Protein 2Y5N (pdb70)

Radius of gyration: 31.11 Å; Cα contacts (8 Å, |Δi|>4): 1366; chains: 2; bounding box: 71×73×89 Å

Solvent-accessible surface area: 35174 Å² total; per-residue (Å²): 150,119,30,81,84,10,33,36,13,88,12,101,10,8,99,28,15,56,107,2,22,90,4,12,114,119,56,20,6,1,48,0,157,9,76,91,26,57,69,0,34,0,0,0,63,6,110,4,0,96,48,1,20,48,38,73,90,17,29,10,26,40,2,100,107,60,70,17,5,50,22,69,83,89,72,139,71,31,53,34,53,10,49,29,71,99,106,2,30,62,12,31,114,0,0,64,122,4,18,51,69,203,50,0,86,74,21,42,78,75,0,83,92,4,0,49,86,2,0,73,88,0,52,91,99,27,91,87,5,35,0,3,49,43,0,0,57,42,0,0,0,42,1,5,0,43,5,0,12,6,61,84,98,24,12,85,99,0,12,160,24,0,23,11,51,17,23,37,37,96,60,13,70,96,36,86,95,34,10,22,77,72,0,86,70,30,0,19,69,7,6,78,144,46,85,174,126,68,72,123,13,0,1,0,16,2,27,100,7,117,13,151,170,53,41,15,57,124,106,44,6,28,69,15,1,13,26,19,2,75,70,22,7,31,42,8,7,16,16,1,3,0,1,4,21,4,4,16,40,101,96,109,10,37,119,46,1,64,89,118,74,118,17,8,62,40,0,0,39,1,0,5,1,18,7,2,33,26,0,19,24,58,106,2,24,1,3,74,88,68,3,94,22,107,70,45,53,0,131,58,28,49,5,0,2,10,2,42,20,0,0,4,20,8,98,97,70,3,106,90,0,77,135,32,31,3,73,23,118,108,24,121,21,5,35,35,31,64,22,81,34,90,48,26,18,6,53,7,14,75,6,4,4,21,0,1,3,37,0,3,9,114,86,6,64,38,2,141,26,34,52,78,85,138,112,14,132,26,8,108,6,58,84,40,0,3,7,40,60,0,29,0,27,79,123,129,40,181,55,57,100,158,28,90,85,10,33,36,12,88,12,99,10,7,101,27,18,55,109,2,34,93,4,18,136,112,69,18,5,0,19,0,134,7,64,92,24,63,46,0,22,0,0,0,63,5,109,6,0,89,47,2,22,49,39,72,91,18,28,10,26,39,3,92,122,62,76,17,2,44,20,65,83,85,50,134,106,33,58,38,52,10,48,30,72,98,106,1,31,60,15,30,112,0,1,68,115,3,16,55,74,130,46,1,13,54,19,5,79,68,1,62,92,5,0,54,84,3,0,74,90,0,50,94,91,28,91,91,6,35,0,3,46,42,0,0,64,37,0,0,0,45,0,6,0,43,5,0,12,5,65,80,90,22,9,85,94,0,18,163,24,3,19,10,53,20,21,40,33,173,60,72,76,132,93,90,99,92,6,29,92,67,0,72,73,41,0,19,69,3,8,87,143,36,110,175,122,69,67,133,13,0,1,1,19,2,18,103,7,119,24,83,170,55,41,14,54,127,103,43,2,34,64,17,0,12,33,20,0,63,76,20,7,32,45,9,7,17,14,1,2,0,2,0,18,5,1,18,43,99,99,96,10,41,145,68,1,68,104,119,51,57,22,8,30,37,0,0,36,0,2,3,0,18,6,2,33,25,0,17,14,57,104,2,23,1,3,75,86,89,4,94,19,101,74,44,54,0,86,55,28,20,5,0,5,14,1,41,17,0,0,3,21,8,104,96,72,3,105,88,0,80,135,32,30,4,83,23,117,110,28,118,23,5,35,38,30,62,22,78,31,91,48,28,18,6,55,7,13,73,6,3,4,10,0,2,2,34,0,0,9,116,87,8,64,30,0,120,30,35,56,76,84,136,116,15,136,24,8,114,7,53,78,39,0,3,7,39,56,0,29,0,34,71

Nearest PDB structures (foldseek):
  3zsn-assembly3_C  TM=1.001E+00  e=1.448E-61  Micromonospora griseorubida
  4aw3-assembly1_B  TM=9.999E-01  e=2.035E-61  Micromonospora griseorubida
  2ygx-assembly4_D  TM=1.000E+00  e=7.828E-60  Micromonospora griseorubida
  6j82-assembly1_A  TM=9.101E-01  e=8.110E-37  Streptomyces blastmyceticus
  6j87-assembly1_A  TM=8.927E-01  e=1.888E-34  Streptoalloteichus hindustanus

Secondary structure (DSSP, 8-state):
--SEES--S-SSS-PPPHHHHHHHHH-SEEEEE-SBS--EEEE-SHHHHHHHHT-TTEESGGGGTS---BSSSS----SGGG--TTHHHHHHHHHHHHS-HHHHHHTHHHHHHHHHHHHHHHHHH-SSEEHIIIIITTHHHHHHHHHHT--GGGHHHHHHHHHTTSTT----HHHHHHHHHHHHHHHHHHHHHHHHS--SSHHHHHHH--BTTB---HHHHHHHHHHHHHHHHHHHHHHHHHHHHHHHH-HHHHHHHHH-GGGHHHHHHHHHHH---BSS--S-EEESS-EEETTEEEPTT-EEEE-HHHHTT-TTTSTTTTS--TT-SS----TT--STTS-TTHHHHHHHHHHHHHHHHHH-TT-EESS-GGG--B---SSB--BS--EEE-/--S---S-PEES--S-SSS-PPPHHHHHHHHH-SEEEEE-SBS--EEEE-SHHHHHHHHH-TTEESGGGGTS---BSSSSPP--SGGG--TTHHHHHHHHHHHHS-HHHHHHTHHHHHHHHHHHHHHHHHH-SSEEHIIIIITTHHHHHHHHHHT--GGGHHHHHHHHHTTSTT----HHHHHHHHHHHHHHHHHHHHHHHHS--SSHHHHHHH--BTTB---HHHHHHHHHHHHHHTTHHHHHHHHHHHHHHHH-HHHHHHHHH-GGGHHHHHHHHHHH---BSS--S-EEESS-EEETTEEEPTT-EEEE-HHHHTT-TTTSTTTTS--TT-S-----TT--STTS-TTHHHHHHHHHHHHHHHHHH-TT-EESS-GGGPPBP-SSSB--BS--EEE-

Organism: Micromonospora griseorubida (NCBI:txid28040)

Structure (mmCIF, N/CA/C/O backbone):
data_2Y5N
#
_entry.id   2Y5N
#
_cell.length_a   82.752
_cell.length_b   57.428
_cell.length_c   101.929
_cell.angle_alpha   90.00
_cell.angle_beta   113.47
_cell.angle_gamma   90.00
#
_symmetry.space_group_name_H-M   'P 1 21 1'
#
loop_
_entity.id
_entity.type
_entity.pdbx_description
1 polymer 'P-450-LIKE PROTEIN'
2 non-polymer 'PROTOPORPHYRIN IX CONTAINING FE'
3 non-polymer 'MYCINAMICIN V'
4 non-polymer GLYCEROL
5 non-polymer 'MAGNESIUM ION'
6 water water
#
loop_
_atom_site.group_PDB
_atom_site.id
_atom_site.type_symbol
_atom_site.label_atom_id
_atom_site.label_alt_id
_atom_site.label_comp_id
_atom_site.label_asym_id
_atom_site.label_entity_id
_atom_site.label_seq_id
_atom_site.pdbx_PDB_ins_code
_atom_site.Cartn_x
_atom_site.Cartn_y
_atom_site.Cartn_z
_atom_site.occupancy
_atom_site.B_iso_or_equiv
_atom_site.auth_seq_id
_atom_site.auth_comp_id
_atom_site.auth_asym_id
_atom_site.auth_atom_id
_atom_site.pdbx_PDB_model_num
ATOM 1 N N . ALA A 1 24 ? -62.561 -14.945 8.306 1.00 42.67 4 ALA A N 1
ATOM 2 C CA . ALA A 1 24 ? -62.478 -15.731 7.025 1.00 42.09 4 ALA A CA 1
ATOM 3 C C . ALA A 1 24 ? -61.284 -15.259 6.192 1.00 41.29 4 ALA A C 1
ATOM 4 O O . ALA A 1 24 ? -60.158 -15.818 6.275 1.00 42.90 4 ALA A O 1
ATOM 6 N N . GLU A 1 25 ? -61.545 -14.198 5.411 1.00 37.43 5 GLU A N 1
ATOM 7 C CA . GLU A 1 25 ? -60.620 -13.658 4.425 1.00 32.52 5 GLU A CA 1
ATOM 8 C C . GLU A 1 25 ? -59.206 -13.114 4.879 1.00 28.58 5 GLU A C 1
ATOM 9 O O . GLU A 1 25 ? -58.278 -13.345 4.110 1.00 29.41 5 GLU A O 1
ATOM 15 N N . PRO A 1 26 ? -59.023 -12.416 6.064 1.00 24.03 6 PRO A N 1
ATOM 16 C CA . PRO A 1 26 ? -57.626 -11.959 6.374 1.00 21.28 6 PRO A CA 1
ATOM 17 C C . PRO A 1 26 ? -56.564 -13.089 6.635 1.00 20.36 6 PRO A C 1
ATOM 18 O O . PRO A 1 26 ? -56.869 -14.109 7.254 1.00 21.43 6 PRO A O 1
ATOM 22 N N . ARG A 1 27 ? -55.316 -12.876 6.196 1.00 17.88 7 ARG A N 1
ATOM 23 C CA . ARG A 1 27 ? -54.243 -13.834 6.419 1.00 17.21 7 ARG A CA 1
ATOM 24 C C . ARG A 1 27 ? -53.609 -13.614 7.783 1.00 16.51 7 ARG A C 1
ATOM 25 O O . ARG A 1 27 ? -53.414 -12.436 8.189 1.00 16.59 7 ARG A O 1
ATOM 33 N N . ALA A 1 28 ? -53.274 -14.720 8.470 1.00 16.17 8 ALA A N 1
ATOM 34 C CA . ALA A 1 28 ? -52.507 -14.650 9.738 1.00 15.50 8 ALA A CA 1
ATOM 35 C C . ALA A 1 28 ? -51.193 -13.917 9.423 1.00 16.23 8 ALA A C 1
ATOM 36 O O . ALA A 1 28 ? -50.521 -14.230 8.417 1.00 16.45 8 ALA A O 1
ATOM 38 N N . TYR A 1 29 ? -50.841 -12.924 10.249 1.00 15.72 9 TYR A N 1
ATOM 39 C CA . TYR A 1 29 ? -49.617 -12.133 10.066 1.00 15.43 9 TYR A CA 1
ATOM 40 C C . TYR A 1 29 ? -48.989 -12.049 11.482 1.00 15.79 9 TYR A C 1
ATOM 41 O O . TYR A 1 29 ? -49.759 -12.036 12.453 1.00 18.49 9 TYR A O 1
ATOM 50 N N . PRO A 1 30 ? -47.627 -12.023 11.626 1.00 14.86 10 PRO A N 1
ATOM 51 C CA . PRO A 1 30 ? -46.570 -11.918 10.617 1.00 13.05 10 PRO A CA 1
ATOM 52 C C . PRO A 1 30 ? -46.489 -13.130 9.713 1.00 13.08 10 PRO A C 1
ATOM 53 O O . PRO A 1 30 ? -46.987 -14.239 10.087 1.00 14.10 10 PRO A O 1
ATOM 57 N N . PHE A 1 31 ? -45.881 -12.933 8.550 1.00 12.01 11 PHE A N 1
ATOM 58 C CA . PHE A 1 31 ? -45.548 -14.060 7.635 1.00 13.63 11 PHE A CA 1
ATOM 59 C C . PHE A 1 31 ? -44.143 -14.617 7.920 1.00 13.73 11 PHE A C 1
ATOM 60 O O . PHE A 1 31 ? -43.899 -15.814 7.762 1.00 14.35 11 PHE A O 1
ATOM 68 N N . ASN A 1 32 ? -43.212 -13.730 8.313 1.00 12.78 12 ASN A N 1
ATOM 69 C CA . ASN A 1 32 ? -41.802 -14.110 8.569 1.00 14.02 12 ASN A CA 1
ATOM 70 C C . ASN A 1 32 ? -41.676 -15.126 9.668 1.00 14.18 12 ASN A C 1
ATOM 71 O O . ASN A 1 32 ? -42.393 -15.078 10.647 1.00 15.84 12 ASN A O 1
ATOM 76 N N . ASP A 1 33 ? -40.754 -16.055 9.484 1.00 14.52 13 ASP A N 1
ATOM 77 C CA . ASP A 1 33 ? -40.284 -16.949 10.550 1.00 15.13 13 ASP A CA 1
ATOM 78 C C . ASP A 1 33 ? -39.242 -16.163 11.352 1.00 14.29 13 ASP A C 1
ATOM 79 O O . ASP A 1 33 ? -38.312 -15.593 10.772 1.00 13.19 13 ASP A O 1
ATOM 84 N N . VAL A 1 34 ? -39.362 -16.124 12.679 1.00 14.17 14 VAL A N 1
ATOM 85 C CA . VAL A 1 34 ? -38.373 -15.358 13.501 1.00 14.01 14 VAL A CA 1
ATOM 86 C C . VAL A 1 34 ? -37.002 -16.009 13.534 1.00 13.98 14 VAL A C 1
ATOM 87 O O . VAL A 1 34 ? -35.993 -15.334 13.857 1.00 14.46 14 VAL A O 1
ATOM 91 N N . HIS A 1 35 ? -36.927 -17.317 13.197 1.00 13.55 15 HIS A N 1
ATOM 92 C CA . HIS A 1 35 ? -35.679 -18.068 13.388 1.00 13.41 15 HIS A CA 1
ATOM 93 C C . HIS A 1 35 ? -34.733 -17.942 12.192 1.00 14.30 15 HIS A C 1
ATOM 94 O O . HIS A 1 35 ? -34.255 -18.935 11.616 1.00 16.53 15 HIS A O 1
ATOM 101 N N . GLY A 1 36 ? -34.470 -16.711 11.821 1.00 12.59 16 GLY A N 1
ATOM 102 C CA . GLY A 1 36 ? -33.616 -16.418 10.706 1.00 12.83 16 GLY A CA 1
ATOM 103 C C . GLY A 1 36 ? -34.018 -15.070 10.089 1.00 12.25 16 GLY A C 1
ATOM 104 O O . GLY A 1 36 ? -34.818 -14.336 10.650 1.00 13.36 16 GLY A O 1
ATOM 105 N N . LEU A 1 37 ? -33.463 -14.764 8.935 1.00 11.12 17 LEU A N 1
ATOM 106 C CA . LEU A 1 37 ? -33.691 -13.469 8.285 1.00 11.57 17 LEU A CA 1
ATOM 107 C C . LEU A 1 37 ? -34.355 -13.608 6.945 1.00 11.45 17 LEU A C 1
ATOM 108 O O . LEU A 1 37 ? -34.420 -12.616 6.183 1.00 12.78 17 LEU A O 1
ATOM 113 N N A THR A 1 38 ? -34.867 -14.804 6.666 0.50 11.47 18 THR A N 1
ATOM 114 N N B THR A 1 38 ? -34.804 -14.816 6.605 0.50 12.15 18 THR A N 1
ATOM 115 C CA A THR A 1 38 ? -35.636 -15.107 5.434 0.50 11.56 18 THR A CA 1
ATOM 116 C CA B THR A 1 38 ? -35.482 -15.014 5.304 0.50 12.97 18 THR A CA 1
ATOM 117 C C A THR A 1 38 ? -36.866 -14.211 5.200 0.50 12.02 18 THR A C 1
ATOM 118 C C B THR A 1 38 ? -36.740 -14.147 5.210 0.50 12.84 18 THR A C 1
ATOM 119 O O A THR A 1 38 ? -37.723 -14.087 6.073 0.50 13.49 18 THR A O 1
ATOM 120 O O B THR A 1 38 ? -37.458 -13.959 6.194 0.50 14.24 18 THR A O 1
ATOM 127 N N . LEU A 1 39 ? -36.955 -13.568 4.041 1.00 12.19 19 LEU A N 1
ATOM 128 C CA . LEU A 1 39 ? -38.168 -12.853 3.731 1.00 12.16 19 LEU A CA 1
ATOM 129 C C . LEU A 1 39 ? -39.251 -13.867 3.330 1.00 12.32 19 LEU A C 1
ATOM 130 O O . LEU A 1 39 ? -39.065 -14.654 2.371 1.00 11.71 19 LEU A O 1
ATOM 135 N N . ALA A 1 40 ? -40.386 -13.871 4.028 1.00 12.45 20 ALA A N 1
ATOM 136 C CA . ALA A 1 40 ? -41.472 -14.811 3.667 1.00 12.89 20 ALA A CA 1
ATOM 137 C C . ALA A 1 40 ? -41.889 -14.624 2.198 1.00 13.78 20 ALA A C 1
ATOM 138 O O . ALA A 1 40 ? -42.083 -13.474 1.694 1.00 13.75 20 ALA A O 1
ATOM 140 N N . GLY A 1 41 ? -42.061 -15.764 1.526 1.00 13.44 21 GLY A N 1
ATOM 141 C CA . GLY A 1 41 ? -42.471 -15.762 0.140 1.00 14.16 21 GLY A CA 1
ATOM 142 C C . GLY A 1 41 ? -43.852 -15.149 -0.081 1.00 13.66 21 GLY A C 1
ATOM 143 O O . GLY A 1 41 ? -44.166 -14.635 -1.192 1.00 14.38 21 GLY A O 1
ATOM 144 N N . ARG A 1 42 ? -44.691 -15.192 0.960 1.00 14.02 22 ARG A N 1
ATOM 145 C CA . ARG A 1 42 ? -46.008 -14.525 0.878 1.00 13.20 22 ARG A CA 1
ATOM 146 C C . ARG A 1 42 ? -45.898 -13.057 0.478 1.00 12.60 22 ARG A C 1
ATOM 147 O O . ARG A 1 42 ? -46.760 -12.552 -0.186 1.00 12.23 22 ARG A O 1
ATOM 155 N N . TYR A 1 43 ? -44.865 -12.333 0.931 1.00 13.01 23 TYR A N 1
ATOM 156 C CA . TYR A 1 43 ? -44.816 -10.911 0.597 1.00 10.96 23 TYR A CA 1
ATOM 157 C C . TYR A 1 43 ? -44.730 -10.685 -0.914 1.00 11.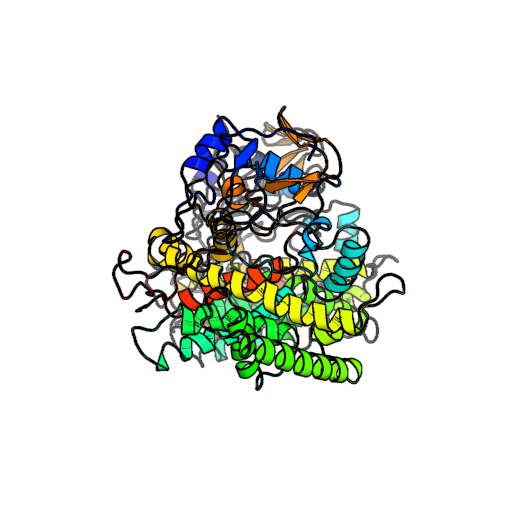71 23 TYR A C 1
ATOM 158 O O . TYR A 1 43 ? -45.420 -9.783 -1.467 1.00 12.62 23 TYR A O 1
ATOM 167 N N . GLY A 1 44 ? -43.870 -11.466 -1.593 1.00 11.53 24 GLY A N 1
ATOM 168 C CA . GLY A 1 44 ? -43.692 -11.362 -3.036 1.00 11.96 24 GLY A CA 1
ATOM 169 C C . GLY A 1 44 ? -44.984 -11.729 -3.735 1.00 13.68 24 GLY A C 1
ATOM 170 O O . GLY A 1 44 ? -45.383 -11.050 -4.702 1.00 15.37 24 GLY A O 1
ATOM 171 N N . GLU A 1 45 ? -45.664 -12.770 -3.264 1.00 14.19 25 GLU A N 1
ATOM 172 C CA . GLU A 1 45 ? -46.962 -13.114 -3.872 1.00 15.90 25 GLU A CA 1
ATOM 173 C C . GLU A 1 45 ? -47.956 -11.958 -3.810 1.00 15.88 25 GLU A C 1
ATOM 174 O O . GLU A 1 45 ? -48.599 -11.628 -4.834 1.00 17.12 25 GLU A O 1
ATOM 180 N N . LEU A 1 46 ? -48.103 -11.333 -2.627 1.00 15.13 26 LEU A N 1
ATOM 181 C CA . LEU A 1 46 ? -49.010 -10.183 -2.483 1.00 15.15 26 LEU A CA 1
ATOM 182 C C . LEU A 1 46 ? -48.530 -9.000 -3.321 1.00 14.68 26 LEU A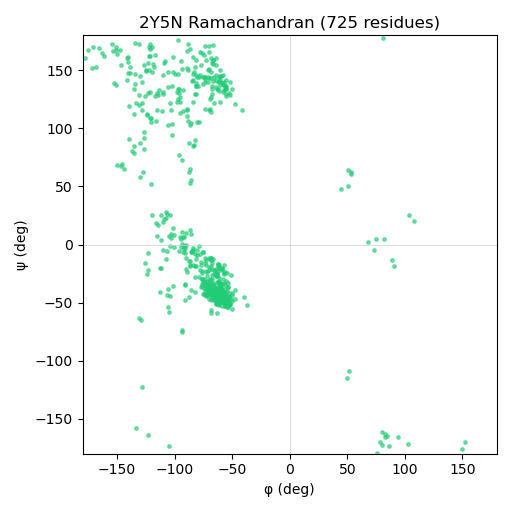 C 1
ATOM 183 O O . LEU A 1 46 ? -49.372 -8.303 -3.924 1.00 14.99 26 LEU A O 1
ATOM 188 N N . GLN A 1 47 ? -47.218 -8.758 -3.409 1.00 13.81 27 GLN A N 1
ATOM 189 C CA . GLN A 1 47 ? -46.745 -7.683 -4.280 1.00 14.29 27 GLN A CA 1
ATOM 190 C C . GLN A 1 47 ? -47.263 -7.878 -5.691 1.00 16.21 27 GLN A C 1
ATOM 191 O O . GLN A 1 47 ? -47.675 -6.913 -6.373 1.00 16.37 27 GLN A O 1
ATOM 197 N N A GLU A 1 48 ? -47.271 -9.131 -6.139 0.50 17.49 28 GLU A N 1
ATOM 198 N N B GLU A 1 48 ? -47.275 -9.138 -6.151 0.50 16.96 28 GLU A N 1
ATOM 199 C CA A GLU A 1 48 ? -47.689 -9.386 -7.482 0.50 19.15 28 GLU A CA 1
ATOM 200 C CA B GLU A 1 48 ? -47.664 -9.421 -7.523 0.50 18.11 28 GLU A CA 1
ATOM 201 C C A GLU A 1 48 ? -49.166 -9.134 -7.637 0.50 19.93 28 GLU A C 1
ATOM 202 C C B GLU A 1 48 ? -49.156 -9.280 -7.748 0.50 19.45 28 GLU A C 1
ATOM 203 O O A GLU A 1 48 ? -49.562 -8.295 -8.440 0.50 21.78 28 GLU A O 1
ATOM 204 O O B GLU A 1 48 ? -49.566 -8.702 -8.758 0.50 21.26 28 GLU A O 1
ATOM 215 N N . THR A 1 49 ? -49.978 -9.825 -6.854 1.00 20.05 29 THR A N 1
ATOM 216 C CA . THR A 1 49 ? -51.396 -9.872 -7.155 1.00 22.02 29 THR A CA 1
ATOM 217 C C . THR A 1 49 ? -52.374 -9.326 -6.120 1.00 21.39 29 THR A C 1
ATOM 218 O O . THR A 1 49 ? -53.593 -9.293 -6.405 1.00 22.37 29 THR A O 1
ATOM 222 N N . GLU A 1 50 ? -51.887 -8.976 -4.929 1.00 18.69 30 GLU A N 1
ATOM 223 C CA . GLU A 1 50 ? -52.765 -8.417 -3.889 1.00 17.11 30 GLU A CA 1
ATOM 224 C C . GLU A 1 50 ? -51.995 -7.328 -3.089 1.00 15.69 30 GLU A C 1
ATOM 225 O O . GLU A 1 50 ? -51.765 -7.453 -1.881 1.00 15.27 30 GLU A O 1
ATOM 231 N N . PRO A 1 51 ? -51.630 -6.237 -3.767 1.00 15.77 31 PRO A N 1
ATOM 232 C CA . PRO A 1 51 ? -50.718 -5.278 -3.138 1.00 15.93 31 PRO A CA 1
ATOM 233 C C . PRO A 1 51 ? -51.293 -4.552 -1.917 1.00 15.02 31 PRO A C 1
ATOM 234 O O . PRO A 1 51 ? -50.517 -4.090 -1.106 1.00 16.06 31 PRO A O 1
ATOM 238 N N . VAL A 1 52 ? -52.623 -4.466 -1.776 1.00 13.98 32 VAL A N 1
ATOM 239 C CA . VAL A 1 52 ? -53.247 -3.960 -0.558 1.00 13.98 32 VAL A CA 1
ATOM 240 C C . VAL A 1 52 ? -54.178 -5.104 -0.028 1.00 14.54 32 VAL A C 1
ATOM 241 O O . VAL A 1 52 ? -55.229 -5.414 -0.659 1.00 16.22 32 VAL A O 1
ATOM 245 N N . SER A 1 53 ? -53.792 -5.748 1.084 1.00 13.84 33 SER A N 1
ATOM 246 C CA . SER A 1 53 ? -54.482 -6.954 1.535 1.00 13.45 33 SER A CA 1
ATOM 247 C C . SER A 1 53 ? -54.826 -6.827 3.012 1.00 13.26 33 SER A C 1
ATOM 248 O O . SER A 1 53 ? -54.436 -5.871 3.669 1.00 14.45 33 SER A O 1
ATOM 251 N N . ARG A 1 54 ? -55.590 -7.779 3.536 1.00 12.33 34 ARG A N 1
ATOM 252 C CA . ARG A 1 54 ? -56.011 -7.809 4.961 1.00 12.93 34 ARG A CA 1
ATOM 253 C C . ARG A 1 54 ? -55.261 -8.853 5.720 1.00 13.55 34 ARG A C 1
ATOM 254 O O . ARG A 1 54 ? -55.025 -9.994 5.186 1.00 15.02 34 ARG A O 1
ATOM 262 N N . VAL A 1 55 ? -54.808 -8.452 6.920 1.00 13.55 35 VAL A N 1
ATOM 263 C CA . VAL A 1 55 ? -54.095 -9.390 7.801 1.00 12.87 35 VAL A CA 1
ATOM 264 C C . VAL A 1 55 ? -54.696 -9.419 9.200 1.00 13.54 35 VAL A C 1
ATOM 265 O O . VAL A 1 55 ? -55.310 -8.444 9.655 1.00 14.69 35 VAL A O 1
ATOM 269 N N A ARG A 1 56 ? -54.590 -10.576 9.855 0.50 13.31 36 ARG A N 1
ATOM 270 N N B ARG A 1 56 ? -54.466 -10.523 9.887 0.50 13.30 36 ARG A N 1
ATOM 271 C CA A ARG A 1 56 ? -54.971 -10.738 11.268 0.50 13.74 36 ARG A CA 1
ATOM 272 C CA B ARG A 1 56 ? -54.959 -10.715 11.233 0.50 13.77 36 ARG A CA 1
ATOM 273 C C A ARG A 1 56 ? -53.689 -10.986 12.073 0.50 13.85 36 ARG A C 1
ATOM 274 C C B ARG A 1 56 ? -53.747 -11.022 12.126 0.50 13.89 36 ARG A C 1
ATOM 275 O O A ARG A 1 56 ? -53.035 -12.018 11.907 0.50 14.58 36 ARG A O 1
ATOM 276 O O B ARG A 1 56 ? -53.200 -12.126 12.070 0.50 14.49 36 ARG A O 1
ATOM 291 N N . PRO A 1 57 ? -53.349 -10.064 12.983 1.00 13.88 37 PRO A N 1
ATOM 292 C CA . PRO A 1 57 ? -52.146 -10.194 13.839 1.00 14.32 37 PRO A CA 1
ATOM 293 C C . PRO A 1 57 ? -52.439 -11.024 15.116 1.00 14.37 37 PRO A C 1
ATOM 294 O O . PRO A 1 57 ? -53.615 -11.243 15.464 1.00 15.11 37 PRO A O 1
ATOM 298 N N . PRO A 1 58 ? -51.400 -11.444 15.832 1.00 14.62 38 PRO A N 1
ATOM 299 C CA . PRO A 1 58 ? -51.627 -12.236 17.044 1.00 14.41 38 PRO A CA 1
ATOM 300 C C . PRO A 1 58 ? -52.403 -11.463 18.119 1.00 14.90 38 PRO A C 1
ATOM 301 O O . PRO A 1 58 ? -53.188 -12.077 18.908 1.00 14.57 38 PRO A O 1
ATOM 305 N N . TYR A 1 59 ? -52.201 -10.133 18.169 1.00 14.34 39 TYR A N 1
ATOM 306 C CA . TYR A 1 59 ? -52.930 -9.264 19.111 1.00 14.57 39 TYR A CA 1
ATOM 307 C C . TYR A 1 59 ? -53.311 -8.011 18.353 1.00 13.19 39 TYR A C 1
ATOM 308 O O . TYR A 1 59 ? -52.629 -7.627 17.400 1.00 14.73 39 TYR A O 1
ATOM 317 N N . GLY A 1 60 ? -54.400 -7.384 18.794 1.00 13.57 40 GLY A N 1
ATOM 318 C CA . GLY A 1 60 ? -54.882 -6.129 18.246 1.00 13.96 40 GLY A CA 1
ATOM 319 C C . GLY A 1 60 ? -55.783 -6.367 17.040 1.00 14.48 40 GLY A C 1
ATOM 320 O O . GLY A 1 60 ? -56.078 -7.526 16.645 1.00 14.11 40 GLY A O 1
ATOM 321 N N . GLU A 1 61 ? -56.140 -5.253 16.417 1.00 14.89 41 GLU A N 1
ATOM 322 C CA . GLU A 1 61 ? -57.077 -5.176 15.307 1.00 15.57 41 GLU A CA 1
ATOM 323 C C . GLU A 1 61 ? -56.542 -5.774 13.990 1.00 14.67 41 GLU A C 1
ATOM 324 O O . GLU A 1 61 ? -55.312 -5.687 13.701 1.00 14.40 41 GLU A O 1
ATOM 330 N N . GLU A 1 62 ? -57.462 -6.282 13.150 1.00 14.78 42 GLU A N 1
ATOM 331 C CA . GLU A 1 62 ? -57.121 -6.606 11.761 1.00 13.98 42 GLU A CA 1
ATOM 332 C C . GLU A 1 62 ? -56.743 -5.320 11.034 1.00 13.84 42 GLU A C 1
ATOM 333 O O . GLU A 1 62 ? -57.181 -4.223 11.420 1.00 15.87 42 GLU A O 1
ATOM 339 N N . ALA A 1 63 ? -55.940 -5.433 9.981 1.00 13.60 43 ALA A N 1
ATOM 340 C CA . ALA A 1 63 ? -55.398 -4.242 9.364 1.00 12.34 43 ALA A CA 1
ATOM 341 C C . ALA A 1 63 ? -55.151 -4.474 7.894 1.00 11.33 43 ALA A C 1
ATOM 342 O O . ALA A 1 63 ? -55.162 -5.600 7.451 1.00 11.36 43 ALA A O 1
ATOM 344 N N . TRP A 1 64 ? -54.904 -3.388 7.155 1.00 10.70 44 TRP A N 1
ATOM 345 C CA . TRP A 1 64 ? -54.475 -3.482 5.771 1.00 10.64 44 TRP A CA 1
ATOM 346 C C . TRP A 1 64 ? -52.995 -3.703 5.784 1.00 11.13 44 TRP A C 1
ATOM 347 O O . TRP A 1 64 ? -52.307 -3.201 6.682 1.00 12.15 44 TRP A O 1
ATOM 358 N N . LEU A 1 65 ? -52.490 -4.425 4.795 1.00 10.06 45 LEU A N 1
ATOM 359 C CA . LEU A 1 65 ? -51.052 -4.601 4.636 1.00 10.96 45 LEU A CA 1
ATOM 360 C C . LEU A 1 65 ? -50.705 -4.177 3.209 1.00 11.33 45 LEU A C 1
ATOM 361 O O . LEU A 1 65 ? -51.301 -4.672 2.227 1.00 13.29 45 LEU A O 1
ATOM 366 N N . VAL A 1 66 ? -49.716 -3.289 3.109 1.00 10.25 46 VAL A N 1
ATOM 367 C CA . VAL A 1 66 ? -49.298 -2.667 1.852 1.00 11.20 46 VAL A CA 1
ATOM 368 C C . VAL A 1 66 ? -47.863 -3.136 1.639 1.00 11.18 46 VAL A C 1
ATOM 369 O O . VAL A 1 66 ? -47.013 -3.049 2.550 1.00 10.92 46 VAL A O 1
ATOM 373 N N . THR A 1 67 ? -47.576 -3.686 0.461 1.00 10.56 47 THR A N 1
ATOM 374 C CA . THR A 1 67 ? -46.276 -4.371 0.261 1.00 10.99 47 THR A CA 1
ATOM 375 C C . THR A 1 67 ? -45.365 -3.879 -0.878 1.00 10.62 47 THR A C 1
ATOM 376 O O . THR A 1 67 ? -44.148 -4.113 -0.851 1.00 11.34 47 THR A O 1
ATOM 380 N N . ARG A 1 68 ? -45.944 -3.191 -1.884 1.00 11.83 48 ARG A N 1
ATOM 381 C CA . ARG A 1 68 ? -45.134 -2.642 -2.985 1.00 10.96 48 ARG A CA 1
ATOM 382 C C . ARG A 1 68 ? -44.346 -1.437 -2.561 1.00 11.18 48 ARG A C 1
ATOM 383 O O . ARG A 1 68 ? -44.868 -0.600 -1.819 1.00 12.20 48 ARG A O 1
ATOM 391 N N . TYR A 1 69 ? -43.103 -1.342 -3.032 1.00 10.05 49 TYR A N 1
ATOM 392 C CA . TYR A 1 69 ? -42.299 -0.176 -2.756 1.00 11.15 49 TYR A CA 1
ATOM 393 C C . TYR A 1 69 ? -43.039 1.172 -2.999 1.00 10.61 49 TYR A C 1
ATOM 394 O O . TYR A 1 69 ? -43.043 2.049 -2.127 1.00 11.35 49 TYR A O 1
ATOM 403 N N A GLU A 1 70 ? -43.645 1.333 -4.182 0.50 11.57 50 GLU A N 1
ATOM 404 N N B GLU A 1 70 ? -43.631 1.342 -4.179 0.50 11.65 50 GLU A N 1
ATOM 405 C CA A GLU A 1 70 ? -44.368 2.581 -4.506 0.50 12.79 50 GLU A CA 1
ATOM 406 C CA B GLU A 1 70 ? -44.317 2.603 -4.488 0.50 12.79 50 GLU A CA 1
ATOM 407 C C A GLU A 1 70 ? -45.427 2.878 -3.480 0.50 12.65 50 GLU A C 1
ATOM 408 C C B GLU A 1 70 ? -45.463 2.886 -3.528 0.50 12.71 50 GLU A C 1
ATOM 409 O O A GLU A 1 70 ? -45.571 4.033 -3.049 0.50 13.68 50 GLU A O 1
ATOM 410 O O B GLU A 1 70 ? -45.678 4.050 -3.159 0.50 13.98 50 GLU A O 1
ATOM 421 N N . ASP A 1 71 ? -46.155 1.848 -3.061 1.00 12.49 51 ASP A N 1
ATOM 422 C CA . ASP A 1 71 ? -47.330 2.059 -2.180 1.00 12.29 51 ASP A CA 1
ATOM 423 C C . ASP A 1 71 ? -46.898 2.288 -0.753 1.00 11.18 51 ASP A C 1
ATOM 424 O O . ASP A 1 71 ? -47.478 3.083 -0.012 1.00 12.97 51 ASP A O 1
ATOM 429 N N . VAL A 1 72 ? -45.855 1.603 -0.336 1.00 11.28 52 VAL A N 1
ATOM 430 C CA . VAL A 1 72 ? -45.375 1.765 1.038 1.00 10.29 52 VAL A CA 1
ATOM 431 C C . VAL A 1 72 ? -44.863 3.224 1.166 1.00 10.17 52 VAL A C 1
ATOM 432 O O . VAL A 1 72 ? -45.159 3.903 2.132 1.00 9.68 52 VAL A O 1
ATOM 436 N N . ARG A 1 73 ? -44.134 3.670 0.151 1.00 11.23 53 ARG A N 1
ATOM 437 C CA . ARG A 1 73 ? -43.566 5.029 0.116 1.00 13.45 53 ARG A CA 1
ATOM 438 C C . ARG A 1 73 ? -44.715 6.028 0.115 1.00 13.85 53 ARG A C 1
ATOM 439 O O . ARG A 1 73 ? -44.683 7.030 0.860 1.00 13.72 53 ARG A O 1
ATOM 447 N N . ALA A 1 74 ? -45.751 5.735 -0.684 1.00 13.90 54 ALA A N 1
ATOM 448 C CA . ALA A 1 74 ? -46.915 6.612 -0.773 1.00 15.10 54 ALA A CA 1
ATOM 449 C C . ALA A 1 74 ? -47.626 6.779 0.556 1.00 15.08 54 ALA A C 1
ATOM 450 O O . ALA A 1 74 ? -47.910 7.958 0.970 1.00 15.89 54 ALA A O 1
ATOM 452 N N . VAL A 1 75 ? -47.859 5.665 1.270 1.00 13.61 55 VAL A N 1
ATOM 453 C CA . VAL A 1 75 ? -48.560 5.716 2.574 1.00 13.04 55 VAL A CA 1
ATOM 454 C C . VAL A 1 75 ? -47.732 6.461 3.594 1.00 13.65 55 VAL A C 1
ATOM 455 O O . VAL A 1 75 ? -48.288 7.296 4.318 1.00 13.78 55 VAL A O 1
ATOM 459 N N . LEU A 1 76 ? -46.402 6.130 3.687 1.00 12.30 56 LEU A N 1
ATOM 460 C CA . LEU A 1 76 ? -45.538 6.772 4.679 1.00 11.06 56 LEU A CA 1
ATOM 461 C C . LEU A 1 76 ? -45.361 8.292 4.394 1.00 12.55 56 LEU A C 1
ATOM 462 O O . LEU A 1 76 ? -44.987 9.038 5.322 1.00 13.06 56 LEU A O 1
ATOM 467 N N . GLY A 1 77 ? -45.577 8.749 3.143 1.00 12.27 57 GLY A N 1
ATOM 468 C CA . GLY A 1 77 ? -45.403 10.178 2.811 1.00 13.06 57 GLY A CA 1
ATOM 469 C C . GLY A 1 77 ? -46.703 10.941 2.631 1.00 13.54 57 GLY A C 1
ATOM 470 O O . GLY A 1 77 ? -46.719 12.113 2.295 1.00 16.16 57 GLY A O 1
ATOM 471 N N . ASP A 1 78 ? -47.826 10.319 2.926 1.00 13.57 58 ASP A N 1
ATOM 472 C CA . ASP A 1 78 ? -49.127 10.963 2.647 1.00 13.43 58 ASP A CA 1
ATOM 473 C C . ASP A 1 78 ? -49.706 11.650 3.908 1.00 13.02 58 ASP A C 1
ATOM 474 O O . ASP A 1 78 ? -49.808 11.007 4.970 1.00 13.29 58 ASP A O 1
ATOM 479 N N . GLY A 1 79 ? -50.144 12.909 3.779 1.00 12.10 59 GLY A N 1
ATOM 480 C CA . GLY A 1 79 ? -50.729 13.580 4.895 1.00 12.08 59 GLY A CA 1
ATOM 481 C C . GLY A 1 79 ? -52.004 12.968 5.441 1.00 11.76 59 GLY A C 1
ATOM 482 O O . GLY A 1 79 ? -52.391 13.259 6.593 1.00 12.87 59 GLY A O 1
ATOM 483 N N . ARG A 1 80 ? -52.641 12.097 4.665 1.00 11.30 60 ARG A N 1
ATOM 484 C CA . ARG A 1 80 ? -53.911 11.475 5.096 1.00 9.85 60 ARG A CA 1
ATOM 485 C C . ARG A 1 80 ? -53.654 10.273 5.949 1.00 11.09 60 ARG A C 1
ATOM 486 O O . ARG A 1 80 ? -54.617 9.681 6.473 1.00 12.58 60 ARG A O 1
ATOM 494 N N . PHE A 1 81 ? -52.391 9.872 6.095 1.00 10.29 61 PHE A N 1
ATOM 495 C CA . PHE A 1 81 ? -52.063 8.737 6.967 1.00 10.17 61 PHE A CA 1
ATOM 496 C C . PHE A 1 81 ? -51.318 9.185 8.197 1.00 10.55 61 PHE A C 1
ATOM 497 O O . PHE A 1 81 ? -50.151 9.636 8.077 1.00 11.20 61 PHE A O 1
ATOM 505 N N . VAL A 1 82 ? -51.938 9.011 9.370 1.00 10.09 62 VAL A N 1
ATOM 506 C CA . VAL A 1 82 ? -51.453 9.619 10.593 1.00 10.67 62 VAL A CA 1
ATOM 507 C C . VAL A 1 82 ? -51.096 8.562 11.651 1.00 10.17 62 VAL A C 1
ATOM 508 O O . VAL A 1 82 ? -51.457 7.369 11.505 1.00 10.47 62 VAL A O 1
ATOM 512 N N . ARG A 1 83 ? -50.440 9.001 12.737 1.00 10.07 63 ARG A N 1
ATOM 513 C CA . ARG A 1 83 ? -50.043 8.107 13.848 1.00 9.24 63 ARG A CA 1
ATOM 514 C C . ARG A 1 83 ? -50.777 8.367 15.153 1.00 10.67 63 ARG A C 1
ATOM 515 O O . ARG A 1 83 ? -50.773 7.508 16.017 1.00 10.73 63 ARG A O 1
ATOM 523 N N . GLY A 1 84 ? -51.358 9.580 15.298 1.00 10.56 64 GLY A N 1
ATOM 524 C CA . GLY A 1 84 ? -52.114 9.972 16.499 1.00 11.13 64 GLY A CA 1
ATOM 525 C C . GLY A 1 84 ? -53.025 8.930 17.150 1.00 11.01 64 GLY A C 1
ATOM 526 O O . GLY A 1 84 ? -53.054 8.839 18.397 1.00 12.63 64 GLY A O 1
ATOM 527 N N . PRO A 1 85 ? -53.822 8.196 16.350 1.00 10.79 65 PRO A N 1
ATOM 528 C CA . PRO A 1 85 ? -54.744 7.174 16.907 1.00 11.62 65 PRO A CA 1
ATOM 529 C C . PRO A 1 85 ? -54.010 6.028 17.642 1.00 12.04 65 PRO A C 1
ATOM 530 O O . PRO A 1 85 ? -54.629 5.337 18.459 1.00 11.53 65 PRO A O 1
ATOM 534 N N . SER A 1 86 ? -52.695 5.885 17.418 1.00 13.01 66 SER A N 1
ATOM 535 C CA . SER A 1 86 ? -51.909 4.897 18.189 1.00 12.81 66 SER A CA 1
ATOM 536 C C . SER A 1 86 ? -52.090 5.129 19.660 1.00 12.49 66 SER A C 1
ATOM 537 O O . SER A 1 86 ? -51.902 4.186 20.466 1.00 13.80 66 SER A O 1
ATOM 540 N N . MET A 1 87 ? -52.439 6.366 20.049 1.00 11.85 67 MET A N 1
ATOM 541 C CA . MET A 1 87 ? -52.606 6.646 21.484 1.00 13.34 67 MET A CA 1
ATOM 542 C C . MET A 1 87 ? -53.883 6.002 22.054 1.00 13.43 67 MET A C 1
ATOM 543 O O . MET A 1 87 ? -54.020 5.845 23.260 1.00 14.57 67 MET A O 1
ATOM 548 N N . THR A 1 88 ? -54.821 5.621 21.214 1.00 13.67 68 THR A N 1
ATOM 549 C CA . THR A 1 88 ? -55.979 4.941 21.777 1.00 15.66 68 THR A CA 1
ATOM 550 C C . THR A 1 88 ? -56.075 3.459 21.362 1.00 17.53 68 THR A C 1
ATOM 551 O O . THR A 1 88 ? -56.310 2.561 22.218 1.00 21.71 68 THR A O 1
ATOM 555 N N . ARG A 1 89 ? -55.782 3.202 20.105 1.00 14.71 69 ARG A N 1
ATOM 556 C CA . ARG A 1 89 ? -56.162 1.991 19.447 1.00 14.02 69 ARG A CA 1
ATOM 557 C C . ARG A 1 89 ? -55.489 0.676 19.964 1.00 14.47 69 ARG A C 1
ATOM 558 O O . ARG A 1 89 ? -54.347 0.659 20.475 1.00 13.54 69 ARG A O 1
ATOM 566 N N . ASP A 1 90 ? -56.193 -0.439 19.731 1.00 15.03 70 ASP A N 1
ATOM 567 C CA . ASP A 1 90 ? -55.686 -1.781 20.049 1.00 15.22 70 ASP A CA 1
ATOM 568 C C . ASP A 1 90 ? -54.904 -2.206 18.791 1.00 15.09 70 ASP A C 1
ATOM 569 O O . ASP A 1 90 ? -55.439 -2.832 17.842 1.00 15.45 70 ASP A O 1
ATOM 574 N N . GLU A 1 91 ? -53.623 -1.827 18.761 1.00 13.99 71 GLU A N 1
ATOM 575 C CA . GLU A 1 91 ? -52.889 -1.861 17.508 1.00 13.74 71 GLU A CA 1
ATOM 576 C C . GLU A 1 91 ? -52.493 -3.284 17.100 1.00 13.58 71 GLU A C 1
ATOM 577 O O . GLU A 1 91 ? -52.120 -4.105 17.956 1.00 14.51 71 GLU A O 1
ATOM 583 N N . PRO A 1 92 ? -52.523 -3.563 15.786 1.00 14.34 72 PRO A N 1
ATOM 584 C CA . PRO A 1 92 ? -51.980 -4.867 15.350 1.00 13.36 72 PRO A CA 1
ATOM 585 C C . PRO A 1 92 ? -50.534 -5.062 15.777 1.00 13.64 72 PRO A C 1
ATOM 586 O O . PRO A 1 92 ? -49.701 -4.155 15.574 1.00 14.51 72 PRO A O 1
ATOM 590 N N . ARG A 1 93 ? -50.211 -6.227 16.346 1.00 13.22 73 ARG A N 1
ATOM 591 C CA . ARG A 1 93 ? -48.898 -6.401 17.017 1.00 13.93 73 ARG A CA 1
ATOM 592 C C . ARG A 1 93 ? -48.676 -7.837 17.386 1.00 13.74 73 ARG A C 1
ATOM 593 O O . ARG A 1 93 ? -49.613 -8.624 17.366 1.00 15.28 73 ARG A O 1
ATOM 601 N N . THR A 1 94 ? -47.451 -8.148 17.803 1.00 13.51 74 THR A N 1
ATOM 602 C CA . THR A 1 94 ? -47.075 -9.526 18.060 1.00 15.58 74 THR A CA 1
ATOM 603 C C . THR A 1 94 ? -46.931 -9.836 19.561 1.00 16.89 74 THR A C 1
ATOM 604 O O . THR A 1 94 ? -46.745 -10.997 19.945 1.00 19.10 74 THR A O 1
ATOM 608 N N . ARG A 1 95 ? -46.907 -8.800 20.416 1.00 17.33 75 ARG A N 1
ATOM 609 C CA . ARG A 1 95 ? -46.808 -8.974 21.871 1.00 16.71 75 ARG A CA 1
ATOM 610 C C . ARG A 1 95 ? -48.055 -8.418 22.567 1.00 17.04 75 ARG A C 1
ATOM 611 O O . ARG A 1 95 ? -48.664 -7.523 22.055 1.00 15.53 75 ARG A O 1
ATOM 619 N N . PRO A 1 96 ? -48.421 -8.944 23.743 1.00 17.42 76 PRO A N 1
ATOM 620 C CA . PRO A 1 96 ? -49.671 -8.554 24.393 1.00 18.19 76 PRO A CA 1
ATOM 621 C C . PRO A 1 96 ? -49.702 -7.120 24.846 1.00 17.52 76 PRO A C 1
ATOM 622 O O . PRO A 1 96 ? -50.719 -6.487 24.697 1.00 17.03 76 PRO A O 1
ATOM 626 N N . GLU A 1 97 ? -48.582 -6.611 25.362 1.00 17.54 77 GLU A N 1
ATOM 627 C CA . GLU A 1 97 ? -48.491 -5.202 25.776 1.00 16.41 77 GLU A CA 1
ATOM 628 C C . GLU A 1 97 ? -48.439 -4.247 24.596 1.00 17.03 77 GLU A C 1
ATOM 629 O O . GLU A 1 97 ? -48.063 -4.638 23.465 1.00 15.89 77 GLU A O 1
ATOM 635 N N . MET A 1 98 ? -48.798 -2.990 24.861 1.00 16.42 78 MET A N 1
ATOM 636 C CA . MET A 1 98 ? -48.606 -1.908 23.857 1.00 16.57 78 MET A CA 1
ATOM 637 C C . MET A 1 98 ? -47.751 -0.801 24.484 1.00 17.97 78 MET A C 1
ATOM 638 O O . MET A 1 98 ? -48.052 -0.362 25.609 1.00 17.20 78 MET A O 1
ATOM 643 N N . VAL A 1 99 ? -46.694 -0.377 23.762 1.00 17.87 79 VAL A N 1
ATOM 644 C CA . VAL A 1 99 ? -45.955 0.816 24.111 1.00 18.22 79 VAL A CA 1
ATOM 645 C C . VAL A 1 99 ? -46.610 1.955 23.297 1.00 17.75 79 VAL A C 1
ATOM 646 O O . VAL A 1 99 ? -46.872 1.804 22.099 1.00 18.95 79 VAL A O 1
ATOM 650 N N . LYS A 1 100 ? -46.902 3.074 23.935 1.00 15.47 80 LYS A N 1
ATOM 651 C CA . LYS A 1 100 ? -47.531 4.213 23.283 1.00 15.09 80 LYS A CA 1
ATOM 652 C C . LYS A 1 100 ? -46.691 5.460 23.527 1.00 15.02 80 LYS A C 1
ATOM 653 O O . LYS A 1 100 ? -45.880 5.476 24.480 1.00 15.02 80 LYS A O 1
ATOM 659 N N . GLY A 1 101 ? -46.796 6.437 22.622 1.00 12.76 81 GLY A N 1
ATOM 660 C CA . GLY A 1 101 ? -46.177 7.747 22.809 1.00 12.47 81 GLY A CA 1
ATOM 661 C C . GLY A 1 101 ? -44.794 7.811 22.142 1.00 12.82 81 GLY A C 1
ATOM 662 O O . GLY A 1 101 ? -44.441 6.961 21.297 1.00 11.87 81 GLY A O 1
ATOM 663 N N . GLY A 1 102 ? -44.049 8.847 22.510 1.00 11.20 82 GLY A N 1
ATOM 664 C CA . GLY A 1 102 ? -42.774 9.226 21.863 1.00 11.13 82 GLY A CA 1
ATOM 665 C C . GLY A 1 102 ? -43.057 9.906 20.517 1.00 11.59 82 GLY A C 1
ATOM 666 O O . GLY A 1 102 ? -44.238 9.995 20.043 1.00 11.51 82 GLY A O 1
ATOM 667 N N . LEU A 1 103 ? -41.982 10.279 19.823 1.00 11.03 83 LEU A N 1
ATOM 668 C CA . LEU A 1 103 ? -42.109 11.004 18.545 1.00 11.55 83 LEU A CA 1
ATOM 669 C C . LEU A 1 103 ? -42.971 10.231 17.525 1.00 10.39 83 LEU A C 1
ATOM 670 O O . LEU A 1 103 ? -43.709 10.860 16.737 1.00 10.25 83 LEU A O 1
ATOM 675 N N . LEU A 1 104 ? -42.891 8.884 17.539 1.00 8.23 84 LEU A N 1
ATOM 676 C CA . LEU A 1 104 ? -43.570 8.131 16.505 1.00 9.91 84 LEU A CA 1
ATOM 677 C C . LEU A 1 104 ? -45.096 8.011 16.776 1.00 8.99 84 LEU A C 1
ATOM 678 O O . LEU A 1 104 ? -45.827 7.424 15.968 1.00 10.41 84 LEU A O 1
ATOM 683 N N . SER A 1 105 ? -45.564 8.576 17.889 1.00 9.58 85 SER A N 1
ATOM 684 C CA . SER A 1 105 ? -47.020 8.682 18.135 1.00 9.24 85 SER A CA 1
ATOM 685 C C . SER A 1 105 ? -47.592 9.998 17.624 1.00 9.78 85 SER A C 1
ATOM 686 O O . SER A 1 105 ? -48.786 10.227 17.721 1.00 11.82 85 SER A O 1
ATOM 689 N N . MET A 1 106 ? -46.762 10.890 17.116 1.00 9.83 86 MET A N 1
ATOM 690 C CA . MET A 1 106 ? -47.198 12.294 16.933 1.00 9.38 86 MET A CA 1
ATOM 691 C C . MET A 1 106 ? -47.379 12.626 15.465 1.00 9.38 86 MET A C 1
ATOM 692 O O . MET A 1 106 ? -46.809 11.937 14.578 1.00 9.13 86 MET A O 1
ATOM 697 N N . ASP A 1 107 ? -48.215 13.647 15.204 1.00 8.24 87 ASP A N 1
ATOM 698 C CA . ASP A 1 107 ? -48.492 14.127 13.828 1.00 8.94 87 ASP A CA 1
ATOM 699 C C . ASP A 1 107 ? -48.159 15.606 13.711 1.00 7.96 87 ASP A C 1
ATOM 700 O O . ASP A 1 107 ? -48.122 16.330 14.708 1.00 8.98 87 ASP A O 1
ATOM 705 N N . PRO A 1 108 ? -47.888 16.058 12.490 1.00 8.76 88 PRO A N 1
ATOM 706 C CA . PRO A 1 108 ? -47.780 17.506 12.313 1.00 8.37 88 PRO A CA 1
ATOM 707 C C . PRO A 1 108 ? -49.097 18.172 12.760 1.00 9.93 88 PRO A C 1
ATOM 708 O O . PRO A 1 108 ? -50.187 17.593 12.541 1.00 11.28 88 PRO A O 1
ATOM 712 N N . PRO A 1 109 ? -49.047 19.391 13.349 1.00 11.31 89 PRO A N 1
ATOM 713 C CA . PRO A 1 109 ? -47.843 20.224 13.553 1.00 10.85 89 PRO A CA 1
ATOM 714 C C . PRO A 1 109 ? -47.063 19.927 14.824 1.00 11.68 89 PRO A C 1
ATOM 715 O O . PRO A 1 109 ? -45.946 20.425 14.931 1.00 12.23 89 PRO A O 1
ATOM 719 N N . GLU A 1 110 ? -47.625 19.183 15.781 1.00 10.68 90 GLU A N 1
ATOM 720 C CA . GLU A 1 110 ? -46.927 18.993 17.067 1.00 11.74 90 GLU A CA 1
ATOM 721 C C . GLU A 1 110 ? -45.642 18.189 16.857 1.00 11.36 90 GLU A C 1
ATOM 722 O O . GLU A 1 110 ? -44.590 18.484 17.441 1.00 10.45 90 GLU A O 1
ATOM 728 N N . HIS A 1 111 ? -45.737 17.139 16.034 1.00 11.02 91 HIS A N 1
ATOM 729 C CA . HIS A 1 111 ? -44.557 16.383 15.655 1.00 10.25 91 HIS A CA 1
ATOM 730 C C . HIS A 1 111 ? -43.456 17.280 15.039 1.00 10.44 91 HIS A C 1
ATOM 731 O O . HIS A 1 111 ? -42.237 17.140 15.364 1.00 12.58 91 HIS A O 1
ATOM 738 N N . SER A 1 112 ? -43.871 18.163 14.133 1.00 10.50 92 SER A N 1
ATOM 739 C CA . SER A 1 112 ? -42.961 18.957 13.317 1.00 10.74 92 SER A CA 1
ATOM 740 C C . SER A 1 112 ? -42.109 19.848 14.216 1.00 11.60 92 SER A C 1
ATOM 741 O O . SER A 1 112 ? -40.869 19.985 14.025 1.00 12.07 92 SER A O 1
ATOM 744 N N . ARG A 1 113 ? -42.756 20.457 15.212 1.00 12.54 93 ARG A N 1
ATOM 745 C CA . ARG A 1 113 ? -42.053 21.339 16.135 1.00 13.45 93 ARG A CA 1
ATOM 746 C C . ARG A 1 113 ? -40.941 20.586 16.890 1.00 11.92 93 ARG A C 1
ATOM 747 O O . ARG A 1 113 ? -39.767 21.039 16.989 1.00 12.46 93 ARG A O 1
ATOM 755 N N . LEU A 1 114 ? -41.267 19.419 17.421 1.00 11.86 94 LEU A N 1
ATOM 756 C CA . LEU A 1 114 ? -40.234 18.668 18.161 1.00 11.86 94 LEU A CA 1
ATOM 757 C C . LEU A 1 114 ? -39.113 18.205 17.224 1.00 12.23 94 LEU A C 1
ATOM 758 O O . LEU A 1 114 ? -37.917 18.248 17.574 1.00 12.93 94 LEU A O 1
ATOM 763 N N . ARG A 1 115 ? -39.486 17.759 16.041 1.00 11.70 95 ARG A N 1
ATOM 764 C CA . ARG A 1 115 ? -38.505 17.285 15.091 1.00 13.27 95 ARG A CA 1
ATOM 765 C C . ARG A 1 115 ? -37.520 18.428 14.714 1.00 12.32 95 ARG A C 1
ATOM 766 O O . ARG A 1 115 ? -36.295 18.246 14.695 1.00 13.58 95 ARG A O 1
ATOM 774 N N . ARG A 1 116 ? -38.028 19.643 14.514 1.00 12.09 96 ARG A N 1
ATOM 775 C CA . ARG A 1 116 ? -37.185 20.769 14.121 1.00 12.05 96 ARG A CA 1
ATOM 776 C C . ARG A 1 116 ? -36.189 21.039 15.221 1.00 11.99 96 ARG A C 1
ATOM 777 O O . ARG A 1 116 ? -35.027 21.330 14.954 1.00 12.75 96 ARG A O 1
ATOM 785 N N . LEU A 1 117 ? -36.636 20.964 16.463 1.00 12.34 97 LEU A N 1
ATOM 786 C CA . LEU A 1 117 ? -35.746 21.290 17.579 1.00 11.19 97 LEU A CA 1
ATOM 787 C C . LEU A 1 117 ? -34.709 20.196 17.777 1.00 12.07 97 LEU A C 1
ATOM 788 O O . LEU A 1 117 ? -33.523 20.491 18.045 1.00 11.64 97 LEU A O 1
ATOM 793 N N . VAL A 1 118 ? -35.146 18.934 17.707 1.00 11.88 98 VAL A N 1
ATOM 794 C CA . VAL A 1 118 ? -34.193 17.838 17.914 1.00 12.03 98 VAL A CA 1
ATOM 795 C C . VAL A 1 118 ? -33.147 17.842 16.810 1.00 13.34 98 VAL A C 1
ATOM 796 O O . VAL A 1 118 ? -31.945 17.674 17.116 1.00 13.14 98 VAL A O 1
ATOM 800 N N . VAL A 1 119 ? -33.564 18.036 15.550 1.00 14.82 99 VAL A N 1
ATOM 801 C CA . VAL A 1 119 ? -32.544 17.988 14.456 1.00 16.74 99 VAL A CA 1
ATOM 802 C C . VAL A 1 119 ? -31.598 19.205 14.433 1.00 16.98 99 VAL A C 1
ATOM 803 O O . VAL A 1 119 ? -30.496 19.125 13.898 1.00 17.56 99 VAL A O 1
ATOM 807 N N . LYS A 1 120 ? -32.020 20.329 14.993 1.00 16.86 100 LYS A N 1
ATOM 808 C CA . LYS A 1 120 ? -31.153 21.498 15.103 1.00 18.44 100 LYS A CA 1
ATOM 809 C C . LYS A 1 120 ? -29.916 21.082 15.952 1.00 17.13 100 LYS A C 1
ATOM 810 O O . LYS A 1 120 ? -28.781 21.555 15.740 1.00 16.32 100 LYS A O 1
ATOM 816 N N . ALA A 1 121 ? -30.168 20.233 16.950 1.00 16.07 101 ALA A N 1
ATOM 817 C CA . ALA A 1 121 ? -29.123 19.748 17.880 1.00 15.25 101 ALA A CA 1
ATOM 818 C C . ALA A 1 121 ? -28.405 18.502 17.346 1.00 15.71 101 ALA A C 1
ATOM 819 O O . ALA A 1 121 ? -27.141 18.386 17.357 1.00 14.82 101 ALA A O 1
ATOM 821 N N . PHE A 1 122 ? -29.220 17.569 16.846 1.00 14.75 102 PHE A N 1
ATOM 822 C CA . PHE A 1 122 ? -28.712 16.277 16.426 1.00 15.07 102 PHE A CA 1
ATOM 823 C C . PHE A 1 122 ? -28.399 16.306 14.933 1.00 14.96 102 PHE A C 1
ATOM 824 O O . PHE A 1 122 ? -29.070 15.678 14.121 1.00 15.46 102 PHE A O 1
ATOM 832 N N . THR A 1 123 ? -27.327 17.008 14.594 1.00 14.61 103 THR A N 1
ATOM 833 C CA . THR A 1 123 ? -26.996 17.258 13.195 1.00 15.44 103 THR A CA 1
ATOM 834 C C . THR A 1 123 ? -26.213 16.107 12.560 1.00 14.99 103 THR A C 1
ATOM 835 O O . THR A 1 123 ? -25.610 15.303 13.292 1.00 13.80 103 THR A O 1
ATOM 839 N N . ALA A 1 124 ? -26.203 16.068 11.207 1.00 16.18 104 ALA A N 1
ATOM 840 C CA . ALA A 1 124 ? -25.332 15.146 10.447 1.00 16.60 104 ALA A CA 1
ATOM 841 C C . ALA A 1 124 ? -23.859 15.341 10.835 1.00 16.54 104 ALA A C 1
ATOM 842 O O . ALA A 1 124 ? -23.121 14.352 10.938 1.00 15.62 104 ALA A O 1
ATOM 844 N N . ARG A 1 125 ? -23.451 16.608 11.058 1.00 17.17 105 ARG A N 1
ATOM 845 C CA . ARG A 1 125 ? -22.089 16.961 11.500 1.00 16.88 105 ARG A CA 1
ATOM 846 C C . ARG A 1 125 ? -21.783 16.327 12.850 1.00 15.25 105 ARG A C 1
ATOM 847 O O . ARG A 1 125 ? -20.717 15.708 13.042 1.00 16.69 105 ARG A O 1
ATOM 855 N N . ARG A 1 126 ? -22.739 16.419 13.778 1.00 13.15 106 ARG A N 1
ATOM 856 C CA . ARG A 1 126 ? -22.550 15.851 15.103 1.00 12.32 106 ARG A CA 1
ATOM 857 C C . ARG A 1 126 ? -22.401 14.324 15.007 1.00 11.91 106 ARG A C 1
ATOM 858 O O . ARG A 1 126 ? -21.496 13.720 15.649 1.00 12.46 106 ARG A O 1
ATOM 866 N N . ALA A 1 127 ? -23.263 13.695 14.218 1.00 11.70 107 ALA A N 1
ATOM 867 C CA . ALA A 1 127 ? -23.153 12.232 14.012 1.00 12.14 107 ALA A CA 1
ATOM 868 C C . ALA A 1 127 ? -21.753 11.836 13.480 1.00 12.28 107 ALA A C 1
ATOM 869 O O . ALA A 1 127 ? -21.111 10.934 14.019 1.00 12.03 107 ALA A O 1
ATOM 871 N N . GLU A 1 128 ? -21.293 12.502 12.408 1.00 11.30 108 GLU A N 1
ATOM 872 C CA . GLU A 1 128 ? -19.989 12.192 11.794 1.00 12.45 108 GLU A CA 1
ATOM 873 C C . GLU A 1 128 ? -18.841 12.411 12.790 1.00 11.83 108 GLU A C 1
ATOM 874 O O . GLU A 1 128 ? -17.842 11.645 12.807 1.00 13.17 108 GLU A O 1
ATOM 880 N N . SER A 1 129 ? -19.016 13.430 13.630 1.00 11.17 109 SER A N 1
ATOM 881 C CA . SER A 1 129 ? -17.977 13.785 14.609 1.00 14.05 109 SER A CA 1
ATOM 882 C C . SER A 1 129 ? -17.793 12.703 15.687 1.00 14.62 109 SER A C 1
ATOM 883 O O . SER A 1 129 ? -16.752 12.681 16.386 1.00 15.71 109 SER A O 1
ATOM 886 N N . LEU A 1 130 ? -18.772 11.780 15.808 1.00 13.71 110 LEU A N 1
ATOM 887 C CA . LEU A 1 130 ? -18.650 10.641 16.711 1.00 13.65 110 LEU A CA 1
ATOM 888 C C . LEU A 1 130 ? -17.929 9.446 16.130 1.00 12.64 110 LEU A C 1
ATOM 889 O O . LEU A 1 130 ? -17.664 8.494 16.862 1.00 12.97 110 LEU A O 1
ATOM 894 N N . ARG A 1 131 ? -17.601 9.483 14.837 1.00 12.14 111 ARG A N 1
ATOM 895 C CA . ARG A 1 131 ? -16.929 8.322 14.220 1.00 11.43 111 ARG A CA 1
ATOM 896 C C . ARG A 1 131 ? -15.608 7.920 14.947 1.00 12.83 111 ARG A C 1
ATOM 897 O O . ARG A 1 131 ? -15.395 6.723 15.238 1.00 12.60 111 ARG A O 1
ATOM 905 N N . PRO A 1 132 ? -14.735 8.908 15.278 1.00 13.57 112 PRO A N 1
ATOM 906 C CA . PRO A 1 132 ? -13.510 8.463 15.958 1.00 13.62 112 PRO A CA 1
ATOM 907 C C . PRO A 1 132 ? -13.782 7.835 17.345 1.00 13.99 112 PRO A C 1
ATOM 908 O O . PRO A 1 132 ? -13.161 6.823 17.659 1.00 14.67 112 PRO A O 1
ATOM 912 N N . ARG A 1 133 ? -14.712 8.372 18.147 1.00 14.83 113 ARG A N 1
ATOM 913 C CA . ARG A 1 133 ? -15.054 7.715 19.419 1.00 14.69 113 ARG A CA 1
ATOM 914 C C . ARG A 1 133 ? -15.720 6.359 19.194 1.00 14.01 113 ARG A C 1
ATOM 915 O O . ARG A 1 133 ? -15.444 5.422 19.963 1.00 13.71 113 ARG A O 1
ATOM 923 N N . ALA A 1 134 ? -16.580 6.223 18.182 1.00 12.70 114 ALA A N 1
ATOM 924 C CA . ALA A 1 134 ? -17.242 4.944 17.952 1.00 12.49 114 ALA A CA 1
ATOM 925 C C . ALA A 1 134 ? -16.173 3.912 17.624 1.00 13.52 114 ALA A C 1
ATOM 926 O O . ALA A 1 134 ? -16.263 2.734 18.067 1.00 14.68 114 ALA A O 1
ATOM 928 N N . ARG A 1 135 ? -15.187 4.325 16.825 1.00 13.91 115 ARG A N 1
ATOM 929 C CA . ARG A 1 135 ? -14.025 3.427 16.489 1.00 14.43 115 ARG A CA 1
ATOM 930 C C . ARG A 1 135 ? -13.258 3.008 17.723 1.00 15.17 115 ARG A C 1
ATOM 931 O O . ARG A 1 135 ? -12.941 1.797 17.878 1.00 14.77 115 ARG A O 1
ATOM 939 N N . GLU A 1 136 ? -12.986 3.976 18.631 1.00 14.55 116 GLU A N 1
ATOM 940 C CA . GLU A 1 136 ? -12.260 3.647 19.837 1.00 15.56 116 GLU A CA 1
ATOM 941 C C . GLU A 1 136 ? -13.049 2.663 20.697 1.00 15.35 116 GLU A C 1
ATOM 942 O O . GLU A 1 136 ? -12.470 1.695 21.231 1.00 15.46 116 GLU A O 1
ATOM 948 N N . ILE A 1 137 ? -14.354 2.866 20.817 1.00 12.67 117 ILE A N 1
ATOM 949 C CA . ILE A 1 137 ? -15.166 2.019 21.674 1.00 12.62 117 ILE A CA 1
ATOM 950 C C . ILE A 1 137 ? -15.233 0.640 20.997 1.00 13.00 117 ILE A C 1
ATOM 951 O O . ILE A 1 137 ? -15.096 -0.388 21.666 1.00 13.12 117 ILE A O 1
ATOM 956 N N . ALA A 1 138 ? -15.373 0.606 19.670 1.00 12.18 118 ALA A N 1
ATOM 957 C CA . ALA A 1 138 ? -15.433 -0.700 18.934 1.00 12.80 118 ALA A CA 1
ATOM 958 C C . ALA A 1 138 ? -14.106 -1.459 19.168 1.00 13.63 118 ALA A C 1
ATOM 959 O O . ALA A 1 138 ? -14.092 -2.678 19.365 1.00 14.07 118 ALA A O 1
ATOM 961 N N . HIS A 1 139 ? -12.988 -0.756 19.068 1.00 13.94 119 HIS A N 1
ATOM 962 C CA . HIS A 1 139 ? -11.695 -1.404 19.331 1.00 15.10 119 HIS A CA 1
ATOM 963 C C . HIS A 1 139 ? -11.562 -1.943 20.774 1.00 15.69 119 HIS A C 1
ATOM 964 O O . HIS A 1 139 ? -11.035 -3.047 20.963 1.00 16.50 119 HIS A O 1
ATOM 971 N N . GLU A 1 140 ? -12.021 -1.176 21.768 1.00 15.68 120 GLU A N 1
ATOM 972 C CA . GLU A 1 140 ? -12.083 -1.631 23.170 1.00 15.41 120 GLU A CA 1
ATOM 973 C C . GLU A 1 140 ? -12.895 -2.914 23.306 1.00 15.88 120 GLU A C 1
ATOM 974 O O . GLU A 1 140 ? -12.520 -3.799 24.039 1.00 16.64 120 GLU A O 1
ATOM 980 N N . LEU A 1 141 ? -14.050 -2.989 22.651 1.00 14.43 121 LEU A N 1
ATOM 981 C CA . LEU A 1 141 ? -14.898 -4.170 22.730 1.00 14.25 121 LEU A CA 1
ATOM 982 C C . LEU A 1 141 ? -14.190 -5.361 22.099 1.00 14.59 121 LEU A C 1
ATOM 983 O O . LEU A 1 141 ? -14.207 -6.450 22.648 1.00 15.19 121 LEU A O 1
ATOM 988 N N . VAL A 1 142 ? -13.520 -5.160 20.970 1.00 14.63 122 VAL A N 1
ATOM 989 C CA . VAL A 1 142 ? -12.725 -6.259 20.394 1.00 14.99 122 VAL A CA 1
ATOM 990 C C . VAL A 1 142 ? -11.578 -6.655 21.356 1.00 16.23 122 VAL A C 1
ATOM 991 O O . VAL A 1 142 ? -11.311 -7.855 21.561 1.00 17.11 122 VAL A O 1
ATOM 995 N N . ASP A 1 143 ? -10.881 -5.659 21.936 1.00 17.68 123 ASP A N 1
ATOM 996 C CA . ASP A 1 143 ? -9.856 -5.934 22.967 1.00 17.47 123 ASP A CA 1
ATOM 997 C C . ASP A 1 143 ? -10.396 -6.909 24.026 1.00 18.16 123 ASP A C 1
ATOM 998 O O . ASP A 1 143 ? -9.718 -7.890 24.356 1.00 18.68 123 ASP A O 1
ATOM 1003 N N . GLN A 1 144 ? -11.627 -6.655 24.526 1.00 18.19 124 GLN A N 1
ATOM 1004 C CA . GLN A 1 144 ? -12.252 -7.469 25.563 1.00 18.65 124 GLN A CA 1
ATOM 1005 C C . GLN A 1 144 ? -12.595 -8.879 25.080 1.00 19.32 124 GLN A C 1
ATOM 1006 O O . GLN A 1 144 ? -12.475 -9.841 25.842 1.00 19.94 124 GLN A O 1
ATOM 1012 N N A MET A 1 145 ? -13.020 -9.002 23.822 0.50 19.65 125 MET A N 1
ATOM 1013 N N B MET A 1 145 ? -13.042 -8.990 23.830 0.50 19.07 125 MET A N 1
ATOM 1014 C CA A MET A 1 145 ? -13.237 -10.311 23.197 0.50 20.24 125 MET A CA 1
ATOM 1015 C CA B MET A 1 145 ? -13.238 -10.289 23.196 0.50 19.17 125 MET A CA 1
ATOM 1016 C C A MET A 1 145 ? -11.946 -11.114 23.073 0.50 20.60 125 MET A C 1
ATOM 1017 C C B MET A 1 145 ? -11.930 -11.069 23.176 0.50 19.96 125 MET A C 1
ATOM 1018 O O A MET A 1 145 ? -11.923 -12.311 23.368 0.50 21.06 125 MET A O 1
ATOM 1019 O O B MET A 1 145 ? -11.877 -12.196 23.669 0.50 20.54 125 MET A O 1
ATOM 1028 N N . ALA A 1 146 ? -10.881 -10.459 22.619 1.00 20.79 126 ALA A N 1
ATOM 1029 C CA . ALA A 1 146 ? -9.607 -11.095 22.514 1.00 21.97 126 ALA A CA 1
ATOM 1030 C C . ALA A 1 146 ? -9.082 -11.520 23.899 1.00 22.96 126 ALA A C 1
ATOM 1031 O O . ALA A 1 146 ? -8.463 -12.596 24.042 1.00 24.01 126 ALA A O 1
ATOM 1033 N N . ALA A 1 147 ? -9.354 -10.712 24.934 1.00 23.82 127 ALA A N 1
ATOM 1034 C CA . ALA A 1 147 ? -8.881 -11.019 26.309 1.00 24.73 127 ALA A CA 1
ATOM 1035 C C . ALA A 1 147 ? -9.533 -12.258 26.922 1.00 25.90 127 ALA A C 1
ATOM 1036 O O . ALA A 1 147 ? -8.853 -13.035 27.637 1.00 25.29 127 ALA A O 1
ATOM 1038 N N A THR A 1 148 ? -10.843 -12.411 26.691 0.50 26.31 128 THR A N 1
ATOM 1039 N N B THR A 1 148 ? -10.841 -12.426 26.708 0.50 26.61 128 THR A N 1
ATOM 1040 C CA A THR A 1 148 ? -11.597 -13.574 27.168 0.50 27.43 128 THR A CA 1
ATOM 1041 C CA B THR A 1 148 ? -11.523 -13.612 27.220 0.50 28.07 128 THR A CA 1
ATOM 1042 C C A THR A 1 148 ? -11.249 -14.818 26.352 0.50 28.03 128 THR A C 1
ATOM 1043 C C B THR A 1 148 ? -11.493 -14.782 26.251 0.50 28.65 128 THR A C 1
ATOM 1044 O O A THR A 1 148 ? -11.323 -15.942 26.847 0.50 28.11 128 THR A O 1
ATOM 1045 O O B THR A 1 148 ? -12.079 -15.817 26.536 0.50 29.93 128 THR A O 1
ATOM 1052 N N . GLY A 1 149 ? -10.833 -14.614 25.109 1.00 28.69 129 GLY A N 1
ATOM 1053 C CA . GLY A 1 149 ? -10.490 -15.748 24.259 1.00 28.28 129 GLY A CA 1
ATOM 1054 C C . GLY A 1 149 ? -11.652 -16.319 23.457 1.00 27.53 129 GLY A C 1
ATOM 1055 O O . GLY A 1 149 ? -12.809 -15.980 23.675 1.00 26.72 129 GLY A O 1
ATOM 1056 N N . GLN A 1 150 ? -11.335 -17.236 22.546 1.00 27.27 130 GLN A N 1
ATOM 1057 C CA . GLN A 1 150 ? -12.338 -17.829 21.633 1.00 25.59 130 GLN A CA 1
ATOM 1058 C C . GLN A 1 150 ? -12.944 -19.150 22.155 1.00 24.72 130 GLN A C 1
ATOM 1059 O O . GLN A 1 150 ? -12.300 -19.859 22.946 1.00 26.50 130 GLN A O 1
ATOM 1065 N N . PRO A 1 151 ? -14.192 -19.463 21.789 1.00 23.38 131 PRO A N 1
ATOM 1066 C CA . PRO A 1 151 ? -15.148 -18.601 21.057 1.00 21.74 131 PRO A CA 1
ATOM 1067 C C . PRO A 1 151 ? -15.646 -17.458 21.983 1.00 20.38 131 PRO A C 1
ATOM 1068 O O . PRO A 1 151 ? -15.669 -17.613 23.208 1.00 21.81 131 PRO A O 1
ATOM 1072 N N . ALA A 1 152 ? -15.985 -16.318 21.401 1.00 18.66 132 ALA A N 1
ATOM 1073 C CA . ALA A 1 152 ? -16.564 -15.232 22.163 1.00 17.15 132 ALA A CA 1
ATOM 1074 C C . ALA A 1 152 ? -17.926 -14.967 21.569 1.00 16.97 132 ALA A C 1
ATOM 1075 O O . ALA A 1 152 ? -18.134 -15.150 20.340 1.00 17.43 132 ALA A O 1
ATOM 1077 N N . ASP A 1 153 ? -18.860 -14.527 22.408 1.00 16.21 133 ASP A N 1
ATOM 1078 C CA . ASP A 1 153 ? -20.215 -14.177 21.915 1.00 14.93 133 ASP A CA 1
ATOM 1079 C C . ASP A 1 153 ? -20.253 -12.723 21.422 1.00 14.11 133 ASP A C 1
ATOM 1080 O O . ASP A 1 153 ? -20.330 -11.761 22.219 1.00 13.83 133 ASP A O 1
ATOM 1085 N N . LEU A 1 154 ? -20.219 -12.577 20.106 1.00 12.54 134 LEU A N 1
ATOM 1086 C CA . LEU A 1 154 ? -20.314 -11.281 19.451 1.00 13.11 134 LEU A CA 1
ATOM 1087 C C . LEU A 1 154 ? -21.555 -10.498 19.834 1.00 13.03 134 LEU A C 1
ATOM 1088 O O . LEU A 1 154 ? -21.528 -9.253 19.850 1.00 12.22 134 LEU A O 1
ATOM 1093 N N . VAL A 1 155 ? -22.641 -11.183 20.134 1.00 12.81 135 VAL A N 1
ATOM 1094 C CA . VAL A 1 155 ? -23.855 -10.420 20.554 1.00 12.20 135 VAL A CA 1
ATOM 1095 C C . VAL A 1 155 ? -23.663 -9.748 21.935 1.00 12.21 135 VAL A C 1
ATOM 1096 O O . VAL A 1 155 ? -23.767 -8.480 22.051 1.00 12.33 135 VAL A O 1
ATOM 1100 N N . ALA A 1 156 ? -23.380 -10.531 22.987 1.00 13.15 136 ALA A N 1
ATOM 1101 C CA . ALA A 1 156 ? -23.179 -9.964 24.331 1.00 13.31 136 ALA A CA 1
ATOM 1102 C C . ALA A 1 156 ? -22.017 -9.000 24.381 1.00 13.95 136 ALA A C 1
ATOM 1103 O O . ALA A 1 156 ? -22.107 -7.966 25.006 1.00 14.50 136 ALA A O 1
ATOM 1105 N N . MET A 1 157 ? -20.897 -9.360 23.749 1.00 13.99 137 MET A N 1
ATOM 1106 C CA . MET A 1 157 ? -19.653 -8.569 23.939 1.00 14.00 137 MET A CA 1
ATOM 1107 C C . MET A 1 157 ? -19.517 -7.386 23.006 1.00 13.35 137 MET A C 1
ATOM 1108 O O . MET A 1 157 ? -18.719 -6.482 23.307 1.00 14.50 137 MET A O 1
ATOM 1113 N N . PHE A 1 158 ? -20.275 -7.390 21.901 1.00 12.44 138 PHE A N 1
ATOM 1114 C CA . PHE A 1 158 ? -20.062 -6.353 20.882 1.00 11.80 138 PHE A CA 1
ATOM 1115 C C . PHE A 1 158 ? -21.354 -5.692 20.458 1.00 12.10 138 PHE A C 1
ATOM 1116 O O . PHE A 1 158 ? -21.543 -4.451 20.721 1.00 11.99 138 PHE A O 1
ATOM 1124 N N . ALA A 1 159 ? -22.267 -6.476 19.859 1.00 11.03 139 ALA A N 1
ATOM 1125 C CA . ALA A 1 159 ? -23.499 -5.867 19.263 1.00 11.62 139 ALA A CA 1
ATOM 1126 C C . ALA A 1 159 ? -24.367 -5.187 20.348 1.00 11.85 139 ALA A C 1
ATOM 1127 O O . ALA A 1 159 ? -24.941 -4.110 20.131 1.00 12.77 139 ALA A O 1
ATOM 1129 N N . ARG A 1 160 ? -24.463 -5.815 21.524 1.00 11.34 140 ARG A N 1
ATOM 1130 C CA . ARG A 1 160 ? -25.263 -5.224 22.630 1.00 11.76 140 ARG A CA 1
ATOM 1131 C C . ARG A 1 160 ? -24.556 -4.094 23.372 1.00 11.13 140 ARG A C 1
ATOM 1132 O O . ARG A 1 160 ? -25.167 -3.446 24.233 1.00 13.16 140 ARG A O 1
ATOM 1140 N N . GLN A 1 161 ? -23.269 -3.859 23.089 1.00 12.11 141 GLN A N 1
ATOM 1141 C CA . GLN A 1 161 ? -22.474 -2.872 23.844 1.00 11.82 141 GLN A CA 1
ATOM 1142 C C . GLN A 1 161 ? -22.215 -1.598 23.012 1.00 11.72 141 GLN A C 1
ATOM 1143 O O . GLN A 1 161 ? -22.416 -0.503 23.516 1.00 12.40 141 GLN A O 1
ATOM 1149 N N . LEU A 1 162 ? -21.861 -1.722 21.729 1.00 10.96 142 LEU A N 1
ATOM 1150 C CA . LEU A 1 162 ? -21.453 -0.545 20.960 1.00 11.35 142 LEU A CA 1
ATOM 1151 C C . LEU A 1 162 ? -22.567 0.535 20.864 1.00 11.68 142 LEU A C 1
ATOM 1152 O O . LEU A 1 162 ? -22.301 1.729 21.118 1.00 10.46 142 LEU A O 1
ATOM 1157 N N . PRO A 1 163 ? -23.843 0.117 20.541 1.00 11.61 143 PRO A N 1
ATOM 1158 C CA . PRO A 1 163 ? -24.773 1.224 20.301 1.00 10.53 143 PRO A CA 1
ATOM 1159 C C . PRO A 1 163 ? -25.174 1.975 21.543 1.00 9.90 143 PRO A C 1
ATOM 1160 O O . PRO A 1 163 ? -25.431 3.185 21.450 1.00 8.88 143 PRO A O 1
ATOM 1164 N N . VAL A 1 164 ? -25.239 1.314 22.708 1.00 9.01 144 VAL A N 1
ATOM 1165 C CA . VAL A 1 164 ? -25.657 2.027 23.911 1.00 10.53 144 VAL A CA 1
ATOM 1166 C C . VAL A 1 164 ? -24.498 2.896 24.443 1.00 11.45 144 VAL A C 1
ATOM 1167 O O . VAL A 1 164 ? -24.733 4.006 24.922 1.00 11.77 144 VAL A O 1
ATOM 1171 N N . ARG A 1 165 ? -23.255 2.414 24.344 1.00 11.91 145 ARG A N 1
ATOM 1172 C CA . ARG A 1 165 ? -22.090 3.235 24.669 1.00 11.51 145 ARG A CA 1
ATOM 1173 C C . ARG A 1 165 ? -21.961 4.414 23.697 1.00 11.70 145 ARG A C 1
ATOM 1174 O O . ARG A 1 165 ? -21.644 5.524 24.128 1.00 11.23 145 ARG A O 1
ATOM 1182 N N . VAL A 1 166 ? -22.240 4.206 22.406 1.00 10.65 146 VAL A N 1
ATOM 1183 C CA . VAL A 1 166 ? -22.279 5.372 21.465 1.00 11.39 146 VAL A CA 1
ATOM 1184 C C . VAL A 1 166 ? -23.362 6.386 21.859 1.00 11.34 146 VAL A C 1
ATOM 1185 O O . VAL A 1 166 ? -23.111 7.653 21.809 1.00 10.32 146 VAL A O 1
ATOM 1189 N N . ILE A 1 167 ? -24.567 5.907 22.228 1.00 10.39 147 ILE A N 1
ATOM 1190 C CA . ILE A 1 167 ? -25.576 6.868 22.769 1.00 12.42 147 ILE A CA 1
ATOM 1191 C C . ILE A 1 167 ? -25.075 7.605 24.037 1.00 12.07 147 ILE A C 1
ATOM 1192 O O . ILE A 1 167 ? -25.300 8.820 24.198 1.00 12.45 147 ILE A O 1
ATOM 1197 N N . CYS A 1 168 ? -24.360 6.899 24.932 1.00 12.11 148 CYS A N 1
ATOM 1198 C CA . CYS A 1 168 ? -23.805 7.573 26.103 1.00 11.68 148 CYS A CA 1
ATOM 1199 C C . CYS A 1 168 ? -22.878 8.714 25.668 1.00 11.64 148 CYS A C 1
ATOM 1200 O O . CYS A 1 168 ? -22.967 9.816 26.215 1.00 10.52 148 CYS A O 1
ATOM 1203 N N . GLU A 1 169 ? -22.000 8.449 24.697 1.00 11.97 149 GLU A N 1
ATOM 1204 C CA . GLU A 1 169 ? -21.082 9.444 24.150 1.00 14.22 149 GLU A CA 1
ATOM 1205 C C . GLU A 1 169 ? -21.847 10.588 23.486 1.00 13.31 149 GLU A C 1
ATOM 1206 O O . GLU A 1 169 ? -21.503 11.787 23.697 1.00 13.33 149 GLU A O 1
ATOM 1212 N N . LEU A 1 170 ? -22.846 10.247 22.662 1.00 10.84 150 LEU A N 1
ATOM 1213 C CA . LEU A 1 170 ? -23.693 11.234 21.983 1.00 10.84 150 LEU A CA 1
ATOM 1214 C C . LEU A 1 170 ? -24.310 12.208 22.984 1.00 10.17 150 LEU A C 1
ATOM 1215 O O . LEU A 1 170 ? -24.156 13.440 22.848 1.00 10.74 150 LEU A O 1
ATOM 1220 N N . LEU A 1 171 ? -24.980 11.662 23.981 1.00 9.21 151 LEU A N 1
ATOM 1221 C CA . LEU A 1 171 ? -25.742 12.469 24.980 1.00 11.27 151 LEU A CA 1
ATOM 1222 C C . LEU A 1 171 ? -24.841 13.291 25.907 1.00 11.57 151 LEU A C 1
ATOM 1223 O O . LEU A 1 171 ? -25.182 14.442 26.266 1.00 12.23 151 LEU A O 1
ATOM 1228 N N . GLY A 1 172 ? -23.666 12.717 26.235 1.00 12.05 152 GLY A N 1
ATOM 1229 C CA . GLY A 1 172 ? -22.679 13.305 27.155 1.00 11.35 152 GLY A CA 1
ATOM 1230 C C . GLY A 1 172 ? -22.669 12.661 28.522 1.00 11.45 152 GLY A C 1
ATOM 1231 O O . GLY A 1 172 ? -22.204 13.257 29.513 1.00 11.89 152 GLY A O 1
ATOM 1232 N N . VAL A 1 173 ? -23.105 11.399 28.595 1.00 10.36 153 VAL A N 1
ATOM 1233 C CA . VAL A 1 173 ? -22.901 10.597 29.834 1.00 10.58 153 VAL A CA 1
ATOM 1234 C C . VAL A 1 173 ? -21.421 10.438 30.169 1.00 10.56 153 VAL A C 1
ATOM 1235 O O . VAL A 1 173 ? -20.656 9.910 29.346 1.00 10.89 153 VAL A O 1
ATOM 1239 N N . PRO A 1 174 ? -20.996 10.859 31.374 1.00 11.17 154 PRO A N 1
ATOM 1240 C CA . PRO A 1 174 ? -19.568 10.692 31.704 1.00 12.07 154 PRO A CA 1
ATOM 1241 C C . PRO A 1 174 ? -19.145 9.222 31.646 1.00 12.80 154 PRO A C 1
ATOM 1242 O O . PRO A 1 174 ? -19.930 8.319 31.990 1.00 12.43 154 PRO A O 1
ATOM 1246 N N A SER A 1 175 ? -17.900 8.988 31.228 0.50 12.09 155 SER A N 1
ATOM 1247 N N B SER A 1 175 ? -17.897 9.015 31.226 0.50 12.18 155 SER A N 1
ATOM 1248 C CA A SER A 1 175 ? -17.363 7.646 31.049 0.50 12.29 155 SER A CA 1
ATOM 1249 C CA B SER A 1 175 ? -17.297 7.708 31.066 0.50 12.57 155 SER A CA 1
ATOM 1250 C C A SER A 1 175 ? -17.561 6.724 32.260 0.50 12.93 155 SER A C 1
ATOM 1251 C C B SER A 1 175 ? -17.544 6.753 32.246 0.50 13.02 155 SER A C 1
ATOM 1252 O O A SER A 1 175 ? -17.843 5.508 32.094 0.50 13.46 155 SER A O 1
ATOM 1253 O O B SER A 1 175 ? -17.834 5.544 32.044 0.50 13.72 155 SER A O 1
ATOM 1258 N N . ALA A 1 176 ? -17.410 7.270 33.468 1.00 12.45 156 ALA A N 1
ATOM 1259 C CA . ALA A 1 176 ? -17.549 6.448 34.695 1.00 13.28 156 ALA A CA 1
ATOM 1260 C C . ALA A 1 176 ? -18.912 5.844 34.840 1.00 13.88 156 ALA A C 1
ATOM 1261 O O . ALA A 1 176 ? -19.086 4.879 35.568 1.00 14.90 156 ALA A O 1
ATOM 1263 N N . ASP A 1 177 ? -19.878 6.419 34.151 1.00 12.35 157 ASP A N 1
ATOM 1264 C CA . ASP A 1 177 ? -21.272 5.965 34.299 1.00 12.48 157 ASP A CA 1
ATOM 1265 C C . ASP A 1 177 ? -21.759 5.109 33.133 1.00 12.12 157 ASP A C 1
ATOM 1266 O O . ASP A 1 177 ? -22.921 4.689 33.137 1.00 12.30 157 ASP A O 1
ATOM 1271 N N . HIS A 1 178 ? -20.915 4.891 32.111 1.00 10.89 158 HIS A N 1
ATOM 1272 C CA . HIS A 1 178 ? -21.325 4.065 30.976 1.00 11.34 158 HIS A CA 1
ATOM 1273 C C . HIS A 1 178 ? -21.768 2.662 31.359 1.00 11.58 158 HIS A C 1
ATOM 1274 O O . HIS A 1 178 ? -22.771 2.162 30.853 1.00 11.80 158 HIS A O 1
ATOM 1281 N N . ASP A 1 179 ? -21.034 2.023 32.240 1.00 12.17 159 ASP A N 1
ATOM 1282 C CA . ASP A 1 179 ? -21.369 0.655 32.563 1.00 13.43 159 ASP A CA 1
ATOM 1283 C C . ASP A 1 179 ? -22.741 0.581 33.245 1.00 13.31 159 ASP A C 1
ATOM 1284 O O . ASP A 1 179 ? -23.562 -0.282 32.895 1.00 13.75 159 ASP A O 1
ATOM 1289 N N . ARG A 1 180 ? -22.995 1.449 34.227 1.00 13.06 160 ARG A N 1
ATOM 1290 C CA . ARG A 1 180 ? -24.318 1.327 34.883 1.00 13.12 160 ARG A CA 1
ATOM 1291 C C . ARG A 1 180 ? -25.405 1.813 33.970 1.00 11.73 160 ARG A C 1
ATOM 1292 O O . ARG A 1 180 ? -26.474 1.220 34.034 1.00 11.07 160 ARG A O 1
ATOM 1300 N N . PHE A 1 181 ? -25.150 2.842 33.129 1.00 10.65 161 PHE A N 1
ATOM 1301 C CA . PHE A 1 181 ? -26.146 3.252 32.162 1.00 11.96 161 PHE A CA 1
ATOM 1302 C C . PHE A 1 181 ? -26.496 2.140 31.148 1.00 13.25 161 PHE A C 1
ATOM 1303 O O . PHE A 1 181 ? -27.707 1.958 30.787 1.00 12.98 161 PHE A O 1
ATOM 1311 N N . THR A 1 182 ? -25.460 1.400 30.705 1.00 13.08 162 THR A N 1
ATOM 1312 C CA . THR A 1 182 ? -25.596 0.231 29.824 1.00 13.20 162 THR A CA 1
ATOM 1313 C C . THR A 1 182 ? -26.425 -0.894 30.495 1.00 13.41 162 THR A C 1
ATOM 1314 O O . THR A 1 182 ? -27.271 -1.516 29.842 1.00 13.55 162 THR A O 1
ATOM 1318 N N . ARG A 1 183 ? -26.177 -1.116 31.792 1.00 13.19 163 ARG A N 1
ATOM 1319 C CA . ARG A 1 183 ? -26.905 -2.102 32.559 1.00 13.13 163 ARG A CA 1
ATOM 1320 C C . ARG A 1 183 ? -28.398 -1.724 32.622 1.00 13.27 163 ARG A C 1
ATOM 1321 O O . ARG A 1 183 ? -29.253 -2.579 32.325 1.00 14.64 163 ARG A O 1
ATOM 1329 N N . TRP A 1 184 ? -28.715 -0.484 33.001 1.00 12.20 164 TRP A N 1
ATOM 1330 C CA . TRP A 1 184 ? -30.142 -0.045 33.033 1.00 12.21 164 TRP A CA 1
ATOM 1331 C C . TRP A 1 184 ? -30.777 -0.256 31.660 1.00 12.42 164 TRP A C 1
ATOM 1332 O O . TRP A 1 184 ? -31.886 -0.813 31.544 1.00 13.54 164 TRP A O 1
ATOM 1343 N N . SER A 1 185 ? -30.055 0.147 30.618 1.00 11.85 165 SER A N 1
ATOM 1344 C CA . SER A 1 185 ? -30.640 0.229 29.231 1.00 12.96 165 SER A CA 1
ATOM 1345 C C . SER A 1 185 ? -30.942 -1.177 28.722 1.00 12.87 165 SER A C 1
ATOM 1346 O O . SER A 1 185 ? -31.869 -1.377 27.929 1.00 12.74 165 SER A O 1
ATOM 1349 N N . GLY A 1 186 ? -30.144 -2.139 29.205 1.00 12.48 166 GLY A N 1
ATOM 1350 C CA . GLY A 1 186 ? -30.293 -3.599 28.858 1.00 12.03 166 GLY A CA 1
ATOM 1351 C C . GLY A 1 186 ? -31.673 -4.077 29.226 1.00 11.65 166 GLY A C 1
ATOM 1352 O O . GLY A 1 186 ? -32.198 -4.999 28.582 1.00 13.21 166 GLY A O 1
ATOM 1353 N N . ALA A 1 187 ? -32.279 -3.462 30.271 1.00 10.67 167 ALA A N 1
ATOM 1354 C CA . ALA A 1 187 ? -33.598 -3.916 30.734 1.00 10.96 167 ALA A CA 1
ATOM 1355 C C . ALA A 1 187 ? -34.737 -3.508 29.783 1.00 11.52 167 ALA A C 1
ATOM 1356 O O . ALA A 1 187 ? -35.842 -4.005 29.921 1.00 12.81 167 ALA A O 1
ATOM 1358 N N . PHE A 1 188 ? -34.427 -2.628 28.833 1.00 11.48 168 PHE A N 1
ATOM 1359 C CA . PHE A 1 188 ? -35.392 -2.105 27.855 1.00 10.67 168 PHE A CA 1
ATOM 1360 C C . PHE A 1 188 ? -35.433 -2.901 26.543 1.00 10.51 168 PHE A C 1
ATOM 1361 O O . PHE A 1 188 ? -36.262 -2.632 25.704 1.00 11.33 168 PHE A O 1
ATOM 1369 N N . LEU A 1 189 ? -34.525 -3.873 26.385 1.00 10.10 169 LEU A N 1
ATOM 1370 C CA . LEU A 1 189 ? -34.448 -4.681 25.152 1.00 10.15 169 LEU A CA 1
ATOM 1371 C C . LEU A 1 189 ? -35.541 -5.761 25.176 1.00 11.38 169 LEU A C 1
ATOM 1372 O O . LEU A 1 189 ? -35.837 -6.344 26.246 1.00 10.79 169 LEU A O 1
ATOM 1377 N N . SER A 1 190 ? -36.112 -6.075 24.019 1.00 11.46 170 SER A N 1
ATOM 1378 C CA . SER A 1 190 ? -37.213 -7.049 23.936 1.00 12.20 170 SER A CA 1
ATOM 1379 C C . SER A 1 190 ? -36.708 -8.454 24.245 1.00 13.26 170 SER A C 1
ATOM 1380 O O . SER A 1 190 ? -37.502 -9.367 24.497 1.00 14.77 170 SER A O 1
ATOM 1383 N N . THR A 1 191 ? -35.382 -8.636 24.279 1.00 13.52 171 THR A N 1
ATOM 1384 C CA . THR A 1 191 ? -34.770 -9.929 24.613 1.00 14.01 171 THR A CA 1
ATOM 1385 C C . THR A 1 191 ? -34.502 -10.085 26.109 1.00 14.62 171 THR A C 1
ATOM 1386 O O . THR A 1 191 ? -34.186 -11.203 26.598 1.00 15.26 171 THR A O 1
ATOM 1390 N N . ALA A 1 192 ? -34.617 -8.994 26.862 1.00 14.18 172 ALA A N 1
ATOM 1391 C CA . ALA A 1 192 ? -34.422 -9.075 28.338 1.00 15.55 172 ALA A CA 1
ATOM 1392 C C . ALA A 1 192 ? -35.372 -10.080 29.047 1.00 16.74 172 ALA A C 1
ATOM 1393 O O . ALA A 1 192 ? -36.590 -10.106 28.786 1.00 17.10 172 ALA A O 1
ATOM 1395 N N . GLU A 1 193 ? -34.835 -10.848 29.983 1.00 16.58 173 GLU A N 1
ATOM 1396 C CA . GLU A 1 193 ? -35.674 -11.765 30.765 1.00 18.66 173 GLU A CA 1
ATOM 1397 C C . GLU A 1 193 ? -36.033 -11.258 32.171 1.00 18.76 173 GLU A C 1
ATOM 1398 O O . GLU A 1 193 ? -36.545 -12.029 33.007 1.00 20.17 173 GLU A O 1
ATOM 1404 N N . VAL A 1 194 ? -35.804 -9.968 32.421 1.00 18.07 174 VAL A N 1
ATOM 1405 C CA . VAL A 1 194 ? -36.021 -9.326 33.723 1.00 18.24 174 VAL A CA 1
ATOM 1406 C C . VAL A 1 194 ? -37.531 -9.291 34.089 1.00 17.92 174 VAL A C 1
ATOM 1407 O O . VAL A 1 194 ? -38.413 -9.370 33.208 1.00 17.01 174 VAL A O 1
ATOM 1411 N N . THR A 1 195 ? -37.820 -9.147 35.373 1.00 17.23 175 THR A N 1
ATOM 1412 C CA . THR A 1 195 ? -39.217 -9.000 35.835 1.00 17.12 175 THR A CA 1
ATOM 1413 C C . THR A 1 195 ? -39.700 -7.568 35.486 1.00 16.92 175 THR A C 1
ATOM 1414 O O . THR A 1 195 ? -38.930 -6.668 35.169 1.00 16.12 175 THR A O 1
ATOM 1418 N N . ALA A 1 196 ? -40.998 -7.384 35.515 1.00 17.07 176 ALA A N 1
ATOM 1419 C CA . ALA A 1 196 ? -41.558 -6.086 35.257 1.00 17.01 176 ALA A CA 1
ATOM 1420 C C . ALA A 1 196 ? -41.058 -5.065 36.288 1.00 16.59 176 ALA A C 1
ATOM 1421 O O . ALA A 1 196 ? -40.866 -3.888 35.965 1.00 13.51 176 ALA A O 1
ATOM 1423 N N . GLU A 1 197 ? -40.890 -5.517 37.528 1.00 14.30 177 GLU A N 1
ATOM 1424 C CA . GLU A 1 197 ? -40.434 -4.625 38.637 1.00 13.94 177 GLU A CA 1
ATOM 1425 C C . GLU A 1 197 ? -38.964 -4.298 38.471 1.00 13.56 177 GLU A C 1
ATOM 1426 O O . GLU A 1 197 ? -38.549 -3.158 38.742 1.00 13.92 177 GLU A O 1
ATOM 1432 N N . GLU A 1 198 ? -38.187 -5.251 37.973 1.00 14.48 178 GLU A N 1
ATOM 1433 C CA . GLU A 1 198 ? -36.782 -4.983 37.640 1.00 15.26 178 GLU A CA 1
ATOM 1434 C C . GLU A 1 198 ? -36.697 -3.909 36.528 1.00 15.21 178 GLU A C 1
ATOM 1435 O O . GLU A 1 198 ? -35.915 -2.959 36.647 1.00 14.11 178 GLU A O 1
ATOM 1441 N N . MET A 1 199 ? -37.533 -4.047 35.492 1.00 13.34 179 MET A N 1
ATOM 1442 C CA . MET A 1 199 ? -37.472 -3.140 34.362 1.00 14.65 179 MET A CA 1
ATOM 1443 C C . MET A 1 199 ? -37.892 -1.748 34.823 1.00 14.77 179 MET A C 1
ATOM 1444 O O . MET A 1 199 ? -37.286 -0.738 34.398 1.00 14.53 179 MET A O 1
ATOM 1449 N N A GLN A 1 200 ? -38.945 -1.683 35.639 0.50 14.20 180 GLN A N 1
ATOM 1450 N N B GLN A 1 200 ? -38.953 -1.707 35.634 0.50 14.49 180 GLN A N 1
ATOM 1451 C CA A GLN A 1 200 ? -39.425 -0.404 36.185 0.50 14.39 180 GLN A CA 1
ATOM 1452 C CA B GLN A 1 200 ? -39.474 -0.477 36.259 0.50 14.90 180 GLN A CA 1
ATOM 1453 C C A GLN A 1 200 ? -38.386 0.314 37.033 0.50 14.70 180 GLN A C 1
ATOM 1454 C C B GLN A 1 200 ? -38.423 0.287 37.045 0.50 14.95 180 GLN A C 1
ATOM 1455 O O A GLN A 1 200 ? -38.233 1.532 36.929 0.50 15.35 180 GLN A O 1
ATOM 1456 O O B GLN A 1 200 ? -38.298 1.505 36.911 0.50 15.62 180 GLN A O 1
ATOM 1467 N N . GLU A 1 201 ? -37.664 -0.435 37.853 1.00 14.38 181 GLU A N 1
ATOM 1468 C CA . GLU A 1 201 ? -36.555 0.148 38.627 1.00 15.37 181 GLU A CA 1
ATOM 1469 C C . GLU A 1 201 ? -35.442 0.732 37.704 1.00 14.25 181 GLU A C 1
ATOM 1470 O O . GLU A 1 201 ? -34.961 1.875 37.947 1.00 13.39 181 GLU A O 1
ATOM 1476 N N . ALA A 1 202 ? -35.097 0.001 36.637 1.00 13.49 182 ALA A N 1
ATOM 1477 C CA . ALA A 1 202 ? -34.096 0.445 35.621 1.00 13.77 182 ALA A CA 1
ATOM 1478 C C . ALA A 1 202 ? -34.578 1.700 34.890 1.00 13.53 182 ALA A C 1
ATOM 1479 O O . ALA A 1 202 ? -33.787 2.614 34.666 1.00 12.67 182 ALA A O 1
ATOM 1481 N N . ALA A 1 203 ? -35.889 1.760 34.575 1.00 12.85 183 ALA A N 1
ATOM 1482 C CA . ALA A 1 203 ? -36.499 2.947 33.890 1.00 14.19 183 ALA A CA 1
ATOM 1483 C C . ALA A 1 203 ? -36.415 4.175 34.806 1.00 13.73 183 ALA A C 1
ATOM 1484 O O . ALA A 1 203 ? -36.018 5.260 34.384 1.00 13.88 183 ALA A O 1
ATOM 1486 N N . GLU A 1 204 ? -36.781 3.979 36.061 1.00 12.47 184 GLU A N 1
ATOM 1487 C CA . GLU A 1 204 ? -36.744 5.045 37.060 1.00 14.92 184 GLU A CA 1
ATOM 1488 C C . GLU A 1 204 ? -35.299 5.562 37.229 1.00 14.01 184 GLU A C 1
ATOM 1489 O O . GLU A 1 204 ? -35.070 6.776 37.307 1.00 14.09 184 GLU A O 1
ATOM 1495 N N . GLN A 1 205 ? -34.340 4.655 37.272 1.00 13.51 185 GLN A N 1
ATOM 1496 C CA . GLN A 1 205 ? -32.948 5.084 37.431 1.00 14.44 185 GLN A CA 1
ATOM 1497 C C . GLN A 1 205 ? -32.442 5.832 36.200 1.00 13.80 185 GLN A C 1
ATOM 1498 O O . GLN A 1 205 ? -31.748 6.871 36.353 1.00 14.32 185 GLN A O 1
ATOM 1504 N N . ALA A 1 206 ? -32.792 5.340 35.002 1.00 12.71 186 ALA A N 1
ATOM 1505 C CA . ALA A 1 206 ? -32.357 5.990 33.757 1.00 12.54 186 ALA A CA 1
ATOM 1506 C C . ALA A 1 206 ? -33.006 7.378 33.645 1.00 12.93 186 ALA A C 1
ATOM 1507 O O . ALA A 1 206 ? -32.326 8.349 33.276 1.00 11.28 186 ALA A O 1
ATOM 1509 N N . TYR A 1 207 ? -34.319 7.488 33.934 1.00 13.95 187 TYR A N 1
ATOM 1510 C CA . TYR A 1 207 ? -34.964 8.810 33.867 1.00 15.01 187 TYR A CA 1
ATOM 1511 C C . TYR A 1 207 ? -34.363 9.815 34.884 1.00 14.13 187 TYR A C 1
ATOM 1512 O O . TYR A 1 207 ? -34.178 11.016 34.532 1.00 13.77 187 TYR A O 1
ATOM 1521 N N . ALA A 1 208 ? -34.148 9.363 36.125 1.00 12.67 188 ALA A N 1
ATOM 1522 C CA . ALA A 1 208 ? -33.566 10.246 37.191 1.00 12.48 188 ALA A CA 1
ATOM 1523 C C . ALA A 1 208 ? -32.169 10.688 36.773 1.00 12.44 188 ALA A C 1
ATOM 1524 O O . ALA A 1 208 ? -31.808 11.880 36.899 1.00 12.11 188 ALA A O 1
ATOM 1526 N N . TYR A 1 209 ? -31.376 9.727 36.290 1.00 12.12 189 TYR A N 1
ATOM 1527 C CA . TYR A 1 209 ? -30.011 10.002 35.824 1.00 11.45 189 TYR A CA 1
ATOM 1528 C C . TYR A 1 209 ? -30.006 11.054 34.682 1.00 12.73 189 TYR A C 1
ATOM 1529 O O . TYR A 1 209 ? -29.243 12.070 34.730 1.00 12.47 189 TYR A O 1
ATOM 1538 N N . MET A 1 210 ? -30.867 10.840 33.670 1.00 11.41 190 MET A N 1
ATOM 1539 C CA . MET A 1 210 ? -30.926 11.743 32.537 1.00 12.04 190 MET A CA 1
ATOM 1540 C C . MET A 1 210 ? -31.404 13.139 32.942 1.00 12.93 190 MET A C 1
ATOM 1541 O O . MET A 1 210 ? -30.897 14.128 32.439 1.00 12.68 190 MET A O 1
ATOM 1546 N N . GLY A 1 211 ? -32.398 13.218 33.841 1.00 12.93 191 GLY A N 1
ATOM 1547 C CA . GLY A 1 211 ? -32.850 14.514 34.348 1.00 13.41 191 GLY A CA 1
ATOM 1548 C C . GLY A 1 211 ? -31.743 15.310 35.018 1.00 12.92 191 GLY A C 1
ATOM 1549 O O . GLY A 1 211 ? -31.638 16.542 34.845 1.00 12.60 191 GLY A O 1
ATOM 1550 N N . ASP A 1 212 ? -30.931 14.621 35.822 1.00 12.43 192 ASP A N 1
ATOM 1551 C CA . ASP A 1 212 ? -29.827 15.279 36.549 1.00 14.03 192 ASP A CA 1
ATOM 1552 C C . ASP A 1 212 ? -28.741 15.709 35.539 1.00 12.52 192 ASP A C 1
ATOM 1553 O O . ASP A 1 212 ? -28.154 16.781 35.647 1.00 13.16 192 ASP A O 1
ATOM 1558 N N . LEU A 1 213 ? -28.490 14.870 34.551 1.00 12.06 193 LEU A N 1
ATOM 1559 C CA . LEU A 1 213 ? -27.549 15.186 33.457 1.00 12.27 193 LEU A CA 1
ATOM 1560 C C . LEU A 1 213 ? -28.013 16.464 32.704 1.00 12.74 193 LEU A C 1
ATOM 1561 O O . LEU A 1 213 ? -27.209 17.363 32.437 1.00 12.33 193 LEU A O 1
ATOM 1566 N N . ILE A 1 214 ? -29.307 16.552 32.369 1.00 12.84 194 ILE A N 1
ATOM 1567 C CA . ILE A 1 214 ? -29.804 17.740 31.735 1.00 12.63 194 ILE A CA 1
ATOM 1568 C C . ILE A 1 214 ? -29.629 18.971 32.700 1.00 12.94 194 ILE A C 1
ATOM 1569 O O . ILE A 1 214 ? -29.273 20.044 32.241 1.00 12.71 194 ILE A O 1
ATOM 1574 N N . ASP A 1 215 ? -29.933 18.832 33.995 1.00 12.13 195 ASP A N 1
ATOM 1575 C CA . ASP A 1 215 ? -29.701 19.945 34.956 1.00 13.35 195 ASP A CA 1
ATOM 1576 C C . ASP A 1 215 ? -28.219 20.387 34.919 1.00 13.21 195 ASP A C 1
ATOM 1577 O O . ASP A 1 215 ? -27.922 21.592 34.865 1.00 13.50 195 ASP A O 1
ATOM 1582 N N . ARG A 1 216 ? -27.295 19.443 34.877 1.00 13.96 196 ARG A N 1
ATOM 1583 C CA . ARG A 1 216 ? -25.851 19.810 34.834 1.00 14.10 196 ARG A CA 1
ATOM 1584 C C . ARG A 1 216 ? -25.483 20.539 33.597 1.00 14.22 196 ARG A C 1
ATOM 1585 O O . ARG A 1 216 ? -24.729 21.530 33.679 1.00 14.85 196 ARG A O 1
ATOM 1593 N N . ARG A 1 217 ? -26.020 20.110 32.447 1.00 13.28 197 ARG A N 1
ATOM 1594 C CA . ARG A 1 217 ? -25.669 20.752 31.178 1.00 14.06 197 ARG A CA 1
ATOM 1595 C C . ARG A 1 217 ? -26.366 22.100 31.011 1.00 15.11 197 ARG A C 1
ATOM 1596 O O . ARG A 1 217 ? -25.850 22.977 30.305 1.00 15.96 197 ARG A O 1
ATOM 1604 N N A ARG A 1 218 ? -27.547 22.261 31.603 0.50 14.84 198 ARG A N 1
ATOM 1605 N N B ARG A 1 218 ? -27.546 22.262 31.609 0.50 15.21 198 ARG A N 1
ATOM 1606 C CA A ARG A 1 218 ? -28.196 23.566 31.630 0.50 16.24 198 ARG A CA 1
ATOM 1607 C CA B ARG A 1 218 ? -28.171 23.579 31.672 0.50 16.82 198 ARG A CA 1
ATOM 1608 C C A ARG A 1 218 ? -27.310 24.581 32.414 0.50 16.17 198 ARG A C 1
ATOM 1609 C C B ARG A 1 218 ? -27.255 24.573 32.392 0.50 16.46 198 ARG A C 1
ATOM 1610 O O A ARG A 1 218 ? -27.168 25.772 32.022 0.50 16.05 198 ARG A O 1
ATOM 1611 O O B ARG A 1 218 ? -27.074 25.744 31.967 0.50 16.35 198 ARG A O 1
ATOM 1626 N N . LYS A 1 219 ? -26.708 24.100 33.504 1.00 16.43 199 LYS A N 1
ATOM 1627 C CA . LYS A 1 219 ? -25.851 24.932 34.382 1.00 16.95 199 LYS A CA 1
ATOM 1628 C C . LYS A 1 219 ? -24.508 25.254 33.718 1.00 16.59 199 LYS A C 1
ATOM 1629 O O . LYS A 1 219 ? -24.046 26.403 33.785 1.00 17.32 199 LYS A O 1
ATOM 1635 N N . GLU A 1 220 ? -23.868 24.258 33.103 1.00 16.81 200 GLU A N 1
ATOM 1636 C CA . GLU A 1 220 ? -22.552 24.473 32.409 1.00 18.22 200 GLU A CA 1
ATOM 1637 C C . GLU A 1 220 ? -22.608 23.678 31.135 1.00 17.68 200 GLU A C 1
ATOM 1638 O O . GLU A 1 220 ? -22.241 22.516 31.127 1.00 17.06 200 GLU A O 1
ATOM 1644 N N . PRO A 1 221 ? -23.071 24.294 30.050 1.00 17.51 201 PRO A N 1
ATOM 1645 C CA . PRO A 1 221 ? -23.109 23.592 28.771 1.00 17.26 201 PRO A CA 1
ATOM 1646 C C . PRO A 1 221 ? -21.737 23.137 28.261 1.00 16.84 201 PRO A C 1
ATOM 1647 O O . PRO A 1 221 ? -20.741 23.765 28.575 1.00 15.99 201 PRO A O 1
ATOM 1651 N N . THR A 1 222 ? -21.705 22.032 27.496 1.00 16.24 202 THR A N 1
ATOM 1652 C CA . THR A 1 222 ? -20.505 21.591 26.835 1.00 16.84 202 THR A CA 1
ATOM 1653 C C . THR A 1 222 ? -20.952 21.266 25.426 1.00 17.35 202 THR A C 1
ATOM 1654 O O . THR A 1 222 ? -21.962 21.843 24.992 1.00 18.65 202 THR A O 1
ATOM 1658 N N . ASP A 1 223 ? -20.228 20.443 24.681 1.00 16.11 203 ASP A N 1
ATOM 1659 C CA . ASP A 1 223 ? -20.494 20.274 23.255 1.00 16.74 203 ASP A CA 1
ATOM 1660 C C . ASP A 1 223 ? -21.214 18.967 22.938 1.00 16.06 203 ASP A C 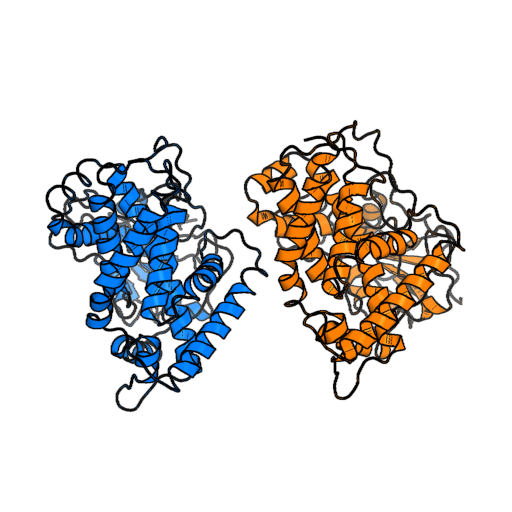1
ATOM 1661 O O . ASP A 1 223 ? -21.111 18.490 21.797 1.00 17.70 203 ASP A O 1
ATOM 1666 N N . ASP A 1 224 ? -21.960 18.406 23.899 1.00 13.50 204 ASP A N 1
ATOM 1667 C CA . ASP A 1 224 ? -22.641 17.129 23.722 1.00 12.35 204 ASP A CA 1
ATOM 1668 C C . ASP A 1 224 ? -24.126 17.350 23.326 1.00 11.83 204 ASP A C 1
ATOM 1669 O O . ASP A 1 224 ? -24.584 18.499 23.213 1.00 11.98 204 ASP A O 1
ATOM 1674 N N . LEU A 1 225 ? -24.853 16.270 23.055 1.00 10.94 205 LEU A N 1
ATOM 1675 C CA . LEU A 1 225 ? -26.229 16.431 22.484 1.00 10.43 205 LEU A CA 1
ATOM 1676 C C . LEU A 1 225 ? -27.192 17.006 23.531 1.00 11.77 205 LEU A C 1
ATOM 1677 O O . LEU A 1 225 ? -28.100 17.809 23.198 1.00 13.37 205 LEU A O 1
ATOM 1682 N N . VAL A 1 226 ? -27.026 16.593 24.779 1.00 11.19 206 VAL A N 1
ATOM 1683 C CA . VAL A 1 226 ? -27.883 17.142 25.828 1.00 11.34 206 VAL A CA 1
ATOM 1684 C C . VAL A 1 226 ? -27.711 18.653 25.895 1.00 11.34 206 VAL A C 1
ATOM 1685 O O . VAL A 1 226 ? -28.713 19.366 25.937 1.00 11.47 206 VAL A O 1
ATOM 1689 N N . SER A 1 227 ? -26.457 19.135 25.900 1.00 11.73 207 SER A N 1
ATOM 1690 C CA . SER A 1 227 ? -26.245 20.601 25.933 1.00 12.41 207 SER A CA 1
ATOM 1691 C C . SER A 1 227 ? -26.895 21.283 24.723 1.00 12.26 207 SER A C 1
ATOM 1692 O O . SER A 1 227 ? -27.584 22.297 24.875 1.00 13.29 207 SER A O 1
ATOM 1695 N N . ALA A 1 228 ? -26.663 20.720 23.526 1.00 12.62 208 ALA A N 1
ATOM 1696 C CA . ALA A 1 228 ? -27.239 21.243 22.274 1.00 12.90 208 ALA A CA 1
ATOM 1697 C C . ALA A 1 228 ? -28.774 21.234 22.257 1.00 13.25 208 ALA A C 1
ATOM 1698 O O . ALA A 1 228 ? -29.373 22.136 21.694 1.00 14.12 208 ALA A O 1
ATOM 1700 N N . LEU A 1 229 ? -29.388 20.217 22.876 1.00 12.59 209 LEU A N 1
ATOM 1701 C CA . LEU A 1 229 ? -30.851 20.196 22.978 1.00 12.20 209 LEU A CA 1
ATOM 1702 C C . LEU A 1 229 ? -31.350 21.306 23.889 1.00 12.92 209 LEU A C 1
ATOM 1703 O O . LEU A 1 229 ? -32.383 21.914 23.613 1.00 14.34 209 LEU A O 1
ATOM 1708 N N . VAL A 1 230 ? -30.664 21.546 25.004 1.00 12.41 210 VAL A N 1
ATOM 1709 C CA . VAL A 1 230 ? -31.009 22.679 25.880 1.00 14.51 210 VAL A CA 1
ATOM 1710 C C . VAL A 1 230 ? -30.949 23.997 25.109 1.00 14.92 210 VAL A C 1
ATOM 1711 O O . VAL A 1 230 ? -31.841 24.867 25.223 1.00 16.12 210 VAL A O 1
ATOM 1715 N N . GLN A 1 231 ? -29.881 24.161 24.339 1.00 15.74 211 GLN A N 1
ATOM 1716 C CA . GLN A 1 231 ? -29.629 25.418 23.613 1.00 16.73 211 GLN A CA 1
ATOM 1717 C C . GLN A 1 231 ? -30.470 25.611 22.345 1.00 17.01 211 GLN A C 1
ATOM 1718 O O . GLN A 1 231 ? -30.508 26.744 21.796 1.00 17.24 211 GLN A O 1
ATOM 1724 N N . ALA A 1 232 ? -31.109 24.528 21.841 1.00 16.55 212 ALA A N 1
ATOM 1725 C CA . ALA A 1 232 ? -31.771 24.555 20.525 1.00 17.50 212 ALA A CA 1
ATOM 1726 C C . ALA A 1 232 ? -32.922 25.567 20.540 1.00 18.80 212 ALA A C 1
ATOM 1727 O O . ALA A 1 232 ? -33.695 25.595 21.499 1.00 18.63 212 ALA A O 1
ATOM 1729 N N . ARG A 1 233 ? -33.013 26.411 19.509 1.00 19.20 213 ARG A N 1
ATOM 1730 C CA . ARG A 1 233 ? -34.124 27.339 19.418 1.00 20.11 213 ARG A CA 1
ATOM 1731 C C . ARG A 1 233 ? -34.699 27.212 18.044 1.00 21.04 213 ARG A C 1
ATOM 1732 O O . ARG A 1 233 ? -33.989 26.945 17.068 1.00 22.64 213 ARG A O 1
ATOM 1740 N N . ASP A 1 234 ? -35.997 27.348 17.945 1.00 21.48 214 ASP A N 1
ATOM 1741 C CA . ASP A 1 234 ? -36.581 27.274 16.630 1.00 24.29 214 ASP A CA 1
ATOM 1742 C C . ASP A 1 234 ? -37.571 28.393 16.526 1.00 26.49 214 ASP A C 1
ATOM 1743 O O . ASP A 1 234 ? -38.609 28.425 17.177 1.00 24.64 214 ASP A O 1
ATOM 1748 N N . GLN A 1 235 ? -37.176 29.308 15.657 1.00 30.00 215 GLN A N 1
ATOM 1749 C CA . GLN A 1 235 ? -37.512 30.706 15.752 1.00 33.22 215 GLN A CA 1
ATOM 1750 C C . GLN A 1 235 ? -37.130 31.125 17.191 1.00 33.07 215 GLN A C 1
ATOM 1751 O O . GLN A 1 235 ? -35.869 31.147 17.548 1.00 33.47 215 GLN A O 1
ATOM 1757 N N . GLN A 1 236 ? -38.168 31.363 18.003 1.00 32.24 216 GLN A N 1
ATOM 1758 C CA . GLN A 1 236 ? -38.017 31.734 19.412 1.00 32.15 216 GLN A CA 1
ATOM 1759 C C . GLN A 1 236 ? -38.724 30.654 20.266 1.00 31.17 216 GLN A C 1
ATOM 1760 O O . GLN A 1 236 ? -39.189 30.917 21.372 1.00 33.55 216 GLN A O 1
ATOM 1766 N N . ASP A 1 237 ? -38.838 29.444 19.742 1.00 27.82 217 ASP A N 1
ATOM 1767 C CA . ASP A 1 237 ? -39.405 28.346 20.539 1.00 25.04 217 ASP A CA 1
ATOM 1768 C C . ASP A 1 237 ? -38.237 27.504 21.042 1.00 21.57 217 ASP A C 1
ATOM 1769 O O . ASP A 1 237 ? -37.144 27.570 20.488 1.00 18.79 217 ASP A O 1
ATOM 1774 N N . SER A 1 238 ? -38.483 26.710 22.080 1.00 18.32 218 SER A N 1
ATOM 1775 C CA . SER A 1 238 ? -37.488 25.808 22.651 1.00 16.43 218 SER A CA 1
ATOM 1776 C C . SER A 1 238 ? -38.216 24.592 23.268 1.00 15.17 218 SER A C 1
ATOM 1777 O O . SER A 1 238 ? -39.474 24.551 23.370 1.00 15.16 218 SER A O 1
ATOM 1780 N N . LEU A 1 239 ? -37.438 23.599 23.630 1.00 14.09 219 LEU A N 1
ATOM 1781 C CA . LEU A 1 239 ? -37.951 22.398 24.341 1.00 12.38 219 LEU A CA 1
ATOM 1782 C C . LEU A 1 239 ? -38.136 22.708 25.826 1.00 13.59 219 LEU A C 1
ATOM 1783 O O . LEU A 1 239 ? -37.260 23.344 26.480 1.00 13.59 219 LEU A O 1
ATOM 1788 N N . SER A 1 240 ? -39.265 22.261 26.381 1.00 12.85 220 SER A N 1
ATOM 1789 C CA . SER A 1 240 ? -39.490 22.353 27.809 1.00 14.16 220 SER A CA 1
ATOM 1790 C C . SER A 1 240 ? -38.559 21.359 28.549 1.00 13.97 220 SER A C 1
ATOM 1791 O O . SER A 1 240 ? -38.002 20.421 27.917 1.00 14.95 220 SER A O 1
ATOM 1794 N N . GLU A 1 241 ? -38.423 21.520 29.866 1.00 14.76 221 GLU A N 1
ATOM 1795 C CA . GLU A 1 241 ? -37.604 20.641 30.711 1.00 16.03 221 GLU A CA 1
ATOM 1796 C C . GLU A 1 241 ? -38.109 19.223 30.539 1.00 14.92 221 GLU A C 1
ATOM 1797 O O . GLU A 1 241 ? -37.313 18.300 30.342 1.00 14.45 221 GLU A O 1
ATOM 1803 N N . GLN A 1 242 ? -39.435 19.032 30.513 1.00 14.35 222 GLN A N 1
ATOM 1804 C CA . GLN A 1 242 ? -39.963 17.668 30.414 1.00 13.73 222 GLN A CA 1
ATOM 1805 C C . GLN A 1 242 ? -39.807 17.104 29.019 1.00 13.11 222 GLN A C 1
ATOM 1806 O O . GLN A 1 242 ? -39.518 15.917 28.882 1.00 12.84 222 GLN A O 1
ATOM 1812 N N . GLU A 1 243 ? -39.986 17.920 27.987 1.00 12.50 223 GLU A N 1
ATOM 1813 C CA . GLU A 1 243 ? -39.732 17.462 26.608 1.00 12.76 223 GLU A CA 1
ATOM 1814 C C . GLU A 1 243 ? -38.285 16.983 26.426 1.00 12.32 223 GLU A C 1
ATOM 1815 O O . GLU A 1 243 ? -38.027 15.936 25.795 1.00 12.48 223 GLU A O 1
ATOM 1821 N N . LEU A 1 244 ? -37.341 17.739 26.969 1.00 11.96 224 LEU A N 1
ATOM 1822 C CA . LEU A 1 244 ? -35.929 17.370 26.864 1.00 12.15 224 LEU A CA 1
ATOM 1823 C C . LEU A 1 244 ? -35.679 15.968 27.434 1.00 12.73 224 LEU A C 1
ATOM 1824 O O . LEU A 1 244 ? -34.975 15.150 26.828 1.00 11.81 224 LEU A O 1
ATOM 1829 N N . LEU A 1 245 ? -36.234 15.709 28.607 1.00 11.92 225 LEU A N 1
ATOM 1830 C CA . LEU A 1 245 ? -36.024 14.428 29.296 1.00 11.54 225 LEU A CA 1
ATOM 1831 C C . LEU A 1 245 ? -36.741 13.314 28.480 1.00 12.51 225 LEU A C 1
ATOM 1832 O O . LEU A 1 245 ? -36.192 12.257 28.234 1.00 12.73 225 LEU A O 1
ATOM 1837 N N . ASP A 1 246 ? -37.988 13.543 28.095 1.00 12.20 226 ASP A N 1
ATOM 1838 C CA . ASP A 1 246 ? -38.711 12.501 27.355 1.00 13.18 226 ASP A CA 1
ATOM 1839 C C . ASP A 1 246 ? -38.052 12.191 26.030 1.00 12.79 226 ASP A C 1
ATOM 1840 O O . ASP A 1 246 ? -37.911 11.009 25.627 1.00 13.69 226 ASP A O 1
ATOM 1845 N N . LEU A 1 247 ? -37.640 13.227 25.331 1.00 12.52 227 LEU A N 1
ATOM 1846 C CA . LEU A 1 247 ? -36.983 13.011 24.047 1.00 12.41 227 LEU A CA 1
ATOM 1847 C C . LEU A 1 247 ? -35.635 12.325 24.190 1.00 12.61 227 LEU A C 1
ATOM 1848 O O . LEU A 1 247 ? -35.288 11.467 23.341 1.00 13.55 227 LEU A O 1
ATOM 1853 N N . ALA A 1 248 ? -34.864 12.658 25.227 1.00 10.98 228 ALA A N 1
ATOM 1854 C CA . ALA A 1 248 ? -33.568 11.967 25.440 1.00 12.51 228 ALA A CA 1
ATOM 1855 C C . ALA A 1 248 ? -33.776 10.472 25.651 1.00 11.72 228 ALA A C 1
ATOM 1856 O O . ALA A 1 248 ? -33.006 9.694 25.116 1.00 10.76 228 ALA A O 1
ATOM 1858 N N . ILE A 1 249 ? -34.771 10.097 26.478 1.00 11.91 229 ILE A N 1
ATOM 1859 C CA . ILE A 1 249 ? -35.058 8.663 26.715 1.00 13.49 229 ILE A CA 1
ATOM 1860 C C . ILE A 1 249 ? -35.518 8.041 25.403 1.00 13.40 229 ILE A C 1
ATOM 1861 O O . ILE A 1 249 ? -35.162 6.905 25.061 1.00 12.47 229 ILE A O 1
ATOM 1866 N N . GLY A 1 250 ? -36.298 8.802 24.637 1.00 13.64 230 GLY A N 1
ATOM 1867 C CA . GLY A 1 250 ? -36.746 8.274 23.345 1.00 12.72 230 GLY A CA 1
ATOM 1868 C C . GLY A 1 250 ? -35.613 7.975 22.378 1.00 12.85 230 GLY A C 1
ATOM 1869 O O . GLY A 1 250 ? -35.647 6.945 21.681 1.00 12.18 230 GLY A O 1
ATOM 1870 N N . LEU A 1 251 ? -34.617 8.850 22.327 1.00 11.96 231 LEU A N 1
ATOM 1871 C CA . LEU A 1 251 ? -33.440 8.625 21.478 1.00 12.02 231 LEU A CA 1
ATOM 1872 C C . LEU A 1 251 ? -32.711 7.348 21.929 1.00 11.87 231 LEU A C 1
ATOM 1873 O O . LEU A 1 251 ? -32.253 6.543 21.095 1.00 11.83 231 LEU A O 1
ATOM 1878 N N . LEU A 1 252 ? -32.569 7.185 23.246 1.00 12.40 232 LEU A N 1
ATOM 1879 C CA . LEU A 1 252 ? -31.949 5.978 23.793 1.00 11.98 232 LEU A CA 1
ATOM 1880 C C . LEU A 1 252 ? -32.640 4.696 23.283 1.00 12.79 232 LEU A C 1
ATOM 1881 O O . LEU A 1 252 ? -31.972 3.830 22.712 1.00 12.86 232 LEU A O 1
ATOM 1886 N N . VAL A 1 253 ? -33.971 4.576 23.438 1.00 12.08 233 VAL A N 1
ATOM 1887 C CA . VAL A 1 253 ? -34.618 3.301 23.073 1.00 11.38 233 VAL A CA 1
ATOM 1888 C C . VAL A 1 253 ? -34.635 3.179 21.569 1.00 11.30 233 VAL A C 1
ATOM 1889 O O . VAL A 1 253 ? -34.380 2.097 21.062 1.00 12.62 233 VAL A O 1
ATOM 1893 N N . ALA A 1 254 ? -34.820 4.295 20.847 1.00 10.02 234 ALA A N 1
ATOM 1894 C CA . ALA A 1 254 ? -34.913 4.202 19.403 1.00 10.19 234 ALA A CA 1
ATOM 1895 C C . ALA A 1 254 ? -33.553 3.798 18.851 1.00 12.06 234 ALA A C 1
ATOM 1896 O O . ALA A 1 254 ? -33.487 3.083 17.830 1.00 11.84 234 ALA A O 1
ATOM 1898 N N . GLY A 1 255 ? -32.468 4.236 19.512 1.00 11.13 235 GLY A N 1
ATOM 1899 C CA . GLY A 1 255 ? -31.142 4.034 18.918 1.00 10.84 235 GLY A CA 1
ATOM 1900 C C . GLY A 1 255 ? -30.399 2.801 19.407 1.00 11.20 235 GLY A C 1
ATOM 1901 O O . GLY A 1 255 ? -29.300 2.490 18.911 1.00 12.60 235 GLY A O 1
ATOM 1902 N N . TYR A 1 256 ? -30.954 2.104 20.389 1.00 10.23 236 TYR A N 1
ATOM 1903 C CA . TYR A 1 256 ? -30.238 0.978 21.003 1.00 8.30 236 TYR A CA 1
ATOM 1904 C C . TYR A 1 256 ? -30.620 -0.386 20.328 1.00 9.77 236 TYR A C 1
ATOM 1905 O O . TYR A 1 256 ? -29.851 -0.932 19.537 1.00 8.78 236 TYR A O 1
ATOM 1914 N N . GLU A 1 257 ? -31.808 -0.920 20.617 1.00 9.13 237 GLU A N 1
ATOM 1915 C CA . GLU A 1 257 ? -32.118 -2.263 20.116 1.00 9.89 237 GLU A CA 1
ATOM 1916 C C . GLU A 1 257 ? -31.967 -2.431 18.601 1.00 9.55 237 GLU A C 1
ATOM 1917 O O . GLU A 1 257 ? -31.419 -3.459 18.118 1.00 10.66 237 GLU A O 1
ATOM 1923 N N . SER A 1 258 ? -32.511 -1.493 17.815 1.00 9.30 238 SER A N 1
ATOM 1924 C CA . SER A 1 258 ? -32.428 -1.586 16.367 1.00 10.31 238 SER A CA 1
ATOM 1925 C C . SER A 1 258 ? -30.962 -1.695 15.907 1.00 9.67 238 SER A C 1
ATOM 1926 O O . SER A 1 258 ? -30.635 -2.577 15.114 1.00 9.23 238 SER A O 1
ATOM 1929 N N . THR A 1 259 ? -30.104 -0.749 16.350 1.00 8.62 239 THR A N 1
ATOM 1930 C CA . THR A 1 259 ? -28.693 -0.766 15.903 1.00 8.96 239 THR A CA 1
ATOM 1931 C C . THR A 1 259 ? -27.993 -2.078 16.343 1.00 8.90 239 THR A C 1
ATOM 1932 O O . THR A 1 259 ? -27.198 -2.670 15.583 1.00 9.99 239 THR A O 1
ATOM 1936 N N . THR A 1 260 ? -28.216 -2.478 17.598 1.00 9.23 240 THR A N 1
ATOM 1937 C CA . THR A 1 260 ? -27.663 -3.742 18.125 1.00 9.21 240 THR A CA 1
ATOM 1938 C C . THR A 1 260 ? -28.068 -4.915 17.231 1.00 9.37 240 THR A C 1
ATOM 1939 O O . THR A 1 260 ? -27.207 -5.759 16.861 1.00 10.52 240 THR A O 1
ATOM 1943 N N . THR A 1 261 ? -29.374 -5.032 16.920 1.00 8.59 241 THR A N 1
ATOM 1944 C CA . THR A 1 261 ? -29.816 -6.180 16.144 1.00 9.88 241 THR A CA 1
ATOM 1945 C C . THR A 1 261 ? -29.226 -6.143 14.736 1.00 9.91 241 THR A C 1
ATOM 1946 O O . THR A 1 261 ? -28.837 -7.188 14.186 1.00 10.60 241 THR A O 1
ATOM 1950 N N . GLN A 1 262 ? -29.190 -4.973 14.133 1.00 9.35 242 GLN A N 1
ATOM 1951 C CA . GLN A 1 262 ? -28.657 -4.828 12.773 1.00 11.43 242 GLN A CA 1
ATOM 1952 C C . GLN A 1 262 ? -27.195 -5.133 12.736 1.00 10.75 242 GLN A C 1
ATOM 1953 O O . GLN A 1 262 ? -26.765 -5.735 11.780 1.00 12.61 242 GLN A O 1
ATOM 1959 N N . ILE A 1 263 ? -26.403 -4.666 13.699 1.00 10.21 243 ILE A N 1
ATOM 1960 C CA . ILE A 1 263 ? -24.979 -5.138 13.794 1.00 10.71 243 ILE A CA 1
ATOM 1961 C C . ILE A 1 263 ? -24.891 -6.686 13.809 1.00 11.42 243 ILE A C 1
ATOM 1962 O O . ILE A 1 263 ? -24.114 -7.274 13.040 1.00 12.06 243 ILE A O 1
ATOM 1967 N N . ALA A 1 264 ? -25.662 -7.335 14.699 1.00 11.85 244 ALA A N 1
ATOM 1968 C CA . ALA A 1 264 ? -25.566 -8.801 14.816 1.00 11.97 244 ALA A CA 1
ATOM 1969 C C . ALA A 1 264 ? -25.943 -9.393 13.448 1.00 12.37 244 ALA A C 1
ATOM 1970 O O . ALA A 1 264 ? -25.299 -10.357 12.982 1.00 11.81 244 ALA A O 1
ATOM 1972 N N . ASP A 1 265 ? -26.995 -8.846 12.808 1.00 11.26 245 ASP A N 1
ATOM 1973 C CA . ASP A 1 265 ? -27.476 -9.420 11.492 1.00 10.63 245 ASP A CA 1
ATOM 1974 C C . ASP A 1 265 ? -26.444 -9.229 10.341 1.00 11.31 245 ASP A C 1
ATOM 1975 O O . ASP A 1 265 ? -26.208 -10.133 9.535 1.00 10.71 245 ASP A O 1
ATOM 1980 N N . PHE A 1 266 ? -25.806 -8.058 10.297 1.00 11.26 246 PHE A N 1
ATOM 1981 C CA . PHE A 1 266 ? -24.820 -7.744 9.232 1.00 10.64 246 PHE A CA 1
ATOM 1982 C C . PHE A 1 266 ? -23.612 -8.631 9.428 1.00 10.86 246 PHE A C 1
ATOM 1983 O O . PHE A 1 266 ? -23.102 -9.200 8.454 1.00 12.62 246 PHE A O 1
ATOM 1991 N N . VAL A 1 267 ? -23.205 -8.856 10.677 1.00 11.03 247 VAL A N 1
ATOM 1992 C CA . VAL A 1 267 ? -21.981 -9.684 10.871 1.00 11.62 247 VAL A CA 1
ATOM 1993 C C . VAL A 1 267 ? -22.304 -11.177 10.652 1.00 12.47 247 VAL A C 1
ATOM 1994 O O . VAL A 1 267 ? -21.516 -11.883 10.034 1.00 12.63 247 VAL A O 1
ATOM 1998 N N . TYR A 1 268 ? -23.502 -11.603 11.058 1.00 11.69 248 TYR A N 1
ATOM 1999 C CA . TYR A 1 268 ? -24.030 -12.928 10.684 1.00 12.23 248 TYR A CA 1
ATOM 2000 C C . TYR A 1 268 ? -23.942 -13.196 9.149 1.00 12.83 248 TYR A C 1
ATOM 2001 O O . TYR A 1 268 ? -23.452 -14.282 8.693 1.00 13.93 248 TYR A O 1
ATOM 2010 N N . LEU A 1 269 ? -24.413 -12.219 8.353 1.00 12.03 249 LEU A N 1
ATOM 2011 C CA . LEU A 1 269 ? -24.308 -12.294 6.905 1.00 12.85 249 LEU A CA 1
ATOM 2012 C C . LEU A 1 269 ? -22.870 -12.337 6.420 1.00 14.28 249 LEU A C 1
ATOM 2013 O O . LEU A 1 269 ? -22.493 -13.216 5.598 1.00 15.45 249 LEU A O 1
ATOM 2018 N N . LEU A 1 270 ? -22.050 -11.420 6.922 1.00 14.38 250 LEU A N 1
ATOM 2019 C CA . LEU A 1 270 ? -20.592 -11.448 6.615 1.00 16.46 250 LEU A CA 1
ATOM 2020 C C . LEU A 1 270 ? -19.939 -12.791 6.840 1.00 15.71 250 LEU A C 1
ATOM 2021 O O . LEU A 1 270 ? -19.127 -13.263 6.025 1.00 17.15 250 LEU A O 1
ATOM 2026 N N . MET A 1 271 ? -20.314 -13.429 7.947 1.00 15.52 251 MET A N 1
ATOM 2027 C CA . MET A 1 271 ? -19.637 -14.637 8.399 1.00 15.96 251 MET A CA 1
ATOM 2028 C C . MET A 1 271 ? -20.154 -15.850 7.678 1.00 16.24 251 MET A C 1
ATOM 2029 O O . MET A 1 271 ? -19.465 -16.823 7.642 1.00 17.75 251 MET A O 1
ATOM 2034 N N . THR A 1 272 ? -21.325 -15.760 7.057 1.00 15.51 252 THR A N 1
ATOM 2035 C CA . THR A 1 272 ? -21.947 -16.945 6.371 1.00 16.42 252 THR A CA 1
ATOM 2036 C C . THR A 1 272 ? -21.947 -16.825 4.826 1.00 16.77 252 THR A C 1
ATOM 2037 O O . THR A 1 272 ? -22.376 -17.753 4.103 1.00 18.74 252 THR A O 1
ATOM 2041 N N . ARG A 1 273 ? -21.495 -15.674 4.310 1.00 16.60 253 ARG A N 1
ATOM 2042 C CA . ARG A 1 273 ? -21.448 -15.384 2.857 1.00 16.74 253 ARG A CA 1
ATOM 2043 C C . ARG A 1 273 ? -20.017 -14.939 2.450 1.00 17.19 253 ARG A C 1
ATOM 2044 O O . ARG A 1 273 ? -19.654 -13.742 2.514 1.00 16.48 253 ARG A O 1
ATOM 2052 N N . PRO A 1 274 ? -19.194 -15.902 2.054 1.00 18.07 254 PRO A N 1
ATOM 2053 C CA . PRO A 1 274 ? -17.768 -15.645 1.814 1.00 18.22 254 PRO A CA 1
ATOM 2054 C C . PRO A 1 274 ? -17.507 -14.495 0.857 1.00 18.80 254 PRO A C 1
ATOM 2055 O O . PRO A 1 274 ? -16.510 -13.790 1.032 1.00 18.85 254 PRO A O 1
ATOM 2059 N N . GLU A 1 275 ? -18.369 -14.267 -0.140 1.00 18.20 255 GLU A N 1
ATOM 2060 C CA . GLU A 1 275 ? -18.027 -13.237 -1.113 1.00 19.58 255 GLU A CA 1
ATOM 2061 C C . GLU A 1 275 ? -18.262 -11.835 -0.527 1.00 19.31 255 GLU A C 1
ATOM 2062 O O . GLU A 1 275 ? -17.608 -10.849 -0.938 1.00 19.97 255 GLU A O 1
ATOM 2068 N N . LEU A 1 276 ? -19.233 -11.731 0.394 1.00 17.78 256 LEU A N 1
ATOM 2069 C CA . LEU A 1 276 ? -19.468 -10.480 1.099 1.00 17.47 256 LEU A CA 1
ATOM 2070 C C . LEU A 1 276 ? -18.213 -10.134 1.918 1.00 17.71 256 LEU A C 1
ATOM 2071 O O . LEU A 1 276 ? -17.671 -9.000 1.825 1.00 18.88 256 LEU A O 1
ATOM 2076 N N . ARG A 1 277 ? -17.741 -11.104 2.707 1.00 18.01 257 ARG A N 1
ATOM 2077 C CA . ARG A 1 277 ? -16.542 -10.862 3.499 1.00 18.51 257 ARG A CA 1
ATOM 2078 C C . ARG A 1 277 ? -15.333 -10.537 2.571 1.00 19.24 257 ARG A C 1
ATOM 2079 O O . ARG A 1 277 ? -14.565 -9.578 2.857 1.00 19.84 257 ARG A O 1
ATOM 2087 N N A ARG A 1 278 ? -15.174 -11.304 1.485 0.50 19.23 258 ARG A N 1
ATOM 2088 N N B ARG A 1 278 ? -15.188 -11.295 1.481 0.50 18.87 258 ARG A N 1
ATOM 2089 C CA A ARG A 1 278 ? -14.020 -11.114 0.569 0.50 19.67 258 ARG A CA 1
ATOM 2090 C CA B ARG A 1 278 ? -14.034 -11.158 0.557 0.50 19.08 258 ARG A CA 1
ATOM 2091 C C A ARG A 1 278 ? -13.999 -9.715 0.008 0.50 19.52 258 ARG A C 1
ATOM 2092 C C B ARG A 1 278 ? -13.987 -9.779 -0.094 0.50 19.14 258 ARG A C 1
ATOM 2093 O O A ARG A 1 278 ? -12.954 -9.052 0.017 0.50 20.10 258 ARG A O 1
ATOM 2094 O O B ARG A 1 278 ? -12.911 -9.176 -0.221 0.50 19.76 258 ARG A O 1
ATOM 2109 N N . GLN A 1 279 ? -15.164 -9.277 -0.487 1.00 18.92 259 GLN A N 1
ATOM 2110 C CA . GLN A 1 279 ? -15.274 -7.997 -1.153 1.00 18.65 259 GLN A CA 1
ATOM 2111 C C . GLN A 1 279 ? -14.923 -6.876 -0.224 1.00 18.66 259 GLN A C 1
ATOM 2112 O O . GLN A 1 279 ? -14.255 -5.922 -0.638 1.00 19.89 259 GLN A O 1
ATOM 2118 N N . LEU A 1 280 ? -15.349 -6.983 1.029 1.00 18.26 260 LEU A N 1
ATOM 2119 C CA . LEU A 1 280 ? -15.084 -5.900 2.015 1.00 17.93 260 LEU A CA 1
ATOM 2120 C C . LEU A 1 280 ? -13.688 -5.964 2.636 1.00 18.84 260 LEU A C 1
ATOM 2121 O O . LEU A 1 280 ? -13.165 -4.917 3.025 1.00 20.05 260 LEU A O 1
ATOM 2126 N N . LEU A 1 281 ? -13.103 -7.176 2.731 1.00 19.70 261 LEU A N 1
ATOM 2127 C CA . LEU A 1 281 ? -11.642 -7.293 3.074 1.00 21.25 261 LEU A CA 1
ATOM 2128 C C . LEU A 1 281 ? -10.765 -6.669 1.979 1.00 22.09 261 LEU A C 1
ATOM 2129 O O . LEU A 1 281 ? -9.807 -5.969 2.297 1.00 23.44 261 LEU A O 1
ATOM 2134 N N . ASP A 1 282 ? -11.106 -6.905 0.710 1.00 22.87 262 ASP A N 1
ATOM 2135 C CA . ASP A 1 282 ? -10.346 -6.390 -0.438 1.00 24.54 262 ASP A CA 1
ATOM 2136 C C . ASP A 1 282 ? -10.480 -4.874 -0.638 1.00 24.43 262 ASP A C 1
ATOM 2137 O O . ASP A 1 282 ? -9.491 -4.193 -0.976 1.00 24.70 262 ASP A O 1
ATOM 2142 N N . ARG A 1 283 ? -11.694 -4.351 -0.437 1.00 23.07 263 ARG A N 1
ATOM 2143 C CA . ARG A 1 283 ? -11.933 -2.940 -0.698 1.00 22.43 263 ARG A CA 1
ATOM 2144 C C . ARG A 1 283 ? -12.775 -2.418 0.454 1.00 21.33 263 ARG A C 1
ATOM 2145 O O . ARG A 1 283 ? -13.997 -2.341 0.333 1.00 21.35 263 ARG A O 1
ATOM 2153 N N . PRO A 1 284 ? -12.129 -2.107 1.581 1.00 20.51 264 PRO A N 1
ATOM 2154 C CA . PRO A 1 284 ? -12.837 -1.564 2.736 1.00 19.74 264 PRO A CA 1
ATOM 2155 C C . PRO A 1 284 ? -13.596 -0.270 2.380 1.00 19.21 264 PRO A C 1
ATOM 2156 O O . PRO A 1 284 ? -14.542 0.086 3.082 1.00 18.40 264 PRO A O 1
ATOM 2160 N N . GLU A 1 285 ? -13.242 0.375 1.261 1.00 18.54 265 GLU A N 1
ATOM 2161 C CA . GLU A 1 285 ? -13.975 1.581 0.837 1.00 19.01 265 GLU A CA 1
ATOM 2162 C C . GLU A 1 285 ? -15.406 1.256 0.433 1.00 17.48 265 GLU A C 1
ATOM 2163 O O . GLU A 1 285 ? -16.223 2.164 0.301 1.00 17.82 265 GLU A O 1
ATOM 2169 N N . LEU A 1 286 ? -15.695 -0.040 0.273 1.00 17.14 266 LEU A N 1
ATOM 2170 C CA . LEU A 1 286 ? -17.058 -0.505 -0.055 1.00 16.93 266 LEU A CA 1
ATOM 2171 C C . LEU A 1 286 ? -17.998 -0.583 1.129 1.00 16.55 266 LEU A C 1
ATOM 2172 O O . LEU A 1 286 ? -19.220 -0.890 0.936 1.00 15.97 266 LEU A O 1
ATOM 2177 N N . ILE A 1 287 ? -17.459 -0.324 2.349 1.00 15.31 267 ILE A N 1
ATOM 2178 C CA . ILE A 1 287 ? -18.244 -0.585 3.542 1.00 14.30 267 ILE A CA 1
ATOM 2179 C C . ILE A 1 287 ? -19.542 0.264 3.586 1.00 13.97 267 ILE A C 1
ATOM 2180 O O . ILE A 1 287 ? -20.623 -0.289 3.883 1.00 12.84 267 ILE A O 1
ATOM 2185 N N . PRO A 1 288 ? -19.462 1.585 3.276 1.00 14.14 268 PRO A N 1
ATOM 2186 C CA . PRO A 1 288 ? -20.701 2.389 3.325 1.00 12.80 268 PRO A CA 1
ATOM 2187 C C . PRO A 1 288 ? -21.744 1.900 2.343 1.00 13.45 268 PRO A C 1
ATOM 2188 O O . PRO A 1 288 ? -22.925 1.776 2.724 1.00 14.35 268 PRO A O 1
ATOM 2192 N N . SER A 1 289 ? -21.325 1.575 1.111 1.00 13.86 269 SER A N 1
ATOM 2193 C CA . SER A 1 289 ? -22.271 1.025 0.148 1.00 13.51 269 SER A CA 1
ATOM 2194 C C . SER A 1 289 ? -22.874 -0.331 0.603 1.00 12.93 269 SER A C 1
ATOM 2195 O O . SER A 1 289 ? -24.095 -0.602 0.426 1.00 13.02 269 SER A O 1
ATOM 2198 N N . ALA A 1 290 ? -22.045 -1.175 1.193 1.00 12.47 270 ALA A N 1
ATOM 2199 C CA . ALA A 1 290 ? -22.488 -2.472 1.747 1.00 12.58 270 ALA A CA 1
ATOM 2200 C C . ALA A 1 290 ? -23.474 -2.257 2.906 1.00 12.50 270 ALA A C 1
ATOM 2201 O O . ALA A 1 290 ? -24.428 -2.981 3.000 1.00 13.05 270 ALA A O 1
ATOM 2203 N N . VAL A 1 291 ? -23.228 -1.263 3.773 1.00 12.08 271 VAL A N 1
ATOM 2204 C CA . VAL A 1 291 ? -24.183 -0.916 4.833 1.00 11.03 271 VAL A CA 1
ATOM 2205 C C . VAL A 1 291 ? -25.547 -0.561 4.219 1.00 11.52 271 VAL A C 1
ATOM 2206 O O . VAL A 1 291 ? -26.583 -1.035 4.712 1.00 11.41 271 VAL A O 1
ATOM 2210 N N . GLU A 1 292 ? -25.576 0.276 3.168 1.00 11.56 272 GLU A N 1
ATOM 2211 C CA . GLU A 1 292 ? -26.865 0.587 2.514 1.00 11.64 272 GLU A CA 1
ATOM 2212 C C . GLU A 1 292 ? -27.543 -0.647 1.941 1.00 11.22 272 GLU A C 1
ATOM 2213 O O . GLU A 1 292 ? -28.759 -0.832 2.130 1.00 11.65 272 GLU A O 1
ATOM 2219 N N . GLU A 1 293 ? -26.771 -1.497 1.256 1.00 10.61 273 GLU A N 1
ATOM 2220 C CA . GLU A 1 293 ? -27.308 -2.688 0.632 1.00 11.03 273 GLU A CA 1
ATOM 2221 C C . GLU A 1 293 ? -27.828 -3.699 1.678 1.00 10.69 273 GLU A C 1
ATOM 2222 O O . GLU A 1 293 ? -28.929 -4.218 1.511 1.00 11.75 273 GLU A O 1
ATOM 2228 N N . LEU A 1 294 ? -27.100 -3.927 2.773 1.00 9.67 274 LEU A N 1
ATOM 2229 C CA . LEU A 1 294 ? -27.611 -4.759 3.844 1.00 9.54 274 LEU A CA 1
ATOM 2230 C C . LEU A 1 294 ? -28.839 -4.142 4.588 1.00 9.85 274 LEU A C 1
ATOM 2231 O O . LEU A 1 294 ? -29.716 -4.855 5.005 1.00 9.56 274 LEU A O 1
ATOM 2236 N N . THR A 1 295 ? -28.870 -2.805 4.747 1.00 9.51 275 THR A N 1
ATOM 2237 C CA . THR A 1 295 ? -30.037 -2.166 5.328 1.00 10.39 275 THR A CA 1
ATOM 2238 C C . THR A 1 295 ? -31.255 -2.388 4.422 1.00 10.08 275 THR A C 1
ATOM 2239 O O . THR A 1 295 ? -32.364 -2.589 4.933 1.00 11.45 275 THR A O 1
ATOM 2243 N N . ARG A 1 296 ? -31.069 -2.322 3.105 1.00 9.38 276 ARG A N 1
ATOM 2244 C CA . ARG A 1 296 ? -32.163 -2.672 2.158 1.00 8.26 276 ARG A CA 1
ATOM 2245 C C . ARG A 1 296 ? -32.565 -4.138 2.292 1.00 9.21 276 ARG A C 1
ATOM 2246 O O . ARG A 1 296 ? -33.740 -4.482 2.445 1.00 10.11 276 ARG A O 1
ATOM 2254 N N . TRP A 1 297 ? -31.572 -5.009 2.280 1.00 7.51 277 TRP A N 1
ATOM 2255 C CA . TRP A 1 297 ? -31.885 -6.467 2.119 1.00 8.47 277 TRP A CA 1
ATOM 2256 C C . TRP A 1 297 ? -32.470 -7.126 3.373 1.00 9.31 277 TRP A C 1
ATOM 2257 O O . TRP A 1 297 ? -33.435 -7.923 3.297 1.00 9.22 277 TRP A O 1
ATOM 2268 N N . VAL A 1 298 ? -31.900 -6.798 4.539 1.00 9.68 278 VAL A N 1
ATOM 2269 C CA . VAL A 1 298 ? -32.289 -7.445 5.793 1.00 10.29 278 VAL A CA 1
ATOM 2270 C C . VAL A 1 298 ? -33.728 -7.005 6.186 1.00 10.26 278 VAL A C 1
ATOM 2271 O O . VAL A 1 298 ? -33.950 -5.794 6.432 1.00 10.99 278 VAL A O 1
ATOM 2275 N N . PRO A 1 299 ? -34.701 -7.983 6.227 1.00 10.59 279 PRO A N 1
ATOM 2276 C CA . PRO A 1 299 ? -36.056 -7.659 6.699 1.00 9.68 279 PRO A CA 1
ATOM 2277 C C . PRO A 1 299 ? -35.999 -7.765 8.197 1.00 10.30 279 PRO A C 1
ATOM 2278 O O . PRO A 1 299 ? -36.259 -8.845 8.773 1.00 10.18 279 PRO A O 1
ATOM 2282 N N . LEU A 1 300 ? -35.571 -6.649 8.799 1.00 9.23 280 LEU A N 1
ATOM 2283 C CA . LEU A 1 300 ? -35.245 -6.595 10.211 1.00 9.32 280 LEU A CA 1
ATOM 2284 C C . LEU A 1 300 ? -36.465 -6.865 11.109 1.00 10.15 280 LEU A C 1
ATOM 2285 O O . LEU A 1 300 ? -36.356 -7.569 12.119 1.00 11.01 280 LEU A O 1
ATOM 2290 N N . GLY A 1 301 ? -37.605 -6.302 10.758 1.00 10.34 281 GLY A N 1
ATOM 2291 C CA . GLY A 1 301 ? -38.806 -6.497 11.560 1.00 11.27 281 GLY A CA 1
ATOM 2292 C C . GLY A 1 301 ? -39.350 -7.936 11.433 1.00 13.36 281 GLY A C 1
ATOM 2293 O O . GLY A 1 301 ? -39.285 -8.565 10.367 1.00 13.90 281 GLY A O 1
ATOM 2294 N N . VAL A 1 302 ? -39.885 -8.454 12.528 1.00 12.52 282 VAL A N 1
ATOM 2295 C CA . VAL A 1 302 ? -40.680 -9.672 12.485 1.00 13.36 282 VAL A CA 1
ATOM 2296 C C . VAL A 1 302 ? -41.890 -9.476 11.546 1.00 14.55 282 VAL A C 1
ATOM 2297 O O . VAL A 1 302 ? -42.130 -10.265 10.659 1.00 14.54 282 VAL A O 1
ATOM 2301 N N . GLY A 1 303 ? -42.674 -8.430 11.759 1.00 16.19 283 GLY A N 1
ATOM 2302 C CA . GLY A 1 303 ? -43.765 -8.079 10.831 1.00 16.56 283 GLY A CA 1
ATOM 2303 C C . GLY A 1 303 ? -43.609 -6.634 10.464 1.00 16.90 283 GLY A C 1
ATOM 2304 O O . GLY A 1 303 ? -42.564 -6.194 9.926 1.00 19.11 283 GLY A O 1
ATOM 2305 N N . THR A 1 304 ? -44.641 -5.878 10.730 1.00 16.72 284 THR A N 1
ATOM 2306 C CA . THR A 1 304 ? -44.646 -4.437 10.392 1.00 17.74 284 THR A CA 1
ATOM 2307 C C . THR A 1 304 ? -45.311 -3.754 11.578 1.00 19.09 284 THR A C 1
ATOM 2308 O O . THR A 1 304 ? -46.431 -4.106 11.965 1.00 23.96 284 THR A O 1
ATOM 2312 N N . ALA A 1 305 ? -44.593 -2.876 12.231 1.00 18.50 285 ALA A N 1
ATOM 2313 C CA . ALA A 1 305 ? -45.125 -2.292 13.415 1.00 18.26 285 ALA A CA 1
ATOM 2314 C C . ALA A 1 305 ? -45.536 -0.848 12.997 1.00 16.50 285 ALA A C 1
ATOM 2315 O O . ALA A 1 305 ? -45.586 -0.503 11.801 1.00 17.00 285 ALA A O 1
ATOM 2317 N N . PHE A 1 306 ? -45.942 -0.056 13.961 1.00 15.12 286 PHE A N 1
ATOM 2318 C CA . PHE A 1 306 ? -46.260 1.351 13.703 1.00 12.16 286 PHE A CA 1
ATOM 2319 C C . PHE A 1 306 ? -47.262 1.553 12.564 1.00 11.02 286 PHE A C 1
ATOM 2320 O O . PHE A 1 306 ? -46.948 2.226 11.563 1.00 11.20 286 PHE A O 1
ATOM 2328 N N . PRO A 1 307 ? -48.474 1.001 12.709 1.00 10.38 287 PRO A N 1
ATOM 2329 C CA . PRO A 1 307 ? -49.500 1.190 11.691 1.00 9.99 287 PRO A CA 1
ATOM 2330 C C . PRO A 1 307 ? -49.820 2.652 11.533 1.00 9.57 287 PRO A C 1
ATOM 2331 O O . PRO A 1 307 ? -49.840 3.382 12.527 1.00 10.78 287 PRO A O 1
ATOM 2335 N N . ARG A 1 308 ? -50.109 3.065 10.306 1.00 7.97 288 ARG A N 1
ATOM 2336 C CA . ARG A 1 308 ? -50.674 4.398 10.049 1.00 9.46 288 ARG A CA 1
ATOM 2337 C C . ARG A 1 308 ? -52.212 4.259 9.979 1.00 10.04 288 ARG A C 1
ATOM 2338 O O . ARG A 1 308 ? -52.766 3.163 9.765 1.00 11.68 288 ARG A O 1
ATOM 2346 N N . TYR A 1 309 ? -52.904 5.365 10.204 1.00 9.17 289 TYR A N 1
ATOM 2347 C CA . TYR A 1 309 ? -54.382 5.386 10.254 1.00 10.00 289 TYR A CA 1
ATOM 2348 C C . TYR A 1 309 ? -54.892 6.359 9.199 1.00 9.96 289 TYR A C 1
ATOM 2349 O O . TYR A 1 309 ? -54.381 7.449 9.095 1.00 10.81 289 TYR A O 1
ATOM 2358 N N . ALA A 1 310 ? -55.856 5.958 8.375 1.00 9.35 290 ALA A N 1
ATOM 2359 C CA . ALA A 1 310 ? -56.414 6.870 7.398 1.00 9.54 290 ALA A CA 1
ATOM 2360 C C . ALA A 1 310 ? -57.188 7.977 8.153 1.00 11.25 290 ALA A C 1
ATOM 2361 O O . ALA A 1 310 ? -58.084 7.701 8.955 1.00 13.42 290 ALA A O 1
ATOM 2363 N N . VAL A 1 311 ? -56.921 9.234 7.832 1.00 11.74 291 VAL A N 1
ATOM 2364 C CA . VAL A 1 311 ? -57.777 10.334 8.421 1.00 13.52 291 VAL A CA 1
ATOM 2365 C C . VAL A 1 311 ? -59.156 10.446 7.748 1.00 14.27 291 VAL A C 1
ATOM 2366 O O . VAL A 1 311 ? -60.086 11.008 8.359 1.00 14.72 291 VAL A O 1
ATOM 2370 N N . GLU A 1 312 ? -59.266 9.956 6.507 1.00 13.99 292 GLU A N 1
ATOM 2371 C CA . GLU A 1 312 ? -60.476 9.999 5.695 1.00 13.84 292 GLU A CA 1
ATOM 2372 C C . GLU A 1 312 ? -60.339 8.833 4.761 1.00 14.06 292 GLU A C 1
ATOM 2373 O O . GLU A 1 312 ? -59.247 8.254 4.673 1.00 15.01 292 GLU A O 1
ATOM 2379 N N . ASP A 1 313 ? -61.422 8.450 4.073 1.00 14.69 293 ASP A N 1
ATOM 2380 C CA . ASP A 1 313 ? -61.325 7.397 3.009 1.00 15.56 293 ASP A CA 1
ATOM 2381 C C . ASP A 1 313 ? -60.235 7.747 1.993 1.00 15.69 293 ASP A C 1
ATOM 2382 O O . ASP A 1 313 ? -60.144 8.911 1.518 1.00 16.08 293 ASP A O 1
ATOM 2387 N N . VAL A 1 314 ? -59.380 6.760 1.729 1.00 15.09 294 VAL A N 1
ATOM 2388 C CA . VAL A 1 314 ? -58.295 6.913 0.779 1.00 15.88 294 VAL A CA 1
ATOM 2389 C C . VAL A 1 314 ? -58.400 5.739 -0.195 1.00 17.48 294 VAL A C 1
ATOM 2390 O O . VAL A 1 314 ? -58.618 4.589 0.223 1.00 18.84 294 VAL A O 1
ATOM 2394 N N . THR A 1 315 ? -58.181 5.971 -1.479 1.00 17.79 295 THR A N 1
ATOM 2395 C CA . THR A 1 315 ? -58.226 4.893 -2.459 1.00 19.33 295 THR A CA 1
ATOM 2396 C C . THR A 1 315 ? -56.782 4.605 -2.795 1.00 19.81 295 THR A C 1
ATOM 2397 O O . THR A 1 315 ? -56.057 5.520 -3.244 1.00 18.57 295 THR A O 1
ATOM 2401 N N . LEU A 1 316 ? -56.353 3.361 -2.579 1.00 19.05 296 LEU A N 1
ATOM 2402 C CA . LEU A 1 316 ? -54.988 2.994 -2.847 1.00 20.33 296 LEU A CA 1
ATOM 2403 C C . LEU A 1 316 ? -55.024 1.748 -3.726 1.00 21.38 296 LEU A C 1
ATOM 2404 O O . LEU A 1 316 ? -55.627 0.717 -3.376 1.00 21.21 296 LEU A O 1
ATOM 2409 N N . ARG A 1 317 ? -54.416 1.864 -4.883 1.00 22.83 297 ARG A N 1
ATOM 2410 C CA . ARG A 1 317 ? -54.437 0.786 -5.861 1.00 24.96 297 ARG A CA 1
ATOM 2411 C C . ARG A 1 317 ? -55.859 0.193 -6.000 1.00 25.10 297 ARG A C 1
ATOM 2412 O O . ARG A 1 317 ? -56.076 -1.041 -5.951 1.00 26.01 297 ARG A O 1
ATOM 2420 N N . GLY A 1 318 ? -56.830 1.111 -6.145 1.00 24.89 298 GLY A N 1
ATOM 2421 C CA . GLY A 1 318 ? -58.269 0.770 -6.302 1.00 23.99 298 GLY A CA 1
ATOM 2422 C C . GLY A 1 318 ? -59.026 0.274 -5.070 1.00 23.58 298 GLY A C 1
ATOM 2423 O O . GLY A 1 318 ? -60.229 0.040 -5.143 1.00 24.91 298 GLY A O 1
ATOM 2424 N N . VAL A 1 319 ? -58.343 0.090 -3.945 1.00 21.98 299 VAL A N 1
ATOM 2425 C CA . VAL A 1 319 ? -58.960 -0.424 -2.708 1.00 20.97 299 VAL A CA 1
ATOM 2426 C C . VAL A 1 319 ? -59.320 0.781 -1.856 1.00 19.63 299 VAL A C 1
ATOM 2427 O O . VAL A 1 319 ? -58.491 1.686 -1.676 1.00 19.47 299 VAL A O 1
ATOM 2431 N N . THR A 1 320 ? -60.528 0.822 -1.303 1.00 19.27 300 THR A N 1
ATOM 2432 C CA . THR A 1 320 ? -60.873 1.923 -0.424 1.00 18.94 300 THR A CA 1
ATOM 2433 C C . THR A 1 320 ? -60.494 1.588 1.003 1.00 17.81 300 THR A C 1
ATOM 2434 O O . THR A 1 320 ? -60.980 0.601 1.575 1.00 17.83 300 THR A O 1
ATOM 2438 N N . ILE A 1 321 ? -59.547 2.359 1.541 1.00 15.88 301 ILE A N 1
ATOM 2439 C CA . ILE A 1 321 ? -59.193 2.244 2.927 1.00 15.68 301 ILE A CA 1
ATOM 2440 C C . ILE A 1 321 ? -60.057 3.287 3.644 1.00 14.57 301 ILE A C 1
ATOM 2441 O O . ILE A 1 321 ? -59.931 4.490 3.379 1.00 15.52 301 ILE A O 1
ATOM 2446 N N A ARG A 1 322 ? -60.927 2.836 4.552 0.50 14.93 302 ARG A N 1
ATOM 2447 N N B ARG A 1 322 ? -60.930 2.846 4.546 0.50 15.07 302 ARG A N 1
ATOM 2448 C CA A ARG A 1 322 ? -61.892 3.733 5.215 0.50 14.49 302 ARG A CA 1
ATOM 2449 C CA B ARG A 1 322 ? -61.895 3.769 5.152 0.50 14.68 302 ARG A CA 1
ATOM 2450 C C A ARG A 1 322 ? -61.229 4.584 6.275 0.50 14.14 302 ARG A C 1
ATOM 2451 C C B ARG A 1 322 ? -61.282 4.559 6.294 0.50 14.29 302 ARG A C 1
ATOM 2452 O O A ARG A 1 322 ? -60.223 4.165 6.865 0.50 14.07 302 ARG A O 1
ATOM 2453 O O B ARG A 1 322 ? -60.349 4.082 6.946 0.50 14.30 302 ARG A O 1
ATOM 2468 N N . ALA A 1 323 ? -61.790 5.777 6.502 1.00 14.19 303 ALA A N 1
ATOM 2469 C CA . ALA A 1 323 ? -61.395 6.667 7.619 1.00 13.24 303 ALA A CA 1
ATOM 2470 C C . ALA A 1 323 ? -61.294 5.859 8.897 1.00 13.59 303 ALA A C 1
ATOM 2471 O O . ALA A 1 323 ? -62.197 5.089 9.230 1.00 14.47 303 ALA A O 1
ATOM 2473 N N . GLY A 1 324 ? -60.172 6.018 9.600 1.00 14.44 304 GLY A N 1
ATOM 2474 C CA . GLY A 1 324 ? -59.899 5.301 10.867 1.00 12.82 304 GLY A CA 1
ATOM 2475 C C . GLY A 1 324 ? -59.172 3.962 10.752 1.00 12.92 304 GLY A C 1
ATOM 2476 O O . GLY A 1 324 ? -58.703 3.447 11.757 1.00 13.70 304 GLY A O 1
ATOM 2477 N N . GLU A 1 325 ? -59.159 3.339 9.567 1.00 12.41 305 GLU A N 1
ATOM 2478 C CA . GLU A 1 325 ? -58.609 1.960 9.458 1.00 12.44 305 GLU A CA 1
ATOM 2479 C C . GLU A 1 325 ? -57.063 1.998 9.527 1.00 11.69 305 GLU A C 1
ATOM 2480 O O . GLU A 1 325 ? -56.459 2.946 9.000 1.00 11.17 305 GLU A O 1
ATOM 2486 N N . PRO A 1 326 ? -56.445 0.962 10.167 1.00 11.13 306 PRO A N 1
ATOM 2487 C CA . PRO A 1 326 ? -54.965 0.874 10.285 1.00 10.23 306 PRO A CA 1
ATOM 2488 C C . PRO A 1 326 ? -54.355 0.242 9.036 1.00 10.53 306 PRO A C 1
ATOM 2489 O O . PRO A 1 326 ? -54.994 -0.625 8.403 1.00 11.76 306 PRO A O 1
ATOM 2493 N N . VAL A 1 327 ? -53.148 0.697 8.683 1.00 10.59 307 VAL A N 1
ATOM 2494 C CA . VAL A 1 327 ? -52.470 0.265 7.486 1.00 9.52 307 VAL A CA 1
ATOM 2495 C C . VAL A 1 327 ? -51.057 -0.034 7.886 1.00 9.53 307 VAL A C 1
ATOM 2496 O O . VAL A 1 327 ? -50.352 0.844 8.477 1.00 10.21 307 VAL A O 1
ATOM 2500 N N . LEU A 1 328 ? -50.639 -1.284 7.642 1.00 9.11 308 LEU A N 1
ATOM 2501 C CA . LEU A 1 328 ? -49.238 -1.663 7.868 1.00 9.30 308 LEU A CA 1
ATOM 2502 C C . LEU A 1 328 ? -48.457 -1.486 6.551 1.00 10.50 308 LEU A C 1
ATOM 2503 O O . LEU A 1 328 ? -48.725 -2.153 5.564 1.00 10.92 308 LEU A O 1
ATOM 2508 N N . ALA A 1 329 ? -47.506 -0.558 6.535 1.00 9.77 309 ALA A N 1
ATOM 2509 C CA . ALA A 1 329 ? -46.735 -0.321 5.317 1.00 10.39 309 ALA A CA 1
ATOM 2510 C C . ALA A 1 329 ? -45.374 -1.012 5.518 1.00 10.42 309 ALA A C 1
ATOM 2511 O O . ALA A 1 329 ? -44.519 -0.479 6.255 1.00 9.72 309 ALA A O 1
ATOM 2513 N N . SER A 1 330 ? -45.182 -2.191 4.863 1.00 9.78 310 SER A N 1
ATOM 2514 C CA . SER A 1 330 ? -44.049 -3.079 5.151 1.00 10.54 310 SER A CA 1
ATOM 2515 C C . SER A 1 330 ? -42.784 -2.586 4.448 1.00 10.98 310 SER A C 1
ATOM 2516 O O . SER A 1 330 ? -42.643 -2.754 3.212 1.00 11.13 310 SER A O 1
ATOM 2519 N N . THR A 1 331 ? -41.839 -1.988 5.197 1.00 10.68 311 THR A N 1
ATOM 2520 C CA . THR A 1 331 ? -40.577 -1.617 4.543 1.00 10.59 311 THR A CA 1
ATOM 2521 C C . THR A 1 331 ? -39.754 -2.857 4.236 1.00 10.81 311 THR A C 1
ATOM 2522 O O . THR A 1 331 ? -38.903 -2.825 3.322 1.00 11.57 311 THR A O 1
ATOM 2526 N N . GLY A 1 332 ? -39.931 -3.944 5.008 1.00 10.30 312 GLY A N 1
ATOM 2527 C CA . GLY A 1 332 ? -39.158 -5.147 4.728 1.00 11.04 312 GLY A CA 1
ATOM 2528 C C . GLY A 1 332 ? -39.519 -5.668 3.331 1.00 10.94 312 GLY A C 1
ATOM 2529 O O . GLY A 1 332 ? -38.624 -6.050 2.526 1.00 11.24 312 GLY A O 1
ATOM 2530 N N . ALA A 1 333 ? -40.830 -5.729 3.048 1.00 10.46 313 ALA A N 1
ATOM 2531 C CA . ALA A 1 333 ? -41.311 -6.171 1.705 1.00 10.87 313 ALA A CA 1
ATOM 2532 C C . ALA A 1 333 ? -40.944 -5.120 0.652 1.00 9.44 313 ALA A C 1
ATOM 2533 O O . ALA A 1 333 ? -40.461 -5.468 -0.430 1.00 9.95 313 ALA A O 1
ATOM 2535 N N . ALA A 1 334 ? -41.176 -3.834 0.956 1.00 9.59 314 ALA A N 1
ATOM 2536 C CA . ALA A 1 334 ? -40.900 -2.800 -0.035 1.00 8.94 314 ALA A CA 1
ATOM 2537 C C . ALA A 1 334 ? -39.438 -2.842 -0.533 1.00 8.99 314 ALA A C 1
ATOM 2538 O O . ALA A 1 334 ? -39.181 -2.707 -1.753 1.00 9.81 314 ALA A O 1
ATOM 2540 N N . ASN A 1 335 ? -38.500 -3.073 0.407 1.00 9.43 315 ASN A N 1
ATOM 2541 C CA . ASN A 1 335 ? -37.063 -3.113 0.063 1.00 8.43 315 ASN A CA 1
ATOM 2542 C C . ASN A 1 335 ? -36.632 -4.332 -0.769 1.00 8.69 315 ASN A C 1
ATOM 2543 O O . ASN A 1 335 ? -35.508 -4.361 -1.329 1.00 10.38 315 ASN A O 1
ATOM 2548 N N . ARG A 1 336 ? -37.539 -5.301 -0.868 1.00 8.47 316 ARG A N 1
ATOM 2549 C CA . ARG A 1 336 ? -37.322 -6.506 -1.627 1.00 9.62 316 ARG A CA 1
ATOM 2550 C C . ARG A 1 336 ? -38.276 -6.613 -2.845 1.00 10.73 316 ARG A C 1
ATOM 2551 O O . ARG A 1 336 ? -38.426 -7.665 -3.461 1.00 11.41 316 ARG A O 1
ATOM 2559 N N . ASP A 1 337 ? -38.891 -5.497 -3.222 1.00 9.95 317 ASP A N 1
ATOM 2560 C CA . ASP A 1 337 ? -39.824 -5.440 -4.370 1.00 9.86 317 ASP A CA 1
ATOM 2561 C C . ASP A 1 337 ? -39.017 -5.520 -5.673 1.00 8.73 317 ASP A C 1
ATOM 2562 O O . ASP A 1 337 ? -38.168 -4.626 -5.979 1.00 9.15 317 ASP A O 1
ATOM 2567 N N . GLN A 1 338 ? -39.262 -6.591 -6.427 1.00 8.04 318 GLN A N 1
ATOM 2568 C CA . GLN A 1 338 ? -38.609 -6.781 -7.738 1.00 8.91 318 GLN A CA 1
ATOM 2569 C C . GLN A 1 338 ? -38.871 -5.612 -8.722 1.00 9.48 318 GLN A C 1
ATOM 2570 O O . GLN A 1 338 ? -38.126 -5.445 -9.689 1.00 11.66 318 GLN A O 1
ATOM 2576 N N . ALA A 1 339 ? -39.981 -4.861 -8.537 1.00 10.57 319 ALA A N 1
ATOM 2577 C CA . ALA A 1 339 ? -40.310 -3.729 -9.399 1.00 11.31 319 ALA A CA 1
ATOM 2578 C C . ALA A 1 339 ? -39.407 -2.555 -9.139 1.00 11.80 319 ALA A C 1
ATOM 2579 O O . ALA A 1 339 ? -39.272 -1.709 -10.012 1.00 12.58 319 ALA A O 1
ATOM 2581 N N . GLN A 1 340 ? -38.792 -2.483 -7.951 1.00 11.31 320 GLN A N 1
ATOM 2582 C CA . GLN A 1 340 ? -37.992 -1.319 -7.592 1.00 11.10 320 GLN A CA 1
ATOM 2583 C C . GLN A 1 340 ? -36.524 -1.670 -7.659 1.00 11.93 320 GLN A C 1
ATOM 2584 O O . GLN A 1 340 ? -35.723 -0.806 -8.087 1.00 13.10 320 GLN A O 1
ATOM 2590 N N . PHE A 1 341 ? -36.165 -2.890 -7.239 1.00 10.56 321 PHE A N 1
ATOM 2591 C CA . PHE A 1 341 ? -34.730 -3.237 -7.145 1.00 10.40 321 PHE A CA 1
ATOM 2592 C C . PHE A 1 341 ? -34.439 -4.431 -8.046 1.00 10.90 321 PHE A C 1
ATOM 2593 O O . PHE A 1 341 ? -34.847 -5.537 -7.729 1.00 11.16 321 PHE A O 1
ATOM 2601 N N . PRO A 1 342 ? -33.715 -4.205 -9.160 1.00 11.96 322 PRO A N 1
ATOM 2602 C CA . PRO A 1 342 ? -33.408 -5.344 -10.067 1.00 12.22 322 PRO A CA 1
ATOM 2603 C C . PRO A 1 342 ? -32.781 -6.510 -9.292 1.00 11.86 322 PRO A C 1
ATOM 2604 O O . PRO A 1 342 ? -31.732 -6.323 -8.602 1.00 13.11 322 PRO A O 1
ATOM 2608 N N . ASP A 1 343 ? -33.342 -7.711 -9.466 1.00 11.43 323 ASP A N 1
ATOM 2609 C CA . ASP A 1 343 ? -32.837 -8.942 -8.778 1.00 11.28 323 ASP A CA 1
ATOM 2610 C C . ASP A 1 343 ? -32.790 -8.622 -7.259 1.00 11.15 323 ASP A C 1
ATOM 2611 O O . ASP A 1 343 ? -31.747 -8.634 -6.606 1.00 10.12 323 ASP A O 1
ATOM 2616 N N . ALA A 1 344 ? -33.976 -8.347 -6.717 1.00 9.43 324 ALA A N 1
ATOM 2617 C CA . ALA A 1 344 ? -34.118 -7.761 -5.398 1.00 10.14 324 ALA A CA 1
ATOM 2618 C C . ALA A 1 344 ? -33.601 -8.677 -4.266 1.00 10.01 324 ALA A C 1
ATOM 2619 O O . ALA A 1 344 ? -33.205 -8.182 -3.225 1.00 9.52 324 ALA A O 1
ATOM 2621 N N . ASP A 1 345 ? -33.604 -10.005 -4.479 1.00 10.04 325 ASP A N 1
ATOM 2622 C CA . ASP A 1 345 ? -33.118 -10.900 -3.444 1.00 11.06 325 ASP A CA 1
ATOM 2623 C C . ASP A 1 345 ? -31.589 -11.107 -3.436 1.00 11.38 325 ASP A C 1
ATOM 2624 O O . ASP A 1 345 ? -31.082 -11.761 -2.527 1.00 12.40 325 ASP A O 1
ATOM 2629 N N . ARG A 1 346 ? -30.889 -10.545 -4.411 1.00 11.93 326 ARG A N 1
ATOM 2630 C CA . ARG A 1 346 ? -29.441 -10.582 -4.431 1.00 11.71 326 ARG A CA 1
ATOM 2631 C C . ARG A 1 346 ? -28.856 -9.476 -3.515 1.00 11.80 326 ARG A C 1
ATOM 2632 O O . ARG A 1 346 ? -29.326 -8.339 -3.554 1.00 12.42 326 ARG A O 1
ATOM 2640 N N . ILE A 1 347 ? -27.830 -9.808 -2.722 1.00 12.46 327 ILE A N 1
ATOM 2641 C CA . ILE A 1 347 ? -27.056 -8.795 -1.964 1.00 11.95 327 ILE A CA 1
ATOM 2642 C C . ILE A 1 347 ? -25.942 -8.337 -2.885 1.00 12.47 327 ILE A C 1
ATOM 2643 O O . ILE A 1 347 ? -25.048 -9.099 -3.213 1.00 13.26 327 ILE A O 1
ATOM 2648 N N . ASP A 1 348 ? -26.070 -7.125 -3.419 1.00 12.27 328 ASP A N 1
ATOM 2649 C CA . ASP A 1 348 ? -25.034 -6.595 -4.293 1.00 13.91 328 ASP A CA 1
ATOM 2650 C C . ASP A 1 348 ? -24.421 -5.369 -3.645 1.00 14.19 328 ASP A C 1
ATOM 2651 O O . ASP A 1 348 ? -25.078 -4.327 -3.567 1.00 14.03 328 ASP A O 1
ATOM 2656 N N . VAL A 1 349 ? -23.202 -5.482 -3.129 1.00 15.53 329 VAL A N 1
ATOM 2657 C CA . VAL A 1 349 ? -22.686 -4.330 -2.334 1.00 18.45 329 VAL A CA 1
ATOM 2658 C C . VAL A 1 349 ? -22.511 -3.085 -3.173 1.00 19.22 329 VAL A C 1
ATOM 2659 O O . VAL A 1 349 ? -22.445 -1.992 -2.611 1.00 20.23 329 VAL A O 1
ATOM 2663 N N . ASP A 1 350 ? -22.405 -3.244 -4.502 1.00 18.98 330 ASP A N 1
ATOM 2664 C CA . ASP A 1 350 ? -22.255 -2.083 -5.428 1.00 20.54 330 ASP A CA 1
ATOM 2665 C C . ASP A 1 350 ? -23.578 -1.612 -5.962 1.00 19.62 330 ASP A C 1
ATOM 2666 O O . ASP A 1 350 ? -23.599 -0.772 -6.875 1.00 21.18 330 ASP A O 1
ATOM 2671 N N . ARG A 1 351 ? -24.684 -2.107 -5.397 1.00 16.75 331 ARG A N 1
ATOM 2672 C CA . ARG A 1 351 ? -25.994 -1.777 -5.959 1.00 15.36 331 ARG A CA 1
ATOM 2673 C C . ARG A 1 351 ? -26.199 -0.251 -6.049 1.00 17.29 331 ARG A C 1
ATOM 2674 O O . ARG A 1 351 ? -26.023 0.476 -5.062 1.00 16.70 331 ARG A O 1
ATOM 2682 N N . THR A 1 352 ? -26.608 0.206 -7.221 1.00 16.90 332 THR A N 1
ATOM 2683 C CA . THR A 1 352 ? -26.965 1.619 -7.403 1.00 19.62 332 THR A CA 1
ATOM 2684 C C . THR A 1 352 ? -28.005 1.721 -8.542 1.00 19.67 332 THR A C 1
ATOM 2685 O O . THR A 1 352 ? -27.887 0.988 -9.526 1.00 20.85 332 THR A O 1
ATOM 2689 N N . PRO A 1 353 ? -29.038 2.585 -8.382 1.00 18.61 333 PRO A N 1
ATOM 2690 C CA . PRO A 1 353 ? -29.370 3.305 -7.135 1.00 17.68 333 PRO A CA 1
ATOM 2691 C C . PRO A 1 353 ? -29.831 2.353 -6.038 1.00 16.86 333 PRO A C 1
ATOM 2692 O O . PRO A 1 353 ? -30.063 1.137 -6.288 1.00 16.05 333 PRO A O 1
ATOM 2696 N N . ASN A 1 354 ? -29.974 2.915 -4.831 1.00 14.66 334 ASN A N 1
ATOM 2697 C CA . ASN A 1 354 ? -30.428 2.136 -3.715 1.00 14.32 334 ASN A CA 1
ATOM 2698 C C . ASN A 1 354 ? -31.277 3.002 -2.797 1.00 13.88 334 ASN A C 1
ATOM 2699 O O . ASN A 1 354 ? -30.866 3.351 -1.689 1.00 14.10 334 ASN A O 1
ATOM 2704 N N . GLN A 1 355 ? -32.465 3.377 -3.280 1.00 13.69 335 GLN A N 1
ATOM 2705 C CA . GLN A 1 355 ? -33.323 4.268 -2.490 1.00 13.91 335 GLN A CA 1
ATOM 2706 C C . GLN A 1 355 ? -34.208 3.460 -1.540 1.00 13.22 335 GLN A C 1
ATOM 2707 O O . GLN A 1 355 ? -35.475 3.491 -1.580 1.00 13.53 335 GLN A O 1
ATOM 2713 N N . HIS A 1 356 ? -33.543 2.740 -0.624 1.00 12.58 336 HIS A N 1
ATOM 2714 C CA . HIS A 1 356 ? -34.317 1.825 0.268 1.00 11.30 336 HIS A CA 1
ATOM 2715 C C . HIS A 1 356 ? -35.058 2.614 1.367 1.00 10.39 336 HIS A C 1
ATOM 2716 O O . HIS A 1 356 ? -34.811 3.841 1.583 1.00 10.91 336 HIS A O 1
ATOM 2723 N N . LEU A 1 357 ? -36.000 1.915 1.996 1.00 10.37 337 LEU A N 1
ATOM 2724 C CA . LEU A 1 357 ? -36.868 2.444 3.048 1.00 8.85 337 LEU A CA 1
ATOM 2725 C C . LEU A 1 357 ? -36.456 1.862 4.417 1.00 9.63 337 LEU A C 1
ATOM 2726 O O . LEU A 1 357 ? -37.254 1.881 5.392 1.00 10.57 337 LEU A O 1
ATOM 2731 N N . GLY A 1 358 ? -35.189 1.403 4.524 1.00 9.39 338 GLY A N 1
ATOM 2732 C CA . GLY A 1 358 ? -34.710 0.766 5.757 1.00 10.21 338 GLY A CA 1
ATOM 2733 C C . GLY A 1 358 ? -34.583 1.739 6.936 1.00 9.88 338 GLY A C 1
ATOM 2734 O O . GLY A 1 358 ? -34.573 1.319 8.108 1.00 12.43 338 GLY A O 1
ATOM 2735 N N . PHE A 1 359 ? -34.542 3.050 6.650 1.00 10.32 339 PHE A N 1
ATOM 2736 C CA . PHE A 1 359 ? -34.628 4.073 7.709 1.00 10.28 339 PHE A CA 1
ATOM 2737 C C . PHE A 1 359 ? -35.938 4.836 7.587 1.00 10.74 339 PHE A C 1
ATOM 2738 O O . PHE A 1 359 ? -36.029 5.974 8.034 1.00 12.10 339 PHE A O 1
ATOM 2746 N N . GLY A 1 360 ? -36.965 4.199 6.999 1.00 11.54 340 GLY A N 1
ATOM 2747 C CA . GLY A 1 360 ? -38.323 4.809 6.935 1.00 10.73 340 GLY A CA 1
ATOM 2748 C C . GLY A 1 360 ? -38.429 5.792 5.765 1.00 11.05 340 GLY A C 1
ATOM 2749 O O . GLY A 1 360 ? -37.591 5.802 4.841 1.00 10.89 340 GLY A O 1
ATOM 2750 N N . HIS A 1 361 ? -39.446 6.638 5.823 1.00 10.52 341 HIS A N 1
ATOM 2751 C CA . HIS A 1 361 ? -39.785 7.567 4.746 1.00 10.17 341 HIS A CA 1
ATOM 2752 C C . HIS A 1 361 ? -40.862 8.483 5.268 1.00 10.84 341 HIS A C 1
ATOM 2753 O O . HIS A 1 361 ? -41.645 8.084 6.144 1.00 10.92 341 HIS A O 1
ATOM 2760 N N . GLY A 1 362 ? -40.925 9.704 4.739 1.00 10.87 342 GLY A N 1
ATOM 2761 C CA . GLY A 1 362 ? -41.922 10.718 5.182 1.00 10.02 342 GLY A CA 1
ATOM 2762 C C . GLY A 1 362 ? -41.442 11.358 6.465 1.00 10.01 342 GLY A C 1
ATOM 2763 O O . GLY A 1 362 ? -40.245 11.280 6.798 1.00 11.14 342 GLY A O 1
ATOM 2764 N N . VAL A 1 363 ? -42.355 11.996 7.196 1.00 9.26 343 VAL A N 1
ATOM 2765 C CA . VAL A 1 363 ? -41.956 12.873 8.306 1.00 9.31 343 VAL A CA 1
ATOM 2766 C C . VAL A 1 363 ? -41.288 12.110 9.471 1.00 8.63 343 VAL A C 1
ATOM 2767 O O . VAL A 1 363 ? -40.487 12.697 10.206 1.00 7.90 343 VAL A O 1
ATOM 2771 N N . HIS A 1 364 ? -41.584 10.806 9.621 1.00 8.54 344 HIS A N 1
ATOM 2772 C CA . HIS A 1 364 ? -41.040 10.049 10.747 1.00 8.91 344 HIS A CA 1
ATOM 2773 C C . HIS A 1 364 ? -39.731 9.350 10.385 1.00 9.74 344 HIS A C 1
ATOM 2774 O O . HIS A 1 364 ? -39.251 8.535 11.176 1.00 11.13 344 HIS A O 1
ATOM 2781 N N . HIS A 1 365 ? -39.197 9.607 9.181 1.00 9.38 345 HIS A N 1
ATOM 2782 C CA . HIS A 1 365 ? -37.984 8.893 8.757 1.00 10.12 345 HIS A CA 1
ATOM 2783 C C . HIS A 1 365 ? -36.908 9.010 9.840 1.00 10.06 345 HIS A C 1
ATOM 2784 O O . HIS A 1 365 ? -36.770 10.063 10.526 1.00 10.57 345 HIS A O 1
ATOM 2791 N N . CYS A 1 366 ? -36.213 7.900 10.054 1.00 9.96 346 CYS A N 1
ATOM 2792 C CA . CYS A 1 366 ? -35.253 7.798 11.145 1.00 9.32 346 CYS A CA 1
ATOM 2793 C C . CYS A 1 366 ? -34.389 9.043 11.348 1.00 10.28 346 CYS A C 1
ATOM 2794 O O . CYS A 1 366 ? -33.549 9.406 10.485 1.00 10.95 346 CYS A O 1
ATOM 2797 N N . LEU A 1 367 ? -34.535 9.687 12.500 1.00 11.13 347 LEU A N 1
ATOM 2798 C CA . LEU A 1 367 ? -33.669 10.873 12.713 1.00 13.22 347 LEU A CA 1
ATOM 2799 C C . LEU A 1 367 ? -32.252 10.491 13.195 1.00 11.58 347 LEU A C 1
ATOM 2800 O O . LEU A 1 367 ? -31.370 11.347 13.284 1.00 13.18 347 LEU A O 1
ATOM 2805 N N . GLY A 1 368 ? -32.045 9.233 13.594 1.00 11.03 348 GLY A N 1
ATOM 2806 C CA . GLY A 1 368 ? -30.703 8.822 13.977 1.00 11.78 348 GLY A CA 1
ATOM 2807 C C . GLY A 1 368 ? -29.941 8.184 12.850 1.00 10.39 348 GLY A C 1
ATOM 2808 O O . GLY A 1 368 ? -28.821 7.659 13.056 1.00 11.34 348 GLY A O 1
ATOM 2809 N N . ALA A 1 369 ? -30.536 8.165 11.654 1.00 10.63 349 ALA A N 1
ATOM 2810 C CA . ALA A 1 369 ? -29.903 7.450 10.494 1.00 10.78 349 ALA A CA 1
ATOM 2811 C C . ALA A 1 369 ? -28.411 7.792 10.221 1.00 10.03 349 ALA A C 1
ATOM 2812 O O . ALA A 1 369 ? -27.620 6.887 9.977 1.00 9.59 349 ALA A O 1
ATOM 2814 N N . PRO A 1 370 ? -28.031 9.112 10.282 1.00 10.01 350 PRO A N 1
ATOM 2815 C CA . PRO A 1 370 ? -26.593 9.470 10.064 1.00 10.29 350 PRO A CA 1
ATOM 2816 C C . PRO A 1 370 ? -25.736 8.784 11.091 1.00 10.73 350 PRO A C 1
ATOM 2817 O O . PRO A 1 370 ? -24.649 8.263 10.736 1.00 10.95 350 PRO A O 1
ATOM 2821 N N . LEU A 1 371 ? -26.212 8.738 12.337 1.00 10.39 351 LEU A N 1
ATOM 2822 C CA . LEU A 1 371 ? -25.413 8.071 13.368 1.00 9.86 351 LEU A CA 1
ATOM 2823 C C . LEU A 1 371 ? -25.441 6.559 13.224 1.00 9.17 351 LEU A C 1
ATOM 2824 O O . LEU A 1 371 ? -24.412 5.887 13.444 1.00 10.21 351 LEU A O 1
ATOM 2829 N N . ALA A 1 372 ? -26.617 6.020 12.912 1.00 9.56 352 ALA A N 1
ATOM 2830 C CA . ALA A 1 372 ? -26.751 4.563 12.761 1.00 9.24 352 ALA A CA 1
ATOM 2831 C C . ALA A 1 372 ? -25.755 4.095 11.637 1.00 10.21 352 ALA A C 1
ATOM 2832 O O . ALA A 1 372 ? -25.085 3.046 11.751 1.00 9.99 352 ALA A O 1
ATOM 2834 N N . ARG A 1 373 ? -25.674 4.881 10.556 1.00 11.32 353 ARG A N 1
ATOM 2835 C CA . ARG A 1 373 ? -24.801 4.581 9.427 1.00 10.62 353 ARG A CA 1
ATOM 2836 C C . ARG A 1 373 ? -23.345 4.620 9.893 1.00 10.36 353 ARG A C 1
ATOM 2837 O O . ARG A 1 373 ? -22.573 3.706 9.572 1.00 11.24 353 ARG A O 1
ATOM 2845 N N . VAL A 1 374 ? -22.947 5.652 10.647 1.00 9.70 354 VAL A N 1
ATOM 2846 C CA . VAL A 1 374 ? -21.600 5.694 11.227 1.00 10.32 354 VAL A CA 1
ATOM 2847 C C . VAL A 1 374 ? -21.338 4.422 12.039 1.00 10.47 354 VAL A C 1
ATOM 2848 O O . VAL A 1 374 ? -20.277 3.805 11.891 1.00 10.88 354 VAL A O 1
ATOM 2852 N N . GLU A 1 375 ? -22.296 4.037 12.896 1.00 9.83 355 GLU A N 1
ATOM 2853 C CA . GLU A 1 375 ? -22.087 2.859 13.778 1.00 9.17 355 GLU A CA 1
ATOM 2854 C C . GLU A 1 375 ? -21.955 1.566 13.042 1.00 9.34 355 GLU A C 1
ATOM 2855 O O . GLU A 1 375 ? -21.050 0.747 13.347 1.00 10.33 355 GLU A O 1
ATOM 2861 N N . LEU A 1 376 ? -22.825 1.379 12.050 1.00 9.29 356 LEU A N 1
ATOM 2862 C CA . LEU A 1 376 ? -22.802 0.137 11.259 1.00 9.60 356 LEU A CA 1
ATOM 2863 C C . LEU A 1 376 ? -21.502 0.072 10.404 1.00 10.99 356 LEU A C 1
ATOM 2864 O O . LEU A 1 376 ? -20.895 -1.001 10.291 1.00 10.40 356 LEU A O 1
ATOM 2869 N N . GLN A 1 377 ? -21.080 1.215 9.833 1.00 10.74 357 GLN A N 1
ATOM 2870 C CA . GLN A 1 377 ? -19.828 1.265 9.086 1.00 10.97 357 GLN A CA 1
ATOM 2871 C C . GLN A 1 377 ? -18.615 0.955 9.994 1.00 11.67 357 GLN A C 1
ATOM 2872 O O . GLN A 1 377 ? -17.744 0.143 9.602 1.00 12.51 357 GLN A O 1
ATOM 2878 N N . VAL A 1 378 ? -18.575 1.588 11.184 1.00 10.75 358 VAL A N 1
ATOM 2879 C CA . VAL A 1 378 ? -17.473 1.379 12.155 1.00 11.99 358 VAL A CA 1
ATOM 2880 C C . VAL A 1 378 ? -17.428 -0.100 12.631 1.00 12.12 358 VAL A C 1
ATOM 2881 O O . VAL A 1 378 ? -16.358 -0.705 12.737 1.00 13.69 358 VAL A O 1
ATOM 2885 N N . ALA A 1 379 ? -18.601 -0.679 12.895 1.00 11.72 359 ALA A N 1
ATOM 2886 C CA . ALA A 1 379 ? -18.678 -2.063 13.322 1.00 12.43 359 ALA A CA 1
ATOM 2887 C C . ALA A 1 379 ? -17.991 -2.959 12.295 1.00 12.94 359 ALA A C 1
ATOM 2888 O O . ALA A 1 379 ? -17.158 -3.829 12.680 1.00 12.62 359 ALA A O 1
ATOM 2890 N N . LEU A 1 380 ? -18.407 -2.825 11.023 1.00 11.86 360 LEU A N 1
ATOM 2891 C CA . LEU A 1 380 ? -17.804 -3.658 9.940 1.00 12.60 360 LEU A CA 1
ATOM 2892 C C . LEU A 1 380 ? -16.338 -3.319 9.731 1.00 13.16 360 LEU A C 1
ATOM 2893 O O . LEU A 1 380 ? -15.509 -4.245 9.637 1.00 13.33 360 LEU A O 1
ATOM 2898 N N . GLU A 1 381 ? -16.007 -2.021 9.723 1.00 12.78 361 GLU A N 1
ATOM 2899 C CA . GLU A 1 381 ? -14.604 -1.620 9.592 1.00 12.65 361 GLU A CA 1
ATOM 2900 C C . GLU A 1 381 ? -13.673 -2.273 10.672 1.00 14.20 361 GLU A C 1
ATOM 2901 O O . GLU A 1 381 ? -12.636 -2.900 10.357 1.00 14.82 361 GLU A O 1
ATOM 2907 N N . VAL A 1 382 ? -14.076 -2.143 11.940 1.00 14.10 362 VAL A N 1
ATOM 2908 C CA . VAL A 1 382 ? -13.212 -2.532 13.051 1.00 13.91 362 VAL A CA 1
ATOM 2909 C C . VAL A 1 382 ? -13.127 -4.051 13.123 1.00 13.83 362 VAL A C 1
ATOM 2910 O O . VAL A 1 382 ? -12.031 -4.595 13.311 1.00 13.59 362 VAL A O 1
ATOM 2914 N N . LEU A 1 383 ? -14.271 -4.731 12.979 1.00 13.55 363 LEU A N 1
ATOM 2915 C CA . LEU A 1 383 ? -14.271 -6.210 13.042 1.00 13.56 363 LEU A CA 1
ATOM 2916 C C . LEU A 1 383 ? -13.430 -6.844 11.922 1.00 14.59 363 LEU A C 1
ATOM 2917 O O . LEU A 1 383 ? -12.654 -7.774 12.165 1.00 14.84 363 LEU A O 1
ATOM 2922 N N . LEU A 1 384 ? -13.556 -6.321 10.698 1.00 15.85 364 LEU A N 1
ATOM 2923 C CA . LEU A 1 384 ? -12.746 -6.831 9.561 1.00 16.14 364 LEU A CA 1
ATOM 2924 C C . LEU A 1 384 ? -11.264 -6.530 9.694 1.00 17.48 364 LEU A C 1
ATOM 2925 O O . LEU A 1 384 ? -10.427 -7.389 9.377 1.00 17.64 364 LEU A O 1
ATOM 2930 N N . GLN A 1 385 ? -10.934 -5.307 10.129 1.00 17.58 365 GLN A N 1
ATOM 2931 C CA . GLN A 1 385 ? -9.531 -4.929 10.450 1.00 17.80 365 GLN A CA 1
ATOM 2932 C C . GLN A 1 385 ? -8.886 -5.800 11.527 1.00 17.30 365 GLN A C 1
ATOM 2933 O O . GLN A 1 385 ? -7.723 -6.257 11.382 1.00 17.61 365 GLN A O 1
ATOM 2939 N N . ARG A 1 386 ? -9.609 -5.976 12.632 1.00 16.43 366 ARG A N 1
ATOM 2940 C CA . ARG A 1 386 ? -9.068 -6.670 13.819 1.00 17.00 366 ARG A CA 1
ATOM 2941 C C . ARG A 1 386 ? -9.162 -8.203 13.706 1.00 17.69 366 ARG A C 1
ATOM 2942 O O . ARG A 1 386 ? -8.228 -8.907 14.115 1.00 18.70 366 ARG A O 1
ATOM 2950 N N . LEU A 1 387 ? -10.297 -8.685 13.184 1.00 17.64 367 LEU A N 1
ATOM 2951 C CA . LEU A 1 387 ? -10.656 -10.124 13.130 1.00 17.60 367 LEU A CA 1
ATOM 2952 C C . LEU A 1 387 ? -11.036 -10.539 11.716 1.00 17.79 367 LEU A C 1
ATOM 2953 O O . LEU A 1 387 ? -12.188 -10.942 11.494 1.00 17.59 367 LEU A O 1
ATOM 2958 N N . PRO A 1 388 ? -10.081 -10.427 10.750 1.00 19.20 368 PRO A N 1
ATOM 2959 C CA . PRO A 1 388 ? -10.453 -10.653 9.352 1.00 18.49 368 PRO A CA 1
ATOM 2960 C C . PRO A 1 388 ? -10.900 -12.090 9.098 1.00 19.40 368 PRO A C 1
ATOM 2961 O O . PRO A 1 388 ? -11.692 -12.322 8.133 1.00 21.13 368 PRO A O 1
ATOM 2965 N N . GLY A 1 389 ? -10.437 -13.039 9.925 1.00 19.67 369 GLY A N 1
ATOM 2966 C CA . GLY A 1 389 ? -10.945 -14.454 9.855 1.00 20.28 369 GLY A CA 1
ATOM 2967 C C . GLY A 1 389 ? -12.215 -14.766 10.674 1.00 19.95 369 GLY A C 1
ATOM 2968 O O . GLY A 1 389 ? -12.595 -15.956 10.814 1.00 19.41 369 GLY A O 1
ATOM 2969 N N . ILE A 1 390 ? -12.913 -13.722 11.180 1.00 19.30 370 ILE A N 1
ATOM 2970 C CA . ILE A 1 390 ? -14.091 -13.948 12.079 1.00 18.90 370 ILE A CA 1
ATOM 2971 C C . ILE A 1 390 ? -15.138 -14.868 11.389 1.00 19.21 370 ILE A C 1
ATOM 2972 O O . ILE A 1 390 ? -15.479 -14.694 10.198 1.00 20.52 370 ILE A O 1
ATOM 2977 N N . ARG A 1 391 ? -15.622 -15.855 12.137 1.00 18.46 371 ARG A N 1
ATOM 2978 C CA . ARG A 1 391 ? -16.516 -16.867 11.578 1.00 18.16 371 ARG A CA 1
ATOM 2979 C C . ARG A 1 391 ? -17.251 -17.543 12.746 1.00 17.37 371 ARG A C 1
ATOM 2980 O O . ARG A 1 391 ? -16.836 -17.413 13.923 1.00 16.82 371 ARG A O 1
ATOM 2988 N N . LEU A 1 392 ? -18.354 -18.215 12.437 1.00 16.10 372 LEU A N 1
ATOM 2989 C CA . LEU A 1 392 ? -19.148 -18.834 13.463 1.00 17.51 372 LEU A CA 1
ATOM 2990 C C . LEU A 1 392 ? -18.385 -19.931 14.173 1.00 19.14 372 LEU A C 1
ATOM 2991 O O . LEU A 1 392 ? -17.635 -20.723 13.513 1.00 20.31 372 LEU A O 1
ATOM 2996 N N . GLY A 1 393 ? -18.573 -20.027 15.489 1.00 19.86 373 GLY A N 1
ATOM 2997 C CA . GLY A 1 393 ? -17.934 -21.111 16.238 1.00 21.20 373 GLY A CA 1
ATOM 2998 C C . GLY A 1 393 ? -18.781 -22.358 16.333 1.00 22.26 373 GLY A C 1
ATOM 2999 O O . GLY A 1 393 ? -18.332 -23.336 16.906 1.00 24.47 373 GLY A O 1
ATOM 3000 N N . ILE A 1 394 ? -19.993 -22.356 15.750 1.00 22.70 374 ILE A N 1
ATOM 3001 C CA . ILE A 1 394 ? -20.937 -23.479 15.796 1.00 22.14 374 ILE A CA 1
ATOM 3002 C C . ILE A 1 394 ? -21.583 -23.531 14.406 1.00 22.85 374 ILE A C 1
ATOM 3003 O O . ILE A 1 394 ? -21.519 -22.523 13.648 1.00 22.93 374 ILE A O 1
ATOM 3008 N N . PRO A 1 395 ? -22.181 -24.696 14.038 1.00 22.90 375 PRO A N 1
ATOM 3009 C CA . PRO A 1 395 ? -22.917 -24.836 12.744 1.00 22.25 375 PRO A CA 1
ATOM 3010 C C . PRO A 1 395 ? -24.002 -23.805 12.660 1.00 21.78 375 PRO A C 1
ATOM 3011 O O . PRO A 1 395 ? -24.647 -23.527 13.677 1.00 20.76 375 PRO A O 1
ATOM 3015 N N . GLU A 1 396 ? -24.197 -23.217 11.474 1.00 20.91 376 GLU A N 1
ATOM 3016 C CA . GLU A 1 396 ? -25.255 -22.249 11.324 1.00 23.05 376 GLU A CA 1
ATOM 3017 C C . GLU A 1 396 ? -26.651 -22.763 11.772 1.00 22.11 376 GLU A C 1
ATOM 3018 O O . GLU A 1 396 ? -27.470 -22.027 12.356 1.00 21.28 376 GLU A O 1
ATOM 3024 N N . THR A 1 397 ? -26.932 -24.035 11.523 1.00 23.22 377 THR A N 1
ATOM 3025 C CA . THR A 1 397 ? -28.213 -24.585 11.987 1.00 23.03 377 THR A CA 1
ATOM 3026 C C . THR A 1 397 ? -28.356 -24.627 13.521 1.00 21.88 377 THR A C 1
ATOM 3027 O O . THR A 1 397 ? -29.459 -24.807 13.974 1.00 22.69 377 THR A O 1
ATOM 3031 N N A GLN A 1 398 ? -27.256 -24.498 14.289 0.50 21.12 378 GLN A N 1
ATOM 3032 N N B GLN A 1 398 ? -27.276 -24.464 14.295 0.50 21.31 378 GLN A N 1
ATOM 3033 C CA A GLN A 1 398 ? -27.313 -24.477 15.770 0.50 19.97 378 GLN A CA 1
ATOM 3034 C CA B GLN A 1 398 ? -27.393 -24.474 15.759 0.50 20.39 378 GLN A CA 1
ATOM 3035 C C A GLN A 1 398 ? -27.561 -23.084 16.385 0.50 19.46 378 GLN A C 1
ATOM 3036 C C B GLN A 1 398 ? -27.487 -23.074 16.391 0.50 19.65 378 GLN A C 1
ATOM 3037 O O A GLN A 1 398 ? -27.698 -22.976 17.599 0.50 19.17 378 GLN A O 1
ATOM 3038 O O B GLN A 1 398 ? -27.447 -22.952 17.612 0.50 19.07 378 GLN A O 1
ATOM 3049 N N . LEU A 1 399 ? -27.590 -22.030 15.562 1.00 18.65 379 LEU A N 1
ATOM 3050 C CA . LEU A 1 399 ? -27.789 -20.670 16.070 1.00 17.44 379 LEU A CA 1
ATOM 3051 C C . LEU A 1 399 ? -29.132 -20.584 16.778 1.00 16.97 379 LEU A C 1
ATOM 3052 O O . LEU A 1 399 ? -30.104 -21.191 16.349 1.00 17.06 379 LEU A O 1
ATOM 3057 N N . ARG A 1 400 ? -29.150 -19.893 17.914 1.00 17.47 380 ARG A N 1
ATOM 3058 C CA . ARG A 1 400 ? -30.408 -19.555 18.651 1.00 18.07 380 ARG A CA 1
ATOM 3059 C C . ARG A 1 400 ? -30.883 -18.141 18.256 1.00 16.98 380 ARG A C 1
ATOM 3060 O O . ARG A 1 400 ? -30.125 -17.176 18.372 1.00 17.48 380 ARG A O 1
ATOM 3068 N N . TRP A 1 401 ? -32.128 -18.026 17.831 1.00 15.18 381 TRP A N 1
ATOM 3069 C CA . TRP A 1 401 ? -32.681 -16.783 17.268 1.00 14.13 381 TRP A CA 1
ATOM 3070 C C . TRP A 1 401 ? -33.588 -16.184 18.325 1.00 13.09 3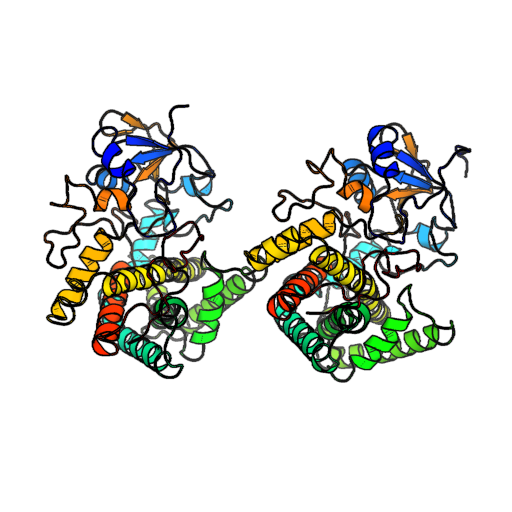81 TRP A C 1
ATOM 3071 O O . TRP A 1 401 ? -34.196 -16.924 19.144 1.00 14.14 381 TRP A O 1
ATOM 3082 N N . SER A 1 402 ? -33.661 -14.863 18.325 1.00 12.09 382 SER A N 1
ATOM 3083 C CA . SER A 1 402 ? -34.463 -14.155 19.297 1.00 12.28 382 SER A CA 1
ATOM 3084 C C . SER A 1 402 ? -35.937 -14.427 19.051 1.00 13.34 382 SER A C 1
ATOM 3085 O O . SER A 1 402 ? -36.402 -14.427 17.899 1.00 14.02 382 SER A O 1
ATOM 3088 N N . GLU A 1 403 ? -36.633 -14.670 20.156 1.00 13.44 383 GLU A N 1
ATOM 3089 C CA . GLU A 1 403 ? -38.109 -14.775 20.147 1.00 14.54 383 GLU A CA 1
ATOM 3090 C C . GLU A 1 403 ? -38.726 -13.545 20.790 1.00 14.96 383 GLU A C 1
ATOM 3091 O O . GLU A 1 403 ? -39.854 -13.586 21.310 1.00 15.75 383 GLU A O 1
ATOM 3097 N N . GLY A 1 404 ? -38.002 -12.424 20.711 1.00 13.40 384 GLY A N 1
ATOM 3098 C CA . GLY A 1 404 ? -38.544 -11.106 21.188 1.00 12.78 384 GLY A CA 1
ATOM 3099 C C . GLY A 1 404 ? -39.781 -10.642 20.408 1.00 12.72 384 GLY A C 1
ATOM 3100 O O . GLY A 1 404 ? -40.613 -9.871 20.927 1.00 13.58 384 GLY A O 1
ATOM 3101 N N . MET A 1 405 ? -39.922 -11.119 19.164 1.00 12.09 385 MET A N 1
ATOM 3102 C CA . MET A 1 405 ? -41.116 -10.926 18.306 1.00 12.24 385 MET A CA 1
ATOM 3103 C C . MET A 1 405 ? -41.259 -9.521 17.699 1.00 11.46 385 MET A C 1
ATOM 3104 O O . MET A 1 405 ? -42.227 -9.274 17.005 1.00 11.30 385 MET A O 1
ATOM 3109 N N . LEU A 1 406 ? -40.270 -8.641 17.913 1.00 10.74 386 LEU A N 1
ATOM 3110 C CA . LEU A 1 406 ? -40.298 -7.307 17.329 1.00 9.89 386 LEU A CA 1
ATOM 3111 C C . LEU A 1 406 ? -39.292 -7.236 16.180 1.00 10.26 386 LEU A C 1
ATOM 3112 O O . LEU A 1 406 ? -39.684 -6.936 15.027 1.00 10.10 386 LEU A O 1
ATOM 3117 N N . LEU A 1 407 ? -38.039 -7.598 16.453 1.00 10.24 387 LEU A N 1
ATOM 3118 C CA . LEU A 1 407 ? -36.987 -7.612 15.406 1.00 9.53 387 LEU A CA 1
ATOM 3119 C C . LEU A 1 407 ? -36.424 -9.007 15.315 1.00 10.10 387 LEU A C 1
ATOM 3120 O O . LEU A 1 407 ? -36.537 -9.776 16.274 1.00 10.89 387 LEU A O 1
ATOM 3125 N N . ARG A 1 408 ? -35.749 -9.318 14.216 1.00 9.42 388 ARG A N 1
ATOM 3126 C CA . ARG A 1 408 ? -35.186 -10.693 14.062 1.00 9.92 388 ARG A CA 1
ATOM 3127 C C . ARG A 1 408 ? -33.672 -10.578 14.162 1.00 10.36 388 ARG A C 1
ATOM 3128 O O . ARG A 1 408 ? -33.098 -9.706 13.501 1.00 10.87 388 ARG A O 1
ATOM 3136 N N . GLY A 1 409 ? -33.036 -11.420 14.981 1.00 11.00 389 GLY A N 1
ATOM 3137 C CA . GLY A 1 409 ? -31.557 -11.486 15.033 1.00 11.11 389 GLY A CA 1
ATOM 3138 C C . GLY A 1 409 ? -31.125 -12.608 15.952 1.00 11.04 389 GLY A C 1
ATOM 3139 O O . GLY A 1 409 ? -31.937 -13.097 16.756 1.00 12.61 389 GLY A O 1
ATOM 3140 N N . PRO A 1 410 ? -29.839 -12.974 15.916 1.00 12.59 390 PRO A N 1
ATOM 3141 C CA . PRO A 1 410 ? -29.355 -14.102 16.748 1.00 13.58 390 PRO A CA 1
ATOM 3142 C C . PRO A 1 410 ? -29.333 -13.693 18.240 1.00 15.42 390 PRO A C 1
ATOM 3143 O O . PRO A 1 410 ? -28.987 -12.538 18.536 1.00 15.82 390 PRO A O 1
ATOM 3147 N N . LEU A 1 411 ? -29.723 -14.579 19.172 1.00 15.79 391 LEU A N 1
ATOM 3148 C CA . LEU A 1 411 ? -29.536 -14.279 20.606 1.00 16.17 391 LEU A CA 1
ATOM 3149 C C . LEU A 1 411 ? -28.071 -14.309 21.029 1.00 16.40 391 LEU A C 1
ATOM 3150 O O . LEU A 1 411 ? -27.688 -13.558 21.919 1.00 16.98 391 LEU A O 1
ATOM 3155 N N . GLU A 1 412 ? -27.290 -15.196 20.409 1.00 15.19 392 GLU A N 1
ATOM 3156 C CA . GLU A 1 412 ? -25.847 -15.396 20.661 1.00 16.76 392 GLU A CA 1
ATOM 3157 C C . GLU A 1 412 ? -25.217 -15.643 19.305 1.00 15.84 392 GLU A C 1
ATOM 3158 O O . GLU A 1 412 ? -25.842 -16.308 18.403 1.00 15.32 392 GLU A O 1
ATOM 3164 N N . LEU A 1 413 ? -24.019 -15.084 19.131 1.00 15.71 393 LEU A N 1
ATOM 3165 C CA . LEU A 1 413 ? -23.204 -15.372 17.928 1.00 15.63 393 LEU A CA 1
ATOM 3166 C C . LEU A 1 413 ? -21.835 -15.824 18.360 1.00 15.18 393 LEU A C 1
ATOM 3167 O O . LEU A 1 413 ? -20.939 -14.978 18.434 1.00 14.89 393 LEU A O 1
ATOM 3172 N N . PRO A 1 414 ? -21.664 -17.126 18.710 1.00 15.30 394 PRO A N 1
ATOM 3173 C CA . PRO A 1 414 ? -20.315 -17.537 19.148 1.00 15.44 394 PRO A CA 1
ATOM 3174 C C . PRO A 1 414 ? -19.400 -17.482 17.952 1.00 16.47 394 PRO A C 1
ATOM 3175 O O . PRO A 1 414 ? -19.708 -18.077 16.907 1.00 17.70 394 PRO A O 1
ATOM 3179 N N . VAL A 1 415 ? -18.304 -16.755 18.073 1.00 15.69 395 VAL A N 1
ATOM 3180 C CA . VAL A 1 415 ? -17.391 -16.555 16.941 1.00 16.16 395 VAL A CA 1
ATOM 3181 C C . VAL A 1 415 ? -15.980 -16.980 17.302 1.00 16.60 395 VAL A C 1
ATOM 3182 O O . VAL A 1 415 ? -15.543 -16.861 18.474 1.00 18.07 395 VAL A O 1
ATOM 3186 N N . VAL A 1 416 ? -15.244 -17.436 16.283 1.00 17.48 396 VAL A N 1
ATOM 3187 C CA . VAL A 1 416 ? -13.811 -17.670 16.391 1.00 17.35 396 VAL A CA 1
ATOM 3188 C C . VAL A 1 416 ? -13.148 -16.808 15.316 1.00 17.67 396 VAL A C 1
ATOM 3189 O O . VAL A 1 416 ? -13.842 -16.258 14.497 1.00 18.60 396 VAL A O 1
ATOM 3193 N N . TRP A 1 417 ? -11.818 -16.691 15.338 1.00 17.76 397 TRP A N 1
ATOM 3194 C CA . TRP A 1 417 ? -11.088 -15.942 14.347 1.00 18.38 397 TRP A CA 1
ATOM 3195 C C . TRP A 1 417 ? -9.637 -16.411 14.395 1.00 19.47 397 TRP A C 1
ATOM 3196 O O . TRP A 1 417 ? -8.817 -15.766 13.705 1.00 22.08 397 TRP A O 1
ATOM 3207 N N . GLY B 1 18 ? -75.078 -17.268 71.098 1.00 11.85 -2 GLY B N 1
ATOM 3208 C CA . GLY B 1 18 ? -75.824 -16.003 70.856 1.00 12.12 -2 GLY B CA 1
ATOM 3209 C C . GLY B 1 18 ? -77.301 -16.289 70.641 1.00 12.24 -2 GLY B C 1
ATOM 3210 O O . GLY B 1 18 ? -77.760 -17.403 70.956 1.00 12.61 -2 GLY B O 1
ATOM 3211 N N . SER B 1 19 ? -78.038 -15.324 70.083 1.00 11.80 -1 SER B N 1
ATOM 3212 C CA . SER B 1 19 ? -79.511 -15.480 69.903 1.00 12.51 -1 SER B CA 1
ATOM 3213 C C . SER B 1 19 ? -79.878 -16.547 68.818 1.00 14.13 -1 SER B C 1
ATOM 3214 O O . SER B 1 19 ? -80.913 -17.230 68.892 1.00 16.36 -1 SER B O 1
ATOM 3217 N N . HIS B 1 20 ? -79.015 -16.691 67.825 1.00 14.28 0 HIS B N 1
ATOM 3218 C CA . HIS B 1 20 ? -79.181 -17.708 66.765 1.00 14.49 0 HIS B CA 1
ATOM 3219 C C . HIS B 1 20 ? -78.998 -19.123 67.357 1.00 14.65 0 HIS B C 1
ATOM 3220 O O . HIS B 1 20 ? -77.938 -19.429 67.961 1.00 14.69 0 HIS B O 1
ATOM 3227 N N A MET B 1 21 ? -80.013 -19.965 67.168 0.50 14.73 1 MET B N 1
ATOM 3228 N N B MET B 1 21 ? -80.010 -19.967 67.162 0.50 14.90 1 MET B N 1
ATOM 3229 C CA A MET B 1 21 ? -79.910 -21.389 67.465 0.50 14.77 1 MET B CA 1
ATOM 3230 C CA B MET B 1 21 ? -79.911 -21.392 67.463 0.50 15.12 1 MET B CA 1
ATOM 3231 C C A MET B 1 21 ? -79.386 -22.074 66.211 0.50 15.31 1 MET B C 1
ATOM 3232 C C B MET B 1 21 ? -79.389 -22.084 66.215 0.50 15.50 1 MET B C 1
ATOM 3233 O O A MET B 1 21 ? -80.035 -22.061 65.155 0.50 14.82 1 MET B O 1
ATOM 3234 O O B MET B 1 21 ? -80.052 -22.096 65.170 0.50 15.09 1 MET B O 1
ATOM 3243 N N . THR B 1 22 ? -78.164 -22.584 66.298 1.00 15.83 2 THR B N 1
ATOM 3244 C CA . THR B 1 22 ? -77.377 -22.846 65.090 1.00 18.27 2 THR B CA 1
ATOM 3245 C C . THR B 1 22 ? -77.682 -24.240 64.649 1.00 20.90 2 THR B C 1
ATOM 3246 O O . THR B 1 22 ? -78.225 -25.046 65.420 1.00 21.50 2 THR B O 1
ATOM 3250 N N . SER B 1 23 ? -77.359 -24.498 63.376 1.00 23.30 3 SER B N 1
ATOM 3251 C CA . SER B 1 23 ? -77.449 -25.822 62.777 1.00 24.69 3 SER B CA 1
ATOM 3252 C C . SER B 1 23 ? -76.580 -26.802 63.593 1.00 24.42 3 SER B C 1
ATOM 3253 O O . SER B 1 23 ? -75.414 -26.475 63.961 1.00 24.92 3 SER B O 1
ATOM 3256 N N . ALA B 1 24 ? -77.128 -28.007 63.826 1.00 24.20 4 ALA B N 1
ATOM 3257 C CA . ALA B 1 24 ? -76.489 -29.054 64.647 1.00 24.74 4 ALA B CA 1
ATOM 3258 C C . ALA B 1 24 ? -75.717 -30.046 63.781 1.00 24.89 4 ALA B C 1
ATOM 3259 O O . ALA B 1 24 ? -75.211 -31.049 64.278 1.00 25.74 4 ALA B O 1
ATOM 3261 N N . GLU B 1 25 ? -75.616 -29.754 62.496 1.00 25.34 5 GLU B N 1
ATOM 3262 C CA . GLU B 1 25 ? -74.765 -30.593 61.655 1.00 25.11 5 GLU B CA 1
ATOM 3263 C C . GLU B 1 25 ? -73.638 -29.844 60.984 1.00 21.61 5 GLU B C 1
ATOM 3264 O O . GLU B 1 25 ? -73.437 -30.014 59.775 1.00 21.22 5 GLU B O 1
ATOM 3270 N N . PRO B 1 26 ? -72.828 -29.080 61.773 1.00 17.33 6 PRO B N 1
ATOM 3271 C CA . PRO B 1 26 ? -71.669 -28.475 61.103 1.00 16.65 6 PRO B CA 1
ATOM 3272 C C . PRO B 1 26 ? -70.670 -29.593 60.715 1.00 16.44 6 PRO B C 1
ATOM 3273 O O . PRO B 1 26 ? -70.594 -30.606 61.410 1.00 15.57 6 PRO B O 1
ATOM 3277 N N . ARG B 1 27 ? -69.943 -29.417 59.616 1.00 15.20 7 ARG B N 1
ATOM 3278 C CA . ARG B 1 27 ? -68.940 -30.430 59.200 1.00 14.42 7 ARG B CA 1
ATOM 3279 C C . ARG B 1 27 ? -67.686 -30.202 59.995 1.00 14.51 7 ARG B C 1
ATOM 3280 O O . ARG B 1 27 ? -67.278 -29.079 60.174 1.00 15.40 7 ARG B O 1
ATOM 3288 N N . ALA B 1 28 ? -67.046 -31.261 60.444 1.00 14.64 8 ALA B N 1
ATOM 3289 C CA . ALA B 1 28 ? -65.734 -31.139 61.095 1.00 14.41 8 ALA B CA 1
ATOM 3290 C C . ALA B 1 28 ? -64.762 -30.485 60.127 1.00 13.62 8 ALA B C 1
ATOM 3291 O O . ALA B 1 28 ? -64.720 -30.837 58.917 1.00 13.70 8 ALA B O 1
ATOM 3293 N N . TYR B 1 29 ? -63.947 -29.583 60.646 1.00 13.11 9 TYR B N 1
ATOM 3294 C CA . TYR B 1 29 ? -63.058 -28.763 59.795 1.00 12.60 9 TYR B CA 1
ATOM 3295 C C . TYR B 1 29 ? -61.725 -28.716 60.591 1.00 13.17 9 TYR B C 1
ATOM 3296 O O . TYR B 1 29 ? -61.782 -28.745 61.815 1.00 14.94 9 TYR B O 1
ATOM 3305 N N . PRO B 1 30 ? -60.546 -28.652 59.930 1.00 13.49 10 PRO B N 1
ATOM 3306 C CA . PRO B 1 30 ? -60.241 -28.514 58.510 1.00 12.16 10 PRO B CA 1
ATOM 3307 C C . PRO B 1 30 ? -60.723 -29.730 57.695 1.00 11.87 10 PRO B C 1
ATOM 3308 O O . PRO B 1 30 ? -60.935 -30.852 58.242 1.00 12.96 10 PRO B O 1
ATOM 3312 N N . PHE B 1 31 ? -60.859 -29.504 56.387 1.00 10.56 11 PHE B N 1
ATOM 3313 C CA . PHE B 1 31 ? -61.073 -30.616 55.421 1.00 10.84 11 PHE B CA 1
ATOM 3314 C C . PHE B 1 31 ? -59.751 -31.137 54.864 1.00 11.34 11 PHE B C 1
ATOM 3315 O O . PHE B 1 31 ? -59.615 -32.356 54.562 1.00 13.03 11 PHE B O 1
ATOM 3323 N N . ASN B 1 32 ? -58.782 -30.227 54.677 1.00 11.49 12 ASN B N 1
ATOM 3324 C CA . ASN B 1 32 ? -57.466 -30.616 54.099 1.00 11.22 12 ASN B CA 1
ATOM 3325 C C . ASN B 1 32 ? -56.705 -31.619 54.974 1.00 12.35 12 ASN B C 1
ATOM 3326 O O . ASN B 1 32 ? -56.745 -31.518 56.185 1.00 13.29 12 ASN B O 1
ATOM 3331 N N . ASP B 1 33 ? -56.057 -32.589 54.341 1.00 12.67 13 ASP B N 1
ATOM 3332 C CA . ASP B 1 33 ? -55.093 -33.477 54.987 1.00 13.71 13 ASP B CA 1
ATOM 3333 C C . ASP B 1 33 ? -53.778 -32.713 55.011 1.00 12.98 13 ASP B C 1
ATOM 3334 O O . ASP B 1 33 ? -53.328 -32.231 53.958 1.00 12.54 13 ASP B O 1
ATOM 3339 N N . VAL B 1 34 ? -53.138 -32.636 56.183 1.00 12.74 14 VAL B N 1
ATOM 3340 C CA . VAL B 1 34 ? -51.860 -31.861 56.323 1.00 14.14 14 VAL B CA 1
ATOM 3341 C C . VAL B 1 34 ? -50.673 -32.597 55.664 1.00 13.85 14 VAL B C 1
ATOM 3342 O O . VAL B 1 34 ? -49.655 -31.991 55.380 1.00 13.60 14 VAL B O 1
ATOM 3346 N N . HIS B 1 35 ? -50.833 -33.899 55.375 1.00 13.99 15 HIS B N 1
ATOM 3347 C CA . HIS B 1 35 ? -49.703 -34.688 54.812 1.00 13.37 15 HIS B CA 1
ATOM 3348 C C . HIS B 1 35 ? -49.598 -34.589 53.280 1.00 13.13 15 HIS B C 1
ATOM 3349 O O . HIS B 1 35 ? -49.582 -35.606 52.543 1.00 14.66 15 HIS B O 1
ATOM 3356 N N . GLY B 1 36 ? -49.501 -33.354 52.817 1.00 13.17 16 GLY B N 1
ATOM 3357 C CA . GLY B 1 36 ? -49.536 -33.093 51.420 1.00 12.81 16 GLY B CA 1
ATOM 3358 C C . GLY B 1 36 ? -50.135 -31.723 51.160 1.00 12.27 16 GLY B C 1
ATOM 3359 O O . GLY B 1 36 ? -50.470 -30.942 52.116 1.00 12.40 16 GLY B O 1
ATOM 3360 N N . LEU B 1 37 ? -50.286 -31.436 49.864 1.00 11.06 17 LEU B N 1
ATOM 3361 C CA . LEU B 1 37 ? -50.803 -30.133 49.426 1.00 10.08 17 LEU B CA 1
ATOM 3362 C C . LEU B 1 37 ? -52.127 -30.273 48.718 1.00 9.76 17 LEU B C 1
ATOM 3363 O O . LEU B 1 37 ? -52.582 -29.321 48.106 1.00 11.49 17 LEU B O 1
ATOM 3368 N N . THR B 1 38 ? -52.709 -31.485 48.728 1.00 11.46 18 THR B N 1
ATOM 3369 C CA . THR B 1 38 ? -54.005 -31.737 48.087 1.00 11.40 18 THR B CA 1
ATOM 3370 C C . THR B 1 38 ? -55.095 -30.806 48.606 1.00 10.89 18 THR B C 1
ATOM 3371 O O . THR B 1 38 ? -55.233 -30.590 49.823 1.00 12.86 18 THR B O 1
ATOM 3375 N N . LEU B 1 39 ? -55.904 -30.287 47.693 1.00 11.26 19 LEU B N 1
ATOM 3376 C CA . LEU B 1 39 ? -57.104 -29.529 48.069 1.00 10.91 19 LEU B CA 1
ATOM 3377 C C . LEU B 1 39 ? -58.216 -30.546 48.314 1.00 11.86 19 LEU B C 1
ATOM 3378 O O . LEU B 1 39 ? -58.583 -31.321 47.426 1.00 12.59 19 LEU B O 1
ATOM 3383 N N . ALA B 1 40 ? -58.781 -30.527 49.513 1.00 11.86 20 ALA B N 1
ATOM 3384 C CA . ALA B 1 40 ? -59.863 -31.439 49.851 1.00 11.69 20 ALA B CA 1
ATOM 3385 C C . ALA B 1 40 ? -60.995 -31.267 48.848 1.00 10.93 20 ALA B C 1
ATOM 3386 O O . ALA B 1 40 ? -61.422 -30.119 48.554 1.00 11.16 20 ALA B O 1
ATOM 3388 N N . GLY B 1 41 ? -61.494 -32.399 48.366 1.00 11.10 21 GLY B N 1
ATOM 3389 C CA . GLY B 1 41 ? -62.651 -32.449 47.445 1.00 11.93 21 GLY B CA 1
ATOM 3390 C C . GLY B 1 41 ? -63.908 -31.789 48.005 1.00 12.00 21 GLY B C 1
ATOM 3391 O O . GLY B 1 41 ? -64.762 -31.269 47.248 1.00 11.43 21 GLY B O 1
ATOM 3392 N N . ARG B 1 42 ? -64.005 -31.736 49.331 1.00 11.73 22 ARG B N 1
ATOM 3393 C CA . ARG B 1 42 ? -65.194 -31.156 49.986 1.00 11.32 22 ARG B CA 1
ATOM 3394 C C . ARG B 1 42 ? -65.327 -29.678 49.589 1.00 11.48 22 ARG B C 1
ATOM 3395 O O . ARG B 1 42 ? -66.468 -29.142 49.456 1.00 11.41 22 ARG B O 1
ATOM 3403 N N . TYR B 1 43 ? -64.194 -29.006 49.381 1.00 10.02 23 TYR B N 1
ATOM 3404 C CA . TYR B 1 43 ? -64.304 -27.576 49.047 1.00 9.95 23 TYR B CA 1
ATOM 3405 C C . TYR B 1 43 ? -65.066 -27.381 47.723 1.00 11.10 23 TYR B C 1
ATOM 3406 O O . TYR B 1 43 ? -65.954 -26.495 47.597 1.00 12.50 23 TYR B O 1
ATOM 3415 N N . GLY B 1 44 ? -64.712 -28.196 46.733 1.00 10.85 24 GLY B N 1
ATOM 3416 C CA . GLY B 1 44 ? -65.382 -28.053 45.433 1.00 11.12 24 GLY B CA 1
ATOM 3417 C C . GLY B 1 44 ? -66.858 -28.416 45.517 1.00 12.80 24 GLY B C 1
ATOM 3418 O O . GLY B 1 44 ? -67.736 -27.801 44.853 1.00 12.81 24 GLY B O 1
ATOM 3419 N N . GLU B 1 45 ? -67.164 -29.440 46.297 1.00 12.79 25 GLU B N 1
ATOM 3420 C CA . GLU B 1 45 ? -68.568 -29.775 46.502 1.00 14.09 25 GLU B CA 1
ATOM 3421 C C . GLU B 1 45 ? -69.368 -28.603 47.098 1.00 13.70 25 GLU B C 1
ATOM 3422 O O . GLU B 1 45 ? -70.528 -28.351 46.667 1.00 14.92 25 GLU B O 1
ATOM 3428 N N . LEU B 1 46 ? -68.790 -27.921 48.111 1.00 12.79 26 LEU B N 1
ATOM 3429 C CA . LEU B 1 46 ? -69.465 -26.815 48.794 1.00 13.09 26 LEU B CA 1
ATOM 3430 C C . LEU B 1 46 ? -69.548 -25.610 47.860 1.00 12.54 26 LEU B C 1
ATOM 3431 O O . LEU B 1 46 ? -70.567 -24.914 47.840 1.00 13.05 26 LEU B O 1
ATOM 3436 N N . GLN B 1 47 ? -68.502 -25.356 47.074 1.00 11.30 27 GLN B N 1
ATOM 3437 C CA . GLN B 1 47 ? -68.582 -24.257 46.066 1.00 11.93 27 GLN B CA 1
ATOM 3438 C C . GLN B 1 47 ? -69.778 -24.450 45.175 1.00 13.15 27 GLN B C 1
ATOM 3439 O O . GLN B 1 47 ? -70.435 -23.478 44.801 1.00 13.57 27 GLN B O 1
ATOM 3445 N N . GLU B 1 48 ? -70.022 -25.714 44.802 1.00 13.63 28 GLU B N 1
ATOM 3446 C CA . GLU B 1 48 ? -71.075 -26.063 43.910 1.00 15.85 28 GLU B CA 1
ATOM 3447 C C . GLU B 1 48 ? -72.430 -25.844 44.537 1.00 16.73 28 GLU B C 1
ATOM 3448 O O . GLU B 1 48 ? -73.306 -25.179 43.967 1.00 18.11 28 GLU B O 1
ATOM 3454 N N . THR B 1 49 ? -72.674 -26.464 45.674 1.00 17.73 29 THR B N 1
ATOM 3455 C CA . THR B 1 49 ? -74.050 -26.510 46.199 1.00 19.39 29 THR B CA 1
ATOM 3456 C C . THR B 1 49 ? -74.296 -25.956 47.604 1.00 18.59 29 THR B C 1
ATOM 3457 O O . THR B 1 49 ? -75.432 -25.864 48.030 1.00 20.28 29 THR B O 1
ATOM 3461 N N . GLU B 1 50 ? -73.258 -25.591 48.345 1.00 16.83 30 GLU B N 1
ATOM 3462 C CA . GLU B 1 50 ? -73.475 -24.966 49.659 1.00 15.02 30 GLU B CA 1
ATOM 3463 C C . GLU B 1 50 ? -72.367 -23.957 49.904 1.00 14.07 30 GLU B C 1
ATOM 3464 O O . GLU B 1 50 ? -71.510 -24.163 50.772 1.00 14.59 30 GLU B O 1
ATOM 3470 N N . PRO B 1 51 ? -72.360 -22.868 49.115 1.00 12.82 31 PRO B N 1
ATOM 3471 C CA . PRO B 1 51 ? -71.227 -21.928 49.170 1.00 15.05 31 PRO B CA 1
ATOM 3472 C C . PRO B 1 51 ? -70.986 -21.220 50.528 1.00 14.13 31 PRO B C 1
ATOM 3473 O O . PRO B 1 51 ? -69.884 -20.716 50.773 1.00 16.12 31 PRO B O 1
ATOM 3477 N N . VAL B 1 52 ? -72.013 -21.119 51.370 1.00 13.62 32 VAL B N 1
ATOM 3478 C CA . VAL B 1 52 ? -71.855 -20.597 52.724 1.00 13.56 32 VAL B CA 1
ATOM 3479 C C . VAL B 1 52 ? -72.401 -21.706 53.640 1.00 12.76 32 VAL B C 1
ATOM 3480 O O . VAL B 1 52 ? -73.646 -21.961 53.681 1.00 13.24 32 VAL B O 1
ATOM 3484 N N . SER B 1 53 ? -71.513 -22.336 54.399 1.00 11.32 33 SER B N 1
ATOM 3485 C CA . SER B 1 53 ? -71.905 -23.530 55.131 1.00 11.16 33 SER B CA 1
ATOM 3486 C C . SER B 1 53 ? -71.365 -23.424 56.565 1.00 11.42 33 SER B C 1
ATOM 3487 O O . SER B 1 53 ? -70.646 -22.504 56.884 1.00 13.48 33 SER B O 1
ATOM 3490 N N . ARG B 1 54 ? -71.736 -24.348 57.432 1.00 11.11 34 ARG B N 1
ATOM 3491 C CA . ARG B 1 54 ? -71.316 -24.364 58.857 1.00 11.83 34 ARG B CA 1
ATOM 3492 C C . ARG B 1 54 ? -70.210 -25.378 59.081 1.00 12.66 34 ARG B C 1
ATOM 3493 O O . ARG B 1 54 ? -70.261 -26.539 58.583 1.00 13.52 34 ARG B O 1
ATOM 3501 N N . VAL B 1 55 ? -69.215 -24.959 59.840 1.00 12.17 35 VAL B N 1
ATOM 3502 C CA . VAL B 1 55 ? -68.121 -25.894 60.169 1.00 11.83 35 VAL B CA 1
ATOM 3503 C C . VAL B 1 55 ? -67.830 -25.858 61.669 1.00 12.17 35 VAL B C 1
ATOM 3504 O O . VAL B 1 55 ? -68.071 -24.835 62.340 1.00 11.10 35 VAL B O 1
ATOM 3508 N N A ARG B 1 56 ? -67.326 -26.978 62.194 0.50 12.19 36 ARG B N 1
ATOM 3509 N N B ARG B 1 56 ? -67.297 -26.976 62.171 0.50 12.29 36 ARG B N 1
ATOM 3510 C CA A ARG B 1 56 ? -66.841 -27.004 63.549 0.50 11.89 36 ARG B CA 1
ATOM 3511 C CA B ARG B 1 56 ? -66.837 -27.068 63.531 0.50 12.09 36 ARG B CA 1
ATOM 3512 C C A ARG B 1 56 ? -65.335 -27.281 63.542 0.50 12.17 36 ARG B C 1
ATOM 3513 C C B ARG B 1 56 ? -65.316 -27.299 63.530 0.50 12.23 36 ARG B C 1
ATOM 3514 O O A ARG B 1 56 ? -64.896 -28.384 63.168 0.50 13.04 36 ARG B O 1
ATOM 3515 O O B ARG B 1 56 ? -64.846 -28.385 63.144 0.50 13.05 36 ARG B O 1
ATOM 3530 N N . PRO B 1 57 ? -64.533 -26.304 63.968 1.00 11.58 37 PRO B N 1
ATOM 3531 C CA . PRO B 1 57 ? -63.075 -26.447 63.944 1.00 11.19 37 PRO B CA 1
ATOM 3532 C C . PRO B 1 57 ? -62.585 -27.185 65.220 1.00 11.15 37 PRO B C 1
ATOM 3533 O O . PRO B 1 57 ? -63.402 -27.429 66.147 1.00 11.77 37 PRO B O 1
ATOM 3537 N N . PRO B 1 58 ? -61.274 -27.511 65.290 1.00 12.30 38 PRO B N 1
ATOM 3538 C CA . PRO B 1 58 ? -60.803 -28.268 66.482 1.00 12.55 38 PRO B CA 1
ATOM 3539 C C . PRO B 1 58 ? -60.951 -27.511 67.803 1.00 12.61 38 PRO B C 1
ATOM 3540 O O . PRO B 1 58 ? -61.166 -28.147 68.855 1.00 12.34 38 PRO B O 1
ATOM 3544 N N . TYR B 1 59 ? -60.829 -26.171 67.759 1.00 12.38 39 TYR B N 1
ATOM 3545 C CA . TYR B 1 59 ? -60.948 -25.332 68.964 1.00 12.08 39 TYR B CA 1
ATOM 3546 C C . TYR B 1 59 ? -61.720 -24.087 68.586 1.00 12.16 39 TYR B C 1
ATOM 3547 O O . TYR B 1 59 ? -61.796 -23.710 67.377 1.00 12.51 39 TYR B O 1
ATOM 3556 N N . GLY B 1 60 ? -62.334 -23.463 69.591 1.00 12.79 40 GLY B N 1
ATOM 3557 C CA . GLY B 1 60 ? -63.086 -22.244 69.369 1.00 12.63 40 GLY B CA 1
ATOM 3558 C C . GLY B 1 60 ? -64.493 -22.465 68.816 1.00 12.63 40 GLY B C 1
ATOM 3559 O O . GLY B 1 60 ? -65.025 -23.613 68.745 1.00 13.32 40 GLY B O 1
ATOM 3560 N N . GLU B 1 61 ? -65.101 -21.338 68.472 1.00 11.04 41 GLU B N 1
ATOM 3561 C CA . GLU B 1 61 ? -66.533 -21.344 68.040 1.00 12.29 41 GLU B CA 1
ATOM 3562 C C . GLU B 1 61 ? -66.716 -22.066 66.697 1.00 12.45 41 GLU B C 1
ATOM 3563 O O . GLU B 1 61 ? -65.798 -22.129 65.884 1.00 12.50 41 GLU B O 1
ATOM 3569 N N . GLU B 1 62 ? -67.940 -22.570 66.463 1.00 12.25 42 GLU B N 1
ATOM 3570 C CA . GLU B 1 62 ? -68.344 -23.026 65.126 1.00 11.89 42 GLU B CA 1
ATOM 3571 C C . GLU B 1 62 ? -68.431 -21.798 64.250 1.00 11.30 42 GLU B C 1
ATOM 3572 O O . GLU B 1 62 ? -68.522 -20.661 64.778 1.00 12.69 42 GLU B O 1
ATOM 3578 N N . ALA B 1 63 ? -68.381 -21.965 62.930 1.00 10.92 43 ALA B N 1
ATOM 3579 C CA . ALA B 1 63 ? -68.279 -20.783 62.050 1.00 10.67 43 ALA B CA 1
ATOM 3580 C C . ALA B 1 63 ? -68.939 -21.030 60.720 1.00 10.50 43 ALA B C 1
ATOM 3581 O O . ALA B 1 63 ? -69.196 -22.147 60.368 1.00 10.16 43 ALA B O 1
ATOM 3583 N N . TRP B 1 64 ? -69.198 -19.977 59.979 1.00 10.58 44 TRP B N 1
ATOM 3584 C CA . TRP B 1 64 ? -69.597 -20.105 58.597 1.00 11.05 44 TRP B CA 1
ATOM 3585 C C . TRP B 1 64 ? -68.324 -20.244 57.760 1.00 11.38 44 TRP B C 1
ATOM 3586 O O . TRP B 1 64 ? -67.282 -19.653 58.071 1.00 12.91 44 TRP B O 1
ATOM 3597 N N . LEU B 1 65 ? -68.380 -21.094 56.747 1.00 11.04 45 LEU B N 1
ATOM 3598 C CA . LEU B 1 65 ? -67.286 -21.236 55.819 1.00 10.50 45 LEU B CA 1
ATOM 3599 C C . LEU B 1 65 ? -67.763 -20.754 54.477 1.00 10.11 45 LEU B C 1
ATOM 3600 O O . LEU B 1 65 ? -68.786 -21.223 53.966 1.00 11.70 45 LEU B O 1
ATOM 3605 N N . VAL B 1 66 ? -66.984 -19.867 53.887 1.00 9.76 46 VAL B N 1
ATOM 3606 C CA . VAL B 1 66 ? -67.273 -19.280 52.585 1.00 10.44 46 VAL B CA 1
ATOM 3607 C C . VAL B 1 66 ? -66.160 -19.734 51.622 1.00 10.57 46 VAL B C 1
ATOM 3608 O O . VAL B 1 66 ? -64.947 -19.638 51.912 1.00 11.20 46 VAL B O 1
ATOM 3612 N N . THR B 1 67 ? -66.573 -20.242 50.465 1.00 10.15 47 THR B N 1
ATOM 3613 C CA . THR B 1 67 ? -65.671 -21.015 49.582 1.00 9.52 47 THR B CA 1
ATOM 3614 C C . THR B 1 67 ? -65.542 -20.494 48.161 1.00 9.78 47 THR B C 1
ATOM 3615 O O . THR B 1 67 ? -64.527 -20.737 47.516 1.00 11.44 47 THR B O 1
ATOM 3619 N N . ARG B 1 68 ? -66.565 -19.767 47.653 1.00 9.69 48 ARG B N 1
ATOM 3620 C CA . ARG B 1 68 ? -66.483 -19.252 46.263 1.00 9.35 48 ARG B CA 1
ATOM 3621 C C . ARG B 1 68 ? -65.593 -18.032 46.203 1.00 9.62 48 ARG B C 1
ATOM 3622 O O . ARG B 1 68 ? -65.599 -17.192 47.123 1.00 9.66 48 ARG B O 1
ATOM 3630 N N . TYR B 1 69 ? -64.880 -17.898 45.099 1.00 10.03 49 TYR B N 1
ATOM 3631 C CA . TYR B 1 69 ? -63.949 -16.774 44.930 1.00 10.28 49 TYR B CA 1
ATOM 3632 C C . TYR B 1 69 ? -64.710 -15.457 45.149 1.00 10.88 49 TYR B C 1
ATOM 3633 O O . TYR B 1 69 ? -64.262 -14.595 45.904 1.00 10.17 49 TYR B O 1
ATOM 3642 N N . GLU B 1 70 ? -65.879 -15.305 44.516 1.00 11.80 50 GLU B N 1
ATOM 3643 C CA . GLU B 1 70 ? -66.594 -14.032 44.595 1.00 13.24 50 GLU B CA 1
ATOM 3644 C C . GLU B 1 70 ? -66.973 -13.691 46.049 1.00 13.15 50 GLU B C 1
ATOM 3645 O O . GLU B 1 70 ? -66.888 -12.538 46.499 1.00 12.83 50 GLU B O 1
ATOM 3651 N N . ASP B 1 71 ? -67.400 -14.716 46.789 1.00 11.75 51 ASP B N 1
ATOM 3652 C CA . ASP B 1 71 ? -67.836 -14.560 48.172 1.00 12.18 51 ASP B CA 1
ATOM 3653 C C . ASP B 1 71 ? -66.645 -14.334 49.146 1.00 11.46 51 ASP B C 1
ATOM 3654 O O . ASP B 1 71 ? -66.775 -13.526 50.082 1.00 12.26 51 ASP B O 1
ATOM 3659 N N . VAL B 1 72 ? -65.519 -15.027 48.921 1.00 10.08 52 VAL B N 1
ATOM 3660 C CA . VAL B 1 72 ? -64.347 -14.873 49.783 1.00 9.72 52 VAL B CA 1
ATOM 3661 C C . VAL B 1 72 ? -63.822 -13.447 49.582 1.00 10.41 52 VAL B C 1
ATOM 3662 O O . VAL B 1 72 ? -63.520 -12.744 50.557 1.00 10.12 52 VAL B O 1
ATOM 3666 N N . ARG B 1 73 ? -63.767 -12.975 48.344 1.00 10.85 53 ARG B N 1
ATOM 3667 C CA . ARG B 1 73 ? -63.366 -11.546 48.128 1.00 13.16 53 ARG B CA 1
ATOM 3668 C C . ARG B 1 73 ? -64.360 -10.593 48.750 1.00 12.93 53 ARG B C 1
ATOM 3669 O O . ARG B 1 73 ? -63.968 -9.582 49.349 1.00 14.01 53 ARG B O 1
ATOM 3677 N N . ALA B 1 74 ? -65.664 -10.854 48.556 1.00 12.93 54 ALA B N 1
ATOM 3678 C CA . ALA B 1 74 ? -66.672 -10.003 49.172 1.00 14.33 54 ALA B CA 1
ATOM 3679 C C . ALA B 1 74 ? -66.454 -9.844 50.669 1.00 14.49 54 ALA B C 1
ATOM 3680 O O . ALA B 1 74 ? -66.426 -8.699 51.177 1.00 15.49 54 ALA B O 1
ATOM 3682 N N . VAL B 1 75 ? -66.308 -10.964 51.374 1.00 13.69 55 VAL B N 1
ATOM 3683 C CA . VAL B 1 75 ? -66.173 -10.945 52.837 1.00 13.51 55 VAL B CA 1
ATOM 3684 C C . VAL B 1 75 ? -64.905 -10.194 53.259 1.00 13.35 55 VAL B C 1
ATOM 3685 O O . VAL B 1 75 ? -64.961 -9.358 54.159 1.00 14.06 55 VAL B O 1
ATOM 3689 N N . LEU B 1 76 ? -63.772 -10.488 52.619 1.00 12.61 56 LEU B N 1
ATOM 3690 C CA . LEU B 1 76 ? -62.497 -9.865 53.003 1.00 11.03 56 LEU B CA 1
ATOM 3691 C C . LEU B 1 76 ? -62.471 -8.349 52.675 1.00 11.81 56 LEU B C 1
ATOM 3692 O O . LEU B 1 76 ? -61.683 -7.603 53.274 1.00 11.96 56 LEU B O 1
ATOM 3697 N N . GLY B 1 77 ? -63.329 -7.894 51.751 1.00 10.11 57 GLY B N 1
ATOM 3698 C CA . GLY B 1 77 ? -63.398 -6.436 51.390 1.00 12.39 57 GLY B CA 1
ATOM 3699 C C . GLY B 1 77 ? -64.578 -5.674 51.972 1.00 13.30 57 GLY B C 1
ATOM 3700 O O . GLY B 1 77 ? -64.710 -4.455 51.751 1.00 15.26 57 GLY B O 1
ATOM 3701 N N . ASP B 1 78 ? -65.370 -6.324 52.820 1.00 12.62 58 ASP B N 1
ATOM 3702 C CA . ASP B 1 78 ? -66.605 -5.706 53.280 1.00 12.98 58 ASP B CA 1
ATOM 3703 C C . ASP B 1 78 ? -66.414 -5.015 54.628 1.00 12.20 58 ASP B C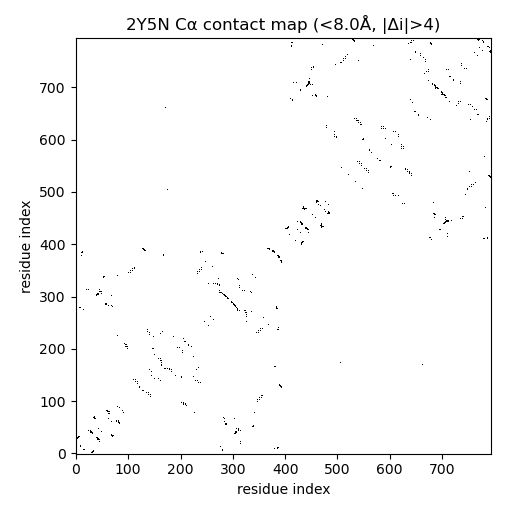 1
ATOM 3704 O O . ASP B 1 78 ? -65.921 -5.647 55.559 1.00 11.83 58 ASP B O 1
ATOM 3709 N N . GLY B 1 79 ? -66.852 -3.744 54.760 1.00 12.30 59 GLY B N 1
ATOM 3710 C CA . GLY B 1 79 ? -66.722 -3.011 56.032 1.00 10.97 59 GLY B CA 1
ATOM 3711 C C . GLY B 1 79 ? -67.475 -3.636 57.198 1.00 11.07 59 GLY B C 1
ATOM 3712 O O . GLY B 1 79 ? -67.205 -3.323 58.395 1.00 12.45 59 GLY B O 1
ATOM 3713 N N . ARG B 1 80 ? -68.419 -4.519 56.883 1.00 10.50 60 ARG B N 1
ATOM 3714 C CA . ARG B 1 80 ? -69.255 -5.204 57.942 1.00 10.14 60 ARG B CA 1
ATOM 3715 C C . ARG B 1 80 ? -68.595 -6.424 58.557 1.00 10.96 60 ARG B C 1
ATOM 3716 O O . ARG B 1 80 ? -69.180 -7.007 59.495 1.00 11.46 60 ARG B O 1
ATOM 3724 N N . PHE B 1 81 ? -67.391 -6.774 58.055 1.00 10.23 61 PHE B N 1
ATOM 3725 C CA . PHE B 1 81 ? -66.645 -7.909 58.556 1.00 9.68 61 PHE B CA 1
ATOM 3726 C C . PHE B 1 81 ? -65.362 -7.427 59.189 1.00 10.48 61 PHE B C 1
ATOM 3727 O O . PHE B 1 81 ? -64.510 -6.874 58.522 1.00 12.76 61 PHE B O 1
ATOM 3735 N N . VAL B 1 82 ? -65.252 -7.645 60.492 1.00 9.73 62 VAL B N 1
ATOM 3736 C CA . VAL B 1 82 ? -64.124 -7.075 61.264 1.00 9.33 62 VAL B CA 1
ATOM 3737 C C . VAL B 1 82 ? -63.263 -8.138 61.975 1.00 8.97 62 VAL B C 1
ATOM 3738 O O . VAL B 1 82 ? -63.648 -9.313 62.090 1.00 10.35 62 VAL B O 1
ATOM 3742 N N . ARG B 1 83 ? -62.116 -7.700 62.468 1.00 9.55 63 ARG B N 1
ATOM 3743 C CA . ARG B 1 83 ? -61.153 -8.544 63.170 1.00 9.80 63 ARG B CA 1
ATOM 3744 C C . ARG B 1 83 ? -61.046 -8.182 64.656 1.00 10.09 63 ARG B C 1
ATOM 3745 O O . ARG B 1 83 ? -60.604 -9.031 65.445 1.00 10.96 63 ARG B O 1
ATOM 3753 N N . GLY B 1 84 ? -61.457 -6.978 65.077 1.00 10.53 64 GLY B N 1
ATOM 3754 C CA . GLY B 1 84 ? -61.348 -6.607 66.518 1.00 11.68 64 GLY B CA 1
ATOM 3755 C C . GLY B 1 84 ? -61.851 -7.611 67.561 1.00 12.38 64 GLY B C 1
ATOM 3756 O O . GLY B 1 84 ? -61.182 -7.806 68.596 1.00 13.06 64 GLY B O 1
ATOM 3757 N N . PRO B 1 85 ? -63.007 -8.320 67.291 1.00 12.29 65 PRO B N 1
ATOM 3758 C CA . PRO B 1 85 ? -63.479 -9.339 68.258 1.00 11.81 65 PRO B CA 1
ATOM 3759 C C . PRO B 1 85 ? -62.474 -10.443 68.510 1.00 12.38 65 PRO B C 1
ATOM 3760 O O . PRO B 1 85 ? -62.618 -11.129 69.502 1.00 13.18 65 PRO B O 1
ATOM 3764 N N . SER B 1 86 ? -61.502 -10.646 67.616 1.00 12.99 66 SER B N 1
ATOM 3765 C CA . SER B 1 86 ? -60.441 -11.636 67.817 1.00 13.22 66 SER B CA 1
ATOM 3766 C C . SER B 1 86 ? -59.794 -11.430 69.198 1.00 14.00 66 SER B C 1
ATOM 3767 O O . SER B 1 86 ? -59.222 -12.378 69.774 1.00 15.35 66 SER B O 1
ATOM 3770 N N . MET B 1 87 ? -59.836 -10.211 69.733 1.00 13.50 67 MET B N 1
ATOM 3771 C CA . MET B 1 87 ? -59.104 -9.987 70.972 1.00 14.15 67 MET B CA 1
ATOM 3772 C C . MET B 1 87 ? -59.815 -10.538 72.192 1.00 14.99 67 MET B C 1
ATOM 3773 O O . MET B 1 87 ? -59.196 -10.644 73.245 1.00 16.42 67 MET B O 1
ATOM 3778 N N . THR B 1 88 ? -61.111 -10.821 72.095 1.00 15.52 68 THR B N 1
ATOM 3779 C CA . THR B 1 88 ? -61.870 -11.280 73.254 1.00 16.51 68 THR B CA 1
ATOM 3780 C C . THR B 1 88 ? -62.602 -12.578 73.012 1.00 16.58 68 THR B C 1
ATOM 3781 O O . THR B 1 88 ? -62.966 -13.246 73.983 1.00 19.38 68 THR B O 1
ATOM 3785 N N . ARG B 1 89 ? -62.762 -12.984 71.738 1.00 14.31 69 ARG B N 1
ATOM 3786 C CA . ARG B 1 89 ? -63.529 -14.180 71.363 1.00 13.57 69 ARG B CA 1
ATOM 3787 C C . ARG B 1 89 ? -62.679 -15.455 71.337 1.00 13.15 69 ARG B C 1
ATOM 3788 O O . ARG B 1 89 ? -61.444 -15.426 71.199 1.00 13.06 69 ARG B O 1
ATOM 3796 N N . ASP B 1 90 ? -63.354 -16.565 71.579 1.00 13.90 70 ASP B N 1
ATOM 3797 C CA . ASP B 1 90 ? -62.716 -17.878 71.491 1.00 14.92 70 ASP B CA 1
ATOM 3798 C C . ASP B 1 90 ? -62.726 -18.276 70.014 1.00 13.77 70 ASP B C 1
ATOM 3799 O O . ASP B 1 90 ? -63.682 -18.887 69.518 1.00 13.87 70 ASP B O 1
ATOM 3804 N N . GLU B 1 91 ? -61.672 -17.905 69.283 1.00 12.22 71 GLU B N 1
ATOM 3805 C CA . GLU B 1 91 ? -61.777 -17.907 67.819 1.00 12.38 71 GLU B CA 1
ATOM 3806 C C . GLU B 1 91 ? -61.773 -19.298 67.236 1.00 12.53 71 GLU B C 1
ATOM 3807 O O . GLU B 1 91 ? -61.010 -20.148 67.683 1.00 12.33 71 GLU B O 1
ATOM 3813 N N . PRO B 1 92 ? -62.578 -19.542 66.168 1.00 12.39 72 PRO B N 1
ATOM 3814 C CA . PRO B 1 92 ? -62.448 -20.812 65.429 1.00 12.97 72 PRO B CA 1
ATOM 3815 C C . PRO B 1 92 ? -60.971 -20.994 64.958 1.00 13.05 72 PRO B C 1
ATOM 3816 O O . PRO B 1 92 ? -60.390 -20.083 64.337 1.00 12.84 72 PRO B O 1
ATOM 3820 N N . ARG B 1 93 ? -60.365 -22.142 65.264 1.00 12.76 73 ARG B N 1
ATOM 3821 C CA . ARG B 1 93 ? -58.910 -22.302 65.032 1.00 13.00 73 ARG B CA 1
ATOM 3822 C C . ARG B 1 93 ? -58.510 -23.769 65.113 1.00 13.88 73 ARG B C 1
ATOM 3823 O O . ARG B 1 93 ? -59.286 -24.610 65.507 1.00 13.36 73 ARG B O 1
ATOM 3831 N N . THR B 1 94 ? -57.295 -24.065 64.711 1.00 14.64 74 THR B N 1
ATOM 3832 C CA . THR B 1 94 ? -56.825 -25.442 64.689 1.00 17.29 74 THR B CA 1
ATOM 3833 C C . THR B 1 94 ? -55.883 -25.821 65.852 1.00 18.90 74 THR B C 1
ATOM 3834 O O . THR B 1 94 ? -55.679 -27.005 66.080 1.00 20.62 74 THR B O 1
ATOM 3838 N N A ARG B 1 95 ? -55.342 -24.840 66.575 0.50 19.16 75 ARG B N 1
ATOM 3839 N N B ARG B 1 95 ? -55.303 -24.841 66.550 0.50 19.94 75 ARG B N 1
ATOM 3840 C CA A ARG B 1 95 ? -54.402 -25.120 67.687 0.50 18.94 75 ARG B CA 1
ATOM 3841 C CA B ARG B 1 95 ? -54.403 -25.126 67.697 0.50 20.37 75 ARG B CA 1
ATOM 3842 C C A ARG B 1 95 ? -55.011 -24.633 69.001 0.50 19.42 75 ARG B C 1
ATOM 3843 C C B ARG B 1 95 ? -55.121 -24.745 68.982 0.50 20.21 75 ARG B C 1
ATOM 3844 O O A ARG B 1 95 ? -55.770 -23.661 68.989 0.50 18.28 75 ARG B O 1
ATOM 3845 O O B ARG B 1 95 ? -56.056 -23.953 68.933 0.50 19.05 75 ARG B O 1
ATOM 3860 N N . PRO B 1 96 ? -54.706 -25.310 70.141 1.00 20.21 76 PRO B N 1
ATOM 3861 C CA . PRO B 1 96 ? -55.436 -24.962 71.357 1.00 20.74 76 PRO B CA 1
ATOM 3862 C C . PRO B 1 96 ? -55.174 -23.546 71.818 1.00 21.57 76 PRO B C 1
ATOM 3863 O O . PRO B 1 96 ? -56.020 -22.931 72.476 1.00 22.34 76 PRO B O 1
ATOM 3867 N N . GLU B 1 97 ? -54.000 -23.011 71.538 1.00 22.30 77 GLU B N 1
ATOM 3868 C CA . GLU B 1 97 ? -53.774 -21.634 71.991 1.00 22.57 77 GLU B CA 1
ATOM 3869 C C . GLU B 1 97 ? -54.241 -20.583 70.970 1.00 22.91 77 GLU B C 1
ATOM 3870 O O . GLU B 1 97 ? -54.205 -20.789 69.757 1.00 23.74 77 GLU B O 1
ATOM 3876 N N . MET B 1 98 ? -54.646 -19.432 71.460 1.00 23.36 78 MET B N 1
ATOM 3877 C CA . MET B 1 98 ? -54.839 -18.303 70.530 1.00 24.70 78 MET B CA 1
ATOM 3878 C C . MET B 1 98 ? -53.629 -17.408 70.514 1.00 25.26 78 MET B C 1
ATOM 3879 O O . MET B 1 98 ? -53.093 -17.092 71.578 1.00 28.01 78 MET B O 1
ATOM 3884 N N . VAL B 1 99 ? -53.161 -17.028 69.336 1.00 25.28 79 VAL B N 1
ATOM 3885 C CA . VAL B 1 99 ? -52.228 -15.898 69.236 1.00 25.23 79 VAL B CA 1
ATOM 3886 C C . VAL B 1 99 ? -53.075 -14.680 68.870 1.00 24.87 79 VAL B C 1
ATOM 3887 O O . VAL B 1 99 ? -53.917 -14.725 67.949 1.00 26.73 79 VAL B O 1
ATOM 3891 N N . LYS B 1 100 ? -52.961 -13.632 69.669 1.00 24.09 80 LYS B N 1
ATOM 3892 C CA . LYS B 1 100 ? -53.847 -12.462 69.546 1.00 22.66 80 LYS B CA 1
ATOM 3893 C C . LYS B 1 100 ? -52.944 -11.263 69.221 1.00 21.42 80 LYS B C 1
ATOM 3894 O O . LYS B 1 100 ? -51.734 -11.316 69.484 1.00 23.07 80 LYS B O 1
ATOM 3900 N N . GLY B 1 101 ? -53.502 -10.231 68.586 1.00 19.43 81 GLY B N 1
ATOM 3901 C CA . GLY B 1 101 ? -52.836 -8.933 68.500 1.00 17.73 81 GLY B CA 1
ATOM 3902 C C . GLY B 1 101 ? -52.210 -8.724 67.147 1.00 16.97 81 GLY B C 1
ATOM 3903 O O . GLY B 1 101 ? -52.442 -9.512 66.202 1.00 17.94 81 GLY B O 1
ATOM 3904 N N . GLY B 1 102 ? -51.438 -7.641 67.051 1.00 16.92 82 GLY B N 1
ATOM 3905 C CA . GLY B 1 102 ? -50.784 -7.243 65.827 1.00 15.98 82 GLY B CA 1
ATOM 3906 C C . GLY B 1 102 ? -51.772 -6.551 64.879 1.00 15.14 82 GLY B C 1
ATOM 3907 O O . GLY B 1 102 ? -52.963 -6.313 65.207 1.00 14.96 82 GLY B O 1
ATOM 3908 N N . LEU B 1 103 ? -51.298 -6.344 63.655 1.00 14.89 83 LEU B N 1
ATOM 3909 C CA . LEU B 1 103 ? -52.064 -5.610 62.691 1.00 14.41 83 LEU B CA 1
ATOM 3910 C C . LEU B 1 103 ? -53.295 -6.387 62.350 1.00 12.85 83 LEU B C 1
ATOM 3911 O O . LEU B 1 103 ? -54.340 -5.767 62.084 1.00 12.09 83 LEU B O 1
ATOM 3916 N N . LEU B 1 104 ? -53.181 -7.731 62.323 1.00 12.35 84 LEU B N 1
ATOM 3917 C CA . LEU B 1 104 ? -54.290 -8.543 61.866 1.00 12.53 84 LEU B CA 1
ATOM 3918 C C . LEU B 1 104 ? -55.423 -8.636 62.911 1.00 12.47 84 LEU B C 1
ATOM 3919 O O . LEU B 1 104 ? -56.444 -9.205 62.615 1.00 13.14 84 LEU B O 1
ATOM 3924 N N . SER B 1 105 ? -55.231 -8.112 64.128 1.00 11.93 85 SER B N 1
ATOM 3925 C CA . SER B 1 105 ? -56.335 -8.017 65.115 1.00 11.95 85 SER B CA 1
ATOM 3926 C C . SER B 1 105 ? -57.055 -6.654 65.060 1.00 11.57 85 SER B C 1
ATOM 3927 O O . SER B 1 105 ? -57.993 -6.415 65.875 1.00 13.08 85 SER B O 1
ATOM 3930 N N . MET B 1 106 ? -56.635 -5.746 64.155 1.00 10.66 86 MET B N 1
ATOM 3931 C CA . MET B 1 106 ? -57.124 -4.326 64.227 1.00 10.12 86 MET B CA 1
ATOM 3932 C C . MET B 1 106 ? -58.093 -4.010 63.091 1.00 10.07 86 MET B C 1
ATOM 3933 O O . MET B 1 106 ? -58.104 -4.669 62.052 1.00 10.06 86 MET B O 1
ATOM 3938 N N . ASP B 1 107 ? -58.901 -2.994 63.304 1.00 8.91 87 ASP B N 1
ATOM 3939 C CA . ASP B 1 107 ? -59.840 -2.532 62.299 1.00 8.56 87 ASP B CA 1
ATOM 3940 C C . ASP B 1 107 ? -59.588 -1.054 61.979 1.00 7.91 87 ASP B C 1
ATOM 3941 O O . ASP B 1 107 ? -58.991 -0.309 62.819 1.00 9.47 87 ASP B O 1
ATOM 3946 N N . PRO B 1 108 ? -60.115 -0.585 60.814 1.00 8.81 88 PRO B N 1
ATOM 3947 C CA . PRO B 1 108 ? -60.122 0.891 60.603 1.00 8.74 88 PRO B CA 1
ATOM 3948 C C . PRO B 1 108 ? -60.928 1.562 61.697 1.00 9.96 88 PRO B C 1
ATOM 3949 O O . PRO B 1 108 ? -61.945 1.018 62.122 1.00 11.40 88 PRO B O 1
ATOM 3953 N N . PRO B 1 109 ? -60.519 2.774 62.141 1.00 10.63 89 PRO B N 1
ATOM 3954 C CA . PRO B 1 109 ? -59.435 3.606 61.593 1.00 11.15 89 PRO B CA 1
ATOM 3955 C C . PRO B 1 109 ? -58.067 3.312 62.159 1.00 11.38 89 PRO B C 1
ATOM 3956 O O . PRO B 1 109 ? -57.053 3.795 61.598 1.00 11.85 89 PRO B O 1
ATOM 3960 N N . GLU B 1 110 ? -57.996 2.583 63.264 1.00 11.88 90 GLU B N 1
ATOM 3961 C CA . GLU B 1 110 ? -56.693 2.381 63.935 1.00 12.69 90 GLU B CA 1
ATOM 3962 C C . GLU B 1 110 ? -55.767 1.558 63.059 1.00 12.31 90 GLU B C 1
ATOM 3963 O O . GLU B 1 110 ? -54.563 1.876 62.926 1.00 11.77 90 GLU B O 1
ATOM 3969 N N . HIS B 1 111 ? -56.311 0.478 62.467 1.00 10.87 91 HIS B N 1
ATOM 3970 C CA . HIS B 1 111 ? -55.549 -0.311 61.510 1.00 10.64 91 HIS B CA 1
ATOM 3971 C C . HIS B 1 111 ? -54.970 0.568 60.383 1.00 11.29 91 HIS B C 1
ATOM 3972 O O . HIS B 1 111 ? -53.818 0.427 60.020 1.00 11.88 91 HIS B O 1
ATOM 3979 N N . SER B 1 112 ? -55.833 1.440 59.824 1.00 11.73 92 SER B N 1
ATOM 3980 C CA . SER B 1 112 ? -55.523 2.231 58.644 1.00 10.34 92 SER B CA 1
ATOM 3981 C C . SER B 1 112 ? -54.352 3.154 58.910 1.00 11.79 92 SER B C 1
ATOM 3982 O O . SER B 1 112 ? -53.482 3.319 58.020 1.00 10.54 92 SER B O 1
ATOM 3985 N N . ARG B 1 113 ? -54.299 3.745 60.107 1.00 12.31 93 ARG B N 1
ATOM 3986 C CA . ARG B 1 113 ? -53.204 4.677 60.426 1.00 12.56 93 ARG B CA 1
ATOM 3987 C C . ARG B 1 113 ? -51.870 3.907 60.449 1.00 13.53 93 ARG B C 1
ATOM 3988 O O . ARG B 1 113 ? -50.891 4.360 59.888 1.00 13.75 93 ARG B O 1
ATOM 3996 N N . LEU B 1 114 ? -51.848 2.711 61.044 1.00 13.06 94 LEU B N 1
ATOM 3997 C CA . LEU B 1 114 ? -50.581 1.954 61.141 1.00 13.03 94 LEU B CA 1
ATOM 3998 C C . LEU B 1 114 ? -50.163 1.501 59.776 1.00 12.49 94 LEU B C 1
ATOM 3999 O O . LEU B 1 114 ? -48.998 1.675 59.405 1.00 12.96 94 LEU B O 1
ATOM 4004 N N . ARG B 1 115 ? -51.115 1.004 58.962 1.00 12.06 95 ARG B N 1
ATOM 4005 C CA . ARG B 1 115 ? -50.795 0.666 57.551 1.00 14.30 95 ARG B CA 1
ATOM 4006 C C . ARG B 1 115 ? -50.178 1.840 56.787 1.00 13.74 95 ARG B C 1
ATOM 4007 O O . ARG B 1 115 ? -49.169 1.662 56.060 1.00 13.34 95 ARG B O 1
ATOM 4015 N N . ARG B 1 116 ? -50.809 3.023 56.894 1.00 13.15 96 ARG B N 1
ATOM 4016 C CA . ARG B 1 116 ? -50.318 4.199 56.186 1.00 12.53 96 ARG B CA 1
ATOM 4017 C C . ARG B 1 116 ? -48.872 4.467 56.574 1.00 12.45 96 ARG B C 1
ATOM 4018 O O . ARG B 1 116 ? -48.081 4.740 55.726 1.00 12.68 96 ARG B O 1
ATOM 4026 N N . LEU B 1 117 ? -48.556 4.408 57.852 1.00 13.09 97 LEU B N 1
ATOM 4027 C CA . LEU B 1 117 ? -47.168 4.689 58.303 1.00 12.28 97 LEU B CA 1
ATOM 4028 C C . LEU B 1 117 ? -46.191 3.637 57.792 1.00 12.50 97 LEU B C 1
ATOM 4029 O O . LEU B 1 117 ? -45.069 3.944 57.319 1.00 12.85 97 LEU B O 1
ATOM 4034 N N . VAL B 1 118 ? -46.590 2.377 57.896 1.00 12.61 98 VAL B N 1
ATOM 4035 C CA . VAL B 1 118 ? -45.675 1.289 57.471 1.00 13.66 98 VAL B CA 1
ATOM 4036 C C . VAL B 1 118 ? -45.389 1.355 55.988 1.00 14.29 98 VAL B C 1
ATOM 4037 O O . VAL B 1 118 ? -44.229 1.240 55.551 1.00 15.22 98 VAL B O 1
ATOM 4041 N N . VAL B 1 119 ? -46.430 1.490 55.160 1.00 15.78 99 VAL B N 1
ATOM 4042 C CA . VAL B 1 119 ? -46.163 1.494 53.702 1.00 17.07 99 VAL B CA 1
ATOM 4043 C C . VAL B 1 119 ? -45.443 2.729 53.157 1.00 17.48 99 VAL B C 1
ATOM 4044 O O . VAL B 1 119 ? -44.876 2.646 52.064 1.00 18.51 99 VAL B O 1
ATOM 4048 N N . LYS B 1 120 ? -45.496 3.862 53.875 1.00 16.93 100 LYS B N 1
ATOM 4049 C CA . LYS B 1 120 ? -44.733 5.044 53.552 1.00 19.30 100 LYS B CA 1
ATOM 4050 C C . LYS B 1 120 ? -43.226 4.635 53.580 1.00 18.08 100 LYS B C 1
ATOM 4051 O O . LYS B 1 120 ? -42.416 5.130 52.771 1.00 18.51 100 LYS B O 1
ATOM 4057 N N . ALA B 1 121 ? -42.893 3.712 54.489 1.00 17.30 101 ALA B N 1
ATOM 4058 C CA . ALA B 1 121 ? -41.497 3.165 54.703 1.00 18.13 101 ALA B CA 1
ATOM 4059 C C . ALA B 1 121 ? -41.238 1.928 53.857 1.00 17.76 101 ALA B C 1
ATOM 4060 O O . ALA B 1 121 ? -40.241 1.836 53.125 1.00 19.11 101 ALA B O 1
ATOM 4062 N N . PHE B 1 122 ? -42.183 1.003 53.899 1.00 16.61 102 PHE B N 1
ATOM 4063 C CA . PHE B 1 122 ? -41.994 -0.285 53.257 1.00 16.10 102 PHE B CA 1
ATOM 4064 C C . PHE B 1 122 ? -42.652 -0.197 51.875 1.00 16.25 102 PHE B C 1
ATOM 4065 O O . PHE B 1 122 ? -43.740 -0.742 51.661 1.00 16.60 102 PHE B O 1
ATOM 4073 N N . THR B 1 123 ? -41.982 0.468 50.939 1.00 16.21 103 THR B N 1
ATOM 4074 C CA . THR B 1 123 ? -42.544 0.718 49.602 1.00 16.87 103 THR B CA 1
ATOM 4075 C C . THR B 1 123 ? -42.277 -0.441 48.632 1.00 17.15 103 THR B C 1
ATOM 4076 O O . THR B 1 123 ? -41.412 -1.286 48.879 1.00 17.15 103 THR B O 1
ATOM 4080 N N . ALA B 1 124 ? -42.947 -0.422 47.481 1.00 16.94 104 ALA B N 1
ATOM 4081 C CA . ALA B 1 124 ? -42.630 -1.337 46.401 1.00 17.28 104 ALA B CA 1
ATOM 4082 C C . ALA B 1 124 ? -41.187 -1.190 45.863 1.00 16.67 104 ALA B C 1
ATOM 4083 O O . ALA B 1 124 ? -40.538 -2.173 45.532 1.00 15.75 104 ALA B O 1
ATOM 4085 N N A ARG B 1 125 ? -40.701 0.048 45.778 0.50 16.40 105 ARG B N 1
ATOM 4086 N N B ARG B 1 125 ? -40.719 0.049 45.774 0.50 16.21 105 ARG B N 1
ATOM 4087 C CA A ARG B 1 125 ? -39.346 0.300 45.325 0.50 16.04 105 ARG B CA 1
ATOM 4088 C CA B ARG B 1 125 ? -39.372 0.356 45.347 0.50 15.64 105 ARG B CA 1
ATOM 4089 C C A ARG B 1 125 ? -38.312 -0.337 46.301 0.50 15.08 105 ARG B C 1
ATOM 4090 C C B ARG B 1 125 ? -38.314 -0.291 46.298 0.50 14.85 105 ARG B C 1
ATOM 4091 O O A ARG B 1 125 ? -37.335 -0.964 45.858 0.50 14.65 105 ARG B O 1
ATOM 4092 O O B ARG B 1 125 ? -37.335 -0.901 45.833 0.50 14.47 105 ARG B O 1
ATOM 4107 N N . ARG B 1 126 ? -38.571 -0.200 47.606 1.00 13.07 106 ARG B N 1
ATOM 4108 C CA . ARG B 1 126 ? -37.755 -0.832 48.650 1.00 12.96 106 ARG B CA 1
ATOM 4109 C C . ARG B 1 126 ? -37.724 -2.361 48.476 1.00 11.57 106 ARG B C 1
ATOM 4110 O O . ARG B 1 126 ? -36.641 -2.980 48.503 1.00 11.22 106 ARG B O 1
ATOM 4118 N N . ALA B 1 127 ? -38.877 -2.989 48.308 1.00 12.71 107 ALA B N 1
ATOM 4119 C CA . ALA B 1 127 ? -38.915 -4.444 48.013 1.00 11.98 107 ALA B CA 1
ATOM 4120 C C . ALA B 1 127 ? -38.026 -4.828 46.835 1.00 12.27 107 ALA B C 1
ATOM 4121 O O . ALA B 1 127 ? -37.199 -5.761 46.953 1.00 13.29 107 ALA B O 1
ATOM 4123 N N . GLU B 1 128 ? -38.190 -4.124 45.704 1.00 12.28 108 GLU B N 1
ATOM 4124 C CA . GLU B 1 128 ? -37.408 -4.417 44.500 1.00 12.52 108 GLU B CA 1
ATOM 4125 C C . GLU B 1 128 ? -35.892 -4.245 44.728 1.00 12.83 108 GLU B C 1
ATOM 4126 O O . GLU B 1 128 ? -35.099 -5.046 44.206 1.00 13.93 108 GLU B O 1
ATOM 4132 N N . SER B 1 129 ? -35.526 -3.230 45.508 1.00 13.65 109 SER B N 1
ATOM 4133 C CA . SER B 1 129 ? -34.136 -2.914 45.833 1.00 14.26 109 SER B CA 1
ATOM 4134 C C . SER B 1 129 ? -33.431 -4.069 46.530 1.00 15.25 109 SER B C 1
ATOM 4135 O O . SER B 1 129 ? -32.179 -4.134 46.547 1.00 15.73 109 SER B O 1
ATOM 4138 N N . LEU B 1 130 ? -34.223 -4.958 47.140 1.00 14.53 110 LEU B N 1
ATOM 4139 C CA . LEU B 1 130 ? -33.661 -6.119 47.879 1.00 14.66 110 LEU B CA 1
ATOM 4140 C C . LEU B 1 130 ? -33.354 -7.327 46.971 1.00 13.84 110 LEU B C 1
ATOM 4141 O O . LEU B 1 130 ? -32.743 -8.307 47.393 1.00 13.97 110 LEU B O 1
ATOM 4146 N N . ARG B 1 131 ? -33.730 -7.234 45.682 1.00 12.69 111 ARG B N 1
ATOM 4147 C CA . ARG B 1 131 ? -33.539 -8.388 44.788 1.00 11.75 111 ARG B CA 1
ATOM 4148 C C . ARG B 1 131 ? -32.039 -8.782 44.675 1.00 12.56 111 ARG B C 1
ATOM 4149 O O . ARG B 1 131 ? -31.727 -9.964 44.814 1.00 12.52 111 ARG B O 1
ATOM 4157 N N . PRO B 1 132 ? -31.107 -7.796 44.458 1.00 12.82 112 PRO B N 1
ATOM 4158 C CA . PRO B 1 132 ? -29.690 -8.228 44.379 1.00 12.77 112 PRO B CA 1
ATOM 4159 C C . PRO B 1 132 ? -29.175 -8.867 45.685 1.00 13.16 112 PRO B C 1
ATOM 4160 O O . PRO B 1 132 ? -28.467 -9.882 45.594 1.00 15.16 112 PRO B O 1
ATOM 4164 N N . ARG B 1 133 ? -29.535 -8.352 46.863 1.00 13.15 113 ARG B N 1
ATOM 4165 C CA . ARG B 1 133 ? -29.075 -9.030 48.103 1.00 14.73 113 ARG B CA 1
ATOM 4166 C C . ARG B 1 133 ? -29.762 -10.391 48.344 1.00 13.95 113 ARG B C 1
ATOM 4167 O O . ARG B 1 133 ? -29.109 -11.322 48.822 1.00 13.61 113 ARG B O 1
ATOM 4175 N N . ALA B 1 134 ? -31.067 -10.501 48.017 1.00 13.19 114 ALA B N 1
ATOM 4176 C CA . ALA B 1 134 ? -31.738 -11.781 48.123 1.00 12.27 114 ALA B CA 1
ATOM 4177 C C . ALA B 1 134 ? -31.017 -12.821 47.250 1.00 12.24 114 ALA B C 1
ATOM 4178 O O . ALA B 1 134 ? -30.898 -13.988 47.664 1.00 12.39 114 ALA B O 1
ATOM 4180 N N . ARG B 1 135 ? -30.584 -12.430 46.031 1.00 12.08 115 ARG B N 1
ATOM 4181 C CA . ARG B 1 135 ? -29.831 -13.379 45.173 1.00 13.05 115 ARG B CA 1
ATOM 4182 C C . ARG B 1 135 ? -28.530 -13.746 45.829 1.00 13.93 115 ARG B C 1
ATOM 4183 O O . ARG B 1 135 ? -28.157 -14.939 45.849 1.00 14.76 115 ARG B O 1
ATOM 4191 N N . GLU B 1 136 ? -27.855 -12.757 46.385 1.00 13.36 116 GLU B N 1
ATOM 4192 C CA . GLU B 1 136 ? -26.535 -13.048 47.028 1.00 15.04 116 GLU B CA 1
ATOM 4193 C C . GLU B 1 136 ? -26.689 -14.054 48.158 1.00 14.88 116 GLU B C 1
ATOM 4194 O O . GLU B 1 136 ? -25.965 -15.037 48.217 1.00 16.06 116 GLU B O 1
ATOM 4200 N N . ILE B 1 137 ? -27.669 -13.805 49.024 1.00 12.95 117 ILE B N 1
ATOM 4201 C CA . ILE B 1 137 ? -27.966 -14.681 50.141 1.00 12.99 117 ILE B CA 1
ATOM 4202 C C . ILE B 1 137 ? -28.337 -16.069 49.603 1.00 12.73 117 ILE B C 1
ATOM 4203 O O . ILE B 1 137 ? -27.829 -17.072 50.111 1.00 12.85 117 ILE B O 1
ATOM 4208 N N . ALA B 1 138 ? -29.237 -16.134 48.601 1.00 12.58 118 ALA B N 1
ATOM 4209 C CA . ALA B 1 138 ? -29.628 -17.435 48.065 1.00 12.96 118 ALA B CA 1
ATOM 4210 C C . ALA B 1 138 ? -28.402 -18.191 47.555 1.00 13.95 118 ALA B C 1
ATOM 4211 O O . ALA B 1 138 ? -28.258 -19.422 47.812 1.00 14.01 118 ALA B O 1
ATOM 4213 N N . HIS B 1 139 ? -27.521 -17.495 46.833 1.00 13.44 119 HIS B N 1
ATOM 4214 C CA . HIS B 1 139 ? -26.329 -18.157 46.317 1.00 13.82 119 HIS B CA 1
ATOM 4215 C C . HIS B 1 139 ? -25.432 -18.645 47.440 1.00 14.21 119 HIS B C 1
ATOM 4216 O O . HIS B 1 139 ? -24.847 -19.729 47.327 1.00 15.08 119 HIS B O 1
ATOM 4223 N N . GLU B 1 140 ? -25.317 -17.872 48.531 1.00 14.11 120 GLU B N 1
ATOM 4224 C CA . GLU B 1 140 ? -24.511 -18.322 49.688 1.00 14.75 120 GLU B CA 1
ATOM 4225 C C . GLU B 1 140 ? -25.134 -19.577 50.324 1.00 14.12 120 GLU B C 1
ATOM 4226 O O . GLU B 1 140 ? -24.415 -20.492 50.781 1.00 14.74 120 GLU B O 1
ATOM 4232 N N . LEU B 1 141 ? -26.466 -19.618 50.423 1.00 13.20 121 LEU B N 1
ATOM 4233 C CA . LEU B 1 141 ? -27.117 -20.804 50.962 1.00 12.68 121 LEU B CA 1
ATOM 4234 C C . LEU B 1 141 ? -26.846 -22.067 50.117 1.00 13.56 121 LEU B C 1
ATOM 4235 O O . LEU B 1 141 ? -26.591 -23.149 50.674 1.00 13.97 121 LEU B O 1
ATOM 4240 N N . VAL B 1 142 ? -26.885 -21.928 48.793 1.00 13.34 122 VAL B N 1
ATOM 4241 C CA . VAL B 1 142 ? -26.522 -23.046 47.893 1.00 13.20 122 VAL B CA 1
ATOM 4242 C C . VAL B 1 142 ? -25.038 -23.471 48.057 1.00 12.85 122 VAL B C 1
ATOM 4243 O O . VAL B 1 142 ? -24.726 -24.657 48.097 1.00 14.08 122 VAL B O 1
ATOM 4247 N N . ASP B 1 143 ? -24.171 -22.495 48.271 1.00 14.58 123 ASP B N 1
ATOM 4248 C CA . ASP B 1 143 ? -22.737 -22.769 48.501 1.00 15.14 123 ASP B CA 1
ATOM 4249 C C . ASP B 1 143 ? -22.613 -23.614 49.736 1.00 16.06 123 ASP B C 1
ATOM 4250 O O . ASP B 1 143 ? -21.789 -24.575 49.755 1.00 18.27 123 ASP B O 1
ATOM 4255 N N . GLN B 1 144 ? -23.371 -23.266 50.783 1.00 16.40 124 GLN B N 1
ATOM 4256 C CA . GLN B 1 144 ? -23.345 -24.027 52.050 1.00 16.87 124 GLN B CA 1
ATOM 4257 C C . GLN B 1 144 ? -23.910 -25.454 51.831 1.00 17.89 124 GLN B C 1
ATOM 4258 O O . GLN B 1 144 ? -23.367 -26.411 52.395 1.00 18.07 124 GLN B O 1
ATOM 4264 N N A MET B 1 145 ? -24.988 -25.583 51.044 0.50 18.38 125 MET B N 1
ATOM 4265 N N B MET B 1 145 ? -24.987 -25.590 51.043 0.50 17.91 125 MET B N 1
ATOM 4266 C CA A MET B 1 145 ? -25.520 -26.905 50.709 0.50 19.15 125 MET B CA 1
ATOM 4267 C CA B MET B 1 145 ? -25.506 -26.920 50.717 0.50 18.24 125 MET B CA 1
ATOM 4268 C C A MET B 1 145 ? -24.486 -27.744 49.983 0.50 19.88 125 MET B C 1
ATOM 4269 C C B MET B 1 145 ? -24.475 -27.749 49.985 0.50 19.37 125 MET B C 1
ATOM 4270 O O A MET B 1 145 ? -24.250 -28.894 50.356 0.50 20.89 125 MET B O 1
ATOM 4271 O O B MET B 1 145 ? -24.233 -28.901 50.351 0.50 20.45 125 MET B O 1
ATOM 4280 N N . ALA B 1 146 ? -23.870 -27.170 48.948 1.00 20.25 126 ALA B N 1
ATOM 4281 C CA . ALA B 1 146 ? -22.855 -27.889 48.194 1.00 21.78 126 ALA B CA 1
ATOM 4282 C C . ALA B 1 146 ? -21.663 -28.318 49.108 1.00 23.41 126 ALA B C 1
ATOM 4283 O O . ALA B 1 146 ? -21.191 -29.459 49.010 1.00 25.57 126 ALA B O 1
ATOM 4285 N N . ALA B 1 147 ? -21.235 -27.462 50.036 1.00 22.82 127 ALA B N 1
ATOM 4286 C CA . ALA B 1 147 ? -20.135 -27.811 50.954 1.00 24.22 127 ALA B CA 1
ATOM 4287 C C . ALA B 1 147 ? -20.469 -28.996 51.871 1.00 24.71 127 ALA B C 1
ATOM 4288 O O . ALA B 1 147 ? -19.564 -29.691 52.312 1.00 24.96 127 ALA B O 1
ATOM 4290 N N . THR B 1 148 ? -21.756 -29.222 52.173 1.00 25.66 128 THR B N 1
ATOM 4291 C CA . THR B 1 148 ? -22.128 -30.301 53.090 1.00 26.56 128 THR B CA 1
ATOM 4292 C C . THR B 1 148 ? -22.266 -31.571 52.291 1.00 27.26 128 THR B C 1
ATOM 4293 O O . THR B 1 148 ? -22.284 -32.665 52.861 1.00 29.07 128 THR B O 1
ATOM 4297 N N . GLY B 1 149 ? -22.391 -31.434 50.974 1.00 27.72 129 GLY B N 1
ATOM 4298 C CA . GLY B 1 149 ? -22.505 -32.590 50.105 1.00 27.57 129 GLY B CA 1
ATOM 4299 C C . GLY B 1 149 ? -23.941 -33.117 50.095 1.00 26.89 129 GLY B C 1
ATOM 4300 O O . GLY B 1 149 ? -24.802 -32.608 50.810 1.00 26.77 129 GLY B O 1
ATOM 4301 N N . GLN B 1 150 ? -24.183 -34.151 49.300 1.00 25.96 130 GLN B N 1
ATOM 4302 C CA . GLN B 1 150 ? -25.535 -34.690 49.061 1.00 24.97 130 GLN B CA 1
ATOM 4303 C C . GLN B 1 150 ? -25.746 -35.955 49.885 1.00 24.66 130 GLN B C 1
ATOM 4304 O O . GLN B 1 150 ? -24.778 -36.678 50.099 1.00 26.04 130 GLN B O 1
ATOM 4310 N N . PRO B 1 151 ? -26.994 -36.234 50.339 1.00 24.43 131 PRO B N 1
ATOM 4311 C CA . PRO B 1 151 ? -28.177 -35.357 50.156 1.00 22.45 131 PRO B CA 1
ATOM 4312 C C . PRO B 1 151 ? -28.159 -34.292 51.225 1.00 20.88 131 PRO B C 1
ATOM 4313 O O . PRO B 1 151 ? -27.544 -34.497 52.279 1.00 22.25 131 PRO B O 1
ATOM 4317 N N . ALA B 1 152 ? -28.754 -33.154 50.925 1.00 18.16 132 ALA B N 1
ATOM 4318 C CA . ALA B 1 152 ? -28.805 -32.048 51.860 1.00 16.62 132 ALA B CA 1
ATOM 4319 C C . ALA B 1 152 ? -30.296 -31.734 52.071 1.00 16.04 132 ALA B C 1
ATOM 4320 O O . ALA B 1 152 ? -31.120 -31.960 51.179 1.00 16.59 132 ALA B O 1
ATOM 4322 N N . ASP B 1 153 ? -30.633 -31.236 53.254 1.00 14.82 133 ASP B N 1
ATOM 4323 C CA . ASP B 1 153 ? -32.023 -30.879 53.579 1.00 13.40 133 ASP B CA 1
ATOM 4324 C C . ASP B 1 153 ? -32.286 -29.446 53.079 1.00 13.08 133 ASP B C 1
ATOM 4325 O O . ASP B 1 153 ? -31.848 -28.470 53.680 1.00 12.14 133 ASP B O 1
ATOM 4330 N N . LEU B 1 154 ? -33.025 -29.331 51.968 1.00 12.51 134 LEU B N 1
ATOM 4331 C CA . LEU B 1 154 ? -33.393 -28.030 51.433 1.00 11.67 134 LEU B CA 1
ATOM 4332 C C . LEU B 1 154 ? -34.242 -27.211 52.429 1.00 11.46 134 LEU B C 1
ATOM 4333 O O . LEU B 1 154 ? -34.191 -25.989 52.384 1.00 11.96 134 LEU B O 1
ATOM 4338 N N . VAL B 1 155 ? -35.061 -27.835 53.275 1.00 12.16 135 VAL B N 1
ATOM 4339 C CA . VAL B 1 155 ? -35.838 -27.079 54.308 1.00 11.87 135 VAL B CA 1
ATOM 4340 C C . VAL B 1 155 ? -34.895 -26.383 55.321 1.00 12.68 135 VAL B C 1
ATOM 4341 O O . VAL B 1 155 ? -34.917 -25.129 55.445 1.00 12.49 135 VAL B O 1
ATOM 4345 N N . ALA B 1 156 ? -34.047 -27.174 56.010 1.00 12.63 136 ALA B N 1
ATOM 4346 C CA . ALA B 1 156 ? -33.187 -26.604 57.050 1.00 13.65 136 ALA B CA 1
ATOM 4347 C C . ALA B 1 156 ? -32.166 -25.624 56.450 1.00 13.93 136 ALA B C 1
ATOM 4348 O O . ALA B 1 156 ? -31.934 -24.540 56.999 1.00 15.38 136 ALA B O 1
ATOM 4350 N N . MET B 1 157 ? -31.606 -25.969 55.295 1.00 14.05 137 MET B N 1
ATOM 4351 C CA . MET B 1 157 ? -30.425 -25.269 54.740 1.00 12.96 137 MET B CA 1
ATOM 4352 C C . MET B 1 157 ? -30.809 -24.098 53.848 1.00 13.07 137 MET B C 1
ATOM 4353 O O . MET B 1 157 ? -29.999 -23.188 53.636 1.00 15.09 137 MET B O 1
ATOM 4358 N N . PHE B 1 158 ? -32.040 -24.107 53.338 1.00 11.75 138 PHE B N 1
ATOM 4359 C CA . PHE B 1 158 ? -32.445 -23.108 52.355 1.00 11.88 138 PHE B CA 1
ATOM 4360 C C . PHE B 1 158 ? -33.761 -22.409 52.702 1.00 11.81 138 PHE B C 1
ATOM 4361 O O . PHE B 1 158 ? -33.774 -21.200 52.990 1.00 12.07 138 PHE B O 1
ATOM 4369 N N . ALA B 1 159 ? -34.845 -23.150 52.724 1.00 11.37 139 ALA B N 1
ATOM 4370 C CA . ALA B 1 159 ? -36.177 -22.521 52.934 1.00 11.54 139 ALA B CA 1
ATOM 4371 C C . ALA B 1 159 ? -36.256 -21.826 54.285 1.00 11.71 139 ALA B C 1
ATOM 4372 O O . ALA B 1 159 ? -36.819 -20.752 54.379 1.00 12.01 139 ALA B O 1
ATOM 4374 N N . ARG B 1 160 ? -35.741 -22.453 55.359 1.00 12.14 140 ARG B N 1
ATOM 4375 C CA . ARG B 1 160 ? -35.730 -21.798 56.694 1.00 11.62 140 ARG B CA 1
ATOM 4376 C C . ARG B 1 160 ? -34.684 -20.696 56.895 1.00 11.92 140 ARG B C 1
ATOM 4377 O O . ARG B 1 160 ? -34.746 -20.006 57.941 1.00 14.16 140 ARG B O 1
ATOM 4385 N N . GLN B 1 161 ? -33.768 -20.475 55.945 1.00 11.04 141 GLN B N 1
ATOM 4386 C CA . GLN B 1 161 ? -32.726 -19.466 56.095 1.00 11.35 141 GLN B CA 1
ATOM 4387 C C . GLN B 1 161 ? -33.023 -18.203 55.264 1.00 11.37 141 GLN B C 1
ATOM 4388 O O . GLN B 1 161 ? -32.837 -17.058 55.766 1.00 12.57 141 GLN B O 1
ATOM 4394 N N . LEU B 1 162 ? -33.458 -18.384 54.006 1.00 10.47 142 LEU B N 1
ATOM 4395 C CA . LEU B 1 162 ? -33.535 -17.252 53.111 1.00 10.34 142 LEU B CA 1
ATOM 4396 C C . LEU B 1 162 ? -34.518 -16.144 53.672 1.00 10.87 142 LEU B C 1
ATOM 4397 O O . LEU B 1 162 ? -34.150 -14.979 53.730 1.00 11.08 142 LEU B O 1
ATOM 4402 N N . PRO B 1 163 ? -35.746 -16.520 54.097 1.00 10.34 143 PRO B N 1
ATOM 4403 C CA . PRO B 1 163 ? -36.677 -15.428 54.408 1.00 10.73 143 PRO B CA 1
ATOM 4404 C C . PRO B 1 163 ? -36.339 -14.619 55.672 1.00 11.37 143 PRO B C 1
ATOM 4405 O O . PRO B 1 163 ? -36.586 -13.416 55.719 1.00 11.33 143 PRO B O 1
ATOM 4409 N N . VAL B 1 164 ? -35.783 -15.264 56.688 1.00 11.41 144 VAL B N 1
ATOM 4410 C CA . VAL B 1 164 ? -35.396 -14.529 57.882 1.00 12.57 144 VAL B CA 1
ATOM 4411 C C . VAL B 1 164 ? -34.181 -13.654 57.608 1.00 12.63 144 VAL B C 1
ATOM 4412 O O . VAL B 1 164 ? -34.166 -12.489 58.070 1.00 12.33 144 VAL B O 1
ATOM 4416 N N . ARG B 1 165 ? -33.234 -14.145 56.796 1.00 12.74 145 ARG B N 1
ATOM 4417 C CA . ARG B 1 165 ? -32.051 -13.324 56.415 1.00 13.42 145 ARG B CA 1
ATOM 4418 C C . ARG B 1 165 ? -32.428 -12.118 55.536 1.00 12.65 145 ARG B C 1
ATOM 4419 O O . ARG B 1 165 ? -31.935 -11.005 55.704 1.00 13.07 145 ARG B O 1
ATOM 4427 N N . VAL B 1 166 ? -33.353 -12.337 54.627 1.00 11.82 146 VAL B N 1
ATOM 4428 C CA . VAL B 1 166 ? -33.841 -11.249 53.789 1.00 11.28 146 VAL B CA 1
ATOM 4429 C C . VAL B 1 166 ? -34.575 -10.205 54.657 1.00 11.24 146 VAL B C 1
ATOM 4430 O O . VAL B 1 166 ? -34.396 -8.966 54.448 1.00 10.44 146 VAL B O 1
ATOM 4434 N N . ILE B 1 167 ? -35.403 -10.662 55.620 1.00 10.86 147 ILE B N 1
ATOM 4435 C CA . ILE B 1 167 ? -36.096 -9.692 56.508 1.00 12.69 147 ILE B CA 1
ATOM 4436 C C . ILE B 1 167 ? -35.100 -8.912 57.397 1.00 12.62 147 ILE B C 1
ATOM 4437 O O . ILE B 1 167 ? -35.241 -7.666 57.617 1.00 12.68 147 ILE B O 1
ATOM 4442 N N . CYS B 1 168 ? -34.070 -9.609 57.880 1.00 13.44 148 CYS B N 1
ATOM 4443 C CA . CYS B 1 168 ? -32.973 -8.920 58.614 1.00 13.67 148 CYS B CA 1
ATOM 4444 C C . CYS B 1 168 ? -32.322 -7.852 57.751 1.00 13.70 148 CYS B C 1
ATOM 4445 O O . CYS B 1 168 ? -32.042 -6.714 58.196 1.00 14.15 148 CYS B O 1
ATOM 4448 N N . GLU B 1 169 ? -32.106 -8.210 56.499 1.00 13.14 149 GLU B N 1
ATOM 4449 C CA . GLU B 1 169 ? -31.502 -7.301 55.552 1.00 15.61 149 GLU B CA 1
ATOM 4450 C C . GLU B 1 169 ? -32.439 -6.081 55.303 1.00 14.48 149 GLU B C 1
ATOM 4451 O O . GLU B 1 169 ? -31.974 -4.922 55.272 1.00 15.62 149 GLU B O 1
ATOM 4457 N N . LEU B 1 170 ? -33.736 -6.341 55.091 1.00 13.21 150 LEU B N 1
ATOM 4458 C CA . LEU B 1 170 ? -34.730 -5.289 54.913 1.00 12.57 150 LEU B CA 1
ATOM 4459 C C . LEU B 1 170 ? -34.691 -4.317 56.125 1.00 12.77 150 LEU B C 1
ATOM 4460 O O . LEU B 1 170 ? -34.609 -3.062 55.946 1.00 13.58 150 LEU B O 1
ATOM 4465 N N . LEU B 1 171 ? -34.769 -4.892 57.328 1.00 12.38 151 LEU B N 1
ATOM 4466 C CA . LEU B 1 171 ? -34.847 -4.086 58.536 1.00 13.11 151 LEU B CA 1
ATOM 4467 C C . LEU B 1 171 ? -33.557 -3.289 58.762 1.00 13.76 151 LEU B C 1
ATOM 4468 O O . LEU B 1 171 ? -33.613 -2.142 59.244 1.00 14.61 151 LEU B O 1
ATOM 4473 N N . GLY B 1 172 ? -32.408 -3.875 58.407 1.00 13.38 152 GLY B N 1
ATOM 4474 C CA . GLY B 1 172 ? -31.106 -3.207 58.653 1.00 13.20 152 GLY B CA 1
ATOM 4475 C C . GLY B 1 172 ? -30.329 -3.889 59.779 1.00 13.51 152 GLY B C 1
ATOM 4476 O O . GLY B 1 172 ? -29.380 -3.297 60.329 1.00 14.03 152 GLY B O 1
ATOM 4477 N N . VAL B 1 173 ? -30.664 -5.150 60.093 1.00 12.71 153 VAL B N 1
ATOM 4478 C CA . VAL B 1 173 ? -29.826 -5.911 61.040 1.00 12.82 153 VAL B CA 1
ATOM 4479 C C . VAL B 1 173 ? -28.474 -6.194 60.393 1.00 13.81 153 VAL B C 1
ATOM 4480 O O . VAL B 1 173 ? -28.446 -6.746 59.279 1.00 15.37 153 VAL B O 1
ATOM 4484 N N . PRO B 1 174 ? -27.342 -5.844 61.082 1.00 13.89 154 PRO B N 1
ATOM 4485 C CA . PRO B 1 174 ? -26.067 -6.117 60.417 1.00 14.67 154 PRO B CA 1
ATOM 4486 C C . PRO B 1 174 ? -25.839 -7.623 60.212 1.00 15.56 154 PRO B C 1
ATOM 4487 O O . PRO B 1 174 ? -26.318 -8.471 60.992 1.00 14.51 154 PRO B O 1
ATOM 4491 N N . SER B 1 175 ? -25.180 -7.938 59.104 1.00 18.41 155 SER B N 1
ATOM 4492 C CA . SER B 1 175 ? -24.845 -9.331 58.732 1.00 20.28 155 SER B CA 1
ATOM 4493 C C . SER B 1 175 ? -24.480 -10.213 59.878 1.00 19.63 155 SER B C 1
ATOM 4494 O O . SER B 1 175 ? -24.988 -11.323 59.983 1.00 20.45 155 SER B O 1
ATOM 4497 N N . ALA B 1 176 ? -23.537 -9.761 60.703 1.00 18.52 156 ALA B N 1
ATOM 4498 C CA . ALA B 1 176 ? -23.022 -10.603 61.802 1.00 18.57 156 ALA B CA 1
ATOM 4499 C C . ALA B 1 176 ? -24.106 -11.091 62.720 1.00 18.05 156 ALA B C 1
ATOM 4500 O O . ALA B 1 176 ? -23.910 -12.094 63.441 1.00 20.07 156 ALA B O 1
ATOM 4502 N N . ASP B 1 177 ? -25.239 -10.382 62.780 1.00 15.88 157 ASP B N 1
ATOM 4503 C CA . ASP B 1 177 ? -26.239 -10.734 63.762 1.00 14.68 157 ASP B CA 1
ATOM 4504 C C . ASP B 1 177 ? -27.418 -11.494 63.118 1.00 13.88 157 ASP B C 1
ATOM 4505 O O . ASP B 1 177 ? -28.456 -11.730 63.769 1.00 15.50 157 ASP B O 1
ATOM 4510 N N . HIS B 1 178 ? -27.295 -11.879 61.851 1.00 13.03 158 HIS B N 1
ATOM 4511 C CA . HIS B 1 178 ? -28.417 -12.621 61.242 1.00 13.48 158 HIS B CA 1
ATOM 4512 C C . HIS B 1 178 ? -28.577 -13.999 61.901 1.00 13.31 158 HIS B C 1
ATOM 4513 O O . HIS B 1 178 ? -29.683 -14.500 62.052 1.00 12.77 158 HIS B O 1
ATOM 4520 N N . ASP B 1 179 ? -27.460 -14.614 62.323 1.00 12.99 159 ASP B N 1
ATOM 4521 C CA . ASP B 1 179 ? -27.524 -15.944 63.004 1.00 13.84 159 ASP B CA 1
ATOM 4522 C C . ASP B 1 179 ? -28.380 -15.922 64.224 1.00 13.66 159 ASP B C 1
ATOM 4523 O O . ASP B 1 179 ? -29.253 -16.790 64.383 1.00 15.08 159 ASP B O 1
ATOM 4528 N N . ARG B 1 180 ? -28.179 -14.927 65.102 1.00 13.44 160 ARG B N 1
ATOM 4529 C CA . ARG B 1 180 ? -28.994 -14.891 66.316 1.00 14.00 160 ARG B CA 1
ATOM 4530 C C . ARG B 1 180 ? -30.484 -14.684 65.963 1.00 13.24 160 ARG B C 1
ATOM 4531 O O . ARG B 1 180 ? -31.318 -15.283 66.583 1.00 12.17 160 ARG B O 1
ATOM 4539 N N . PHE B 1 181 ? -30.796 -13.830 64.977 1.00 13.16 161 PHE B N 1
ATOM 4540 C CA . PHE B 1 181 ? -32.184 -13.650 64.555 1.00 13.59 161 PHE B CA 1
ATOM 4541 C C . PHE B 1 181 ? -32.803 -14.904 63.992 1.00 14.62 161 PHE B C 1
ATOM 4542 O O . PHE B 1 181 ? -33.987 -15.187 64.283 1.00 16.12 161 PHE B O 1
ATOM 4550 N N . THR B 1 182 ? -32.026 -15.658 63.214 1.00 14.36 162 THR B N 1
ATOM 4551 C CA . THR B 1 182 ? -32.474 -16.946 62.704 1.00 15.46 162 THR B CA 1
ATOM 4552 C C . THR B 1 182 ? -32.848 -17.879 63.863 1.00 15.38 162 THR B C 1
ATOM 4553 O O . THR B 1 182 ? -33.926 -18.493 63.823 1.00 15.80 162 THR B O 1
ATOM 4557 N N . ARG B 1 183 ? -32.003 -17.951 64.914 1.00 14.92 163 ARG B N 1
ATOM 4558 C CA . ARG B 1 183 ? -32.325 -18.749 66.077 1.00 14.80 163 ARG B CA 1
ATOM 4559 C C . ARG B 1 183 ? -33.557 -18.234 66.792 1.00 15.28 163 ARG B C 1
ATOM 4560 O O . ARG B 1 183 ? -34.500 -18.997 67.072 1.00 16.65 163 ARG B O 1
ATOM 4568 N N . TRP B 1 184 ? -33.590 -16.935 67.095 1.00 14.88 164 TRP B N 1
ATOM 4569 C CA . TRP B 1 184 ? -34.742 -16.385 67.834 1.00 15.80 164 TRP B CA 1
ATOM 4570 C C . TRP B 1 184 ? -36.069 -16.574 67.093 1.00 15.53 164 TRP B C 1
ATOM 4571 O O . TRP B 1 184 ? -37.056 -17.046 67.678 1.00 16.33 164 TRP B O 1
ATOM 4582 N N . SER B 1 185 ? -36.084 -16.194 65.816 1.00 16.26 165 SER B N 1
ATOM 4583 C CA . SER B 1 185 ? -37.252 -16.320 64.928 1.00 17.10 165 SER B CA 1
ATOM 4584 C C . SER B 1 185 ? -37.665 -17.748 64.770 1.00 16.33 165 SER B C 1
ATOM 4585 O O . SER B 1 185 ? -38.870 -18.062 64.641 1.00 15.40 165 SER B O 1
ATOM 4588 N N . GLY B 1 186 ? -36.676 -18.639 64.806 1.00 16.46 166 GLY B N 1
ATOM 4589 C CA . GLY B 1 186 ? -36.947 -20.097 64.673 1.00 15.46 166 GLY B CA 1
ATOM 4590 C C . GLY B 1 186 ? -37.842 -20.606 65.799 1.00 15.16 166 GLY B C 1
ATOM 4591 O O . GLY B 1 186 ? -38.691 -21.506 65.579 1.00 16.20 166 GLY B O 1
ATOM 4592 N N . ALA B 1 187 ? -37.765 -19.966 66.966 1.00 14.58 167 ALA B N 1
ATOM 4593 C CA . ALA B 1 187 ? -38.584 -20.372 68.116 1.00 14.18 167 ALA B CA 1
ATOM 4594 C C . ALA B 1 187 ? -40.055 -20.014 67.971 1.00 14.24 167 ALA B C 1
ATOM 4595 O O . ALA B 1 187 ? -40.886 -20.549 68.712 1.00 16.79 167 ALA B O 1
ATOM 4597 N N . PHE B 1 188 ? -40.387 -19.172 67.010 1.00 14.51 168 PHE B N 1
ATOM 4598 C CA . PHE B 1 188 ? -41.767 -18.720 66.796 1.00 13.38 168 PHE B CA 1
ATOM 4599 C C . PHE B 1 188 ? -42.427 -19.470 65.646 1.00 13.72 168 PHE B C 1
ATOM 4600 O O . PHE B 1 188 ? -43.615 -19.236 65.368 1.00 15.07 168 PHE B O 1
ATOM 4608 N N . LEU B 1 189 ? -41.692 -20.377 64.977 1.00 13.46 169 LEU B N 1
ATOM 4609 C CA . LEU B 1 189 ? -42.292 -21.225 63.898 1.00 13.45 169 LEU B CA 1
ATOM 4610 C C . LEU B 1 189 ? -43.262 -22.241 64.522 1.00 13.89 169 LEU B C 1
ATOM 4611 O O . LEU B 1 189 ? -43.007 -22.744 65.637 1.00 15.45 169 LEU B O 1
ATOM 4616 N N . SER B 1 190 ? -44.363 -22.534 63.841 1.00 13.60 170 SER B N 1
ATOM 4617 C CA . SER B 1 190 ? -45.382 -23.444 64.389 1.00 14.15 170 SER B CA 1
ATOM 4618 C C . SER B 1 190 ? -44.839 -24.862 64.468 1.00 14.83 170 SER B C 1
ATOM 4619 O O . SER B 1 190 ? -45.405 -25.704 65.179 1.00 16.01 170 SER B O 1
ATOM 4622 N N . THR B 1 191 ? -43.706 -25.086 63.802 1.00 14.86 171 THR B N 1
ATOM 4623 C CA . THR B 1 191 ? -43.030 -26.384 63.800 1.00 15.41 171 THR B CA 1
ATOM 4624 C C . THR B 1 191 ? -41.991 -26.524 64.925 1.00 16.29 171 THR B C 1
ATOM 4625 O O . THR B 1 191 ? -41.441 -27.622 65.114 1.00 18.30 171 THR B O 1
ATOM 4629 N N . ALA B 1 192 ? -41.725 -25.444 65.658 1.00 16.39 172 ALA B N 1
ATOM 4630 C CA . ALA B 1 192 ? -40.554 -25.468 66.591 1.00 16.65 172 ALA B CA 1
ATOM 4631 C C . ALA B 1 192 ? -40.805 -26.436 67.733 1.00 19.23 172 ALA B C 1
ATOM 4632 O O . ALA B 1 192 ? -41.949 -26.573 68.187 1.00 18.97 172 ALA B O 1
ATOM 4634 N N . GLU B 1 193 ? -39.769 -27.142 68.182 1.00 21.66 173 GLU B N 1
ATOM 4635 C CA . GLU B 1 193 ? -39.892 -27.967 69.421 1.00 23.64 173 GLU B CA 1
ATOM 4636 C C . GLU B 1 193 ? -39.217 -27.175 70.529 1.00 24.37 173 GLU B C 1
ATOM 4637 O O . GLU B 1 193 ? -37.992 -27.206 70.642 1.00 26.40 173 GLU B O 1
ATOM 4643 N N . VAL B 1 194 ? -39.984 -26.399 71.279 1.00 24.12 174 VAL B N 1
ATOM 4644 C CA . VAL B 1 194 ? -39.357 -25.441 72.220 1.00 24.27 174 VAL B CA 1
ATOM 4645 C C . VAL B 1 194 ? -40.261 -25.343 73.407 1.00 24.99 174 VAL B C 1
ATOM 4646 O O . VAL B 1 194 ? -41.464 -25.599 73.272 1.00 26.78 174 VAL B O 1
ATOM 4650 N N . THR B 1 195 ? -39.685 -24.972 74.570 1.00 25.49 175 THR B N 1
ATOM 4651 C CA . THR B 1 195 ? -40.447 -24.852 75.789 1.00 25.73 175 THR B CA 1
ATOM 4652 C C . THR B 1 195 ? -40.924 -23.435 75.780 1.00 25.71 175 THR B C 1
ATOM 4653 O O . THR B 1 195 ? -40.416 -22.579 75.011 1.00 25.77 175 THR B O 1
ATOM 4657 N N . ALA B 1 196 ? -41.884 -23.163 76.655 1.00 26.00 176 ALA B N 1
ATOM 4658 C CA . ALA B 1 196 ? -42.434 -21.822 76.726 1.00 26.23 176 ALA B CA 1
ATOM 4659 C C . ALA B 1 196 ? -41.365 -20.848 77.278 1.00 25.64 176 ALA B C 1
ATOM 4660 O O . ALA B 1 196 ? -41.342 -19.681 76.926 1.00 26.55 176 ALA B O 1
ATOM 4662 N N A GLU B 1 197 ? -40.491 -21.365 78.137 0.50 26.53 177 GLU B N 1
ATOM 4663 N N B GLU B 1 197 ? -40.474 -21.344 78.132 0.50 26.82 177 GLU B N 1
ATOM 4664 C CA A GLU B 1 197 ? -39.364 -20.599 78.667 0.50 25.96 177 GLU B CA 1
ATOM 4665 C CA B GLU B 1 197 ? -39.358 -20.535 78.639 0.50 26.49 177 GLU B CA 1
ATOM 4666 C C A GLU B 1 197 ? -38.449 -20.225 77.513 0.50 25.39 177 GLU B C 1
ATOM 4667 C C B GLU B 1 197 ? -38.437 -20.203 77.488 0.50 25.71 177 GLU B C 1
ATOM 4668 O O A GLU B 1 197 ? -38.025 -19.070 77.380 0.50 25.63 177 GLU B O 1
ATOM 4669 O O B GLU B 1 197 ? -37.990 -19.058 77.334 0.50 25.83 177 GLU B O 1
ATOM 4680 N N . GLU B 1 198 ? -38.171 -21.206 76.646 1.00 24.85 178 GLU B N 1
ATOM 4681 C CA . GLU B 1 198 ? -37.312 -20.976 75.481 1.00 24.12 178 GLU B CA 1
ATOM 4682 C C . GLU B 1 198 ? -37.900 -19.888 74.574 1.00 23.28 178 GLU B C 1
ATOM 4683 O O . GLU B 1 198 ? -37.195 -18.961 74.111 1.00 23.00 178 GLU B O 1
ATOM 4689 N N . MET B 1 199 ? -39.208 -19.958 74.372 1.00 22.93 179 MET B N 1
ATOM 4690 C CA . MET B 1 199 ? -39.851 -19.061 73.441 1.00 22.26 179 MET B CA 1
ATOM 4691 C C . MET B 1 199 ? -39.926 -17.631 73.990 1.00 22.73 179 MET B C 1
ATOM 4692 O O . MET B 1 199 ? -39.657 -16.635 73.243 1.00 21.72 179 MET B O 1
ATOM 4697 N N . GLN B 1 200 ? -40.266 -17.511 75.277 1.00 23.27 180 GLN B N 1
ATOM 4698 C CA . GLN B 1 200 ? -40.188 -16.226 75.979 1.00 24.12 180 GLN B CA 1
ATOM 4699 C C . GLN B 1 200 ? -38.773 -15.554 75.931 1.00 22.56 180 GLN B C 1
ATOM 4700 O O . GLN B 1 200 ? -38.627 -14.332 75.692 1.00 21.78 180 GLN B O 1
ATOM 4706 N N . GLU B 1 201 ? -37.742 -16.357 76.175 1.00 21.73 181 GLU B N 1
ATOM 4707 C CA . GLU B 1 201 ? -36.356 -15.845 76.155 1.00 21.20 181 GLU B CA 1
ATOM 4708 C C . GLU B 1 201 ? -36.033 -15.310 74.745 1.00 19.62 181 GLU B C 1
ATOM 4709 O O . GLU B 1 201 ? -35.392 -14.277 74.615 1.00 19.11 181 GLU B O 1
ATOM 4715 N N . ALA B 1 202 ? -36.420 -16.067 73.702 1.00 17.94 182 ALA B N 1
ATOM 4716 C CA . ALA B 1 202 ? -36.223 -15.604 72.302 1.00 17.22 182 ALA B CA 1
ATOM 4717 C C . ALA B 1 202 ? -36.865 -14.229 71.990 1.00 17.34 182 ALA B C 1
ATOM 4718 O O . ALA B 1 202 ? -36.227 -13.322 71.396 1.00 15.85 182 ALA B O 1
ATOM 4720 N N . ALA B 1 203 ? -38.135 -14.095 72.412 1.00 18.29 183 ALA B N 1
ATOM 4721 C CA . ALA B 1 203 ? -38.918 -12.849 72.275 1.00 18.84 183 ALA B CA 1
ATOM 4722 C C . ALA B 1 203 ? -38.247 -11.686 72.995 1.00 18.57 183 ALA B C 1
ATOM 4723 O O . ALA B 1 203 ? -38.106 -10.604 72.408 1.00 19.20 183 ALA B O 1
ATOM 4725 N N . GLU B 1 204 ? -37.818 -11.905 74.248 1.00 18.13 184 GLU B N 1
ATOM 4726 C CA . GLU B 1 204 ? -37.127 -10.831 75.046 1.00 18.83 184 GLU B CA 1
ATOM 4727 C C . GLU B 1 204 ? -35.842 -10.411 74.391 1.00 18.61 184 GLU B C 1
ATOM 4728 O O . GLU B 1 204 ? -35.554 -9.209 74.301 1.00 19.56 184 GLU B O 1
ATOM 4734 N N . GLN B 1 205 ? -35.096 -11.392 73.860 1.00 18.40 185 GLN B N 1
ATOM 4735 C CA . GLN B 1 205 ? -33.829 -11.062 73.186 1.00 18.92 185 GLN B CA 1
ATOM 4736 C C . GLN B 1 205 ? -34.080 -10.301 71.916 1.00 17.80 185 GLN B C 1
ATOM 4737 O O . GLN B 1 205 ? -33.375 -9.316 71.624 1.00 19.06 185 GLN B O 1
ATOM 4743 N N . ALA B 1 206 ? -35.085 -10.746 71.160 1.00 16.52 186 ALA B N 1
ATOM 4744 C CA . ALA B 1 206 ? -35.354 -10.100 69.887 1.00 16.04 186 ALA B CA 1
ATOM 4745 C C . ALA B 1 206 ? -35.816 -8.661 70.105 1.00 16.58 186 ALA B C 1
ATOM 4746 O O . ALA B 1 206 ? -35.315 -7.738 69.434 1.00 16.55 186 ALA B O 1
ATOM 4748 N N . TYR B 1 207 ? -36.702 -8.462 71.076 1.00 17.38 187 TYR B N 1
ATOM 4749 C CA . TYR B 1 207 ? -37.164 -7.111 71.416 1.00 18.26 187 TYR B CA 1
ATOM 4750 C C . TYR B 1 207 ? -36.065 -6.204 71.927 1.00 18.48 187 TYR B C 1
ATOM 4751 O O . TYR B 1 207 ? -36.013 -5.015 71.591 1.00 20.30 187 TYR B O 1
ATOM 4760 N N . ALA B 1 208 ? -35.177 -6.743 72.758 1.00 18.20 188 ALA B N 1
ATOM 4761 C CA . ALA B 1 208 ? -34.117 -5.908 73.297 1.00 17.58 188 ALA B CA 1
ATOM 4762 C C . ALA B 1 208 ? -33.183 -5.481 72.175 1.00 17.54 188 ALA B C 1
ATOM 4763 O O . ALA B 1 208 ? -32.749 -4.311 72.126 1.00 17.40 188 ALA B O 1
ATOM 4765 N N . TYR B 1 209 ? -32.887 -6.412 71.263 1.00 16.97 189 TYR B N 1
ATOM 4766 C CA . TYR B 1 209 ? -32.014 -6.136 70.152 1.00 15.40 189 TYR B CA 1
ATOM 4767 C C . TYR B 1 209 ? -32.659 -5.063 69.256 1.00 15.59 189 TYR B C 1
ATOM 4768 O O . TYR B 1 209 ? -31.994 -4.117 68.794 1.00 15.54 189 TYR B O 1
ATOM 4777 N N . MET B 1 210 ? -33.952 -5.231 68.984 1.00 16.54 190 MET B N 1
ATOM 4778 C CA . MET B 1 210 ? -34.622 -4.370 67.998 1.00 16.56 190 MET B CA 1
ATOM 4779 C C . MET B 1 210 ? -34.741 -2.933 68.567 1.00 16.84 190 MET B C 1
ATOM 4780 O O . MET B 1 210 ? -34.556 -1.924 67.858 1.00 17.35 190 MET B O 1
ATOM 4785 N N . GLY B 1 211 ? -35.032 -2.856 69.869 1.00 16.43 191 GLY B N 1
ATOM 4786 C CA . GLY B 1 211 ? -35.104 -1.539 70.551 1.00 16.48 191 GLY B CA 1
ATOM 4787 C C . GLY B 1 211 ? -33.785 -0.792 70.438 1.00 17.21 191 GLY B C 1
ATOM 4788 O O . GLY B 1 211 ? -33.782 0.432 70.172 1.00 16.71 191 GLY B O 1
ATOM 4789 N N . ASP B 1 212 ? -32.669 -1.512 70.650 1.00 16.01 192 ASP B N 1
ATOM 4790 C CA . ASP B 1 212 ? -31.332 -0.936 70.452 1.00 16.95 192 ASP B CA 1
ATOM 4791 C C . ASP B 1 212 ? -31.082 -0.478 68.985 1.00 16.29 192 ASP B C 1
ATOM 4792 O O . ASP B 1 212 ? -30.506 0.590 68.723 1.00 17.65 192 ASP B O 1
ATOM 4797 N N . LEU B 1 213 ? -31.523 -1.295 68.032 1.00 16.03 193 LEU B N 1
ATOM 4798 C CA . LEU B 1 213 ? -31.344 -0.996 66.629 1.00 15.46 193 LEU B CA 1
ATOM 4799 C C . LEU B 1 213 ? -32.131 0.253 66.267 1.00 15.36 193 LEU B C 1
ATOM 4800 O O . LEU B 1 213 ? -31.607 1.112 65.561 1.00 16.64 193 LEU B O 1
ATOM 4805 N N . ILE B 1 214 ? -33.385 0.347 66.728 1.00 16.01 194 ILE B N 1
ATOM 4806 C CA . ILE B 1 214 ? -34.189 1.550 66.505 1.00 16.58 194 ILE B CA 1
ATOM 4807 C C . ILE B 1 214 ? -33.478 2.807 67.066 1.00 17.38 194 ILE B C 1
ATOM 4808 O O . ILE B 1 214 ? -33.335 3.824 66.348 1.00 17.90 194 ILE B O 1
ATOM 4813 N N . ASP B 1 215 ? -32.950 2.714 68.303 1.00 18.02 195 ASP B N 1
ATOM 4814 C CA . ASP B 1 215 ? -32.132 3.804 68.861 1.00 18.53 195 ASP B CA 1
ATOM 4815 C C . ASP B 1 215 ? -31.007 4.183 67.939 1.00 18.39 195 ASP B C 1
ATOM 4816 O O . ASP B 1 215 ? -30.796 5.387 67.679 1.00 18.89 195 ASP B O 1
ATOM 4821 N N . ARG B 1 216 ? -30.256 3.190 67.440 1.00 16.99 196 ARG B N 1
ATOM 4822 C CA . ARG B 1 216 ? -29.126 3.485 66.541 1.00 17.01 196 ARG B CA 1
ATOM 4823 C C . ARG B 1 216 ? -29.578 4.199 65.293 1.00 17.26 196 ARG B C 1
ATOM 4824 O O . ARG B 1 216 ? -28.922 5.116 64.855 1.00 17.67 196 ARG B O 1
ATOM 4832 N N . ARG B 1 217 ? -30.679 3.755 64.707 1.00 16.67 197 ARG B N 1
ATOM 4833 C CA . ARG B 1 217 ? -31.123 4.357 63.436 1.00 17.82 197 ARG B CA 1
ATOM 4834 C C . ARG B 1 217 ? -31.825 5.678 63.627 1.00 18.79 197 ARG B C 1
ATOM 4835 O O . ARG B 1 217 ? -31.817 6.534 62.729 1.00 19.75 197 ARG B O 1
ATOM 4843 N N . ARG B 1 218 ? -32.449 5.861 64.778 1.00 19.36 198 ARG B N 1
ATOM 4844 C CA . ARG B 1 218 ? -32.998 7.170 65.096 1.00 22.28 198 ARG B CA 1
ATOM 4845 C C . ARG B 1 218 ? -31.805 8.153 65.127 1.00 22.27 198 ARG B C 1
ATOM 4846 O O . ARG B 1 218 ? -31.856 9.260 64.555 1.00 24.14 198 ARG B O 1
ATOM 4854 N N . LYS B 1 219 ? -30.702 7.762 65.766 1.00 21.83 199 LYS B N 1
ATOM 4855 C CA . LYS B 1 219 ? -29.544 8.661 65.898 1.00 20.69 199 LYS B CA 1
ATOM 4856 C C . LYS B 1 219 ? -28.775 8.861 64.570 1.00 20.45 199 LYS B C 1
ATOM 4857 O O . LYS B 1 219 ? -28.368 9.961 64.213 1.00 20.89 199 LYS B O 1
ATOM 4863 N N . GLU B 1 220 ? -28.552 7.783 63.832 1.00 20.50 200 GLU B N 1
ATOM 4864 C CA . GLU B 1 220 ? -27.793 7.840 62.594 1.00 21.02 200 GLU B CA 1
ATOM 4865 C C . GLU B 1 220 ? -28.555 7.017 61.522 1.00 20.36 200 GLU B C 1
ATOM 4866 O O . GLU B 1 220 ? -28.345 5.807 61.346 1.00 19.20 200 GLU B O 1
ATOM 4872 N N . PRO B 1 221 ? -29.519 7.678 60.871 1.00 21.11 201 PRO B N 1
ATOM 4873 C CA . PRO B 1 221 ? -30.368 6.967 59.888 1.00 19.90 201 PRO B CA 1
ATOM 4874 C C . PRO B 1 221 ? -29.536 6.418 58.731 1.00 19.93 201 PRO B C 1
ATOM 4875 O O . PRO B 1 221 ? -28.511 7.029 58.298 1.00 19.72 201 PRO B O 1
ATOM 4879 N N . THR B 1 222 ? -29.921 5.245 58.231 1.00 19.44 202 THR B N 1
ATOM 4880 C CA . THR B 1 222 ? -29.217 4.648 57.079 1.00 19.43 202 THR B CA 1
ATOM 4881 C C . THR B 1 222 ? -30.375 4.465 56.036 1.00 19.95 202 THR B C 1
ATOM 4882 O O . THR B 1 222 ? -31.463 5.045 56.207 1.00 21.49 202 THR B O 1
ATOM 4886 N N . ASP B 1 223 ? -30.158 3.646 55.000 1.00 19.27 203 ASP B N 1
ATOM 4887 C CA . ASP B 1 223 ? -31.153 3.396 53.938 1.00 19.89 203 ASP B CA 1
ATOM 4888 C C . ASP B 1 223 ? -32.102 2.199 54.250 1.00 18.67 203 ASP B C 1
ATOM 4889 O O . ASP B 1 223 ? -32.890 1.767 53.380 1.00 19.82 203 ASP B O 1
ATOM 4894 N N . ASP B 1 224 ? -32.058 1.686 55.480 1.00 16.17 204 ASP B N 1
ATOM 4895 C CA . ASP B 1 224 ? -32.823 0.475 55.809 1.00 14.96 204 ASP B CA 1
ATOM 4896 C C . ASP B 1 224 ? -34.263 0.777 56.279 1.00 14.47 204 ASP B C 1
ATOM 4897 O O . ASP B 1 224 ? -34.643 1.962 56.460 1.00 14.84 204 ASP B O 1
ATOM 4902 N N . LEU B 1 225 ? -35.067 -0.266 56.456 1.00 14.47 205 LEU B N 1
ATOM 4903 C CA . LEU B 1 225 ? -36.488 -0.073 56.796 1.00 13.61 205 LEU B CA 1
ATOM 4904 C C . LEU B 1 225 ? -36.665 0.475 58.212 1.00 14.22 205 LEU B C 1
ATOM 4905 O O . LEU B 1 225 ? -37.525 1.313 58.413 1.00 15.23 205 LEU B O 1
ATOM 4910 N N . VAL B 1 226 ? -35.924 -0.014 59.212 1.00 13.35 206 VAL B N 1
ATOM 4911 C CA . VAL B 1 226 ? -36.021 0.603 60.551 1.00 14.48 206 VAL B CA 1
ATOM 4912 C C . VAL B 1 226 ? -35.806 2.137 60.483 1.00 15.02 206 VAL B C 1
ATOM 4913 O O . VAL B 1 226 ? -36.580 2.926 61.105 1.00 16.19 206 VAL B O 1
ATOM 4917 N N . SER B 1 227 ? -34.781 2.572 59.742 1.00 15.18 207 SER B N 1
ATOM 4918 C CA . SER B 1 227 ? -34.485 4.011 59.580 1.00 15.17 207 SER B CA 1
ATOM 4919 C C . SER B 1 227 ? -35.728 4.743 59.027 1.00 15.84 207 SER B C 1
ATOM 4920 O O . SER B 1 227 ? -36.168 5.793 59.572 1.00 15.79 207 SER B O 1
ATOM 4923 N N . ALA B 1 228 ? -36.323 4.147 57.974 1.00 16.16 208 ALA B N 1
ATOM 4924 C CA . ALA B 1 228 ? -37.476 4.797 57.303 1.00 16.36 208 ALA B CA 1
ATOM 4925 C C . ALA B 1 228 ? -38.732 4.712 58.168 1.00 16.22 208 ALA B C 1
ATOM 4926 O O . ALA B 1 228 ? -39.578 5.616 58.102 1.00 18.52 208 ALA B O 1
ATOM 4928 N N . LEU B 1 229 ? -38.898 3.648 58.978 1.00 17.13 209 LEU B N 1
ATOM 4929 C CA . LEU B 1 229 ? -40.066 3.596 59.868 1.00 15.77 209 LEU B CA 1
ATOM 4930 C C . LEU B 1 229 ? -39.992 4.736 60.893 1.00 16.55 209 LEU B C 1
ATOM 4931 O O . LEU B 1 229 ? -41.008 5.345 61.217 1.00 16.97 209 LEU B O 1
ATOM 4936 N N . VAL B 1 230 ? -38.792 4.982 61.464 1.00 17.14 210 VAL B N 1
ATOM 4937 C CA . VAL B 1 230 ? -38.631 6.088 62.415 1.00 17.67 210 VAL B CA 1
ATOM 4938 C C . VAL B 1 230 ? -38.973 7.404 61.740 1.00 18.61 210 VAL B C 1
ATOM 4939 O O . VAL B 1 230 ? -39.594 8.287 62.351 1.00 19.28 210 VAL B O 1
ATOM 4943 N N . GLN B 1 231 ? -38.595 7.537 60.481 1.00 18.50 211 GLN B N 1
ATOM 4944 C CA . GLN B 1 231 ? -38.746 8.839 59.784 1.00 19.87 211 GLN B CA 1
ATOM 4945 C C . GLN B 1 231 ? -40.188 9.051 59.256 1.00 20.22 211 GLN B C 1
ATOM 4946 O O . GLN B 1 231 ? -40.599 10.199 59.009 1.00 21.43 211 GLN B O 1
ATOM 4952 N N . ALA B 1 232 ? -40.961 7.953 59.137 1.00 20.21 212 ALA B N 1
ATOM 4953 C CA . ALA B 1 232 ? -42.282 8.015 58.430 1.00 20.68 212 ALA B CA 1
ATOM 4954 C C . ALA B 1 232 ? -43.218 9.001 59.123 1.00 21.39 212 ALA B C 1
ATOM 4955 O O . ALA B 1 232 ? -43.296 9.012 60.344 1.00 20.98 212 ALA B O 1
ATOM 4957 N N . ARG B 1 233 ? -43.929 9.823 58.329 1.00 23.19 213 ARG B N 1
ATOM 4958 C CA . ARG B 1 233 ? -44.914 10.763 58.846 1.00 24.11 213 ARG B CA 1
ATOM 4959 C C . ARG B 1 233 ? -46.157 10.660 57.996 1.00 25.03 213 ARG B C 1
ATOM 4960 O O . ARG B 1 233 ? -46.118 10.540 56.765 1.00 26.57 213 ARG B O 1
ATOM 4968 N N . ASP B 1 234 ? -47.272 10.678 58.669 1.00 25.74 214 ASP B N 1
ATOM 4969 C CA . ASP B 1 234 ? -48.521 10.635 57.966 1.00 27.30 214 ASP B CA 1
ATOM 4970 C C . ASP B 1 234 ? -49.356 11.751 58.550 1.00 29.05 214 ASP B C 1
ATOM 4971 O O . ASP B 1 234 ? -49.655 11.765 59.764 1.00 28.47 214 ASP B O 1
ATOM 4976 N N . GLN B 1 235 ? -49.739 12.671 57.660 1.00 31.36 215 GLN B N 1
ATOM 4977 C CA . GLN B 1 235 ? -49.987 14.059 58.063 1.00 33.88 215 GLN B CA 1
ATOM 4978 C C . GLN B 1 235 ? -48.736 14.515 58.894 1.00 34.24 215 GLN B C 1
ATOM 4979 O O . GLN B 1 235 ? -47.533 14.592 58.385 1.00 34.34 215 GLN B O 1
ATOM 4981 N N . GLN B 1 236 ? -49.031 14.765 60.177 1.00 34.16 216 GLN B N 1
ATOM 4982 C CA . GLN B 1 236 ? -48.035 15.188 61.124 1.00 33.39 216 GLN B CA 1
ATOM 4983 C C . GLN B 1 236 ? -47.807 14.064 62.165 1.00 32.45 216 GLN B C 1
ATOM 4984 O O . GLN B 1 236 ? -47.016 14.209 63.111 1.00 34.30 216 GLN B O 1
ATOM 4990 N N . ASP B 1 237 ? -48.482 12.930 61.965 1.00 29.48 217 ASP B N 1
ATOM 4991 C CA . ASP B 1 237 ? -48.407 11.759 62.858 1.00 26.98 217 ASP B CA 1
ATOM 4992 C C . ASP B 1 237 ? -47.159 10.908 62.565 1.00 24.65 217 ASP B C 1
ATOM 4993 O O . ASP B 1 237 ? -46.593 10.971 61.451 1.00 23.27 217 ASP B O 1
ATOM 4998 N N . SER B 1 238 ? -46.758 10.111 63.550 1.00 22.11 218 SER B N 1
ATOM 4999 C CA . SER B 1 238 ? -45.614 9.202 63.429 1.00 20.56 218 SER B CA 1
ATOM 5000 C C . SER B 1 238 ? -45.853 7.926 64.283 1.00 19.50 218 SER B C 1
ATOM 5001 O O . SER B 1 238 ? -46.749 7.891 65.119 1.00 19.65 218 SER B O 1
ATOM 5004 N N . LEU B 1 239 ? -45.047 6.879 64.090 1.00 18.89 219 LEU B N 1
ATOM 5005 C CA . LEU B 1 239 ? -45.119 5.708 64.955 1.00 17.17 219 LEU B CA 1
ATOM 5006 C C . LEU B 1 239 ? -44.491 5.976 66.312 1.00 18.00 219 LEU B C 1
ATOM 5007 O O . LEU B 1 239 ? -43.420 6.589 66.398 1.00 18.05 219 LEU B O 1
ATOM 5012 N N . SER B 1 240 ? -45.145 5.503 67.376 1.00 18.67 220 SER B N 1
ATOM 5013 C CA . SER B 1 240 ? -44.547 5.596 68.705 1.00 19.44 220 SER B CA 1
ATOM 5014 C C . SER B 1 240 ? -43.404 4.593 68.882 1.00 19.92 220 SER B C 1
ATOM 5015 O O . SER B 1 240 ? -43.238 3.659 68.069 1.00 19.01 220 SER B O 1
ATOM 5018 N N . GLU B 1 241 ? -42.666 4.721 69.988 1.00 20.81 221 GLU B N 1
ATOM 5019 C CA . GLU B 1 241 ? -41.590 3.738 70.247 1.00 22.13 221 GLU B CA 1
ATOM 5020 C C . GLU B 1 241 ? -42.125 2.310 70.287 1.00 21.05 221 GLU B C 1
ATOM 5021 O O . GLU B 1 241 ? -41.534 1.369 69.704 1.00 21.40 221 GLU B O 1
ATOM 5027 N N . GLN B 1 242 ? -43.252 2.130 70.970 1.00 20.43 222 GLN B N 1
ATOM 5028 C CA . GLN B 1 242 ? -43.769 0.805 71.123 1.00 20.05 222 GLN B CA 1
ATOM 5029 C C . GLN B 1 242 ? -44.277 0.351 69.776 1.00 19.53 222 GLN B C 1
ATOM 5030 O O . GLN B 1 242 ? -44.073 -0.823 69.410 1.00 19.60 222 GLN B O 1
ATOM 5036 N N . GLU B 1 243 ? -44.918 1.254 69.013 1.00 18.43 223 GLU B N 1
ATOM 5037 C CA . GLU B 1 243 ? -45.366 0.832 67.670 1.00 17.04 223 GLU B CA 1
ATOM 5038 C C . GLU B 1 243 ? -44.234 0.381 66.757 1.00 16.67 223 GLU B C 1
ATOM 5039 O O . GLU B 1 243 ? -44.377 -0.621 66.016 1.00 16.47 223 GLU B O 1
ATOM 5045 N N . LEU B 1 244 ? -43.132 1.124 66.772 1.00 16.86 224 LEU B N 1
ATOM 5046 C CA . LEU B 1 244 ? -41.962 0.744 65.996 1.00 17.09 224 LEU B CA 1
ATOM 5047 C C . LEU B 1 244 ? -41.461 -0.678 66.331 1.00 17.58 224 LEU B C 1
ATOM 5048 O O . LEU B 1 244 ? -41.216 -1.480 65.413 1.00 18.48 224 LEU B O 1
ATOM 5053 N N . LEU B 1 245 ? -41.272 -0.979 67.629 1.00 18.11 225 LEU B N 1
ATOM 5054 C CA . LEU B 1 245 ? -40.838 -2.307 68.080 1.00 18.12 225 LEU B CA 1
ATOM 5055 C C . LEU B 1 245 ? -41.785 -3.401 67.655 1.00 18.39 225 LEU B C 1
ATOM 5056 O O . LEU B 1 245 ? -41.355 -4.437 67.123 1.00 19.24 225 LEU B O 1
ATOM 5061 N N . ASP B 1 246 ? -43.080 -3.175 67.925 1.00 17.92 226 ASP B N 1
ATOM 5062 C CA . ASP B 1 246 ? -44.078 -4.195 67.652 1.00 18.37 226 ASP B CA 1
ATOM 5063 C C . ASP B 1 246 ? -44.189 -4.446 66.161 1.00 18.10 226 ASP B C 1
ATOM 5064 O O . ASP B 1 246 ? -44.373 -5.613 65.738 1.00 19.08 226 ASP B O 1
ATOM 5069 N N . LEU B 1 247 ? -44.098 -3.378 65.373 1.00 17.84 227 LEU B N 1
ATOM 5070 C CA . LEU B 1 247 ? -44.187 -3.518 63.911 1.00 17.58 227 LEU B CA 1
ATOM 5071 C C . LEU B 1 247 ? -42.937 -4.154 63.331 1.00 17.61 227 LEU B C 1
ATOM 5072 O O . LEU B 1 247 ? -43.054 -5.023 62.453 1.00 19.02 227 LEU B O 1
ATOM 5077 N N . ALA B 1 248 ? -41.748 -3.761 63.798 1.00 17.34 228 ALA B N 1
ATOM 5078 C CA . ALA B 1 248 ? -40.482 -4.404 63.324 1.00 16.78 228 ALA B CA 1
ATOM 5079 C C . ALA B 1 248 ? -40.442 -5.888 63.655 1.00 17.65 228 ALA B C 1
ATOM 5080 O O . ALA B 1 248 ? -40.103 -6.718 62.800 1.00 18.73 228 ALA B O 1
ATOM 5082 N N . ILE B 1 249 ? -40.716 -6.245 64.898 1.00 17.36 229 ILE B N 1
ATOM 5083 C CA . ILE B 1 249 ? -40.859 -7.681 65.252 1.00 18.97 229 ILE B CA 1
ATOM 5084 C C . ILE B 1 249 ? -42.020 -8.371 64.486 1.00 18.44 229 ILE B C 1
ATOM 5085 O O . ILE B 1 249 ? -41.864 -9.508 63.975 1.00 19.34 229 ILE B O 1
ATOM 5090 N N . GLY B 1 250 ? -43.165 -7.688 64.376 1.00 19.13 230 GLY B N 1
ATOM 5091 C CA . GLY B 1 250 ? -44.316 -8.171 63.604 1.00 17.78 230 GLY B CA 1
ATOM 5092 C C . GLY B 1 250 ? -43.946 -8.518 62.169 1.00 17.26 230 GLY B C 1
ATOM 5093 O O . GLY B 1 250 ? -44.377 -9.577 61.655 1.00 17.59 230 GLY B O 1
ATOM 5094 N N . LEU B 1 251 ? -43.168 -7.657 61.508 1.00 16.31 231 LEU B N 1
ATOM 5095 C CA . LEU B 1 251 ? -42.711 -7.985 60.134 1.00 16.74 231 LEU B CA 1
ATOM 5096 C C . LEU B 1 251 ? -41.860 -9.241 60.032 1.00 17.67 231 LEU B C 1
ATOM 5097 O O . LEU B 1 251 ? -42.037 -10.111 59.121 1.00 18.46 231 LEU B O 1
ATOM 5102 N N . LEU B 1 252 ? -40.932 -9.332 60.964 1.00 18.57 232 LEU B N 1
ATOM 5103 C CA . LEU B 1 252 ? -40.054 -10.483 61.073 1.00 19.86 232 LEU B CA 1
ATOM 5104 C C . LEU B 1 252 ? -40.868 -11.788 61.177 1.00 19.88 232 LEU B C 1
ATOM 5105 O O . LEU B 1 252 ? -40.652 -12.731 60.402 1.00 22.01 232 LEU B O 1
ATOM 5110 N N . VAL B 1 253 ? -41.830 -11.827 62.078 1.00 18.28 233 VAL B N 1
ATOM 5111 C CA . VAL B 1 253 ? -42.701 -12.986 62.249 1.00 18.47 233 VAL B CA 1
ATOM 5112 C C . VAL B 1 253 ? -43.713 -13.228 61.103 1.00 17.66 233 VAL B C 1
ATOM 5113 O O . VAL B 1 253 ? -43.843 -14.350 60.593 1.00 18.78 233 VAL B O 1
ATOM 5117 N N . ALA B 1 254 ? -44.405 -12.197 60.667 1.00 15.48 234 ALA B N 1
ATOM 5118 C CA . ALA B 1 254 ? -45.322 -12.378 59.521 1.00 15.43 234 ALA B CA 1
ATOM 5119 C C . ALA B 1 254 ? -44.627 -12.842 58.223 1.00 15.22 234 ALA B C 1
ATOM 5120 O O . ALA B 1 254 ? -45.196 -13.557 57.395 1.00 17.25 234 ALA B O 1
ATOM 5122 N N . GLY B 1 255 ? -43.399 -12.433 57.993 1.00 15.13 235 GLY B N 1
ATOM 5123 C CA . GLY B 1 255 ? -42.778 -12.796 56.742 1.00 14.91 235 GLY B CA 1
ATOM 5124 C C . GLY B 1 255 ? -41.808 -13.966 56.769 1.00 14.30 235 GLY B C 1
ATOM 5125 O O . GLY B 1 255 ? -41.158 -14.265 55.724 1.00 17.38 235 GLY B O 1
ATOM 5126 N N . TYR B 1 256 ? -41.731 -14.660 57.902 1.00 12.75 236 TYR B N 1
ATOM 5127 C CA . TYR B 1 256 ? -40.822 -15.801 58.021 1.00 11.47 236 TYR B CA 1
ATOM 5128 C C . TYR B 1 256 ? -41.552 -17.103 57.682 1.00 10.62 236 TYR B C 1
ATOM 5129 O O . TYR B 1 256 ? -41.352 -17.642 56.635 1.00 11.25 236 TYR B O 1
ATOM 5138 N N . GLU B 1 257 ? -42.420 -17.595 58.546 1.00 11.76 237 GLU B N 1
ATOM 5139 C CA . GLU B 1 257 ? -42.958 -18.938 58.331 1.00 10.74 237 GLU B CA 1
ATOM 5140 C C . GLU B 1 257 ? -43.671 -19.104 56.981 1.00 11.92 237 GLU B C 1
ATOM 5141 O O . GLU B 1 257 ? -43.486 -20.126 56.301 1.00 10.33 237 GLU B O 1
ATOM 5147 N N . SER B 1 258 ? -44.560 -18.153 56.646 1.00 11.33 238 SER B N 1
ATOM 5148 C CA . SER B 1 258 ? -45.284 -18.204 55.368 1.00 11.89 238 SER B CA 1
ATOM 5149 C C . SER B 1 258 ? -44.296 -18.356 54.157 1.00 10.45 238 SER B C 1
ATOM 5150 O O . SER B 1 258 ? -44.452 -19.272 53.335 1.00 10.01 238 SER B O 1
ATOM 5153 N N . THR B 1 259 ? -43.287 -17.476 54.074 1.00 9.39 239 THR B N 1
ATOM 5154 C CA . THR B 1 259 ? -42.363 -17.488 52.951 1.00 8.48 239 THR B CA 1
ATOM 5155 C C . THR B 1 259 ? -41.558 -18.780 52.949 1.00 9.12 239 THR B C 1
ATOM 5156 O O . THR B 1 259 ? -41.340 -19.416 51.867 1.00 8.63 239 THR B O 1
ATOM 5160 N N . THR B 1 260 ? -41.107 -19.182 54.146 1.00 8.89 240 THR B N 1
ATOM 5161 C CA . THR B 1 260 ? -40.321 -20.436 54.270 1.00 8.91 240 THR B CA 1
ATOM 5162 C C . THR B 1 260 ? -41.112 -21.637 53.757 1.00 8.80 240 THR B C 1
ATOM 5163 O O . THR B 1 260 ? -40.617 -22.472 52.941 1.00 8.93 240 THR B O 1
ATOM 5167 N N . THR B 1 261 ? -42.366 -21.728 54.216 1.00 8.24 241 THR B N 1
ATOM 5168 C CA . THR B 1 261 ? -43.178 -22.874 53.836 1.00 8.91 241 THR B CA 1
ATOM 5169 C C . THR B 1 261 ? -43.500 -22.850 52.323 1.00 9.28 241 THR B C 1
ATOM 5170 O O . THR B 1 261 ? -43.500 -23.893 51.655 1.00 9.27 241 THR B O 1
ATOM 5174 N N . GLN B 1 262 ? -43.781 -21.670 51.795 1.00 9.85 242 GLN B N 1
ATOM 5175 C CA . GLN B 1 262 ? -44.108 -21.508 50.379 1.00 10.88 242 GLN B CA 1
ATOM 5176 C C . GLN B 1 262 ? -42.888 -21.837 49.493 1.00 11.20 242 GLN B C 1
ATOM 5177 O O . GLN B 1 262 ? -43.048 -22.514 48.468 1.00 12.53 242 GLN B O 1
ATOM 5183 N N . ILE B 1 263 ? -41.664 -21.398 49.874 1.00 10.42 243 ILE B N 1
ATOM 5184 C CA . ILE B 1 263 ? -40.433 -21.853 49.197 1.00 10.21 243 ILE B CA 1
ATOM 5185 C C . ILE B 1 263 ? -40.384 -23.387 49.177 1.00 9.93 243 ILE B C 1
ATOM 5186 O O . ILE B 1 263 ? -40.232 -23.975 48.103 1.00 10.42 243 ILE B O 1
ATOM 5191 N N . ALA B 1 264 ? -40.557 -24.030 50.345 1.00 10.23 244 ALA B N 1
ATOM 5192 C CA . ALA B 1 264 ? -40.497 -25.497 50.430 1.00 9.91 244 ALA B CA 1
ATOM 5193 C C . ALA B 1 264 ? -41.530 -26.150 49.492 1.00 10.03 244 ALA B C 1
ATOM 5194 O O . ALA B 1 264 ? -41.197 -27.090 48.739 1.00 10.05 244 ALA B O 1
ATOM 5196 N N . ASP B 1 265 ? -42.764 -25.608 49.504 1.00 8.98 245 ASP B N 1
ATOM 5197 C CA . ASP B 1 265 ? -43.852 -26.154 48.667 1.00 9.59 245 ASP B CA 1
ATOM 5198 C C . ASP B 1 265 ? -43.593 -25.995 47.199 1.00 10.03 245 ASP B C 1
ATOM 5199 O O . ASP B 1 265 ? -43.845 -26.928 46.397 1.00 10.27 245 ASP B O 1
ATOM 5204 N N . PHE B 1 266 ? -43.139 -24.794 46.826 1.00 10.23 246 PHE B N 1
ATOM 5205 C CA . PHE B 1 266 ? -42.879 -24.538 45.404 1.00 9.84 246 PHE B CA 1
ATOM 5206 C C . PHE B 1 266 ? -41.806 -25.445 44.901 1.00 10.72 246 PHE B C 1
ATOM 5207 O O . PHE B 1 266 ? -41.915 -25.967 43.755 1.00 10.86 246 PHE B O 1
ATOM 5215 N N . VAL B 1 267 ? -40.758 -25.661 45.699 1.00 11.48 247 VAL B N 1
ATOM 5216 C CA . VAL B 1 267 ? -39.643 -26.448 45.176 1.00 12.11 247 VAL B CA 1
ATOM 5217 C C . VAL B 1 267 ? -40.011 -27.920 45.176 1.00 12.02 247 VAL B C 1
ATOM 5218 O O . VAL B 1 267 ? -39.639 -28.684 44.229 1.00 13.32 247 VAL B O 1
ATOM 5222 N N . TYR B 1 268 ? -40.791 -28.323 46.177 1.00 11.61 248 TYR B N 1
ATOM 5223 C CA . TYR B 1 268 ? -41.419 -29.688 46.183 1.00 12.18 248 TYR B CA 1
ATOM 5224 C C . TYR B 1 268 ? -42.199 -29.960 44.879 1.00 12.34 248 TYR B C 1
ATOM 5225 O O . TYR B 1 268 ? -42.007 -31.020 44.230 1.00 12.14 248 TYR B O 1
ATOM 5234 N N . LEU B 1 269 ? -42.992 -28.972 44.440 1.00 11.74 249 LEU B N 1
ATOM 5235 C CA . LEU B 1 269 ? -43.722 -29.108 43.185 1.00 11.92 249 LEU B CA 1
ATOM 5236 C C . LEU B 1 269 ? -42.796 -29.161 42.000 1.00 13.43 249 LEU B C 1
ATOM 5237 O O . LEU B 1 269 ? -42.959 -30.010 41.132 1.00 14.43 249 LEU B O 1
ATOM 5242 N N . LEU B 1 270 ? -41.854 -28.242 41.964 1.00 13.88 250 LEU B N 1
ATOM 5243 C CA . LEU B 1 270 ? -40.836 -28.207 40.890 1.00 16.31 250 LEU B CA 1
ATOM 5244 C C . LEU B 1 270 ? -40.152 -29.548 40.766 1.00 16.13 250 LEU B C 1
ATOM 5245 O O . LEU B 1 270 ? -39.900 -30.001 39.623 1.00 17.11 250 LEU B O 1
ATOM 5250 N N . MET B 1 271 ? -39.835 -30.180 41.899 1.00 14.72 251 MET B N 1
ATOM 5251 C CA . MET B 1 271 ? -39.039 -31.429 41.885 1.00 15.52 251 MET B CA 1
ATOM 5252 C C . MET B 1 271 ? -39.844 -32.664 41.512 1.00 15.17 251 MET B C 1
ATOM 5253 O O . MET B 1 271 ? -39.265 -33.648 41.022 1.00 16.40 251 MET B O 1
ATOM 5258 N N . THR B 1 272 ? -41.165 -32.578 41.687 1.00 14.37 252 THR B N 1
ATOM 5259 C CA . THR B 1 272 ? -42.063 -33.682 41.446 1.00 16.63 252 THR B CA 1
ATOM 5260 C C . THR B 1 272 ? -42.931 -33.544 40.160 1.00 15.87 252 THR B C 1
ATOM 5261 O O . THR B 1 272 ? -43.629 -34.483 39.798 1.00 17.73 252 THR B O 1
ATOM 5265 N N . ARG B 1 273 ? -42.862 -32.401 39.484 1.00 15.34 253 ARG B N 1
ATOM 5266 C CA . ARG B 1 273 ? -43.645 -32.167 38.257 1.00 16.51 253 ARG B CA 1
ATOM 5267 C C . ARG B 1 273 ? -42.714 -31.722 37.136 1.00 16.46 253 ARG B C 1
ATOM 5268 O O . ARG B 1 273 ? -42.391 -30.542 37.036 1.00 17.30 253 ARG B O 1
ATOM 5276 N N . PRO B 1 274 ? -42.284 -32.667 36.284 1.00 17.79 254 PRO B N 1
ATOM 5277 C CA . PRO B 1 274 ? -41.222 -32.431 35.290 1.00 17.24 254 PRO B CA 1
ATOM 5278 C C . PRO B 1 274 ? -41.488 -31.288 34.334 1.00 17.32 254 PRO B C 1
ATOM 5279 O O . PRO B 1 274 ? -40.543 -30.624 33.910 1.00 17.76 254 PRO B O 1
ATOM 5283 N N . GLU B 1 275 ? -42.764 -31.059 33.982 1.00 16.92 255 GLU B N 1
ATOM 5284 C CA . GLU B 1 275 ? -43.030 -30.041 32.996 1.00 17.44 255 GLU B CA 1
ATOM 5285 C C . GLU B 1 275 ? -42.896 -28.715 33.633 1.00 16.94 255 GLU B C 1
ATOM 5286 O O . GLU B 1 275 ? -42.521 -27.775 32.959 1.00 19.11 255 GLU B O 1
ATOM 5292 N N . LEU B 1 276 ? -43.168 -28.611 34.929 1.00 16.82 256 LEU B N 1
ATOM 5293 C CA . LEU B 1 276 ? -42.896 -27.371 35.643 1.00 16.90 256 LEU B CA 1
ATOM 5294 C C . LEU B 1 276 ? -41.403 -27.016 35.614 1.00 17.42 256 LEU B C 1
ATOM 5295 O O . LEU B 1 276 ? -41.001 -25.897 35.221 1.00 17.44 256 LEU B O 1
ATOM 5300 N N . ARG B 1 277 ? -40.563 -27.962 36.004 1.00 17.06 257 ARG B N 1
ATOM 5301 C CA . ARG B 1 277 ? -39.114 -27.747 35.873 1.00 17.83 257 ARG B CA 1
ATOM 5302 C C . ARG B 1 277 ? -38.687 -27.393 34.444 1.00 17.85 257 ARG B C 1
ATOM 5303 O O . ARG B 1 277 ? -37.931 -26.457 34.224 1.00 18.55 257 ARG B O 1
ATOM 5311 N N . ARG B 1 278 ? -39.212 -28.139 33.469 1.00 18.24 258 ARG B N 1
ATOM 5312 C CA . ARG B 1 278 ? -38.791 -27.974 32.067 1.00 17.68 258 ARG B CA 1
ATOM 5313 C C . ARG B 1 278 ? -39.093 -26.561 31.565 1.00 18.13 258 ARG B C 1
ATOM 5314 O O . ARG B 1 278 ? -38.227 -25.915 30.961 1.00 17.36 258 ARG B O 1
ATOM 5322 N N . GLN B 1 279 ? -40.324 -26.101 31.817 1.00 17.07 259 GLN B N 1
ATOM 5323 C CA . GLN B 1 279 ? -40.773 -24.791 31.379 1.00 17.87 259 GLN B CA 1
ATOM 5324 C C . GLN B 1 279 ? -39.907 -23.682 31.947 1.00 17.69 259 GLN B C 1
ATOM 5325 O O . GLN B 1 279 ? -39.651 -22.699 31.265 1.00 18.13 259 GLN B O 1
ATOM 5331 N N . LEU B 1 280 ? -39.481 -23.809 33.194 1.00 18.19 260 LEU B N 1
ATOM 5332 C CA . LEU B 1 280 ? -38.814 -22.655 33.829 1.00 17.40 260 LEU B CA 1
ATOM 5333 C C . LEU B 1 280 ? -37.338 -22.687 33.563 1.00 18.35 260 LEU B C 1
ATOM 5334 O O . LEU B 1 280 ? -36.657 -21.655 33.614 1.00 18.16 260 LEU B O 1
ATOM 5339 N N . LEU B 1 281 ? -36.808 -23.852 33.279 1.00 18.58 261 LEU B N 1
ATOM 5340 C CA . LEU B 1 281 ? -35.446 -23.876 32.681 1.00 19.72 261 LEU B CA 1
ATOM 5341 C C . LEU B 1 281 ? -35.372 -23.275 31.247 1.00 21.42 261 LEU B C 1
ATOM 5342 O O . LEU B 1 281 ? -34.441 -22.516 30.892 1.00 20.26 261 LEU B O 1
ATOM 5347 N N . ASP B 1 282 ? -36.345 -23.660 30.413 1.00 21.80 262 ASP B N 1
ATOM 5348 C CA . ASP B 1 282 ? -36.372 -23.180 29.054 1.00 23.26 262 ASP B CA 1
ATOM 5349 C C . ASP B 1 282 ? -36.655 -21.656 28.959 1.00 23.67 262 ASP B C 1
ATOM 5350 O O . ASP B 1 282 ? -36.100 -20.946 28.056 1.00 23.53 262 ASP B O 1
ATOM 5355 N N . ARG B 1 283 ? -37.544 -21.167 29.826 1.00 21.43 263 ARG B N 1
ATOM 5356 C CA . ARG B 1 283 ? -37.927 -19.774 29.748 1.00 21.68 263 ARG B CA 1
ATOM 5357 C C . ARG B 1 283 ? -37.924 -19.188 31.194 1.00 20.87 263 ARG B C 1
ATOM 5358 O O . ARG B 1 283 ? -38.944 -19.121 31.866 1.00 19.90 263 ARG B O 1
ATOM 5366 N N . PRO B 1 284 ? -36.734 -18.858 31.710 1.00 20.92 264 PRO B N 1
ATOM 5367 C CA . PRO B 1 284 ? -36.629 -18.316 33.063 1.00 18.83 264 PRO B CA 1
ATOM 5368 C C . PRO B 1 284 ? -37.439 -17.028 33.227 1.00 18.68 264 PRO B C 1
ATOM 5369 O O . PRO B 1 284 ? -37.851 -16.684 34.360 1.00 17.95 264 PRO B O 1
ATOM 5373 N N . GLU B 1 285 ? -37.746 -16.361 32.120 1.00 17.05 265 GLU B N 1
ATOM 5374 C CA . GLU B 1 285 ? -38.558 -15.142 32.222 1.00 17.17 265 GLU B CA 1
ATOM 5375 C C . GLU B 1 285 ? -39.973 -15.531 32.662 1.00 16.90 265 GLU B C 1
ATOM 5376 O O . GLU B 1 285 ? -40.762 -14.667 33.011 1.00 17.76 265 GLU B O 1
ATOM 5382 N N . LEU B 1 286 ? -40.285 -16.809 32.641 1.00 16.33 266 LEU B N 1
ATOM 5383 C CA . LEU B 1 286 ? -41.635 -17.274 33.154 1.00 16.82 266 LEU B CA 1
ATOM 5384 C C . LEU B 1 286 ? -41.743 -17.463 34.697 1.00 15.25 266 LEU B C 1
ATOM 5385 O O . LEU B 1 286 ? -42.835 -17.753 35.251 1.00 15.23 266 LEU B O 1
ATOM 5390 N N . ILE B 1 287 ? -40.606 -17.353 35.378 1.00 14.25 267 ILE B N 1
ATOM 5391 C CA . ILE B 1 287 ? -40.622 -17.537 36.840 1.00 13.21 267 ILE B CA 1
ATOM 5392 C C . ILE B 1 287 ? -41.619 -16.606 37.573 1.00 12.85 267 ILE B C 1
ATOM 5393 O O . ILE B 1 287 ? -42.366 -17.110 38.431 1.00 12.95 267 ILE B O 1
ATOM 5398 N N . PRO B 1 288 ? -41.635 -15.268 37.271 1.00 13.06 268 PRO B N 1
ATOM 5399 C CA . PRO B 1 288 ? -42.660 -14.458 37.981 1.00 12.73 268 PRO B CA 1
ATOM 5400 C C . PRO B 1 288 ? -44.080 -14.952 37.755 1.00 11.17 268 PRO B C 1
ATOM 5401 O O . PRO B 1 288 ? -44.827 -15.047 38.700 1.00 11.93 268 PRO B O 1
ATOM 5405 N N . SER B 1 289 ? -44.446 -15.289 36.525 1.00 11.79 269 SER B N 1
ATOM 5406 C CA . SER B 1 289 ? -45.787 -15.832 36.270 1.00 12.34 269 SER B CA 1
ATOM 5407 C C . SER B 1 289 ? -46.004 -17.203 36.990 1.00 11.87 269 SER B C 1
ATOM 5408 O O . SER B 1 289 ? -47.126 -17.480 37.520 1.00 11.86 269 SER B O 1
ATOM 5411 N N . ALA B 1 290 ? -44.959 -18.054 37.015 1.00 11.49 270 ALA B N 1
ATOM 5412 C CA . ALA B 1 290 ? -45.059 -19.355 37.734 1.00 10.61 270 ALA B CA 1
ATOM 5413 C C . ALA B 1 290 ? -45.240 -19.096 39.242 1.00 11.00 270 ALA B C 1
ATOM 5414 O O . ALA B 1 290 ? -45.980 -19.810 39.890 1.00 10.91 270 ALA B O 1
ATOM 5416 N N . VAL B 1 291 ? -44.557 -18.120 39.825 1.00 10.49 271 VAL B N 1
ATOM 5417 C CA . VAL B 1 291 ? -44.781 -17.772 41.257 1.00 8.98 271 VAL B CA 1
ATOM 5418 C C . VAL B 1 291 ? -46.234 -17.384 41.497 1.00 10.57 271 VAL B C 1
ATOM 5419 O O . VAL B 1 291 ? -46.826 -17.803 42.522 1.00 10.17 271 VAL B O 1
ATOM 5423 N N . GLU B 1 292 ? -46.830 -16.576 40.595 1.00 10.72 272 GLU B N 1
ATOM 5424 C CA . GLU B 1 292 ? -48.263 -16.195 40.756 1.00 10.38 272 GLU B CA 1
ATOM 5425 C C . GLU B 1 292 ? -49.141 -17.429 40.648 1.00 9.27 272 GLU B C 1
ATOM 5426 O O . GLU B 1 292 ? -50.076 -17.609 41.428 1.00 9.67 272 GLU B O 1
ATOM 5432 N N . GLU B 1 293 ? -48.853 -18.294 39.683 1.00 9.06 273 GLU B N 1
ATOM 5433 C CA . GLU B 1 293 ? -49.696 -19.460 39.487 1.00 9.63 273 GLU B CA 1
ATOM 5434 C C . GLU B 1 293 ? -49.540 -20.448 40.663 1.00 10.20 273 GLU B C 1
ATOM 5435 O O . GLU B 1 293 ? -50.514 -21.085 41.121 1.00 10.22 273 GLU B O 1
ATOM 5441 N N . LEU B 1 294 ? -48.331 -20.587 41.174 1.00 8.93 274 LEU B N 1
ATOM 5442 C CA . LEU B 1 294 ? -48.176 -21.531 42.312 1.00 9.81 274 LEU B CA 1
ATOM 5443 C C . LEU B 1 294 ? -48.753 -20.934 43.583 1.00 8.78 274 LEU B C 1
ATOM 5444 O O . LEU B 1 294 ? -49.262 -21.676 44.461 1.00 9.60 274 LEU B O 1
ATOM 5449 N N . THR B 1 295 ? -48.718 -19.587 43.695 1.00 9.00 275 THR B N 1
ATOM 5450 C CA . THR B 1 295 ? -49.352 -18.921 44.833 1.00 8.35 275 THR B CA 1
ATOM 5451 C C . THR B 1 295 ? -50.877 -19.184 44.770 1.00 8.96 275 THR B C 1
ATOM 5452 O O . THR B 1 295 ? -51.503 -19.446 45.795 1.00 8.62 275 THR B O 1
ATOM 5456 N N . ARG B 1 296 ? -51.458 -19.150 43.574 1.00 7.57 276 ARG B N 1
ATOM 5457 C CA . ARG B 1 296 ? -52.888 -19.453 43.438 1.00 7.31 276 ARG B CA 1
ATOM 5458 C C . ARG B 1 296 ? -53.169 -20.913 43.769 1.00 8.19 276 ARG B C 1
ATOM 5459 O O . ARG B 1 296 ? -54.082 -21.237 44.532 1.00 9.77 276 ARG B O 1
ATOM 5467 N N . TRP B 1 297 ? -52.357 -21.796 43.202 1.00 8.34 277 TRP B N 1
ATOM 5468 C CA . TRP B 1 297 ? -52.707 -23.235 43.221 1.00 7.75 277 TRP B CA 1
ATOM 5469 C C . TRP B 1 297 ? -52.483 -23.857 44.580 1.00 8.56 277 TRP B C 1
ATOM 5470 O O . TRP B 1 297 ? -53.306 -24.681 45.051 1.00 9.40 277 TRP B O 1
ATOM 5481 N N . VAL B 1 298 ? -51.353 -23.516 45.221 1.00 9.36 278 VAL B N 1
ATOM 5482 C CA . VAL B 1 298 ? -51.034 -24.152 46.509 1.00 7.88 278 VAL B CA 1
ATOM 5483 C C . VAL B 1 298 ? -52.003 -23.711 47.624 1.00 9.25 278 VAL B C 1
ATOM 5484 O O . VAL B 1 298 ? -52.042 -22.504 47.994 1.00 8.75 278 VAL B O 1
ATOM 5488 N N . PRO B 1 299 ? -52.831 -24.671 48.149 1.00 9.30 279 PRO B N 1
ATOM 5489 C CA . PRO B 1 299 ? -53.712 -24.271 49.305 1.00 8.83 279 PRO B CA 1
ATOM 5490 C C . PRO B 1 299 ? -52.822 -24.399 50.587 1.00 9.66 279 PRO B C 1
ATOM 5491 O O . PRO B 1 299 ? -52.724 -25.482 51.229 1.00 9.48 279 PRO B O 1
ATOM 5495 N N . LEU B 1 300 ? -52.096 -23.316 50.852 1.00 9.32 280 LEU B N 1
ATOM 5496 C CA . LEU B 1 300 ? -51.029 -23.268 51.833 1.00 9.26 280 LEU B CA 1
ATOM 5497 C C . LEU B 1 300 ? -51.567 -23.479 53.263 1.00 10.10 280 LEU B C 1
ATOM 5498 O O . LEU B 1 300 ? -50.990 -24.213 54.104 1.00 11.59 280 LEU B O 1
ATOM 5503 N N . GLY B 1 301 ? -52.711 -22.878 53.554 1.00 10.16 281 GLY B N 1
ATOM 5504 C CA . GLY B 1 301 ? -53.275 -23.036 54.886 1.00 11.64 281 GLY B CA 1
ATOM 5505 C C . GLY B 1 301 ? -53.867 -24.439 55.093 1.00 12.10 281 GLY B C 1
ATOM 5506 O O . GLY B 1 301 ? -54.421 -25.057 54.168 1.00 13.04 281 GLY B O 1
ATOM 5507 N N . VAL B 1 302 ? -53.727 -24.958 56.311 1.00 12.49 282 VAL B N 1
ATOM 5508 C CA . VAL B 1 302 ? -54.441 -26.167 56.750 1.00 12.44 282 VAL B CA 1
ATOM 5509 C C . VAL B 1 302 ? -55.948 -25.887 56.673 1.00 13.15 282 VAL B C 1
ATOM 5510 O O . VAL B 1 302 ? -56.700 -26.719 56.151 1.00 14.59 282 VAL B O 1
ATOM 5514 N N . GLY B 1 303 ? -56.355 -24.725 57.177 1.00 14.60 283 GLY B N 1
ATOM 5515 C CA . GLY B 1 303 ? -57.773 -24.272 57.168 1.00 16.55 283 GLY B CA 1
ATOM 5516 C C . GLY B 1 303 ? -57.841 -22.879 56.552 1.00 17.70 283 GLY B C 1
ATOM 5517 O O . GLY B 1 303 ? -57.376 -22.665 55.407 1.00 18.36 283 GLY B O 1
ATOM 5518 N N A THR B 1 304 ? -58.539 -22.060 57.333 0.50 19.54 284 THR B N 1
ATOM 5519 N N B THR B 1 304 ? -58.315 -21.796 57.195 0.50 17.84 284 THR B N 1
ATOM 5520 C CA A THR B 1 304 ? -58.924 -20.722 57.003 0.50 20.12 284 THR B CA 1
ATOM 5521 C CA B THR B 1 304 ? -58.409 -20.521 56.375 0.50 16.94 284 THR B CA 1
ATOM 5522 C C A THR B 1 304 ? -58.999 -19.962 58.334 0.50 20.39 284 THR B C 1
ATOM 5523 C C B THR B 1 304 ? -57.823 -19.172 56.891 0.50 17.82 284 THR B C 1
ATOM 5524 O O A THR B 1 304 ? -60.078 -19.560 58.770 0.50 22.37 284 THR B O 1
ATOM 5525 O O B THR B 1 304 ? -57.263 -19.135 57.988 0.50 18.17 284 THR B O 1
ATOM 5532 N N A ALA B 1 305 ? -57.835 -19.740 58.933 0.50 18.11 285 ALA B N 1
ATOM 5533 N N B ALA B 1 305 ? -57.976 -18.072 56.108 0.50 18.36 285 ALA B N 1
ATOM 5534 C CA A ALA B 1 305 ? -57.677 -18.874 60.090 0.50 16.47 285 ALA B CA 1
ATOM 5535 C CA B ALA B 1 305 ? -57.620 -16.741 56.586 0.50 17.32 285 ALA B CA 1
ATOM 5536 C C A ALA B 1 305 ? -58.033 -17.421 59.806 0.50 15.80 285 ALA B C 1
ATOM 5537 C C B ALA B 1 305 ? -58.276 -16.559 57.955 0.50 16.63 285 ALA B C 1
ATOM 5538 O O A ALA B 1 305 ? -58.541 -17.052 58.749 0.50 15.75 285 ALA B O 1
ATOM 5539 O O B ALA B 1 305 ? -59.238 -17.255 58.284 0.50 16.36 285 ALA B O 1
ATOM 5542 N N A PHE B 1 306 ? -57.771 -16.592 60.785 0.50 14.41 286 PHE B N 1
ATOM 5543 N N B PHE B 1 306 ? -57.774 -15.618 58.749 0.50 16.06 286 PHE B N 1
ATOM 5544 C CA A PHE B 1 306 ? -58.171 -15.193 60.740 0.50 12.95 286 PHE B CA 1
ATOM 5545 C CA B PHE B 1 306 ? -58.270 -15.380 60.122 0.50 14.39 286 PHE B CA 1
ATOM 5546 C C A PHE B 1 306 ? -59.635 -15.027 60.361 0.50 12.53 286 PHE B C 1
ATOM 5547 C C B PHE B 1 306 ? -59.780 -15.057 60.181 0.50 13.18 286 PHE B C 1
ATOM 5548 O O A PHE B 1 306 ? -59.975 -14.396 59.337 0.50 12.37 286 PHE B O 1
ATOM 5549 O O B PHE B 1 306 ? -60.280 -14.314 59.305 0.50 12.25 286 PHE B O 1
ATOM 5564 N N . PRO B 1 307 ? -60.514 -15.567 61.211 1.00 11.87 287 PRO B N 1
ATOM 5565 C CA . PRO B 1 307 ? -61.980 -15.373 61.107 1.00 11.33 287 PRO B CA 1
ATOM 5566 C C . PRO B 1 307 ? -62.384 -13.882 61.059 1.00 10.33 287 PRO B C 1
ATOM 5567 O O . PRO B 1 307 ? -61.812 -13.075 61.774 1.00 9.54 287 PRO B O 1
ATOM 5571 N N . ARG B 1 308 ? -63.333 -13.515 60.193 1.00 10.14 288 ARG B N 1
ATOM 5572 C CA . ARG B 1 308 ? -63.944 -12.187 60.226 1.00 9.04 288 ARG B CA 1
ATOM 5573 C C . ARG B 1 308 ? -65.253 -12.282 60.983 1.00 9.92 288 ARG B C 1
ATOM 5574 O O . ARG B 1 308 ? -65.975 -13.281 60.863 1.00 12.48 288 ARG B O 1
ATOM 5582 N N . TYR B 1 309 ? -65.626 -11.228 61.707 1.00 9.96 289 TYR B N 1
ATOM 5583 C CA . TYR B 1 309 ? -66.828 -11.268 62.506 1.00 9.61 289 TYR B CA 1
ATOM 5584 C C . TYR B 1 309 ? -67.817 -10.280 61.929 1.00 9.80 289 TYR B C 1
ATOM 5585 O O . TYR B 1 309 ? -67.445 -9.124 61.645 1.00 9.32 289 TYR B O 1
ATOM 5594 N N . ALA B 1 310 ? -69.070 -10.695 61.763 1.00 8.57 290 ALA B N 1
ATOM 5595 C CA . ALA B 1 310 ? -70.100 -9.757 61.269 1.00 9.29 290 ALA B CA 1
ATOM 5596 C C . ALA B 1 310 ? -70.369 -8.671 62.324 1.00 9.97 290 ALA B C 1
ATOM 5597 O O . ALA B 1 310 ? -70.626 -8.978 63.513 1.00 11.45 290 ALA B O 1
ATOM 5599 N N . VAL B 1 311 ? -70.413 -7.406 61.896 1.00 11.24 291 VAL B N 1
ATOM 5600 C CA . VAL B 1 311 ? -70.779 -6.324 62.870 1.00 11.37 291 VAL B CA 1
ATOM 5601 C C . VAL B 1 311 ? -72.285 -6.196 63.004 1.00 12.04 291 VAL B C 1
ATOM 5602 O O . VAL B 1 311 ? -72.784 -5.600 63.971 1.00 13.95 291 VAL B O 1
ATOM 5606 N N . GLU B 1 312 ? -73.001 -6.755 62.032 1.00 11.62 292 GLU B N 1
ATOM 5607 C CA . GLU B 1 312 ? -74.455 -6.693 61.960 1.00 12.16 292 GLU B CA 1
ATOM 5608 C C . GLU B 1 312 ? -74.932 -7.915 61.168 1.00 12.49 292 GLU B C 1
ATOM 5609 O O . GLU B 1 312 ? -74.098 -8.680 60.648 1.00 12.70 292 GLU B O 1
ATOM 5615 N N . ASP B 1 313 ? -76.244 -8.154 61.106 1.00 11.66 293 ASP B N 1
ATOM 5616 C CA . ASP B 1 313 ? -76.776 -9.281 60.295 1.00 13.41 293 ASP B CA 1
ATOM 5617 C C . ASP B 1 313 ? -76.442 -8.978 58.843 1.00 14.24 293 ASP B C 1
ATOM 5618 O O . ASP B 1 313 ? -76.552 -7.821 58.385 1.00 14.96 293 ASP B O 1
ATOM 5623 N N . VAL B 1 314 ? -75.959 -9.996 58.136 1.00 14.04 294 VAL B N 1
ATOM 5624 C CA . VAL B 1 314 ? -75.537 -9.848 56.740 1.00 15.32 294 VAL B CA 1
ATOM 5625 C C . VAL B 1 314 ? -76.110 -11.042 55.976 1.00 16.73 294 VAL B C 1
ATOM 5626 O O . VAL B 1 314 ? -75.980 -12.188 56.424 1.00 16.80 294 VAL B O 1
ATOM 5630 N N . THR B 1 315 ? -76.711 -10.767 54.811 1.00 17.33 295 THR B N 1
ATOM 5631 C CA . THR B 1 315 ? -77.161 -11.842 53.916 1.00 18.72 295 THR B CA 1
ATOM 5632 C C . THR B 1 315 ? -76.111 -12.125 52.869 1.00 18.96 295 THR B C 1
ATOM 5633 O O . THR B 1 315 ? -75.744 -11.233 52.094 1.00 19.67 295 THR B O 1
ATOM 5637 N N . LEU B 1 316 ? -75.651 -13.366 52.794 1.00 20.14 296 LEU B N 1
ATOM 5638 C CA . LEU B 1 316 ? -74.610 -13.712 51.838 1.00 21.04 296 LEU B CA 1
ATOM 5639 C C . LEU B 1 316 ? -75.129 -14.908 51.094 1.00 22.62 296 LEU B C 1
ATOM 5640 O O . LEU B 1 316 ? -75.382 -15.946 51.694 1.00 21.94 296 LEU B O 1
ATOM 5645 N N . ARG B 1 317 ? -75.353 -14.742 49.788 1.00 24.96 297 ARG B N 1
ATOM 5646 C CA . ARG B 1 317 ? -75.925 -15.836 48.954 1.00 25.47 297 ARG B CA 1
ATOM 5647 C C . ARG B 1 317 ? -77.153 -16.396 49.574 1.00 25.36 297 ARG B C 1
ATOM 5648 O O . ARG B 1 317 ? -77.252 -17.636 49.743 1.00 26.48 297 ARG B O 1
ATOM 5656 N N . GLY B 1 318 ? -78.081 -15.532 49.948 1.00 24.57 298 GLY B N 1
ATOM 5657 C CA . GLY B 1 318 ? -79.303 -15.984 50.571 1.00 24.24 298 GLY B CA 1
ATOM 5658 C C . GLY B 1 318 ? -79.252 -16.599 51.968 1.00 23.84 298 GLY B C 1
ATOM 5659 O O . GLY B 1 318 ? -80.288 -17.001 52.502 1.00 25.94 298 GLY B O 1
ATOM 5660 N N . VAL B 1 319 ? -78.080 -16.666 52.606 1.00 22.36 299 VAL B N 1
ATOM 5661 C CA . VAL B 1 319 ? -78.055 -17.160 53.985 1.00 19.78 299 VAL B CA 1
ATOM 5662 C C . VAL B 1 319 ? -77.735 -16.016 54.924 1.00 18.21 299 VAL B C 1
ATOM 5663 O O . VAL B 1 319 ? -76.954 -15.097 54.584 1.00 18.54 299 VAL B O 1
ATOM 5667 N N . THR B 1 320 ? -78.319 -16.069 56.116 1.00 16.69 300 THR B N 1
ATOM 5668 C CA . THR B 1 320 ? -78.134 -15.001 57.103 1.00 16.35 300 THR B CA 1
ATOM 5669 C C . THR B 1 320 ? -77.029 -15.260 58.110 1.00 15.21 300 THR B C 1
ATOM 5670 O O . THR B 1 320 ? -77.080 -16.169 58.943 1.00 15.42 300 THR B O 1
ATOM 5674 N N . ILE B 1 321 ? -75.994 -14.447 58.009 1.00 13.88 301 ILE B N 1
ATOM 5675 C CA . ILE B 1 321 ? -74.909 -14.484 59.004 1.00 12.96 301 ILE B CA 1
ATOM 5676 C C . ILE B 1 321 ? -75.326 -13.499 60.091 1.00 12.45 301 ILE B C 1
ATOM 5677 O O . ILE B 1 321 ? -75.509 -12.280 59.827 1.00 11.62 301 ILE B O 1
ATOM 5682 N N . ARG B 1 322 ? -75.542 -13.992 61.308 1.00 11.83 302 ARG B N 1
ATOM 5683 C CA . ARG B 1 322 ? -76.069 -13.084 62.342 1.00 10.02 302 ARG B CA 1
ATOM 5684 C C . ARG B 1 322 ? -74.955 -12.185 62.878 1.00 10.59 302 ARG B C 1
ATOM 5685 O O . ARG B 1 322 ? -73.774 -12.597 62.900 1.00 10.36 302 ARG B O 1
ATOM 5693 N N . ALA B 1 323 ? -75.362 -11.014 63.383 1.00 10.51 303 ALA B N 1
ATOM 5694 C CA . ALA B 1 323 ? -74.427 -10.043 63.999 1.00 11.56 303 ALA B CA 1
ATOM 5695 C C . ALA B 1 323 ? -73.577 -10.811 65.015 1.00 11.73 303 ALA B C 1
ATOM 5696 O O . ALA B 1 323 ? -74.107 -11.642 65.798 1.00 11.65 303 ALA B O 1
ATOM 5698 N N . GLY B 1 324 ? -72.270 -10.575 64.981 1.00 12.64 304 GLY B N 1
ATOM 5699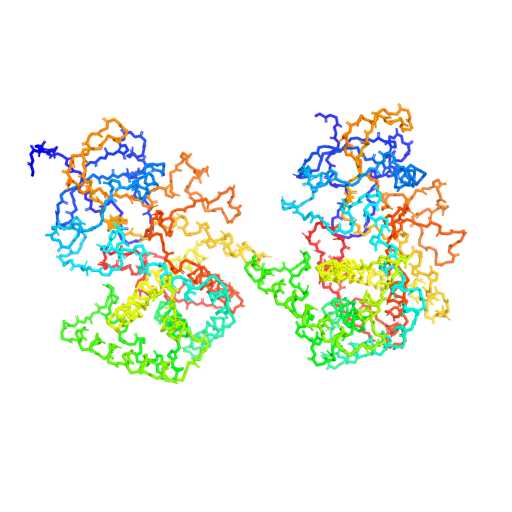 C CA . GLY B 1 324 ? -71.343 -11.221 65.936 1.00 12.21 304 GLY B CA 1
ATOM 5700 C C . GLY B 1 324 ? -70.789 -12.546 65.506 1.00 12.75 304 GLY B C 1
ATOM 5701 O O . GLY B 1 324 ? -69.832 -13.036 66.131 1.00 12.17 304 GLY B O 1
ATOM 5702 N N . GLU B 1 325 ? -71.349 -13.158 64.465 1.00 11.15 305 GLU B N 1
ATOM 5703 C CA . GLU B 1 325 ? -70.876 -14.510 64.101 1.00 11.32 305 GLU B CA 1
ATOM 5704 C C . GLU B 1 325 ? -69.584 -14.494 63.299 1.00 10.71 305 GLU B C 1
ATOM 5705 O O . GLU B 1 325 ? -69.404 -13.595 62.470 1.00 9.90 305 GLU B O 1
ATOM 5711 N N . PRO B 1 326 ? -68.688 -15.518 63.544 1.00 11.31 306 PRO B N 1
ATOM 5712 C CA . PRO B 1 326 ? -67.442 -15.636 62.798 1.00 11.28 306 PRO B CA 1
ATOM 5713 C C . PRO B 1 326 ? -67.638 -16.312 61.438 1.00 10.53 306 PRO B C 1
ATOM 5714 O O . PRO B 1 326 ? -68.507 -17.229 61.289 1.00 10.04 306 PRO B O 1
ATOM 5718 N N . VAL B 1 327 ? -66.841 -15.856 60.477 1.00 10.79 307 VAL B N 1
ATOM 5719 C CA . VAL B 1 327 ? -66.885 -16.331 59.074 1.00 9.99 307 VAL B CA 1
ATOM 5720 C C . VAL B 1 327 ? -65.458 -16.661 58.645 1.00 9.76 307 VAL B C 1
ATOM 5721 O O . VAL B 1 327 ? -64.559 -15.855 58.807 1.00 11.14 307 VAL B O 1
ATOM 5725 N N . LEU B 1 328 ? -65.264 -17.848 58.111 1.00 9.40 308 LEU B N 1
ATOM 5726 C CA . LEU B 1 328 ? -63.952 -18.290 57.633 1.00 9.43 308 LEU B CA 1
ATOM 5727 C C . LEU B 1 328 ? -64.001 -18.178 56.101 1.00 10.08 308 LEU B C 1
ATOM 5728 O O . LEU B 1 328 ? -64.787 -18.871 55.433 1.00 12.62 308 LEU B O 1
ATOM 5733 N N . ALA B 1 329 ? -63.185 -17.302 55.535 1.00 10.59 309 ALA B N 1
ATOM 5734 C CA . ALA B 1 329 ? -63.226 -17.039 54.099 1.00 11.53 309 ALA B CA 1
ATOM 5735 C C . ALA B 1 329 ? -61.983 -17.717 53.484 1.00 12.08 309 ALA B C 1
ATOM 5736 O O . ALA B 1 329 ? -60.836 -17.225 53.628 1.00 12.33 309 ALA B O 1
ATOM 5738 N N . SER B 1 330 ? -62.189 -18.873 52.853 1.00 12.11 310 SER B N 1
ATOM 5739 C CA . SER B 1 330 ? -61.086 -19.712 52.415 1.00 11.08 310 SER B CA 1
ATOM 5740 C C . SER B 1 330 ? -60.442 -19.203 51.125 1.00 10.27 310 SER B C 1
ATOM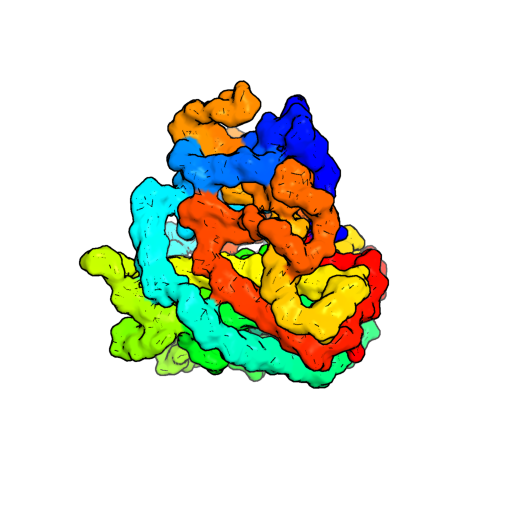 5741 O O . SER B 1 330 ? -60.970 -19.410 50.025 1.00 10.02 310 SER B O 1
ATOM 5744 N N . THR B 1 331 ? -59.247 -18.604 51.274 1.00 8.46 311 THR B N 1
ATOM 5745 C CA . THR B 1 331 ? -58.475 -18.231 50.075 1.00 8.40 311 THR B CA 1
ATOM 5746 C C . THR B 1 331 ? -57.971 -19.504 49.351 1.00 8.76 311 THR B C 1
ATOM 5747 O O . THR B 1 331 ? -57.844 -19.514 48.115 1.00 8.88 311 THR B O 1
ATOM 5751 N N . GLY B 1 332 ? -57.724 -20.603 50.082 1.00 7.81 312 GLY B N 1
ATOM 5752 C CA . GLY B 1 332 ? -57.255 -21.849 49.394 1.00 8.23 312 GLY B CA 1
ATOM 5753 C C . GLY B 1 332 ? -58.337 -22.355 48.423 1.00 8.53 312 GLY B C 1
ATOM 5754 O O . GLY B 1 332 ? -58.057 -22.684 47.251 1.00 10.34 312 GLY B O 1
ATOM 5755 N N . ALA B 1 333 ? -59.580 -22.399 48.904 1.00 8.43 313 ALA B N 1
ATOM 5756 C CA . ALA B 1 333 ? -60.739 -22.761 48.074 1.00 8.51 313 ALA B CA 1
ATOM 5757 C C . ALA B 1 333 ? -61.012 -21.727 46.977 1.00 8.60 313 ALA B C 1
ATOM 5758 O O . ALA B 1 333 ? -61.205 -22.108 45.807 1.00 9.47 313 ALA B O 1
ATOM 5760 N N . ALA B 1 334 ? -61.013 -20.426 47.324 1.00 7.87 314 ALA B N 1
ATOM 5761 C CA . ALA B 1 334 ? -61.386 -19.387 46.355 1.00 7.22 314 ALA B CA 1
ATOM 5762 C C . ALA B 1 334 ? -60.435 -19.481 45.154 1.00 7.49 314 ALA B C 1
ATOM 5763 O O . ALA B 1 334 ? -60.832 -19.344 43.950 1.00 8.61 314 ALA B O 1
ATOM 5765 N N . ASN B 1 335 ? -59.133 -19.687 45.461 1.00 8.01 315 ASN B N 1
ATOM 5766 C CA . ASN B 1 335 ? -58.159 -19.732 44.402 1.00 8.09 315 ASN B CA 1
ATOM 5767 C C . ASN B 1 335 ? -58.267 -20.968 43.451 1.00 8.26 315 ASN B C 1
ATOM 5768 O O . ASN B 1 335 ? -57.570 -21.006 42.429 1.00 9.23 315 ASN B O 1
ATOM 5773 N N . ARG B 1 336 ? -59.076 -21.967 43.826 1.00 8.00 316 ARG B N 1
ATOM 5774 C CA . ARG B 1 336 ? -59.298 -23.152 43.022 1.00 7.81 316 ARG B CA 1
ATOM 5775 C C . ARG B 1 336 ? -60.751 -23.255 42.582 1.00 8.40 316 ARG B C 1
ATOM 5776 O O . ARG B 1 336 ? -61.180 -24.313 42.133 1.00 8.30 316 ARG B O 1
ATOM 5784 N N . ASP B 1 337 ? -61.476 -22.117 42.643 1.00 8.31 317 ASP B N 1
ATOM 5785 C CA . ASP B 1 337 ? -62.852 -22.022 42.180 1.00 9.39 317 ASP B CA 1
ATOM 5786 C C . ASP B 1 337 ? -62.934 -22.109 40.627 1.00 9.47 317 ASP B C 1
ATOM 5787 O O . ASP B 1 337 ? -62.404 -21.225 39.902 1.00 9.95 317 ASP B O 1
ATOM 5792 N N . GLN B 1 338 ? -63.594 -23.174 40.109 1.00 9.62 318 GLN B N 1
ATOM 5793 C CA . GLN B 1 338 ? -63.724 -23.369 38.653 1.00 9.05 318 GLN B CA 1
ATOM 5794 C C . GLN B 1 338 ? -64.492 -22.215 37.987 1.00 9.94 318 GLN B C 1
ATOM 5795 O O . GLN B 1 338 ? -64.361 -22.040 36.773 1.00 11.11 318 GLN B O 1
ATOM 5801 N N . ALA B 1 339 ? -65.273 -21.454 38.769 1.00 10.58 319 ALA B N 1
ATOM 5802 C CA . ALA B 1 339 ? -66.060 -20.349 38.226 1.00 10.22 319 ALA B CA 1
ATOM 5803 C C . ALA B 1 339 ? -65.109 -19.184 37.953 1.00 11.63 319 ALA B C 1
ATOM 5804 O O . ALA B 1 339 ? -65.406 -18.353 37.105 1.00 14.52 319 ALA B O 1
ATOM 5806 N N . GLN B 1 340 ? -63.970 -19.116 38.654 1.00 10.46 320 GLN B N 1
ATOM 5807 C CA . GLN B 1 340 ? -63.077 -17.976 38.475 1.00 10.67 320 GLN B CA 1
ATOM 5808 C C . GLN B 1 340 ? -61.859 -18.287 37.582 1.00 11.18 320 GLN B C 1
ATOM 5809 O O . GLN B 1 340 ? -61.363 -17.433 36.813 1.00 11.99 320 GLN B O 1
ATOM 5815 N N . PHE B 1 341 ? -61.351 -19.511 37.704 1.00 10.05 321 PHE B N 1
ATOM 5816 C CA . PHE B 1 341 ? -60.080 -19.888 37.028 1.00 9.86 321 PHE B CA 1
ATOM 5817 C C . PHE B 1 341 ? -60.359 -21.101 36.156 1.00 9.77 321 PHE B C 1
ATOM 5818 O O . PHE B 1 341 ? -60.659 -22.179 36.689 1.00 10.85 321 PHE B O 1
ATOM 5826 N N . PRO B 1 342 ? -60.295 -20.922 34.834 1.00 10.91 322 PRO B N 1
ATOM 5827 C CA . PRO B 1 342 ? -60.662 -22.035 33.919 1.00 11.16 322 PRO B CA 1
ATOM 5828 C C . PRO B 1 342 ? -59.711 -23.211 34.167 1.00 10.96 322 PRO B C 1
ATOM 5829 O O . PRO B 1 342 ? -58.485 -23.010 34.218 1.00 10.86 322 PRO B O 1
ATOM 5833 N N . ASP B 1 343 ? -60.267 -24.420 34.321 1.00 9.46 323 ASP B N 1
ATOM 5834 C CA . ASP B 1 343 ? -59.470 -25.635 34.655 1.00 9.57 323 ASP B CA 1
ATOM 5835 C C . ASP B 1 343 ? -58.583 -25.310 35.883 1.00 9.28 323 ASP B C 1
ATOM 5836 O O . ASP B 1 343 ? -57.311 -25.342 35.823 1.00 9.80 323 ASP B O 1
ATOM 5841 N N . ALA B 1 344 ? -59.282 -25.050 36.985 1.00 7.41 324 ALA B N 1
ATOM 5842 C CA . ALA B 1 344 ? -58.674 -24.464 38.193 1.00 8.95 324 ALA B CA 1
ATOM 5843 C C . ALA B 1 344 ? -57.615 -25.353 38.848 1.00 8.79 324 ALA B C 1
ATOM 5844 O O . ALA B 1 344 ? -56.723 -24.829 39.514 1.00 10.09 324 ALA B O 1
ATOM 5846 N N . ASP B 1 345 ? -57.719 -26.692 38.679 1.00 8.97 325 ASP B N 1
ATOM 5847 C CA . ASP B 1 345 ? -56.762 -27.641 39.297 1.00 9.02 325 ASP B CA 1
ATOM 5848 C C . ASP B 1 345 ? -55.512 -27.842 38.450 1.00 9.10 325 ASP B C 1
ATOM 5849 O O . ASP B 1 345 ? -54.589 -28.535 38.872 1.00 9.90 325 ASP B O 1
ATOM 5854 N N . ARG B 1 346 ? -55.497 -27.269 37.248 1.00 9.90 326 ARG B N 1
ATOM 5855 C CA . ARG B 1 346 ? -54.304 -27.358 36.396 1.00 10.21 326 ARG B CA 1
ATOM 5856 C C . ARG B 1 346 ? -53.301 -26.292 36.858 1.00 10.78 326 ARG B C 1
ATOM 5857 O O . ARG B 1 346 ? -53.693 -25.106 37.107 1.00 10.57 326 ARG B O 1
ATOM 5865 N N . ILE B 1 347 ? -52.026 -26.669 36.949 1.00 11.06 327 ILE B N 1
ATOM 5866 C CA . ILE B 1 347 ? -50.985 -25.663 37.130 1.00 10.35 327 ILE B CA 1
ATOM 5867 C C . ILE B 1 347 ? -50.525 -25.207 35.728 1.00 11.58 327 ILE B C 1
ATOM 5868 O O . ILE B 1 347 ? -49.860 -25.951 35.008 1.00 11.47 327 ILE B O 1
ATOM 5873 N N . ASP B 1 348 ? -50.858 -23.966 35.373 1.00 10.77 328 ASP B N 1
ATOM 5874 C CA . ASP B 1 348 ? -50.536 -23.423 34.086 1.00 12.52 328 ASP B CA 1
ATOM 5875 C C . ASP B 1 348 ? -49.648 -22.172 34.319 1.00 13.26 328 ASP B C 1
ATOM 5876 O O . ASP B 1 348 ? -50.153 -21.128 34.731 1.00 12.32 328 ASP B O 1
ATOM 5881 N N . VAL B 1 349 ? -48.354 -22.271 34.069 1.00 14.94 329 VAL B N 1
ATOM 5882 C CA . VAL B 1 349 ? -47.468 -21.174 34.464 1.00 17.66 329 VAL B CA 1
ATOM 5883 C C . VAL B 1 349 ? -47.740 -19.893 33.687 1.00 18.55 329 VAL B C 1
ATOM 5884 O O . VAL B 1 349 ? -47.405 -18.794 34.156 1.00 20.64 329 VAL B O 1
ATOM 5888 N N A ASP B 1 350 ? -48.336 -19.955 32.510 0.50 18.12 330 ASP B N 1
ATOM 5889 N N B ASP B 1 350 ? -48.365 -20.060 32.521 0.50 17.09 330 ASP B N 1
ATOM 5890 C CA A ASP B 1 350 ? -48.609 -18.667 31.860 0.50 18.68 330 ASP B CA 1
ATOM 5891 C CA B ASP B 1 350 ? -48.726 -18.948 31.637 0.50 16.99 330 ASP B CA 1
ATOM 5892 C C A ASP B 1 350 ? -50.102 -18.264 31.931 0.50 17.48 330 ASP B C 1
ATOM 5893 C C B ASP B 1 350 ? -50.114 -18.310 31.905 0.50 16.43 330 ASP B C 1
ATOM 5894 O O A ASP B 1 350 ? -50.610 -17.471 31.098 0.50 18.05 330 ASP B O 1
ATOM 5895 O O B ASP B 1 350 ? -50.545 -17.370 31.188 0.50 16.91 330 ASP B O 1
ATOM 5904 N N . ARG B 1 351 ? -50.772 -18.780 32.961 1.00 16.33 331 ARG B N 1
ATOM 5905 C CA . ARG B 1 351 ? -52.178 -18.437 33.248 1.00 14.73 331 ARG B CA 1
ATOM 5906 C C . ARG B 1 351 ? -52.349 -16.932 33.348 1.00 16.54 331 ARG B C 1
ATOM 5907 O O . ARG B 1 351 ? -51.621 -16.231 34.110 1.00 15.37 331 ARG B O 1
ATOM 5915 N N . THR B 1 352 ? -53.308 -16.453 32.559 1.00 16.92 332 THR B N 1
ATOM 5916 C CA . THR B 1 352 ? -53.658 -15.065 32.561 1.00 19.26 332 THR B CA 1
ATOM 5917 C C . THR B 1 352 ? -55.128 -14.979 32.183 1.00 18.53 332 THR B C 1
ATOM 5918 O O . THR B 1 352 ? -55.579 -15.714 31.281 1.00 19.95 332 THR B O 1
ATOM 5922 N N . PRO B 1 353 ? -55.889 -14.126 32.880 1.00 17.25 333 PRO B N 1
ATOM 5923 C CA . PRO B 1 353 ? -55.505 -13.432 34.103 1.00 16.53 333 PRO B CA 1
ATOM 5924 C C . PRO B 1 353 ? -55.393 -14.374 35.294 1.00 15.78 333 PRO B C 1
ATOM 5925 O O . PRO B 1 353 ? -55.718 -15.601 35.248 1.00 16.58 333 PRO B O 1
ATOM 5929 N N . ASN B 1 354 ? -54.873 -13.815 36.361 1.00 15.29 334 ASN B N 1
ATOM 5930 C CA . ASN B 1 354 ? -54.630 -14.604 37.543 1.00 13.57 334 ASN B CA 1
ATOM 5931 C C . ASN B 1 354 ? -54.770 -13.695 38.750 1.00 13.14 334 ASN B C 1
ATOM 5932 O O . ASN B 1 354 ? -53.784 -13.429 39.435 1.00 13.20 334 ASN B O 1
ATOM 5937 N N . GLN B 1 355 ? -55.993 -13.238 39.020 1.00 12.62 335 GLN B N 1
ATOM 5938 C CA . GLN B 1 355 ? -56.238 -12.349 40.183 1.00 13.02 335 GLN B CA 1
ATOM 5939 C C . GLN B 1 355 ? -56.501 -13.185 41.461 1.00 11.96 335 GLN B C 1
ATOM 5940 O O . GLN B 1 355 ? -57.593 -13.104 42.063 1.00 13.41 335 GLN B O 1
ATOM 5946 N N . HIS B 1 356 ? -55.495 -13.933 41.907 1.00 12.03 336 HIS B N 1
ATOM 5947 C CA . HIS B 1 356 ? -55.649 -14.892 42.997 1.00 10.65 336 HIS B CA 1
ATOM 5948 C C . HIS B 1 356 ? -55.652 -14.081 44.325 1.00 9.82 336 HIS B C 1
ATOM 5949 O O . HIS B 1 356 ? -55.260 -12.899 44.352 1.00 10.05 336 HIS B O 1
ATOM 5956 N N . LEU B 1 357 ? -56.089 -14.755 45.392 1.00 8.37 337 LEU B N 1
ATOM 5957 C CA . LEU B 1 357 ? -56.221 -14.184 46.734 1.00 8.02 337 LEU B CA 1
ATOM 5958 C C . LEU B 1 357 ? -55.177 -14.777 47.656 1.00 8.61 337 LEU B C 1
ATOM 5959 O O . LEU B 1 357 ? -55.353 -14.748 48.886 1.00 9.76 337 LEU B O 1
ATOM 5964 N N . GLY B 1 358 ? -54.119 -15.361 47.086 1.00 9.17 338 GLY B N 1
ATOM 5965 C CA . GLY B 1 358 ? -53.065 -15.990 47.909 1.00 8.73 338 GLY B CA 1
ATOM 5966 C C . GLY B 1 358 ? -52.320 -15.032 48.824 1.00 10.35 338 GLY B C 1
ATOM 5967 O O . GLY B 1 358 ? -51.711 -15.484 49.798 1.00 11.77 338 GLY B O 1
ATOM 5968 N N . PHE B 1 359 ? -52.386 -13.722 48.560 1.00 9.05 339 PHE B N 1
ATOM 5969 C CA . PHE B 1 359 ? -51.838 -12.691 49.488 1.00 10.09 339 PHE B CA 1
ATOM 5970 C C . PHE B 1 359 ? -52.983 -11.929 50.139 1.00 10.50 339 PHE B C 1
ATOM 5971 O O . PHE B 1 359 ? -52.818 -10.772 50.588 1.00 12.91 339 PHE B O 1
ATOM 5979 N N . GLY B 1 360 ? -54.152 -12.547 50.153 1.00 10.76 340 GLY B N 1
ATOM 5980 C CA . GLY B 1 360 ? -55.283 -11.945 50.850 1.00 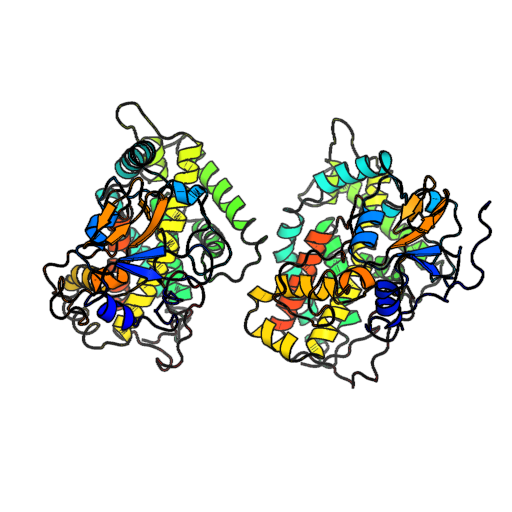11.19 340 GLY B CA 1
ATOM 5981 C C . GLY B 1 360 ? -56.030 -10.948 50.013 1.00 11.55 340 GLY B C 1
ATOM 5982 O O . GLY B 1 360 ? -55.850 -10.916 48.778 1.00 12.07 340 GLY B O 1
ATOM 5983 N N . HIS B 1 361 ? -56.860 -10.128 50.667 1.00 11.26 341 HIS B N 1
ATOM 5984 C CA . HIS B 1 361 ? -57.727 -9.178 49.929 1.00 11.23 341 HIS B CA 1
ATOM 5985 C C . HIS B 1 361 ? -58.314 -8.214 50.965 1.00 11.46 341 HIS B C 1
ATOM 5986 O O . HIS B 1 361 ? -58.456 -8.586 52.132 1.00 12.49 341 HIS B O 1
ATOM 5993 N N . GLY B 1 362 ? -58.655 -6.992 50.561 1.00 12.03 342 GLY B N 1
ATOM 5994 C CA . GLY B 1 362 ? -59.240 -6.020 51.518 1.00 10.56 342 GLY B CA 1
ATOM 5995 C C . GLY B 1 362 ? -58.085 -5.361 52.276 1.00 11.08 342 GLY B C 1
ATOM 5996 O O . GLY B 1 362 ? -56.890 -5.453 51.876 1.00 11.83 342 GLY B O 1
ATOM 5997 N N . VAL B 1 363 ? -58.423 -4.675 53.375 1.00 11.09 343 VAL B N 1
ATOM 5998 C CA . VAL B 1 363 ? -57.454 -3.794 54.025 1.00 9.62 343 VAL B CA 1
ATOM 5999 C C . VAL B 1 363 ? -56.293 -4.537 54.663 1.00 9.55 343 VAL B C 1
ATOM 6000 O O . VAL B 1 363 ? -55.198 -3.965 54.788 1.00 9.91 343 VAL B O 1
ATOM 6004 N N . HIS B 1 364 ? -56.514 -5.799 55.043 1.00 9.42 344 HIS B N 1
ATOM 6005 C CA . HIS B 1 364 ? -55.439 -6.659 55.576 1.00 9.51 344 HIS B CA 1
ATOM 6006 C C . HIS B 1 364 ? -54.602 -7.394 54.544 1.00 8.99 344 HIS B C 1
ATOM 6007 O O . HIS B 1 364 ? -53.785 -8.190 54.928 1.00 9.53 344 HIS B O 1
ATOM 6014 N N . HIS B 1 365 ? -54.748 -7.097 53.258 1.00 9.57 345 HIS B N 1
ATOM 6015 C CA . HIS B 1 365 ? -53.990 -7.822 52.238 1.00 9.32 345 HIS B CA 1
ATOM 6016 C C . HIS B 1 365 ? -52.483 -7.730 52.557 1.00 8.89 345 HIS B C 1
ATOM 6017 O O . HIS B 1 365 ? -51.991 -6.663 53.030 1.00 10.42 345 HIS B O 1
ATOM 6024 N N . CYS B 1 366 ? -51.749 -8.817 52.329 1.00 8.81 346 CYS B N 1
ATOM 6025 C CA . CYS B 1 366 ? -50.364 -8.931 52.802 1.00 8.92 346 CYS B CA 1
ATOM 6026 C C . CYS B 1 366 ? -49.559 -7.699 52.469 1.00 11.11 346 CYS B C 1
ATOM 6027 O O . CYS B 1 366 ? -49.382 -7.377 51.289 1.00 11.47 346 CYS B O 1
ATOM 6030 N N . LEU B 1 367 ? -49.010 -7.022 53.487 1.00 12.74 347 LEU B N 1
ATOM 6031 C CA . LEU B 1 367 ? -48.166 -5.872 53.161 1.00 14.71 347 LEU B CA 1
ATOM 6032 C C . LEU B 1 367 ? -46.722 -6.236 52.757 1.00 13.51 347 LEU B C 1
ATOM 6033 O O . LEU B 1 367 ? -45.950 -5.374 52.265 1.00 14.15 347 LEU B O 1
ATOM 6038 N N . GLY B 1 368 ? -46.372 -7.520 52.927 1.00 10.93 348 GLY B N 1
ATOM 6039 C CA . GLY B 1 368 ? -45.073 -8.046 52.499 1.00 10.55 348 GLY B CA 1
ATOM 6040 C C . GLY B 1 368 ? -45.109 -8.622 51.080 1.00 10.31 348 GLY B C 1
ATOM 6041 O O . GLY B 1 368 ? -44.074 -9.047 50.585 1.00 10.40 348 GLY B O 1
ATOM 6042 N N . ALA B 1 369 ? -46.277 -8.611 50.407 1.00 9.29 349 ALA B N 1
ATOM 6043 C CA . ALA B 1 369 ? -46.394 -9.327 49.100 1.00 9.91 349 ALA B CA 1
ATOM 6044 C C . ALA B 1 369 ? -45.297 -8.994 48.057 1.00 9.24 349 ALA B C 1
ATOM 6045 O O . ALA B 1 369 ? -44.772 -9.897 47.448 1.00 10.02 349 ALA B O 1
ATOM 6047 N N . PRO B 1 370 ? -44.984 -7.691 47.828 1.00 9.22 350 PRO B N 1
ATOM 6048 C CA . PRO B 1 370 ? -43.971 -7.425 46.828 1.00 9.93 350 PRO B CA 1
ATOM 6049 C C . PRO B 1 370 ? -42.623 -8.074 47.194 1.00 9.24 350 PRO B C 1
ATOM 6050 O O . PRO B 1 370 ? -41.952 -8.660 46.328 1.00 11.05 350 PRO B O 1
ATOM 6054 N N . LEU B 1 371 ? -42.231 -7.961 48.462 1.00 9.34 351 LEU B N 1
ATOM 6055 C CA . LEU B 1 371 ? -40.986 -8.626 48.901 1.00 8.84 351 LEU B CA 1
ATOM 6056 C C . LEU B 1 371 ? -41.115 -10.156 48.839 1.00 9.22 351 LEU B C 1
ATOM 6057 O O . LEU B 1 371 ? -40.158 -10.818 48.468 1.00 8.54 351 LEU B O 1
ATOM 6062 N N . ALA B 1 372 ? -42.239 -10.720 49.259 1.00 9.46 352 ALA B N 1
ATOM 6063 C CA . ALA B 1 372 ? -42.406 -12.197 49.189 1.00 8.75 352 ALA B CA 1
ATOM 6064 C C . ALA B 1 372 ? -42.266 -12.669 47.743 1.00 8.38 352 ALA B C 1
ATOM 6065 O O . ALA B 1 372 ? -41.626 -13.710 47.476 1.00 8.67 352 ALA B O 1
ATOM 6067 N N . ARG B 1 373 ? -42.819 -11.902 46.774 1.00 8.28 353 ARG B N 1
ATOM 6068 C CA . ARG B 1 373 ? -42.653 -12.229 45.365 1.00 9.48 353 ARG B CA 1
ATOM 6069 C C . ARG B 1 373 ? -41.214 -12.183 44.947 1.00 9.35 353 ARG B C 1
ATOM 6070 O O . ARG B 1 373 ? -40.751 -13.095 44.272 1.00 10.00 353 ARG B O 1
ATOM 6078 N N . VAL B 1 374 ? -40.490 -11.138 45.322 1.00 9.01 354 VAL B N 1
ATOM 6079 C CA . VAL B 1 374 ? -39.067 -11.117 45.029 1.00 9.66 354 VAL B CA 1
ATOM 6080 C C . VAL B 1 374 ? -38.368 -12.374 45.583 1.00 10.63 354 VAL B C 1
ATOM 6081 O O . VAL B 1 374 ? -37.587 -13.058 44.886 1.00 11.18 354 VAL B O 1
ATOM 6085 N N . GLU B 1 375 ? -38.646 -12.706 46.833 1.00 10.51 355 GLU B N 1
ATOM 6086 C CA . GLU B 1 375 ? -37.949 -13.857 47.429 1.00 9.69 355 GLU B CA 1
ATOM 6087 C C . GLU B 1 375 ? -38.287 -15.190 46.722 1.00 9.61 355 GLU B C 1
ATOM 6088 O O . GLU B 1 375 ? -37.421 -16.045 46.528 1.00 10.89 355 GLU B O 1
ATOM 6094 N N . LEU B 1 376 ? -39.569 -15.401 46.421 1.00 9.18 356 LEU B N 1
ATOM 6095 C CA . LEU B 1 376 ? -39.992 -16.655 45.749 1.00 9.33 356 LEU B CA 1
ATOM 6096 C C . LEU B 1 376 ? -39.403 -16.720 44.352 1.00 9.34 356 LEU B C 1
ATOM 6097 O O . LEU B 1 376 ? -38.946 -17.782 43.890 1.00 10.36 356 LEU B O 1
ATOM 6102 N N . GLN B 1 377 ? -39.403 -15.594 43.660 1.00 9.30 357 GLN B N 1
ATOM 6103 C CA . GLN B 1 377 ? -38.807 -15.551 42.310 1.00 9.10 357 GLN B CA 1
ATOM 6104 C C . GLN B 1 377 ? -37.315 -15.820 42.361 1.00 9.70 357 GLN B C 1
ATOM 6105 O O . GLN B 1 377 ? -36.790 -16.549 41.535 1.00 10.56 357 GLN B O 1
ATOM 6111 N N . VAL B 1 378 ? -36.624 -15.202 43.297 1.00 9.81 358 VAL B N 1
ATOM 6112 C CA . VAL B 1 378 ? -35.186 -15.423 43.451 1.00 10.42 358 VAL B CA 1
ATOM 6113 C C . VAL B 1 378 ? -34.867 -16.882 43.825 1.00 10.87 358 VAL B C 1
ATOM 6114 O O . VAL B 1 378 ? -33.883 -17.450 43.340 1.00 11.14 358 VAL B O 1
ATOM 6118 N N . ALA B 1 379 ? -35.660 -17.453 44.748 1.00 11.53 359 ALA B N 1
ATOM 6119 C CA . ALA B 1 379 ? -35.479 -18.817 45.222 1.00 11.04 359 ALA B CA 1
ATOM 6120 C C . ALA B 1 379 ? -35.464 -19.759 43.997 1.00 12.64 359 ALA B C 1
ATOM 6121 O O . ALA B 1 379 ? -34.553 -20.564 43.870 1.00 12.71 359 ALA B O 1
ATOM 6123 N N . LEU B 1 380 ? -36.492 -19.656 43.138 1.00 11.91 360 LEU B N 1
ATOM 6124 C CA . LEU B 1 380 ? -36.586 -20.457 41.942 1.00 12.76 360 LEU B CA 1
ATOM 6125 C C . LEU B 1 380 ? -35.464 -20.136 40.965 1.00 13.27 360 LEU B C 1
ATOM 6126 O O . LEU B 1 380 ? -34.833 -21.075 40.474 1.00 14.61 360 LEU B O 1
ATOM 6131 N N . GLU B 1 381 ? -35.214 -18.842 40.694 1.00 13.29 361 GLU B N 1
ATOM 6132 C CA . GLU B 1 381 ? -34.094 -18.410 39.797 1.00 13.79 361 GLU B CA 1
ATOM 6133 C C . GLU B 1 381 ? -32.765 -19.067 40.206 1.00 13.69 361 GLU B C 1
ATOM 6134 O O . GLU B 1 381 ? -32.083 -19.718 39.372 1.00 14.67 361 GLU B O 1
ATOM 6140 N N . VAL B 1 382 ? -32.374 -18.896 41.474 1.00 12.87 362 VAL B N 1
ATOM 6141 C CA . VAL B 1 382 ? -31.036 -19.333 41.921 1.00 12.71 362 VAL B CA 1
ATOM 6142 C C . VAL B 1 382 ? -30.940 -20.842 42.005 1.00 13.18 362 VAL B C 1
ATOM 6143 O O . VAL B 1 382 ? -29.920 -21.431 41.562 1.00 13.21 362 VAL B O 1
ATOM 6147 N N . LEU B 1 383 ? -31.986 -21.478 42.550 1.00 12.42 363 LEU B N 1
ATOM 6148 C CA . LEU B 1 383 ? -31.977 -22.932 42.619 1.00 13.25 363 LEU B CA 1
ATOM 6149 C C . LEU B 1 383 ? -31.927 -23.545 41.205 1.00 14.39 363 LEU B C 1
ATOM 6150 O O . LEU B 1 383 ? -31.195 -24.500 40.990 1.00 14.73 363 LEU B O 1
ATOM 6155 N N . LEU B 1 384 ? -32.668 -22.991 40.228 1.00 14.20 364 LEU B N 1
ATOM 6156 C CA . LEU B 1 384 ? -32.669 -23.581 38.865 1.00 15.45 364 LEU B CA 1
ATOM 6157 C C . LEU B 1 384 ? -31.353 -23.252 38.122 1.00 15.95 364 LEU B C 1
ATOM 6158 O O . LEU B 1 384 ? -30.847 -24.059 37.325 1.00 16.59 364 LEU B O 1
ATOM 6163 N N . GLN B 1 385 ? -30.786 -22.084 38.411 1.00 16.05 365 GLN B N 1
ATOM 6164 C CA . GLN B 1 385 ? -29.465 -21.740 37.872 1.00 17.32 365 GLN B CA 1
ATOM 6165 C C . GLN B 1 385 ? -28.381 -22.689 38.399 1.00 16.95 365 GLN B C 1
ATOM 6166 O O . GLN B 1 385 ? -27.576 -23.240 37.612 1.00 17.28 365 GLN B O 1
ATOM 6172 N N . ARG B 1 386 ? -28.344 -22.872 39.716 1.00 17.06 366 ARG B N 1
ATOM 6173 C CA . ARG B 1 386 ? -27.247 -23.511 40.387 1.00 16.12 366 ARG B CA 1
ATOM 6174 C C . ARG B 1 386 ? -27.364 -25.032 40.416 1.00 15.96 366 ARG B C 1
ATOM 6175 O O . ARG B 1 386 ? -26.339 -25.746 40.268 1.00 15.20 366 ARG B O 1
ATOM 6183 N N . LEU B 1 387 ? -28.603 -25.515 40.617 1.00 16.02 367 LEU B N 1
ATOM 6184 C CA . LEU B 1 387 ? -28.902 -26.930 40.850 1.00 15.36 367 LEU B CA 1
ATOM 6185 C C . LEU B 1 387 ? -30.027 -27.355 39.915 1.00 15.53 367 LEU B C 1
ATOM 6186 O O . LEU B 1 387 ? -31.098 -27.836 40.392 1.00 15.30 367 LEU B O 1
ATOM 6191 N N . PRO B 1 388 ? -29.831 -27.198 38.604 1.00 15.56 368 PRO B N 1
ATOM 6192 C CA . PRO B 1 388 ? -30.938 -27.461 37.677 1.00 16.62 368 PRO B CA 1
ATOM 6193 C C . PRO B 1 388 ? -31.468 -28.905 37.728 1.00 16.83 368 PRO B C 1
ATOM 6194 O O . PRO B 1 388 ? -32.624 -29.141 37.341 1.00 17.84 368 PRO B O 1
ATOM 6198 N N . GLY B 1 389 ? -30.650 -29.828 38.258 1.00 17.06 369 GLY B N 1
ATOM 6199 C CA . GLY B 1 389 ? -31.031 -31.257 38.427 1.00 16.90 369 GLY B CA 1
ATOM 6200 C C . GLY B 1 389 ? -31.645 -31.594 39.785 1.00 16.52 369 GLY B C 1
ATOM 6201 O O . GLY B 1 389 ? -31.893 -32.765 40.091 1.00 16.89 369 GLY B O 1
ATOM 6202 N N . ILE B 1 390 ? -31.890 -30.557 40.603 1.00 15.05 370 ILE B N 1
ATOM 6203 C CA . ILE B 1 390 ? -32.321 -30.766 41.968 1.00 15.99 370 ILE B CA 1
ATOM 6204 C C . ILE B 1 390 ? -33.591 -31.647 42.005 1.00 16.35 370 ILE B C 1
ATOM 6205 O O . ILE B 1 390 ? -34.555 -31.444 41.231 1.00 17.13 370 ILE B O 1
ATOM 6210 N N . ARG B 1 391 ? -33.597 -32.627 42.896 1.00 16.04 371 ARG B N 1
ATOM 6211 C CA . ARG B 1 391 ? -34.711 -33.585 42.918 1.00 16.04 371 ARG B CA 1
ATOM 6212 C C . ARG B 1 391 ? -34.663 -34.291 44.263 1.00 15.85 371 ARG B C 1
ATOM 6213 O O . ARG B 1 391 ? -33.649 -34.192 44.983 1.00 16.14 371 ARG B O 1
ATOM 6221 N N . LEU B 1 392 ? -35.767 -34.967 44.613 1.00 16.06 372 LEU B N 1
ATOM 6222 C CA . LEU B 1 392 ? -35.876 -35.625 45.892 1.00 16.90 372 LEU B CA 1
ATOM 6223 C C . LEU B 1 392 ? -34.834 -36.703 46.051 1.00 18.34 372 LEU B C 1
ATOM 6224 O O . LEU B 1 392 ? -34.536 -37.480 45.069 1.00 18.43 372 LEU B O 1
ATOM 6229 N N . GLY B 1 393 ? -34.312 -36.778 47.279 1.00 17.62 373 GLY B N 1
ATOM 6230 C CA . GLY B 1 393 ? -33.339 -37.814 47.635 1.00 20.60 373 GLY B CA 1
ATOM 6231 C C . GLY B 1 393 ? -33.961 -39.079 48.190 1.00 21.82 373 GLY B C 1
ATOM 6232 O O . GLY B 1 393 ? -33.238 -40.061 48.435 1.00 23.34 373 GLY B O 1
ATOM 6233 N N . ILE B 1 394 ? -35.303 -39.076 48.343 1.00 21.80 374 ILE B N 1
ATOM 6234 C CA . ILE B 1 394 ? -36.092 -40.200 48.891 1.00 21.02 374 ILE B CA 1
ATOM 6235 C C . ILE B 1 394 ? -37.372 -40.247 48.032 1.00 21.14 374 ILE B C 1
ATOM 6236 O O . ILE B 1 394 ? -37.694 -39.240 47.404 1.00 21.07 374 ILE B O 1
ATOM 6241 N N . PRO B 1 395 ? -38.117 -41.372 48.032 1.00 20.61 375 PRO B N 1
ATOM 6242 C CA . PRO B 1 395 ? -39.429 -41.438 47.361 1.00 20.33 375 PRO B CA 1
ATOM 6243 C C . PRO B 1 395 ? -40.399 -40.425 47.959 1.00 20.12 375 PRO B C 1
ATOM 6244 O O . PRO B 1 395 ? -40.335 -40.155 49.165 1.00 20.28 375 PRO B O 1
ATOM 6248 N N A GLU B 1 396 ? -41.289 -39.866 47.142 0.50 19.66 376 GLU B N 1
ATOM 6249 N N B GLU B 1 396 ? -41.288 -39.878 47.133 0.50 19.59 376 GLU B N 1
ATOM 6250 C CA A GLU B 1 396 ? -42.243 -38.877 47.649 0.50 20.47 376 GLU B CA 1
ATOM 6251 C CA B GLU B 1 396 ? -42.291 -38.912 47.590 0.50 20.31 376 GLU B CA 1
ATOM 6252 C C A GLU B 1 396 ? -43.110 -39.433 48.800 0.50 20.40 376 GLU B C 1
ATOM 6253 C C B GLU B 1 396 ? -43.120 -39.435 48.775 0.50 20.30 376 GLU B C 1
ATOM 6254 O O A GLU B 1 396 ? -43.444 -38.705 49.730 0.50 21.16 376 GLU B O 1
ATOM 6255 O O B GLU B 1 396 ? -43.427 -38.692 49.700 0.50 21.10 376 GLU B O 1
ATOM 6266 N N . THR B 1 397 ? -43.452 -40.719 48.759 1.00 20.99 377 THR B N 1
ATOM 6267 C CA . THR B 1 397 ? -44.270 -41.310 49.823 1.00 22.04 377 THR B CA 1
ATOM 6268 C C . THR B 1 397 ? -43.598 -41.389 51.204 1.00 21.07 377 THR B C 1
ATOM 6269 O O . THR B 1 397 ? -44.273 -41.579 52.214 1.00 21.46 377 THR B O 1
ATOM 6273 N N . GLN B 1 398 ? -42.290 -41.202 51.259 1.00 20.44 378 GLN B N 1
ATOM 6274 C CA . GLN B 1 398 ? -41.551 -41.158 52.529 1.00 19.95 378 GLN B CA 1
ATOM 6275 C C . GLN B 1 398 ? -41.339 -39.713 53.116 1.00 18.62 378 GLN B C 1
ATOM 6276 O O . GLN B 1 398 ? -40.792 -39.551 54.221 1.00 18.53 378 GLN B O 1
ATOM 6282 N N . LEU B 1 399 ? -41.805 -38.690 52.409 1.00 16.85 379 LEU B N 1
ATOM 6283 C CA . LEU B 1 399 ? -41.711 -37.295 52.916 1.00 16.37 379 LEU B CA 1
ATOM 6284 C C . LEU B 1 399 ? -42.449 -37.159 54.257 1.00 16.63 379 LEU B C 1
ATOM 6285 O O . LEU B 1 399 ? -43.502 -37.799 54.453 1.00 16.61 379 LEU B O 1
ATOM 6290 N N . ARG B 1 400 ? -41.864 -36.417 55.204 1.00 16.24 380 ARG B N 1
ATOM 6291 C CA . ARG B 1 400 ? -42.497 -36.131 56.508 1.00 17.04 380 ARG B CA 1
ATOM 6292 C C . ARG B 1 400 ? -43.114 -34.765 56.377 1.00 16.50 380 ARG B C 1
ATOM 6293 O O . ARG B 1 400 ? -42.405 -33.830 56.088 1.00 16.96 380 ARG B O 1
ATOM 6301 N N . TRP B 1 401 ? -44.429 -34.648 56.611 1.00 14.65 381 TRP B N 1
ATOM 6302 C CA . TRP B 1 401 ? -45.152 -33.365 56.523 1.00 13.81 381 TRP B CA 1
ATOM 6303 C C . TRP B 1 401 ? -45.379 -32.718 57.883 1.00 12.71 381 TRP B C 1
ATOM 6304 O O . TRP B 1 401 ? -45.587 -33.401 58.896 1.00 14.79 381 TRP B O 1
ATOM 6315 N N . SER B 1 402 ? -45.370 -31.389 57.921 1.00 12.13 382 SER B N 1
ATOM 6316 C CA . SER B 1 402 ? -45.614 -30.691 59.180 1.00 12.00 382 SER B CA 1
ATOM 6317 C C . SER B 1 402 ? -46.983 -30.940 59.767 1.00 12.26 382 SER B C 1
ATOM 6318 O O . SER B 1 402 ? -48.004 -30.927 59.036 1.00 13.09 382 SER B O 1
ATOM 6321 N N . GLU B 1 403 ? -47.000 -31.213 61.072 1.00 13.00 383 GLU B N 1
ATOM 6322 C CA . GLU B 1 403 ? -48.244 -31.316 61.827 1.00 14.66 383 GLU B CA 1
ATOM 6323 C C . GLU B 1 403 ? -48.449 -30.094 62.738 1.00 14.57 383 GLU B C 1
ATOM 6324 O O . GLU B 1 403 ? -49.144 -30.170 63.747 1.00 15.04 383 GLU B O 1
ATOM 6330 N N . GLY B 1 404 ? -47.858 -28.962 62.350 1.00 13.86 384 GLY B N 1
ATOM 6331 C CA . GLY B 1 404 ? -48.068 -27.670 63.052 1.00 13.75 384 GLY B CA 1
ATOM 6332 C C . GLY B 1 404 ? -49.517 -27.163 63.002 1.00 13.61 384 GLY B C 1
ATOM 6333 O O . GLY B 1 404 ? -49.951 -26.398 63.880 1.00 14.08 384 GLY B O 1
ATOM 6334 N N . MET B 1 405 ? -50.256 -27.557 61.955 1.00 12.27 385 MET B N 1
ATOM 6335 C CA . MET B 1 405 ? -51.728 -27.323 61.881 1.00 12.36 385 MET B CA 1
ATOM 6336 C C . MET B 1 405 ? -52.091 -25.915 61.413 1.00 11.95 385 MET B C 1
ATOM 6337 O O . MET B 1 405 ? -53.296 -25.517 61.427 1.00 12.73 385 MET B O 1
ATOM 6342 N N . LEU B 1 406 ? -51.082 -25.120 61.046 1.00 10.49 386 LEU B N 1
ATOM 6343 C CA . LEU B 1 406 ? -51.392 -23.779 60.504 1.00 9.97 386 LEU B CA 1
ATOM 6344 C C . LEU B 1 406 ? -51.195 -23.757 59.017 1.00 9.49 386 LEU B C 1
ATOM 6345 O O . LEU B 1 406 ? -52.119 -23.442 58.253 1.00 11.08 386 LEU B O 1
ATOM 6350 N N . LEU B 1 407 ? -49.985 -24.074 58.567 1.00 8.48 387 LEU B N 1
ATOM 6351 C CA . LEU B 1 407 ? -49.668 -24.156 57.126 1.00 9.81 387 LEU B CA 1
ATOM 6352 C C . LEU B 1 407 ? -49.259 -25.598 56.798 1.00 9.68 387 LEU B C 1
ATOM 6353 O O . LEU B 1 407 ? -48.840 -26.381 57.691 1.00 11.08 387 LEU B O 1
ATOM 6358 N N . ARG B 1 408 ? -49.276 -25.915 55.505 1.00 8.66 388 ARG B N 1
ATOM 6359 C CA . ARG B 1 408 ? -48.929 -27.279 55.051 1.00 8.76 388 ARG B CA 1
ATOM 6360 C C . ARG B 1 408 ? -47.620 -27.215 54.335 1.00 9.18 388 ARG B C 1
ATOM 6361 O O . ARG B 1 408 ? -47.450 -26.368 53.436 1.00 9.45 388 ARG B O 1
ATOM 6369 N N . GLY B 1 409 ? -46.684 -28.090 54.715 1.00 10.18 389 GLY B N 1
ATOM 6370 C CA . GLY B 1 409 ? -45.429 -28.130 53.981 1.00 10.72 389 GLY B CA 1
ATOM 6371 C C . GLY B 1 409 ? -44.555 -29.227 54.557 1.00 10.45 389 GLY B C 1
ATOM 6372 O O . GLY B 1 409 ? -44.803 -29.696 55.693 1.00 11.50 389 GLY B O 1
ATOM 6373 N N . PRO B 1 410 ? -43.550 -29.678 53.784 1.00 11.38 390 PRO B N 1
ATOM 6374 C CA . PRO B 1 410 ? -42.636 -30.750 54.261 1.00 12.25 390 PRO B CA 1
ATOM 6375 C C . PRO B 1 410 ? -41.768 -30.277 55.452 1.00 13.22 390 PRO B C 1
ATOM 6376 O O . PRO B 1 410 ? -41.354 -29.123 55.514 1.00 12.88 390 PRO B O 1
ATOM 6380 N N . LEU B 1 411 ? -41.551 -31.159 56.425 1.00 13.14 391 LEU B N 1
ATOM 6381 C CA . LEU B 1 411 ? -40.604 -30.853 57.544 1.00 13.62 391 LEU B CA 1
ATOM 6382 C C . LEU B 1 411 ? -39.143 -30.948 57.118 1.00 14.83 391 LEU B C 1
ATOM 6383 O O . LEU B 1 411 ? -38.309 -30.216 57.648 1.00 16.99 391 LEU B O 1
ATOM 6388 N N . GLU B 1 412 ? -38.836 -31.841 56.172 1.00 15.51 392 GLU B N 1
ATOM 6389 C CA . GLU B 1 412 ? -37.460 -31.986 55.568 1.00 15.55 392 GLU B CA 1
ATOM 6390 C C . GLU B 1 412 ? -37.676 -32.251 54.057 1.00 15.45 392 GLU B C 1
ATOM 6391 O O . GLU B 1 412 ? -38.707 -32.840 53.650 1.00 14.55 392 GLU B O 1
ATOM 6397 N N . LEU B 1 413 ? -36.748 -31.772 53.230 1.00 14.64 393 LEU B N 1
ATOM 6398 C CA . LEU B 1 413 ? -36.714 -32.122 51.806 1.00 14.79 393 LEU B CA 1
ATOM 6399 C C . LEU B 1 413 ? -35.295 -32.552 51.520 1.00 13.61 393 LEU B C 1
ATOM 6400 O O . LEU B 1 413 ? -34.477 -31.720 51.149 1.00 13.52 393 LEU B O 1
ATOM 6405 N N . PRO B 1 414 ? -34.978 -33.843 51.719 1.00 14.79 394 PRO B N 1
ATOM 6406 C CA . PRO B 1 414 ? -33.648 -34.343 51.346 1.00 15.17 394 PRO B CA 1
ATOM 6407 C C . PRO B 1 414 ? -33.521 -34.256 49.829 1.00 14.95 394 PRO B C 1
ATOM 6408 O O . PRO B 1 414 ? -34.374 -34.787 49.106 1.00 16.45 394 PRO B O 1
ATOM 6412 N N . VAL B 1 415 ? -32.532 -33.527 49.341 1.00 14.97 395 VAL B N 1
ATOM 6413 C CA . VAL B 1 415 ? -32.406 -33.332 47.913 1.00 15.23 395 VAL B CA 1
ATOM 6414 C C . VAL B 1 415 ? -31.011 -33.765 47.420 1.00 16.03 395 VAL B C 1
ATOM 6415 O O . VAL B 1 415 ? -29.998 -33.713 48.162 1.00 15.97 395 VAL B O 1
ATOM 6419 N N . VAL B 1 416 ? -31.004 -34.233 46.167 1.00 15.46 396 VAL B N 1
ATOM 6420 C CA . VAL B 1 416 ? -29.747 -34.490 45.436 1.00 16.06 396 VAL B CA 1
ATOM 6421 C C . VAL B 1 416 ? -29.824 -33.618 44.173 1.00 15.95 396 VAL B C 1
ATOM 6422 O O . VAL B 1 416 ? -30.884 -33.018 43.852 1.00 15.87 396 VAL B O 1
ATOM 6426 N N . TRP B 1 417 ? -28.720 -33.578 43.449 1.00 15.80 397 TRP B N 1
ATOM 6427 C CA . TRP B 1 417 ? -28.578 -32.753 42.292 1.00 16.45 397 TRP B CA 1
ATOM 6428 C C . TRP B 1 417 ? -27.312 -33.202 41.522 1.00 17.22 397 TRP B C 1
ATOM 6429 O O . TRP B 1 417 ? -27.173 -32.652 40.436 1.00 21.12 397 TRP B O 1
#

CATH classification: 1.10.630.10

Foldseek 3Di:
DFAAEDDQDDLFAQDDRPVLQVCLVPPQWGWHDAPWFDIAIEGFALVQLQCLLADLQWAQQCLQPGRFRAHDHDRDADDLLNDHPPVSVVLVLLLCQLVDLVLLVVCLVVLLVVQLVLVVVCVVVAAQDWCLVSPLQQSQLLSLCQQQVPDPVCSVVLSVLLLLLALQDPDDPVSNVVSVVVNLVVLLVVLVVCLVPNDSHSSVSLQVGQDPNHHADSVRSSRNSVVCNSVRRRLLSQLLQNLVVCLQVPVVNLVVCLVPVVLLLLLSLLSLLAGQFWSHFGSWIFRCAWDAGPNDTDGHGGTYGSRLNSNSQHCVVFPVSNDRDSPGPPRPGCSQHHHPPRNPCVSNSSSNSSSSSVNCCVVPVVKHAPDPPVPFDWRPSNTTTHTPTGGIDD/DPDPDDPDAAEDDQDDLLDQDDRPVLQVCLVPPQWGWYQYPWFDIATEGFALVQLQCQLADLQWAQQCLQPGRFRAHDHDDDADDLSNDDPPVSVVLVLLLCLLVDLVLLVVLLVVLLVQQLVLVVVCVVVPAFGWCLVSPLLQSFLLSLCVQQVPDPVCSVLSSVLLLLVALQDPADPVRNVVSLVVLLVVQLVVLVVCVVPPDSHRSVSLQVGQDPNDHADSVRSSSVSVVSSNVRRNLLSQLLQNLVQCCQVPVVNLVVCLVPVVLLLLLSLLSLLQRQFWSHADTWIAGCAWDADPNDTDHHGGTYGSHLNSNSQRCVVFPVSNDRDSPDPPRPGQSQHHHPVRNPCVSNSSSNSSSSCVNCCVPPVVKHAPDDSVPFDWDPSNTTRHTPTGGIDD

B-factor: mean 18.57, std 9.92, range [5.53, 82.35]

GO terms:
  GO:0005506 iron ion binding (F, IDA)
  GO:0004497 monooxygenase activity (F, IDA)
  GO:0017000 antibiotic biosynthetic process (P, IDA)
  GO:0020037 heme binding (F, IDA)
  GO:0017000 antibiotic biosynthetic process (P, IMP)

InterPro domains:
  IPR001128 Cytochrome P450 [PF00067] (39-139)
  IPR001128 Cytochrome P450 [PF00067] (178-366)
  IPR001128 Cytochrome P450 [PR00385] (234-251)
  IPR001128 Cytochrome P450 [PR00385] (269-280)
  IPR001128 Cytochrome P450 [PR00385] (337-346)
  IPR001128 Cytochrome P450 [PR00385] (346-357)
  IPR002397 Cytochrome P450, B-class [PR00359] (86-97)
  IPR002397 Cytochrome P450, B-class [PR00359] (133-149)
  IPR002397 Cytochrome P450, B-class [PR00359] (150-165)
  IPR002397 Cytochrome P450, B-class [PR00359] (188-210)
  IPR002397 Cytochrome P450, B-class [PR00359] (269-280)
  IPR002397 Cytochrome P450, B-class [PR00359] (288-315)
  IPR002397 Cytochrome P450, B-class [PR00359] (316-331)
  IPR002397 Cytochrome P450, B-class [PR00359] (337-346)
  IPR002397 Cytochrome P450, B-class [PR00359] (346-357)
  IPR017972 Cytochrome P450, conserved site [PS00086] (339-348)
  IPR036396 Cytochrome P450 superfamily [G3DSA:1.10.630.10] (1-397)
  IPR036396 Cytochrome P450 superfamily [SSF48264] (21-397)

Sequence (794 aa):
AEPRAYPFNDVHGLTTLAGRYGELQEETEPVSRVRRPPYGEEAWLVTRYEEDVRAVLGDGRFVRGPSMTRDEPRTRPEMVKGGLLSMDPPEHSRLRRLVVKAFTARRAESLRPRAREIAHELVDQMMAATTGQPADLVAMFARQLPVRVICELLGVPSSADHDRFTRWSGAFLSTAEVTAEEMQQEAAEQAYAYMGDLIDRRRRKEPTDDLVSALVQARDQQDSLSEQELLDLAIGLLVAGYESTTTQIADFVYLLMTRPELRRRQLLDRPELIPSAVEELTRWVPLGVGTAFPRYAVEDVTLRGVTIRRAGEPVLASTGAANRDQAQFPDADRIDVDRTPNQHLGFGHGVHHCLGAPLARVELQVALEVLLQRLPGIRLGIPETQQLRWSEGMLLRGPLELPVVWGSHMMTSAEPRAYPFNDVHGLTLAGRYGELQETEPVSRVRRPPYGEEAWLVTRYEDVRAVLGDGRFVRGPSMTRDEPRTRRPEMVKGGLLSMDPPEHSRLRRLVVKAFTARRRAESLRPRAREIAHELVDQMMAATGQPADLVAMFARQLPVRVICELLGVPSADHDRFTRWSGAFLSTAEVTAEEEMQEAAEQAYAYMGDLIDRRRKEPTDDLVSALVQARDQQDSLSEQELLDLAIGLLVAGYESTTTQIADFVYLLMTRPELRRQLLDRPELIPSAVEELTRWVPLGVGTTAAFFPRYAVEDVTLRGVTIRAGEPVLASTGAANRDQAQFPDADRIDVDDRTPNQHLGFGHGVHHCLGAPLARVELQVALEVLLQRLPGIRLGIPEETQLRWSEGMLLRGPLELPVVW